Protein AF-A0A7X7U157-F1 (afdb_monomer)

Nearest PDB structures (foldseek):
  7quz-assembly2_DDD  TM=4.200E-01  e=1.427E-06  Paenibacillus illinoisensis
  4uid-assembly1_A  TM=3.363E-01  e=7.188E-06  Geobacillus stearothermophilus
  4uic-assembly1_A  TM=3.319E-01  e=1.327E-05  Geobacillus stearothermophilus
  4uj6-assembly1_A  TM=3.059E-01  e=5.057E-05  Geobacillus stearothermophilus
  2vra-assembly3_C  TM=3.302E-01  e=3.762E-04  Drosophila melanogaster

Structure (mmCIF, N/CA/C/O backbone):
data_AF-A0A7X7U157-F1
#
_entry.id   AF-A0A7X7U157-F1
#
loop_
_atom_site.group_PDB
_atom_site.id
_atom_site.type_symbol
_atom_site.label_atom_id
_atom_site.label_alt_id
_atom_site.label_comp_id
_atom_site.label_asym_id
_atom_site.label_entity_id
_atom_site.label_seq_id
_atom_site.pdbx_PDB_ins_code
_atom_site.Cartn_x
_atom_site.Cartn_y
_atom_site.Cartn_z
_atom_site.occupancy
_atom_site.B_iso_or_equiv
_atom_site.auth_seq_id
_atom_site.auth_comp_id
_atom_site.auth_asym_id
_atom_site.auth_atom_id
_atom_site.pdbx_PDB_model_num
ATOM 1 N N . GLY A 1 1 ? -42.142 3.756 10.451 1.00 27.81 1 GLY A N 1
ATOM 2 C CA . GLY A 1 1 ? -42.423 2.624 9.556 1.00 27.81 1 GLY A CA 1
ATOM 3 C C . GLY A 1 1 ? -41.172 2.434 8.755 1.00 27.81 1 GLY A C 1
ATOM 4 O O . GLY A 1 1 ? -40.875 3.331 7.986 1.00 27.81 1 GLY A O 1
ATOM 5 N N . ASP A 1 2 ? -40.427 1.383 9.088 1.00 32.12 2 ASP A N 1
ATOM 6 C CA . ASP A 1 2 ? -39.191 0.871 8.484 1.00 32.12 2 ASP A CA 1
ATOM 7 C C . ASP A 1 2 ? -38.390 1.871 7.648 1.00 32.12 2 ASP A C 1
ATOM 9 O O . ASP A 1 2 ? -38.589 2.011 6.441 1.00 32.12 2 ASP A O 1
ATOM 13 N N . HIS A 1 3 ? -37.484 2.575 8.329 1.00 34.38 3 HIS A N 1
ATOM 14 C CA . HIS A 1 3 ? -36.557 3.483 7.677 1.00 34.38 3 HIS A CA 1
ATOM 15 C C . HIS A 1 3 ? -35.353 2.709 7.122 1.00 34.38 3 HIS A C 1
ATOM 17 O O . HIS A 1 3 ? -34.844 1.810 7.794 1.00 34.38 3 HIS A O 1
ATOM 23 N N . PRO A 1 4 ? -34.926 3.036 5.897 1.00 36.53 4 PRO A N 1
ATOM 24 C CA . PRO A 1 4 ? -33.756 2.451 5.266 1.00 36.53 4 PRO A CA 1
ATOM 25 C C . PRO A 1 4 ? -32.453 2.853 5.953 1.00 36.53 4 PRO A C 1
ATOM 27 O O . PRO A 1 4 ? -32.278 4.023 6.288 1.00 36.53 4 PRO A O 1
ATOM 30 N N . VAL A 1 5 ? -31.511 1.916 6.066 1.00 35.53 5 VAL A N 1
ATOM 31 C CA . VAL A 1 5 ? -30.104 2.268 6.298 1.00 35.53 5 VAL A CA 1
ATOM 32 C C . VAL A 1 5 ? -29.498 2.684 4.960 1.00 35.53 5 VAL A C 1
ATOM 34 O O . VAL A 1 5 ? -29.675 1.992 3.955 1.00 35.53 5 VAL A O 1
ATOM 37 N N . GLY A 1 6 ? -28.837 3.841 4.938 1.00 38.59 6 GLY A N 1
ATOM 38 C CA . GLY A 1 6 ? -28.143 4.336 3.755 1.00 38.59 6 GLY A CA 1
ATOM 39 C C . GLY A 1 6 ? -26.957 3.435 3.386 1.00 38.59 6 GLY A C 1
ATOM 40 O O . GLY A 1 6 ? -26.149 3.121 4.253 1.00 38.59 6 GLY A O 1
ATOM 41 N N . LEU A 1 7 ? -26.818 3.027 2.124 1.00 45.47 7 LEU A N 1
ATOM 42 C CA . LEU A 1 7 ? -25.580 2.444 1.606 1.00 45.47 7 LEU A CA 1
ATOM 43 C C . LEU A 1 7 ? -24.612 3.576 1.217 1.00 45.47 7 LEU A C 1
ATOM 45 O O . LEU A 1 7 ? -25.053 4.549 0.591 1.00 45.47 7 LEU A O 1
ATOM 49 N N . PRO A 1 8 ? -23.311 3.457 1.539 1.00 46.06 8 PRO A N 1
ATOM 50 C CA . PRO A 1 8 ? -22.293 4.363 1.016 1.00 46.06 8 PRO A CA 1
ATOM 51 C C . PRO A 1 8 ? -22.275 4.319 -0.514 1.00 46.06 8 PRO A C 1
ATOM 53 O O . PRO A 1 8 ? -22.382 3.241 -1.107 1.00 46.06 8 PRO A O 1
ATOM 56 N N . LEU A 1 9 ? -22.108 5.478 -1.151 1.00 49.69 9 LEU A N 1
ATOM 57 C CA . LEU A 1 9 ? -21.855 5.578 -2.588 1.00 49.69 9 LEU A CA 1
ATOM 58 C C . LEU A 1 9 ? -20.398 5.962 -2.804 1.00 49.69 9 LEU A C 1
ATOM 60 O O . LEU A 1 9 ? -19.907 6.924 -2.221 1.00 49.69 9 LEU A O 1
ATOM 64 N N . TRP A 1 10 ? -19.732 5.249 -3.697 1.00 49.19 10 TRP A N 1
ATOM 65 C CA . TRP A 1 10 ? -18.372 5.579 -4.097 1.00 49.19 10 TRP A CA 1
ATOM 66 C C . TRP A 1 10 ? -18.371 6.647 -5.189 1.00 49.19 10 TRP A C 1
ATOM 68 O O . TRP A 1 10 ? -18.892 6.420 -6.285 1.00 49.19 10 TRP A O 1
ATOM 78 N N . ILE A 1 11 ? -17.774 7.801 -4.889 1.00 50.53 11 ILE A N 1
ATOM 79 C CA . ILE A 1 11 ? -17.604 8.920 -5.823 1.00 50.53 11 ILE A CA 1
ATOM 80 C C . ILE A 1 11 ? -16.120 9.272 -5.869 1.00 50.53 11 ILE A C 1
ATOM 82 O O . ILE A 1 11 ? -15.532 9.600 -4.844 1.00 50.53 11 ILE A O 1
ATOM 86 N N . ASP A 1 12 ? -15.516 9.195 -7.058 1.00 49.62 12 ASP A N 1
ATOM 87 C CA . ASP A 1 12 ? -14.137 9.628 -7.320 1.00 49.62 12 ASP A CA 1
ATOM 88 C C . ASP A 1 12 ? -13.108 9.108 -6.292 1.00 49.62 12 ASP A C 1
ATOM 90 O O . ASP A 1 12 ? -12.232 9.843 -5.836 1.00 49.62 12 ASP A O 1
ATOM 94 N N . HIS A 1 13 ? -13.209 7.810 -5.973 1.00 48.69 13 HIS A N 1
ATOM 95 C CA . HIS A 1 13 ? -12.338 7.066 -5.046 1.00 48.69 13 HIS A CA 1
ATOM 96 C C . HIS A 1 13 ? -12.510 7.401 -3.559 1.00 48.69 13 HIS A C 1
ATOM 98 O O . HIS A 1 13 ? -11.649 7.075 -2.751 1.00 48.69 13 HIS A O 1
ATOM 104 N N . VAL A 1 14 ? -13.626 8.027 -3.187 1.00 48.03 14 VAL A N 1
ATOM 105 C CA . VAL A 1 14 ? -14.000 8.270 -1.792 1.00 48.03 14 VAL A CA 1
ATOM 106 C C . VAL A 1 14 ? -15.360 7.634 -1.523 1.00 48.03 14 VAL A C 1
ATOM 108 O O . VAL A 1 14 ? -16.304 7.800 -2.304 1.00 48.03 14 VAL A O 1
ATOM 111 N N . ALA A 1 15 ? -15.474 6.913 -0.408 1.00 47.12 15 ALA A N 1
ATOM 112 C CA . ALA A 1 15 ? -16.766 6.509 0.123 1.00 47.12 15 ALA A CA 1
ATOM 113 C C . ALA A 1 15 ? -17.492 7.755 0.648 1.00 47.12 15 ALA A C 1
ATOM 115 O O . ALA A 1 15 ? -17.025 8.429 1.565 1.00 47.12 15 ALA A O 1
ATOM 116 N N . VAL A 1 16 ? -18.629 8.090 0.043 1.00 49.31 16 VAL A N 1
ATOM 117 C CA . VAL A 1 16 ? -19.499 9.166 0.516 1.00 49.31 16 VAL A CA 1
ATOM 118 C C . VAL A 1 16 ? -20.645 8.533 1.291 1.00 49.31 16 VAL A C 1
ATOM 120 O O . VAL A 1 16 ? -21.435 7.763 0.733 1.00 49.31 16 VAL A O 1
ATOM 123 N N . ASP A 1 17 ? -20.733 8.866 2.577 1.00 43.53 17 ASP A N 1
ATOM 124 C CA . ASP A 1 17 ? -21.829 8.439 3.442 1.00 43.53 17 ASP A CA 1
ATOM 125 C C . ASP A 1 17 ? -23.178 8.929 2.898 1.00 43.53 17 ASP A C 1
ATOM 127 O O . ASP A 1 17 ? -23.360 10.115 2.609 1.00 43.53 17 ASP A O 1
ATOM 131 N N . GLY A 1 18 ? -24.146 8.013 2.793 1.00 47.25 18 GLY A N 1
ATOM 132 C CA . GLY A 1 18 ? -25.564 8.370 2.751 1.00 47.25 18 GLY A CA 1
ATOM 133 C C . GLY A 1 18 ? -26.336 8.563 1.430 1.00 47.25 18 GLY A C 1
ATOM 134 O O . GLY A 1 18 ? -27.463 9.038 1.555 1.00 47.25 18 GLY A O 1
ATOM 135 N N . PRO A 1 19 ? -25.916 8.209 0.194 1.00 42.41 19 PRO A N 1
ATOM 136 C CA . PRO A 1 19 ? -26.790 8.528 -0.949 1.00 42.41 19 PRO A CA 1
ATOM 137 C C . PRO A 1 19 ? -27.897 7.520 -1.255 1.00 42.41 19 PRO A C 1
ATOM 139 O O . PRO A 1 19 ? -28.740 7.832 -2.085 1.00 42.41 19 PRO A O 1
ATOM 142 N N . ILE A 1 20 ? -27.900 6.311 -0.677 1.00 43.53 20 ILE A N 1
ATOM 143 C CA . ILE A 1 20 ? -28.756 5.213 -1.164 1.00 43.53 20 ILE A CA 1
ATOM 144 C C . ILE A 1 20 ? -29.580 4.598 -0.050 1.00 43.53 20 ILE A C 1
ATOM 146 O O . ILE A 1 20 ? -29.070 3.865 0.781 1.00 43.53 20 ILE A O 1
ATOM 150 N N . ALA A 1 21 ? -30.883 4.826 -0.079 1.00 40.16 21 ALA A N 1
ATOM 151 C CA . ALA A 1 21 ? -31.788 4.401 0.973 1.00 40.16 21 ALA A CA 1
ATOM 152 C C . ALA A 1 21 ? -32.709 3.260 0.491 1.00 40.16 21 ALA A C 1
ATOM 154 O O . ALA A 1 21 ? -33.488 3.457 -0.442 1.00 40.16 21 ALA A O 1
ATOM 155 N N . GLY A 1 22 ? -32.681 2.085 1.141 1.00 32.94 22 GLY A N 1
ATOM 156 C CA . GLY A 1 22 ? -33.730 1.073 0.966 1.00 32.94 22 GLY A CA 1
ATOM 157 C C . GLY A 1 22 ? -33.903 0.050 2.103 1.00 32.94 22 GLY A C 1
ATOM 158 O O . GLY A 1 22 ? -32.999 -0.723 2.369 1.00 32.94 22 GLY A O 1
ATOM 159 N N . GLY A 1 23 ? -35.099 0.020 2.714 1.00 34.44 23 GLY A N 1
ATOM 160 C CA . GLY A 1 23 ? -35.599 -1.057 3.580 1.00 34.44 23 GLY A CA 1
ATOM 161 C C . GLY A 1 23 ? -34.851 -1.360 4.890 1.00 34.44 23 GLY A C 1
ATOM 162 O O . GLY A 1 23 ? -33.741 -0.926 5.156 1.00 34.44 23 GLY A O 1
ATOM 163 N N . CYS A 1 24 ? -35.498 -2.168 5.730 1.00 32.94 24 CYS A N 1
ATOM 164 C CA . CYS A 1 24 ? -35.009 -2.674 7.021 1.00 32.94 24 CYS A CA 1
ATOM 165 C C . CYS A 1 24 ? -34.139 -3.950 6.904 1.00 32.94 24 CYS A C 1
ATOM 167 O O . CYS A 1 24 ? -33.877 -4.635 7.895 1.00 32.94 24 CYS A O 1
ATOM 169 N N . ARG A 1 25 ? -33.704 -4.273 5.682 1.00 38.16 25 ARG A N 1
ATOM 170 C CA . ARG A 1 25 ? -32.697 -5.275 5.312 1.00 38.16 25 ARG A CA 1
ATOM 171 C C . ARG A 1 25 ? -31.778 -4.614 4.290 1.00 38.16 25 ARG A C 1
ATOM 173 O O . ARG A 1 25 ? -32.247 -3.748 3.557 1.00 38.16 25 ARG A O 1
ATOM 180 N N . PHE A 1 26 ? -30.519 -5.044 4.218 1.00 43.81 26 PHE A N 1
ATOM 181 C CA . PHE A 1 26 ? -29.668 -4.761 3.060 1.00 43.81 26 PHE A CA 1
ATOM 182 C C . PHE A 1 26 ? -30.488 -4.959 1.778 1.00 43.81 26 PHE A C 1
ATOM 184 O O . PHE A 1 26 ? -31.135 -6.002 1.687 1.00 43.81 26 PHE A O 1
ATOM 191 N N . LEU A 1 27 ? -30.530 -3.944 0.897 1.00 47.56 27 LEU A N 1
ATOM 192 C CA . LEU A 1 27 ? -31.453 -3.807 -0.245 1.00 47.56 27 LEU A CA 1
ATOM 193 C C . LEU A 1 27 ? -32.022 -5.156 -0.720 1.00 47.56 27 LEU A C 1
ATOM 195 O O . LEU A 1 27 ? -31.409 -5.841 -1.533 1.00 47.56 27 LEU A O 1
ATOM 199 N N . ASP A 1 28 ? -33.208 -5.521 -0.222 1.00 48.47 28 ASP A N 1
ATOM 200 C CA . ASP A 1 28 ? -33.975 -6.676 -0.694 1.00 48.47 28 ASP A CA 1
ATOM 201 C C . ASP A 1 28 ? -35.240 -6.156 -1.396 1.00 48.47 28 ASP A C 1
ATOM 203 O O . ASP A 1 28 ? -36.290 -5.954 -0.769 1.00 48.47 28 ASP A O 1
ATOM 207 N N . PRO A 1 29 ? -35.180 -5.933 -2.723 1.00 49.19 29 PRO A N 1
ATOM 208 C CA . PRO A 1 29 ? -36.298 -5.402 -3.492 1.00 49.19 29 PRO A CA 1
ATOM 209 C C . PRO A 1 29 ? -37.523 -6.324 -3.498 1.00 49.19 29 PRO A C 1
ATOM 211 O O . PRO A 1 29 ? -38.589 -5.920 -3.981 1.00 49.19 29 PRO A O 1
ATOM 214 N N . GLN A 1 30 ? -37.402 -7.574 -3.034 1.00 47.78 30 GLN A N 1
ATOM 215 C CA . GLN A 1 30 ? -38.527 -8.502 -2.956 1.00 47.78 30 GLN A CA 1
ATOM 216 C C . GLN A 1 30 ? -39.421 -8.213 -1.750 1.00 47.78 30 GLN A C 1
ATOM 218 O O . GLN A 1 30 ? -40.637 -8.376 -1.858 1.00 47.78 30 GLN A O 1
ATOM 223 N N . THR A 1 31 ? -38.847 -7.747 -0.638 1.00 51.66 31 THR A N 1
ATOM 224 C CA . THR A 1 31 ? -39.575 -7.497 0.617 1.00 51.66 31 THR A CA 1
ATOM 225 C C . THR A 1 31 ? -39.925 -6.026 0.849 1.00 51.66 31 THR A C 1
ATOM 227 O O . THR A 1 31 ? -40.772 -5.727 1.691 1.00 51.66 31 THR A O 1
ATOM 230 N N . MET A 1 32 ? -39.350 -5.102 0.075 1.00 50.84 32 MET A N 1
ATOM 231 C CA . MET A 1 32 ? -39.612 -3.666 0.200 1.00 50.84 32 MET A CA 1
ATOM 232 C C . MET A 1 32 ? -40.922 -3.219 -0.475 1.00 50.84 32 MET A C 1
ATOM 234 O O . MET A 1 32 ? -41.206 -3.557 -1.629 1.00 50.84 32 MET A O 1
ATOM 238 N N . ALA A 1 33 ? -41.705 -2.401 0.242 1.00 48.84 33 ALA A N 1
ATOM 239 C CA . ALA A 1 33 ? -42.940 -1.796 -0.268 1.00 48.84 33 ALA A CA 1
ATOM 240 C C . ALA A 1 33 ? -42.680 -0.648 -1.265 1.00 48.84 33 ALA A C 1
ATOM 242 O O . ALA A 1 33 ? -43.429 -0.495 -2.230 1.00 48.84 33 ALA A O 1
ATOM 243 N N . ASP A 1 34 ? -41.613 0.131 -1.053 1.00 42.34 34 ASP A N 1
ATOM 244 C CA . ASP A 1 34 ? -41.094 1.116 -2.007 1.00 42.34 34 ASP A CA 1
ATOM 245 C C . ASP A 1 34 ? -39.786 0.587 -2.594 1.00 42.34 34 ASP A C 1
ATOM 247 O O . ASP A 1 34 ? -38.860 0.297 -1.849 1.00 42.34 34 ASP A O 1
ATOM 251 N N . LYS A 1 35 ? -39.724 0.434 -3.918 1.00 51.91 35 LYS A N 1
ATOM 252 C CA . LYS A 1 35 ? -38.564 -0.119 -4.642 1.00 51.91 35 LYS A CA 1
ATOM 253 C C . LYS A 1 35 ? -37.756 0.958 -5.367 1.00 51.91 35 LYS A C 1
ATOM 255 O O . LYS A 1 35 ? -36.931 0.637 -6.217 1.00 51.91 35 LYS A O 1
ATOM 260 N N . ARG A 1 36 ? -38.061 2.233 -5.118 1.00 44.62 36 ARG A N 1
ATOM 261 C CA . ARG A 1 36 ? -37.383 3.362 -5.754 1.00 44.62 36 ARG A CA 1
ATOM 262 C C . ARG A 1 36 ? -36.068 3.647 -5.046 1.00 44.62 36 ARG A C 1
ATOM 264 O O . ARG A 1 36 ? -36.001 3.650 -3.823 1.00 44.62 36 ARG A O 1
ATOM 271 N N . LEU A 1 37 ? -35.061 3.935 -5.854 1.00 47.03 37 LEU A N 1
ATOM 272 C CA . LEU A 1 37 ? -33.725 4.315 -5.441 1.00 47.03 37 LEU A CA 1
ATOM 273 C C . LEU A 1 37 ? -33.545 5.804 -5.726 1.00 47.03 37 LEU A C 1
ATOM 275 O O . LEU A 1 37 ? -33.737 6.239 -6.861 1.00 47.03 37 LEU A O 1
ATOM 279 N N . TRP A 1 38 ? -33.248 6.579 -4.690 1.00 45.06 38 TRP A N 1
ATOM 280 C CA . TRP A 1 38 ? -33.040 8.024 -4.780 1.00 45.06 38 TRP A CA 1
ATOM 281 C C . TRP A 1 38 ? -31.541 8.285 -4.722 1.00 45.06 38 TRP A C 1
ATOM 283 O O . TRP A 1 38 ? -30.893 7.719 -3.854 1.00 45.06 38 TRP A O 1
ATOM 293 N N . ILE A 1 39 ? -30.996 9.076 -5.650 1.00 48.12 39 ILE A N 1
ATOM 294 C CA . ILE A 1 39 ? -29.559 9.370 -5.724 1.00 48.12 39 ILE A CA 1
ATOM 295 C C . ILE A 1 39 ? -29.380 10.869 -5.988 1.00 48.12 39 ILE A C 1
ATOM 297 O O . ILE A 1 39 ? -29.701 11.334 -7.080 1.00 48.12 39 ILE A O 1
ATOM 301 N N . GLY A 1 40 ? -28.861 11.596 -4.992 1.00 43.84 40 GLY A N 1
ATOM 302 C CA . GLY A 1 40 ? -28.455 13.006 -5.088 1.00 43.84 40 GLY A CA 1
ATOM 303 C C . GLY A 1 40 ? -29.562 14.026 -5.413 1.00 43.84 40 GLY A C 1
ATOM 304 O O . GLY A 1 40 ? -30.703 13.683 -5.724 1.00 43.84 40 GLY A O 1
ATOM 305 N N . ASP A 1 41 ? -29.203 15.313 -5.350 1.00 40.03 41 ASP A N 1
ATOM 306 C CA . ASP A 1 41 ? -29.986 16.420 -5.914 1.00 40.03 41 ASP A CA 1
ATOM 307 C C . ASP A 1 41 ? -29.160 17.238 -6.929 1.00 40.03 41 ASP A C 1
ATOM 309 O O . ASP A 1 41 ? -27.951 17.037 -7.089 1.00 40.03 41 ASP A O 1
ATOM 313 N N . ALA A 1 42 ? -29.809 18.179 -7.625 1.00 35.25 42 ALA A N 1
ATOM 314 C CA . ALA A 1 42 ? -29.207 18.981 -8.695 1.00 35.25 42 ALA A CA 1
ATOM 315 C C . ALA A 1 42 ? -28.045 19.907 -8.260 1.00 35.25 42 ALA A C 1
ATOM 317 O O . ALA A 1 42 ? -27.379 20.483 -9.120 1.00 35.25 42 ALA A O 1
ATOM 318 N N . SER A 1 43 ? -27.796 20.080 -6.958 1.00 38.78 43 SER A N 1
ATOM 319 C CA . SER A 1 43 ? -26.694 20.884 -6.409 1.00 38.78 43 SER A CA 1
ATOM 320 C C . SER A 1 43 ? -25.395 20.095 -6.213 1.00 38.78 43 SER A C 1
ATOM 322 O O . SER A 1 43 ? -24.333 20.698 -6.064 1.00 38.78 43 SER A O 1
ATOM 324 N N . SER A 1 44 ? -25.461 18.761 -6.279 1.00 41.91 44 SER A N 1
ATOM 325 C CA . SER A 1 44 ? -24.341 17.855 -5.990 1.00 41.91 44 SER A CA 1
ATOM 326 C C . SER A 1 44 ? -23.206 17.866 -7.022 1.00 41.91 44 SER A C 1
ATOM 328 O O . SER A 1 44 ? -22.146 17.314 -6.747 1.00 41.91 44 SER A O 1
ATOM 330 N N . GLN A 1 45 ? -23.415 18.454 -8.209 1.00 37.03 45 GLN A N 1
ATOM 331 C CA . GLN A 1 45 ? -22.525 18.313 -9.379 1.00 37.03 45 GLN A CA 1
ATOM 332 C C . GLN A 1 45 ? -22.161 16.851 -9.717 1.00 37.03 45 GLN A C 1
ATOM 334 O O . GLN A 1 45 ? -21.198 16.601 -10.439 1.00 37.03 45 GLN A O 1
ATOM 339 N N . ALA A 1 46 ? -22.919 15.877 -9.208 1.00 36.81 46 ALA A N 1
ATOM 340 C CA . ALA A 1 46 ? -22.653 14.472 -9.437 1.00 36.81 46 ALA A CA 1
ATOM 341 C C . ALA A 1 46 ? -23.261 14.052 -10.782 1.00 36.81 46 ALA A C 1
ATOM 343 O O . ALA A 1 46 ? -24.468 13.842 -10.891 1.00 36.81 46 ALA A O 1
ATOM 344 N N . ASP A 1 47 ? -22.421 13.913 -11.807 1.00 40.19 47 ASP A N 1
ATOM 345 C CA . ASP A 1 47 ? -22.796 13.211 -13.037 1.00 40.19 47 ASP A CA 1
ATOM 346 C C . ASP A 1 47 ? -22.929 11.709 -12.721 1.00 40.19 47 ASP A C 1
ATOM 348 O O . ASP A 1 47 ? -21.938 10.992 -12.580 1.00 40.19 47 ASP A O 1
ATOM 352 N N . LEU A 1 48 ? -24.156 11.219 -12.551 1.00 43.97 48 LEU A N 1
ATOM 353 C CA . LEU A 1 48 ? -24.457 9.821 -12.227 1.00 43.97 48 LEU A CA 1
ATOM 354 C C . LEU A 1 48 ? -25.197 9.169 -13.392 1.00 43.97 48 LEU A C 1
ATOM 356 O O . LEU A 1 48 ? -26.368 9.459 -13.620 1.00 43.97 48 LEU A O 1
ATOM 360 N N . ASP A 1 49 ? -24.524 8.263 -14.098 1.00 38.41 49 ASP A N 1
ATOM 361 C CA . ASP A 1 49 ? -25.086 7.624 -15.294 1.00 38.41 49 ASP A CA 1
ATOM 362 C C . ASP A 1 49 ? -25.418 6.130 -15.100 1.00 38.41 49 ASP A C 1
ATOM 364 O O . ASP A 1 49 ? -26.408 5.653 -15.650 1.00 38.41 49 ASP A O 1
ATOM 368 N N . GLU A 1 50 ? -24.637 5.374 -14.314 1.00 40.66 50 GLU A N 1
ATOM 369 C CA . GLU A 1 50 ? -24.924 3.965 -13.995 1.00 40.66 50 GLU A CA 1
ATOM 370 C C . GLU A 1 50 ? -24.625 3.660 -12.523 1.00 40.66 50 GLU A C 1
ATOM 372 O O . GLU A 1 50 ? -23.563 4.004 -11.998 1.00 40.66 50 GLU A O 1
ATOM 377 N N . LEU A 1 51 ? -25.582 2.994 -11.876 1.00 49.47 51 LEU A N 1
ATOM 378 C CA . LEU A 1 51 ? -25.494 2.527 -10.503 1.00 49.47 51 LEU A CA 1
ATOM 379 C C . LEU A 1 51 ? -25.603 1.001 -10.480 1.00 49.47 51 LEU A C 1
ATOM 381 O O . LEU A 1 51 ? -26.650 0.449 -10.824 1.00 49.47 51 LEU A O 1
ATOM 385 N N . ILE A 1 52 ? -24.539 0.319 -10.065 1.00 47.53 52 ILE A N 1
ATOM 386 C CA . ILE A 1 52 ? -24.526 -1.144 -9.998 1.00 47.53 52 ILE A CA 1
ATOM 387 C C . ILE A 1 52 ? -24.833 -1.574 -8.567 1.00 47.53 52 ILE A C 1
ATOM 389 O O . ILE A 1 52 ? -24.024 -1.350 -7.674 1.00 47.53 52 ILE A O 1
ATOM 393 N N . CYS A 1 53 ? -25.990 -2.206 -8.360 1.00 49.12 53 CYS A N 1
ATOM 394 C CA . CYS A 1 53 ? -26.366 -2.838 -7.094 1.00 49.12 53 CYS A CA 1
ATOM 395 C C . CYS A 1 53 ? -26.198 -4.358 -7.214 1.00 49.12 53 CYS A C 1
ATOM 397 O O . CYS A 1 53 ? -26.813 -4.971 -8.090 1.00 49.12 53 CYS A O 1
ATOM 399 N N . ARG A 1 54 ? -25.381 -4.971 -6.350 1.00 46.53 54 ARG A N 1
ATOM 400 C CA . ARG A 1 54 ? -25.213 -6.435 -6.307 1.00 46.53 54 ARG A CA 1
ATOM 401 C C . ARG A 1 54 ? -26.225 -7.064 -5.343 1.00 46.53 54 ARG A C 1
ATOM 403 O O . ARG A 1 54 ? -26.464 -6.533 -4.264 1.00 46.53 54 ARG A O 1
ATOM 410 N N . ASP A 1 55 ? -26.805 -8.196 -5.738 1.00 39.66 55 ASP A N 1
ATOM 411 C CA . ASP A 1 55 ? -27.809 -8.946 -4.969 1.00 39.66 55 ASP A CA 1
ATOM 412 C C . ASP A 1 55 ? -27.209 -10.054 -4.082 1.00 39.66 55 ASP A C 1
ATOM 414 O O . ASP A 1 55 ? -27.920 -10.618 -3.251 1.00 39.66 55 ASP A O 1
ATOM 418 N N . ARG A 1 56 ? -25.905 -10.351 -4.215 1.00 40.53 56 ARG A N 1
ATOM 419 C CA . ARG A 1 56 ? -25.156 -11.259 -3.329 1.00 40.53 56 ARG A CA 1
ATOM 420 C C . ARG A 1 56 ? -23.756 -10.733 -2.997 1.00 40.53 56 ARG A C 1
ATOM 422 O O . ARG A 1 56 ? -23.063 -10.200 -3.863 1.00 40.53 56 ARG A O 1
ATOM 429 N N . LEU A 1 57 ? -23.339 -10.947 -1.749 1.00 45.75 57 LEU A N 1
ATOM 430 C CA . LEU A 1 57 ? -22.071 -10.487 -1.160 1.00 45.75 57 LEU A CA 1
ATOM 431 C C . LEU A 1 57 ? -20.929 -11.526 -1.266 1.00 45.75 57 LEU A C 1
ATOM 433 O O . LEU A 1 57 ? -19.829 -11.288 -0.798 1.00 45.75 57 LEU A O 1
ATOM 437 N N . ASP A 1 58 ? -21.165 -12.681 -1.890 1.00 42.31 58 ASP A N 1
ATOM 438 C CA . ASP A 1 58 ? -20.220 -13.809 -1.989 1.00 42.31 58 ASP A CA 1
ATOM 439 C C . ASP A 1 58 ? -19.618 -13.983 -3.399 1.00 42.31 58 ASP A C 1
ATOM 441 O O . ASP A 1 58 ? -19.041 -15.025 -3.719 1.00 42.31 58 ASP A O 1
ATOM 445 N N . ALA A 1 59 ? -19.786 -12.988 -4.276 1.00 36.53 59 ALA A N 1
ATOM 446 C CA . ALA A 1 59 ? -19.480 -13.106 -5.704 1.00 36.53 59 ALA A CA 1
ATOM 447 C C . ALA A 1 59 ? -17.991 -13.376 -6.020 1.00 36.53 59 ALA A C 1
ATOM 449 O O . ALA A 1 59 ? -17.681 -13.796 -7.134 1.00 36.53 59 ALA A O 1
ATOM 450 N N . GLU A 1 60 ? -17.083 -13.174 -5.059 1.00 44.22 60 GLU A N 1
ATOM 451 C CA . GLU A 1 60 ? -15.624 -13.251 -5.243 1.00 44.22 60 GLU A CA 1
ATOM 452 C C . GLU A 1 60 ? -14.927 -14.217 -4.253 1.00 44.22 60 GLU A C 1
ATOM 454 O O . GLU A 1 60 ? -13.717 -14.154 -4.041 1.00 44.22 60 GLU A O 1
ATOM 459 N N . GLY A 1 61 ? -15.667 -15.172 -3.671 1.00 44.28 61 GLY A N 1
ATOM 460 C CA . GLY A 1 61 ? -15.114 -16.174 -2.745 1.00 44.28 61 GLY A CA 1
ATOM 461 C C . GLY A 1 61 ? -14.776 -15.621 -1.350 1.00 44.28 61 GLY A C 1
ATOM 462 O O . GLY A 1 61 ? -15.143 -14.505 -1.009 1.00 44.28 61 GLY A O 1
ATOM 463 N N . GLY A 1 62 ? -14.082 -16.412 -0.519 1.00 35.53 62 GLY A N 1
ATOM 464 C CA . GLY A 1 62 ? -13.867 -16.119 0.915 1.00 35.53 62 GLY A CA 1
ATOM 465 C C . GLY A 1 62 ? -12.878 -14.994 1.258 1.00 35.53 62 GLY A C 1
ATOM 466 O O . GLY A 1 62 ? -12.557 -14.821 2.428 1.00 35.53 62 GLY A O 1
ATOM 467 N N . TRP A 1 63 ? -12.375 -14.268 0.256 1.00 40.00 63 TRP A N 1
ATOM 468 C CA . TRP A 1 63 ? -11.398 -13.178 0.409 1.00 40.00 63 TRP A CA 1
ATOM 469 C C . TRP A 1 63 ? -11.775 -11.925 -0.401 1.00 40.00 63 TRP A C 1
ATOM 471 O O . TRP A 1 63 ? -10.968 -11.006 -0.512 1.00 40.00 63 TRP A O 1
ATOM 481 N N . GLY A 1 64 ? -12.956 -11.916 -1.028 1.00 40.06 64 GLY A N 1
ATOM 482 C CA . GLY A 1 64 ? -13.407 -10.829 -1.894 1.00 40.06 64 GLY A CA 1
ATOM 483 C C . GLY A 1 64 ? -13.939 -9.636 -1.103 1.00 40.06 64 GLY A C 1
ATOM 484 O O . GLY A 1 64 ? -14.702 -9.806 -0.153 1.00 40.06 64 GLY A O 1
ATOM 485 N N . LEU A 1 65 ? -13.548 -8.435 -1.526 1.00 43.53 65 LEU A N 1
ATOM 486 C CA . LEU A 1 65 ? -14.010 -7.156 -0.991 1.00 43.53 65 LEU A CA 1
ATOM 487 C C . LEU A 1 65 ? -15.290 -6.734 -1.694 1.00 43.53 65 LEU A C 1
ATOM 489 O O . LEU A 1 65 ? -15.339 -6.724 -2.922 1.00 43.53 65 LEU A O 1
ATOM 493 N N . VAL A 1 66 ? -16.323 -6.346 -0.949 1.00 47.62 66 VAL A N 1
ATOM 494 C CA . VAL A 1 66 ? -17.610 -6.005 -1.561 1.00 47.62 66 VAL A CA 1
ATOM 495 C C . VAL A 1 66 ? -17.952 -4.552 -1.293 1.00 47.62 66 VAL A C 1
ATOM 497 O O . VAL A 1 66 ? -18.126 -4.168 -0.150 1.00 47.62 66 VAL A O 1
ATOM 500 N N . ALA A 1 67 ? -18.120 -3.746 -2.343 1.00 44.59 67 ALA A N 1
ATOM 501 C CA . ALA A 1 67 ? -18.963 -2.559 -2.270 1.00 44.59 67 ALA A CA 1
ATOM 502 C C . ALA A 1 67 ? -20.344 -2.910 -2.825 1.00 44.59 67 ALA A C 1
ATOM 504 O O . ALA A 1 67 ? -20.475 -3.515 -3.890 1.00 44.59 67 ALA A O 1
ATOM 505 N N . THR A 1 68 ? -21.394 -2.521 -2.104 1.00 44.44 68 THR A N 1
ATOM 506 C CA . THR A 1 68 ? -22.776 -2.791 -2.534 1.00 44.44 68 THR A CA 1
ATOM 507 C C . THR A 1 68 ? -23.169 -1.947 -3.738 1.00 44.44 68 THR A C 1
ATOM 509 O O . THR A 1 68 ? -24.017 -2.365 -4.530 1.00 44.44 68 THR A O 1
ATOM 512 N N . VAL A 1 69 ? -22.561 -0.759 -3.860 1.00 46.47 69 VAL A N 1
ATOM 513 C CA . VAL A 1 69 ? -22.870 0.207 -4.903 1.00 46.47 69 VAL A CA 1
ATOM 514 C C . VAL A 1 69 ? -21.638 0.995 -5.344 1.00 46.47 69 VAL A C 1
ATOM 516 O O . VAL A 1 69 ? -20.940 1.570 -4.513 1.00 46.47 69 VAL A O 1
ATOM 519 N N . TYR A 1 70 ? -21.395 1.062 -6.654 1.00 50.53 70 TYR A N 1
ATOM 520 C CA . TYR A 1 70 ? -20.323 1.868 -7.245 1.00 50.53 70 TYR A CA 1
ATOM 521 C C . TYR A 1 70 ? -20.750 2.503 -8.577 1.00 50.53 70 TYR A C 1
ATOM 523 O O . TYR A 1 70 ? -21.664 2.015 -9.251 1.00 50.53 70 TYR A O 1
ATOM 531 N N . ARG A 1 71 ? -20.069 3.596 -8.947 1.00 51.16 71 ARG A N 1
ATOM 532 C CA . ARG A 1 71 ? -20.173 4.253 -10.258 1.00 51.16 71 ARG A CA 1
ATOM 533 C C . ARG A 1 71 ? -19.280 3.519 -11.265 1.00 51.16 71 ARG A C 1
ATOM 535 O O . ARG A 1 71 ? -18.065 3.482 -11.079 1.00 51.16 71 ARG A O 1
ATOM 542 N N . ASP A 1 72 ? -19.849 2.970 -12.342 1.00 53.09 72 ASP A N 1
ATOM 543 C CA . ASP A 1 72 ? -19.055 2.386 -13.439 1.00 53.09 72 ASP A CA 1
ATOM 544 C C . ASP A 1 72 ? -18.496 3.494 -14.341 1.00 53.09 72 ASP A C 1
ATOM 546 O O . ASP A 1 72 ? -19.057 3.888 -15.366 1.00 53.09 72 ASP A O 1
ATOM 550 N N . PHE A 1 73 ? -17.363 4.027 -13.904 1.00 51.62 73 PHE A N 1
ATOM 551 C CA . PHE A 1 73 ? -16.678 5.141 -14.530 1.00 51.62 73 PHE A CA 1
ATOM 552 C C . PHE A 1 73 ? -16.282 4.858 -15.991 1.00 51.62 73 PHE A C 1
ATOM 554 O O . PHE A 1 73 ? -16.453 5.717 -16.856 1.00 51.62 73 PHE A O 1
ATOM 561 N N . PHE A 1 74 ? -15.862 3.634 -16.324 1.00 57.53 74 PHE A N 1
ATOM 562 C CA . PHE A 1 74 ? -15.489 3.288 -17.696 1.00 57.53 74 PHE A CA 1
ATOM 563 C C . PHE A 1 74 ? -16.674 3.116 -18.620 1.00 57.53 74 PHE A C 1
ATOM 565 O O . PHE A 1 74 ? -16.471 3.175 -19.830 1.00 57.53 74 PHE A O 1
ATOM 572 N N . ARG A 1 75 ? -17.888 2.902 -18.102 1.00 55.72 75 ARG A N 1
ATOM 573 C CA . ARG A 1 75 ? -19.095 2.789 -18.922 1.00 55.72 75 ARG A CA 1
ATOM 574 C C . ARG A 1 75 ? -19.758 4.111 -19.258 1.00 55.72 75 ARG A C 1
ATOM 576 O O . ARG A 1 75 ? -20.571 4.159 -20.189 1.00 55.72 75 ARG A O 1
ATOM 583 N N . THR A 1 76 ? -19.398 5.201 -18.603 1.00 53.84 76 THR A N 1
ATOM 584 C CA . THR A 1 76 ? -20.144 6.447 -18.815 1.00 53.84 76 THR A CA 1
ATOM 585 C C . THR A 1 76 ? -19.275 7.693 -18.853 1.00 53.84 76 THR A C 1
ATOM 587 O O . THR A 1 76 ? -19.741 8.711 -19.356 1.00 53.84 76 THR A O 1
ATOM 590 N N . ALA A 1 77 ? -17.998 7.614 -18.452 1.00 67.50 77 ALA A N 1
ATOM 591 C CA . ALA A 1 77 ? -17.095 8.752 -18.545 1.00 67.50 77 ALA A CA 1
ATOM 592 C C . ALA A 1 77 ? -17.070 9.321 -19.979 1.00 67.50 77 ALA A C 1
ATOM 594 O O . ALA A 1 77 ? -17.003 8.547 -20.950 1.00 67.50 77 ALA A O 1
ATOM 595 N N . PRO A 1 78 ? -17.118 10.661 -20.123 1.00 74.94 78 PRO A N 1
ATOM 596 C CA . PRO A 1 78 ? -17.192 11.348 -21.408 1.00 74.94 78 PRO A CA 1
ATOM 597 C C . PRO A 1 78 ? -15.818 11.367 -22.090 1.00 74.94 78 PRO A C 1
ATOM 599 O O . PRO A 1 78 ? -15.222 12.419 -22.315 1.00 74.94 78 PRO A O 1
ATOM 602 N N . TYR A 1 79 ? -15.288 10.182 -22.387 1.00 85.12 79 TYR A N 1
ATOM 603 C CA . TYR A 1 79 ? -14.008 10.029 -23.056 1.00 85.12 79 TYR A CA 1
ATOM 604 C C . TYR A 1 79 ? -14.053 10.619 -24.454 1.00 85.12 79 TYR A C 1
ATOM 606 O O . TYR A 1 79 ? -14.943 10.304 -25.248 1.00 85.12 79 TYR A O 1
ATOM 614 N N . ASP A 1 80 ? -13.054 11.435 -24.767 1.00 91.38 80 ASP A N 1
ATOM 615 C CA . ASP A 1 80 ? -12.933 12.101 -26.062 1.00 91.38 80 ASP A CA 1
ATOM 616 C C . ASP A 1 80 ? -11.797 11.533 -26.934 1.00 91.38 80 ASP A C 1
ATOM 618 O O . ASP A 1 80 ? -11.741 11.831 -28.127 1.00 91.38 80 ASP A O 1
ATOM 622 N N . ALA A 1 81 ? -10.919 10.694 -26.367 1.00 95.38 81 ALA A N 1
ATOM 623 C CA . ALA A 1 81 ? -9.872 9.975 -27.092 1.00 95.38 81 ALA A CA 1
ATOM 624 C C . ALA A 1 81 ? -9.357 8.755 -26.308 1.00 95.38 81 ALA A C 1
ATOM 626 O O . ALA A 1 81 ? -9.511 8.680 -25.088 1.00 95.38 81 ALA A O 1
ATOM 627 N N . ILE A 1 82 ? -8.669 7.843 -27.002 1.00 96.88 82 ILE A N 1
ATOM 628 C CA . ILE A 1 82 ? -7.872 6.762 -26.399 1.00 96.88 82 ILE A CA 1
ATOM 629 C C . ILE A 1 82 ? -6.445 6.746 -26.963 1.00 96.88 82 ILE A C 1
ATOM 631 O O . ILE A 1 82 ? -6.190 7.297 -28.035 1.00 96.88 82 ILE A O 1
ATOM 635 N N . ARG A 1 83 ? -5.513 6.106 -26.251 1.00 97.69 83 ARG A N 1
ATOM 636 C CA . ARG A 1 83 ? -4.178 5.742 -26.748 1.00 97.69 83 ARG A CA 1
ATOM 637 C C . ARG A 1 83 ? -3.730 4.407 -26.163 1.00 97.69 83 ARG A C 1
ATOM 639 O O . ARG A 1 83 ? -4.061 4.098 -25.022 1.00 97.69 83 ARG A O 1
ATOM 646 N N . ILE A 1 84 ? -2.966 3.642 -26.936 1.00 97.94 84 ILE A N 1
ATOM 647 C CA . ILE A 1 84 ? -2.321 2.420 -26.447 1.00 97.94 84 ILE A CA 1
ATOM 648 C C . ILE A 1 84 ? -1.156 2.811 -25.533 1.00 97.94 84 ILE A C 1
ATOM 650 O O . ILE A 1 84 ? -0.381 3.714 -25.858 1.00 97.94 84 ILE A O 1
ATOM 654 N N . ASP A 1 85 ? -1.052 2.129 -24.400 1.00 95.44 85 ASP A N 1
ATOM 655 C CA . ASP A 1 85 ? -0.041 2.347 -23.374 1.00 95.44 85 ASP A CA 1
ATOM 656 C C . ASP A 1 85 ? 0.968 1.183 -23.364 1.00 95.44 85 ASP A C 1
ATOM 658 O O . ASP A 1 85 ? 0.603 0.077 -22.959 1.00 95.44 85 ASP A O 1
ATOM 662 N N . PRO A 1 86 ? 2.222 1.385 -23.810 1.00 94.69 86 PRO A N 1
ATOM 663 C CA . PRO A 1 86 ? 3.262 0.357 -23.734 1.00 94.69 86 PRO A CA 1
ATOM 664 C C . PRO A 1 86 ? 3.800 0.153 -22.308 1.00 94.69 86 PRO A C 1
ATOM 666 O O . PRO A 1 86 ? 4.548 -0.789 -22.072 1.00 94.69 86 PRO A O 1
ATOM 669 N N . ALA A 1 87 ? 3.430 1.019 -21.359 1.00 91.62 87 ALA A N 1
ATOM 670 C CA . ALA A 1 87 ? 3.841 0.974 -19.962 1.00 91.62 87 ALA A CA 1
ATOM 671 C C . ALA A 1 87 ? 2.605 0.944 -19.038 1.00 91.62 87 ALA A C 1
ATOM 673 O O . ALA A 1 87 ? 2.450 1.821 -18.182 1.00 91.62 87 ALA A O 1
ATOM 674 N N . PRO A 1 88 ? 1.720 -0.066 -19.175 1.00 86.19 88 PRO A N 1
ATOM 675 C CA . PRO A 1 88 ? 0.384 -0.045 -18.572 1.00 86.19 88 PRO A CA 1
ATOM 676 C C . PRO A 1 88 ? 0.378 -0.006 -17.041 1.00 86.19 88 PRO A C 1
ATOM 678 O O . PRO A 1 88 ? -0.585 0.439 -16.428 1.00 86.19 88 PRO A O 1
ATOM 681 N N . GLN A 1 89 ? 1.477 -0.434 -16.421 1.00 83.19 89 GLN A N 1
ATOM 682 C CA . GLN A 1 89 ? 1.677 -0.400 -14.974 1.00 83.19 89 GLN A CA 1
ATOM 683 C C . GLN A 1 89 ? 2.289 0.915 -14.468 1.00 83.19 89 GLN A C 1
ATOM 685 O O . GLN A 1 89 ? 2.604 1.046 -13.286 1.00 83.19 89 GLN A O 1
ATOM 690 N N . ARG A 1 90 ? 2.457 1.908 -15.356 1.00 86.31 90 ARG A N 1
ATOM 691 C CA . ARG A 1 90 ? 2.990 3.255 -15.072 1.00 86.31 90 ARG A CA 1
ATOM 692 C C . ARG A 1 90 ? 4.405 3.256 -14.496 1.00 86.31 90 ARG A C 1
ATOM 694 O O . ARG A 1 90 ? 4.822 4.190 -13.814 1.00 86.31 90 ARG A O 1
ATOM 701 N N . ILE A 1 91 ? 5.141 2.211 -14.829 1.00 90.00 91 ILE A N 1
ATOM 702 C CA . ILE A 1 91 ? 6.556 1.994 -14.553 1.00 90.00 91 ILE A CA 1
ATOM 703 C C . ILE A 1 91 ? 7.276 1.803 -15.896 1.00 90.00 91 ILE A C 1
ATOM 705 O O . ILE A 1 91 ? 6.604 1.522 -16.892 1.00 90.00 91 ILE A O 1
ATOM 709 N N . PRO A 1 92 ? 8.609 1.958 -15.967 1.00 91.19 92 PRO A N 1
ATOM 710 C CA . PRO A 1 92 ? 9.355 1.681 -17.190 1.00 91.19 92 PRO A CA 1
ATOM 711 C C . PRO A 1 92 ? 9.007 0.297 -17.749 1.00 91.19 92 PRO A C 1
ATOM 713 O O . PRO A 1 92 ? 8.995 -0.685 -17.020 1.00 91.19 92 PRO A O 1
ATOM 716 N N . SER A 1 93 ? 8.697 0.226 -19.036 1.00 94.44 93 SER A N 1
ATOM 717 C CA . SER A 1 93 ? 8.508 -1.011 -19.792 1.00 94.44 93 SER A CA 1
ATOM 718 C C . SER A 1 93 ? 9.009 -0.739 -21.201 1.00 94.44 93 SER A C 1
ATOM 720 O O . SER A 1 93 ? 8.894 0.391 -21.684 1.00 94.44 93 SER A O 1
ATOM 722 N N . ASP A 1 94 ? 9.631 -1.730 -21.845 1.00 96.12 94 ASP A N 1
ATOM 723 C CA . ASP A 1 94 ? 10.223 -1.523 -23.173 1.00 96.12 94 ASP A CA 1
ATOM 724 C C . ASP A 1 94 ? 9.109 -1.065 -24.157 1.00 96.12 94 ASP A C 1
ATOM 726 O O . ASP A 1 94 ? 7.923 -1.330 -23.971 1.00 96.12 94 ASP A O 1
ATOM 730 N N . SER A 1 95 ? 9.426 -0.328 -25.204 1.00 95.81 95 SER A N 1
ATOM 731 C CA . SER A 1 95 ? 8.406 0.035 -26.206 1.00 95.81 95 SER A CA 1
ATOM 732 C C . SER A 1 95 ? 8.186 -1.090 -27.228 1.00 95.81 95 SER A C 1
ATOM 734 O O . SER A 1 95 ? 7.167 -1.159 -27.916 1.00 95.81 95 SER A O 1
ATOM 736 N N . ARG A 1 96 ? 9.150 -2.005 -27.311 1.00 97.38 96 ARG A N 1
ATOM 737 C CA . ARG A 1 96 ? 9.258 -3.080 -28.288 1.00 97.38 96 ARG A CA 1
ATOM 738 C C . ARG A 1 96 ? 8.768 -4.397 -27.690 1.00 97.38 96 ARG A C 1
ATOM 740 O O . ARG A 1 96 ? 8.547 -4.532 -26.479 1.00 97.38 96 ARG A O 1
ATOM 747 N N . VAL A 1 97 ? 8.633 -5.388 -28.566 1.00 97.88 97 VAL A N 1
ATOM 748 C CA . VAL A 1 97 ? 8.378 -6.788 -28.206 1.00 97.88 97 VAL A CA 1
ATOM 749 C C . VAL A 1 97 ? 9.492 -7.660 -28.769 1.00 97.88 97 VAL A C 1
ATOM 751 O O . VAL A 1 97 ? 9.946 -7.461 -29.891 1.00 97.88 97 VAL A O 1
ATOM 754 N N . VAL A 1 98 ? 9.928 -8.662 -28.014 1.00 98.00 98 VAL A N 1
ATOM 755 C CA . VAL A 1 98 ? 10.943 -9.606 -28.488 1.00 98.00 98 VAL A CA 1
ATOM 756 C C . VAL A 1 98 ? 10.275 -10.781 -29.206 1.00 98.00 98 VAL A C 1
ATOM 758 O O . VAL A 1 98 ? 9.290 -11.346 -28.730 1.00 98.00 98 VAL A O 1
ATOM 761 N N . ALA A 1 99 ? 10.804 -11.175 -30.366 1.00 98.12 99 ALA A N 1
ATOM 762 C CA . ALA A 1 99 ? 10.306 -12.327 -31.113 1.00 98.12 99 ALA A CA 1
ATOM 763 C C . ALA A 1 99 ? 10.361 -13.611 -30.264 1.00 98.12 99 ALA A C 1
ATOM 765 O O . ALA A 1 99 ? 11.403 -13.969 -29.720 1.00 98.12 99 ALA A O 1
ATOM 766 N N . GLY A 1 100 ? 9.236 -14.321 -30.182 1.00 97.44 100 GLY A N 1
ATOM 767 C CA . GLY A 1 100 ? 9.055 -15.510 -29.349 1.00 97.44 100 GLY A CA 1
ATOM 768 C C . GLY A 1 100 ? 8.491 -15.231 -27.953 1.00 97.44 100 GLY A C 1
ATOM 769 O O . GLY A 1 100 ? 8.130 -16.187 -27.270 1.00 97.44 100 GLY A O 1
ATOM 770 N N . PHE A 1 101 ? 8.363 -13.963 -27.553 1.00 97.38 101 PHE A N 1
ATOM 771 C CA . PHE A 1 101 ? 7.938 -13.557 -26.214 1.00 97.38 101 PHE A CA 1
ATOM 772 C C . PHE A 1 101 ? 6.653 -12.733 -26.227 1.00 97.38 101 PHE A C 1
ATOM 774 O O . PHE A 1 101 ? 6.211 -12.233 -27.265 1.00 97.38 101 PHE A O 1
ATOM 781 N N . GLU A 1 102 ? 6.054 -12.614 -25.046 1.00 95.88 102 GLU A N 1
ATOM 782 C CA . GLU A 1 102 ? 4.842 -11.842 -24.804 1.00 95.88 102 GLU A CA 1
ATOM 783 C C . GLU A 1 102 ? 5.130 -10.573 -24.011 1.00 95.88 102 GLU A C 1
ATOM 785 O O . GLU A 1 102 ? 6.107 -10.491 -23.268 1.00 95.88 102 GLU A O 1
ATOM 790 N N . LYS A 1 103 ? 4.237 -9.596 -24.143 1.00 95.06 103 LYS A N 1
ATOM 791 C CA . LYS A 1 103 ? 4.277 -8.333 -23.423 1.00 95.06 103 LYS A CA 1
ATOM 792 C C . LYS A 1 103 ? 2.882 -7.766 -23.226 1.00 95.06 103 LYS A C 1
ATOM 794 O O . LYS A 1 103 ? 2.022 -7.934 -24.084 1.00 95.06 103 LYS A O 1
ATOM 799 N N . GLN A 1 104 ? 2.666 -7.062 -22.125 1.00 93.00 104 GLN A N 1
ATOM 800 C CA . GLN A 1 104 ? 1.403 -6.380 -21.862 1.00 93.00 104 GLN A CA 1
ATOM 801 C C . GLN A 1 104 ? 1.389 -4.971 -22.441 1.00 93.00 104 GLN A C 1
ATOM 803 O O . GLN A 1 104 ? 2.302 -4.186 -22.202 1.00 93.00 104 GLN A O 1
ATOM 808 N N . PHE A 1 105 ? 0.315 -4.656 -23.158 1.00 95.94 105 PHE A N 1
ATOM 809 C CA . PHE A 1 105 ? -0.048 -3.311 -23.573 1.00 95.94 105 PHE A CA 1
ATOM 810 C C . PHE A 1 105 ? -1.399 -2.965 -22.957 1.00 95.94 105 PHE A C 1
ATOM 812 O O . PHE A 1 105 ? -2.325 -3.775 -22.957 1.00 95.94 105 PHE A O 1
ATOM 819 N N . GLY A 1 106 ? -1.509 -1.752 -22.433 1.00 93.69 106 GLY A N 1
ATOM 820 C CA . GLY A 1 106 ? -2.750 -1.222 -21.887 1.00 93.69 106 GLY A CA 1
ATOM 821 C C . GLY A 1 106 ? -3.386 -0.186 -22.789 1.00 93.69 106 GLY A C 1
ATOM 822 O O . GLY A 1 106 ? -2.946 0.077 -23.912 1.00 93.69 106 GLY A O 1
ATOM 823 N N . VAL A 1 107 ? -4.422 0.449 -22.259 1.00 94.12 107 VAL A N 1
ATOM 824 C CA . VAL A 1 107 ? -5.066 1.602 -22.882 1.00 94.12 107 VAL A CA 1
ATOM 825 C C . VAL A 1 107 ? -5.191 2.709 -21.848 1.00 94.12 107 VAL A C 1
ATOM 827 O O . VAL A 1 107 ? -5.484 2.472 -20.676 1.00 94.12 107 VAL A O 1
ATOM 830 N N . GLN A 1 108 ? -4.984 3.937 -22.305 1.00 92.94 108 GLN A N 1
ATOM 831 C CA . GLN A 1 108 ? -5.361 5.144 -21.588 1.00 92.94 108 GLN A CA 1
ATOM 832 C C . GLN A 1 108 ? -6.490 5.839 -22.339 1.00 92.94 108 GLN A C 1
ATOM 834 O O . GLN A 1 108 ? -6.503 5.859 -23.574 1.00 92.94 108 GLN A O 1
ATOM 839 N N . ALA A 1 109 ? -7.409 6.451 -21.603 1.00 90.62 109 ALA A N 1
ATOM 840 C CA . ALA A 1 109 ? -8.465 7.282 -22.159 1.00 90.62 109 ALA A CA 1
ATOM 841 C C . ALA A 1 109 ? -8.281 8.734 -21.721 1.00 90.62 109 ALA A C 1
ATOM 843 O O . ALA A 1 109 ? -7.689 9.011 -20.677 1.00 90.62 109 ALA A O 1
ATOM 844 N N . ARG A 1 110 ? -8.741 9.670 -22.553 1.00 91.50 110 ARG A N 1
ATOM 845 C CA . ARG A 1 110 ? -8.674 11.099 -22.264 1.00 91.50 110 ARG A CA 1
ATOM 846 C C . ARG A 1 110 ? -10.038 11.625 -21.861 1.00 91.50 110 ARG A C 1
ATOM 848 O O . ARG A 1 110 ? -11.007 11.450 -22.598 1.00 91.50 110 ARG A O 1
ATOM 855 N N . ARG A 1 111 ? -10.070 12.314 -20.727 1.00 83.00 111 ARG A N 1
ATOM 856 C CA . ARG A 1 111 ? -11.230 13.033 -20.207 1.00 83.00 111 ARG A CA 1
ATOM 857 C C . ARG A 1 111 ? -10.781 14.418 -19.776 1.00 83.00 111 ARG A C 1
ATOM 859 O O . ARG A 1 111 ? -9.788 14.549 -19.064 1.00 83.00 111 ARG A O 1
ATOM 866 N N . GLU A 1 112 ? -11.472 15.452 -20.249 1.00 84.75 112 GLU A N 1
ATOM 867 C CA . GLU A 1 112 ? -11.188 16.851 -19.880 1.00 84.75 112 GLU A CA 1
ATOM 868 C C . GLU A 1 112 ? -9.705 17.236 -20.067 1.00 84.75 112 GLU A C 1
ATOM 870 O O . GLU A 1 112 ? -9.094 17.949 -19.272 1.00 84.75 112 GLU A O 1
ATOM 875 N N . GLY A 1 113 ? -9.085 16.714 -21.131 1.00 86.69 113 GLY A N 1
ATOM 876 C CA . GLY A 1 113 ? -7.676 16.954 -21.445 1.00 86.69 113 GLY A CA 1
ATOM 877 C C . GLY A 1 113 ? -6.659 16.141 -20.629 1.00 86.69 113 GLY A C 1
ATOM 878 O O . GLY A 1 113 ? -5.464 16.253 -20.904 1.00 86.69 113 GLY A O 1
ATOM 879 N N . ARG A 1 114 ? -7.086 15.299 -19.680 1.00 84.06 114 ARG A N 1
ATOM 880 C CA . ARG A 1 114 ? -6.214 14.427 -18.873 1.00 84.06 114 ARG A CA 1
ATOM 881 C C . ARG A 1 114 ? -6.273 12.985 -19.359 1.00 84.06 114 ARG A C 1
ATOM 883 O O . ARG A 1 114 ? -7.352 12.476 -19.634 1.00 84.06 114 ARG A O 1
ATOM 890 N N . TRP A 1 115 ? -5.110 12.348 -19.468 1.00 88.69 115 TRP A N 1
ATOM 891 C CA . TRP A 1 115 ? -4.993 10.924 -19.779 1.00 88.69 115 TRP A CA 1
ATOM 892 C C . TRP A 1 115 ? -4.985 10.110 -18.492 1.00 88.69 115 TRP A C 1
ATOM 894 O O . TRP A 1 115 ? -4.192 10.400 -17.597 1.00 88.69 115 TRP A O 1
ATOM 904 N N . GLU A 1 116 ? -5.816 9.079 -18.430 1.00 83.31 116 GLU A N 1
ATOM 905 C CA . GLU A 1 116 ? -5.902 8.156 -17.300 1.00 83.31 116 GLU A CA 1
ATOM 906 C C . GLU A 1 116 ? -5.847 6.700 -17.792 1.00 83.31 116 GLU A C 1
ATOM 908 O O . GLU A 1 116 ? -6.358 6.404 -18.879 1.00 83.31 116 GLU A O 1
ATOM 913 N N . PRO A 1 117 ? -5.178 5.796 -17.054 1.00 85.50 117 PRO A N 1
ATOM 914 C CA . PRO A 1 117 ? -5.165 4.372 -17.377 1.00 85.50 117 PRO A CA 1
ATOM 915 C C . PRO A 1 117 ? -6.569 3.789 -17.234 1.00 85.50 117 PRO A C 1
ATOM 917 O O . PRO A 1 117 ? -7.264 4.069 -16.261 1.00 85.50 117 PRO A O 1
ATOM 920 N N . ILE A 1 118 ? -6.970 2.965 -18.202 1.00 83.00 118 ILE A N 1
ATOM 921 C CA . ILE A 1 118 ? -8.257 2.255 -18.171 1.00 83.00 118 ILE A CA 1
ATOM 922 C C . ILE A 1 118 ? -8.092 0.729 -18.121 1.00 83.00 118 ILE A C 1
ATOM 924 O O . ILE A 1 118 ? -9.072 -0.005 -18.170 1.00 83.00 118 ILE A O 1
ATOM 928 N N . THR A 1 119 ? -6.852 0.247 -18.037 1.00 84.94 119 THR A N 1
ATOM 929 C CA . THR A 1 119 ? -6.485 -1.171 -17.933 1.00 84.94 119 THR A CA 1
ATOM 930 C C . THR A 1 119 ? -5.531 -1.371 -16.762 1.00 84.94 119 THR A C 1
ATOM 932 O O . THR A 1 119 ? -4.575 -0.603 -16.648 1.00 84.94 119 THR A O 1
ATOM 935 N N . ASP A 1 120 ? -5.734 -2.420 -15.966 1.00 78.94 120 ASP A N 1
ATOM 936 C CA . ASP A 1 120 ? -4.839 -2.808 -14.863 1.00 78.94 120 ASP A CA 1
ATOM 937 C C . ASP A 1 120 ? -4.302 -4.237 -15.060 1.00 78.94 120 ASP A C 1
ATOM 939 O O . ASP A 1 120 ? -4.951 -5.075 -15.684 1.00 78.94 120 ASP A O 1
ATOM 943 N N . PHE A 1 121 ? -3.104 -4.527 -14.564 1.00 82.44 121 PHE A N 1
ATOM 944 C CA . PHE A 1 121 ? -2.447 -5.834 -14.692 1.00 82.44 121 PHE A CA 1
ATOM 945 C C . PHE A 1 121 ? -1.845 -6.317 -13.368 1.00 82.44 121 PHE A C 1
ATOM 947 O O . PHE A 1 121 ? -0.911 -7.120 -13.372 1.00 82.44 121 PHE A O 1
ATOM 954 N N . ALA A 1 122 ? -2.271 -5.752 -12.241 1.00 78.75 122 ALA A N 1
ATOM 955 C CA . ALA A 1 122 ? -1.825 -6.198 -10.932 1.00 78.75 122 ALA A CA 1
ATOM 956 C C . ALA A 1 122 ? -2.649 -7.407 -10.439 1.00 78.75 122 ALA A C 1
ATOM 958 O O . ALA A 1 122 ? -3.754 -7.675 -10.917 1.00 78.75 122 ALA A O 1
ATOM 959 N N . VAL A 1 123 ? -2.054 -8.212 -9.556 1.00 78.56 123 VAL A N 1
ATOM 960 C CA . VAL A 1 123 ? -2.594 -9.507 -9.098 1.00 78.56 123 VAL A CA 1
ATOM 961 C C . VAL A 1 123 ? -2.555 -9.635 -7.575 1.00 78.56 123 VAL A C 1
ATOM 963 O O . VAL A 1 123 ? -1.844 -8.889 -6.903 1.00 78.56 123 VAL A O 1
ATOM 966 N N . ARG A 1 124 ? -3.266 -10.652 -7.057 1.00 72.88 124 ARG A N 1
ATOM 967 C CA . ARG A 1 124 ? -3.439 -10.983 -5.626 1.00 72.88 124 ARG A CA 1
ATOM 968 C C . ARG A 1 124 ? -4.203 -9.908 -4.834 1.00 72.88 124 ARG A C 1
ATOM 970 O O . ARG A 1 124 ? -4.516 -8.843 -5.347 1.00 72.88 124 ARG A O 1
ATOM 977 N N . TYR A 1 125 ? -4.631 -10.263 -3.621 1.00 60.16 125 TYR A N 1
ATOM 978 C CA . TYR A 1 125 ? -5.473 -9.444 -2.730 1.00 60.16 125 TYR A CA 1
ATOM 979 C C . TYR A 1 125 ? -6.771 -8.878 -3.315 1.00 60.16 125 TYR A C 1
ATOM 981 O O . TYR A 1 125 ? -7.239 -7.838 -2.864 1.00 60.16 125 TYR A O 1
ATOM 989 N N . GLY A 1 126 ? -7.388 -9.580 -4.275 1.00 51.16 126 GLY A N 1
ATOM 990 C CA . GLY A 1 126 ? -8.716 -9.199 -4.764 1.00 51.16 126 GLY A CA 1
ATOM 991 C C . GLY A 1 126 ? -8.768 -7.729 -5.181 1.00 51.16 126 GLY A C 1
ATOM 992 O O . GLY A 1 126 ? -9.715 -7.024 -4.841 1.00 51.16 126 GLY A O 1
ATOM 993 N N . GLN A 1 127 ? -7.712 -7.250 -5.856 1.00 52.75 127 GLN A N 1
ATOM 994 C CA . GLN A 1 127 ? -7.782 -5.990 -6.586 1.00 52.75 127 GLN A CA 1
ATOM 995 C C . GLN A 1 127 ? -9.024 -6.040 -7.437 1.00 52.75 127 GLN A C 1
ATOM 997 O O . GLN A 1 127 ? -9.239 -7.058 -8.088 1.00 52.75 127 GLN A O 1
ATOM 1002 N N . TRP A 1 128 ? -9.852 -5.003 -7.350 1.00 49.50 128 TRP A N 1
ATOM 1003 C CA . TRP A 1 128 ? -11.168 -4.936 -7.960 1.00 49.50 128 TRP A CA 1
ATOM 1004 C C . TRP A 1 128 ? -11.098 -5.208 -9.472 1.00 49.50 128 TRP A C 1
ATOM 1006 O O . TRP A 1 128 ? -11.214 -4.297 -10.289 1.00 49.50 128 TRP A O 1
ATOM 1016 N N . GLY A 1 129 ? -11.005 -6.474 -9.878 1.00 42.06 129 GLY A N 1
ATOM 1017 C CA . GLY A 1 129 ? -11.682 -6.951 -11.064 1.00 42.06 129 GLY A CA 1
ATOM 1018 C C . GLY A 1 129 ? -13.144 -6.682 -10.741 1.00 42.06 129 GLY A C 1
ATOM 1019 O O . GLY A 1 129 ? -13.732 -7.383 -9.935 1.00 42.06 129 GLY A O 1
ATOM 1020 N N . TYR A 1 130 ? -13.746 -5.576 -11.171 1.00 46.78 130 TYR A N 1
ATOM 1021 C CA . TYR A 1 130 ? -13.799 -5.124 -12.554 1.00 46.78 130 TYR A CA 1
ATOM 1022 C C . TYR A 1 130 ? -13.754 -3.583 -12.709 1.00 46.78 130 TYR A C 1
ATOM 1024 O O . TYR A 1 130 ? -14.627 -3.004 -13.354 1.00 46.78 130 TYR A O 1
ATOM 1032 N N . PHE A 1 131 ? -12.733 -2.905 -12.170 1.00 58.62 131 PHE A N 1
ATOM 1033 C CA . PHE A 1 131 ? -12.258 -1.611 -12.690 1.00 58.62 131 PHE A CA 1
ATOM 1034 C C . PHE A 1 131 ? -11.204 -1.882 -13.763 1.00 58.62 131 PHE A C 1
ATOM 1036 O O . PHE A 1 131 ? -10.009 -1.663 -13.595 1.00 58.62 131 PHE A O 1
ATOM 1043 N N . ASP A 1 132 ? -11.652 -2.420 -14.886 1.00 73.31 132 ASP A N 1
ATOM 1044 C CA . ASP A 1 132 ? -10.754 -2.789 -15.960 1.00 73.31 132 ASP A CA 1
ATOM 1045 C C . ASP A 1 132 ? -11.517 -2.820 -17.275 1.00 73.31 132 ASP A C 1
ATOM 1047 O O . ASP A 1 132 ? -12.443 -3.610 -17.462 1.00 73.31 132 ASP A O 1
ATOM 1051 N N . ALA A 1 133 ? -11.145 -1.938 -18.198 1.00 79.38 133 ALA A N 1
ATOM 1052 C CA . ALA A 1 133 ? -11.828 -1.807 -19.469 1.00 79.38 133 ALA A CA 1
ATOM 1053 C C . ALA A 1 133 ? -11.495 -2.937 -20.455 1.00 79.38 133 ALA A C 1
ATOM 1055 O O . ALA A 1 133 ? -12.102 -2.958 -21.526 1.00 79.38 133 ALA A O 1
ATOM 1056 N N . LYS A 1 134 ? -10.587 -3.880 -20.130 1.00 85.31 134 LYS A N 1
ATOM 1057 C CA . LYS A 1 134 ? -10.204 -4.996 -21.023 1.00 85.31 134 LYS A CA 1
ATOM 1058 C C . LYS A 1 134 ? -11.406 -5.707 -21.668 1.00 85.31 134 LYS A C 1
ATOM 1060 O O . LYS A 1 134 ? -11.399 -5.810 -22.893 1.00 85.31 134 LYS A O 1
ATOM 1065 N N . PRO A 1 135 ? -12.493 -6.074 -20.951 1.00 83.62 135 PRO A N 1
ATOM 1066 C CA . PRO A 1 135 ? -13.666 -6.710 -21.568 1.00 83.62 135 PRO A CA 1
ATOM 1067 C C . PRO A 1 135 ? -14.392 -5.857 -22.625 1.00 83.62 135 PRO A C 1
ATOM 1069 O O . PRO A 1 135 ? -15.188 -6.381 -23.403 1.00 83.62 135 PRO A O 1
ATOM 1072 N N . PHE A 1 136 ? -14.152 -4.545 -22.647 1.00 84.31 136 PHE A N 1
ATOM 1073 C CA . PHE A 1 136 ? -14.765 -3.583 -23.566 1.00 84.31 136 PHE A CA 1
ATOM 1074 C C . PHE A 1 136 ? -13.803 -3.085 -24.652 1.00 84.31 136 PHE A C 1
ATOM 1076 O O . PHE A 1 136 ? -14.213 -2.290 -25.504 1.00 84.31 136 PHE A O 1
ATOM 1083 N N . ILE A 1 137 ? -12.539 -3.511 -24.624 1.00 91.56 137 ILE A N 1
ATOM 1084 C CA . ILE A 1 137 ? -11.530 -3.123 -25.605 1.00 91.56 137 ILE A CA 1
ATOM 1085 C C . ILE A 1 137 ? -11.436 -4.214 -26.670 1.00 91.56 137 ILE A C 1
ATOM 1087 O O . ILE A 1 137 ? -11.193 -5.380 -26.380 1.00 91.56 137 ILE A O 1
ATOM 1091 N N . ALA A 1 138 ? -11.592 -3.827 -27.934 1.00 97.06 138 ALA A N 1
ATOM 1092 C CA . ALA A 1 138 ? -11.336 -4.719 -29.056 1.00 97.06 138 ALA A CA 1
ATOM 1093 C C . ALA A 1 138 ? -9.920 -4.495 -29.594 1.00 97.06 138 ALA A C 1
ATOM 1095 O O . ALA A 1 138 ? -9.599 -3.401 -30.070 1.00 97.06 138 ALA A O 1
ATOM 1096 N N . TRP A 1 139 ? -9.103 -5.546 -29.559 1.00 98.44 139 TRP A N 1
ATOM 1097 C CA . TRP A 1 139 ? -7.724 -5.539 -30.039 1.00 98.44 139 TRP A CA 1
ATOM 1098 C C . TRP A 1 139 ? -7.581 -6.180 -31.421 1.00 98.44 139 TRP A C 1
ATOM 1100 O O . TRP A 1 139 ? -8.323 -7.090 -31.791 1.00 98.44 139 TRP A O 1
ATOM 1110 N N . SER A 1 140 ? -6.611 -5.712 -32.207 1.00 98.25 140 SER A N 1
ATOM 1111 C CA . SER A 1 140 ? -6.191 -6.376 -33.446 1.00 98.25 140 SER A CA 1
ATOM 1112 C C . SER A 1 140 ? -4.754 -6.017 -33.831 1.00 98.25 140 SER A C 1
ATOM 1114 O O . SER A 1 140 ? -4.204 -5.022 -33.365 1.00 98.25 140 SER A O 1
ATOM 1116 N N . SER A 1 141 ? -4.149 -6.837 -34.691 1.00 98.44 141 SER A N 1
ATOM 1117 C CA . SER A 1 141 ? -2.842 -6.585 -35.305 1.00 98.44 141 SER A CA 1
ATOM 1118 C C . SER A 1 141 ? -3.003 -6.471 -36.817 1.00 98.44 141 SER A C 1
ATOM 1120 O O . SER A 1 141 ? -3.742 -7.245 -37.428 1.00 98.44 141 SER A O 1
ATOM 1122 N N . SER A 1 142 ? -2.302 -5.514 -37.420 1.00 98.50 142 SER A N 1
ATOM 1123 C CA . SER A 1 142 ? -2.252 -5.334 -38.878 1.00 98.50 142 SER A CA 1
ATOM 1124 C C . SER A 1 142 ? -1.496 -6.454 -39.607 1.00 98.50 142 SER A C 1
ATOM 1126 O O . SER A 1 142 ? -1.779 -6.708 -40.776 1.00 98.50 142 SER A O 1
ATOM 1128 N N . ASP A 1 143 ? -0.571 -7.150 -38.931 1.00 98.50 143 ASP A N 1
ATOM 1129 C CA . ASP A 1 143 ? 0.156 -8.304 -39.472 1.00 98.50 143 ASP A CA 1
ATOM 1130 C C . ASP A 1 143 ? 0.413 -9.351 -38.375 1.00 98.50 143 ASP A C 1
ATOM 1132 O O . ASP A 1 143 ? 1.414 -9.317 -37.653 1.00 98.50 143 ASP A O 1
ATOM 1136 N N . ALA A 1 144 ? -0.481 -10.341 -38.296 1.00 98.12 144 ALA A N 1
ATOM 1137 C CA . ALA A 1 144 ? -0.377 -11.469 -37.368 1.00 98.12 144 ALA A CA 1
ATOM 1138 C C . ALA A 1 144 ? 0.864 -12.354 -37.597 1.00 98.12 144 ALA A C 1
ATOM 1140 O O . ALA A 1 144 ? 1.215 -13.156 -36.734 1.00 98.12 144 ALA A O 1
ATOM 1141 N N . SER A 1 145 ? 1.542 -12.230 -38.745 1.00 98.25 145 SER A N 1
ATOM 1142 C CA . SER A 1 145 ? 2.809 -12.921 -38.988 1.00 98.25 145 SER A CA 1
ATOM 1143 C C . SER A 1 145 ? 4.005 -12.220 -38.337 1.00 98.25 145 SER A C 1
ATOM 1145 O O . SER A 1 145 ? 5.067 -12.833 -38.253 1.00 98.25 145 SER A O 1
ATOM 1147 N N . ILE A 1 146 ? 3.851 -10.963 -37.902 1.00 98.69 146 ILE A N 1
ATOM 1148 C CA . ILE A 1 146 ? 4.846 -10.176 -37.156 1.00 98.69 146 ILE A CA 1
ATOM 1149 C C . ILE A 1 146 ? 4.544 -10.224 -35.660 1.00 98.69 146 ILE A C 1
ATOM 1151 O O . ILE A 1 146 ? 5.423 -10.591 -34.881 1.00 98.69 146 ILE A O 1
ATOM 1155 N N . ALA A 1 147 ? 3.308 -9.913 -35.265 1.00 98.69 147 ALA A N 1
ATOM 1156 C CA . ALA A 1 147 ? 2.855 -9.998 -33.881 1.00 98.69 147 ALA A CA 1
ATOM 1157 C C . ALA A 1 147 ? 1.347 -10.252 -33.791 1.00 98.69 147 ALA A C 1
ATOM 1159 O O . ALA A 1 147 ? 0.573 -9.754 -34.610 1.00 98.69 147 ALA A O 1
ATOM 1160 N N . THR A 1 148 ? 0.922 -10.977 -32.762 1.00 98.62 148 THR A N 1
ATOM 1161 C CA . THR A 1 148 ? -0.495 -11.163 -32.408 1.00 98.62 148 THR A CA 1
ATOM 1162 C C . THR A 1 148 ? -0.819 -10.422 -31.116 1.00 98.62 148 THR A C 1
ATOM 1164 O O . THR A 1 148 ? 0.080 -10.175 -30.321 1.00 98.62 148 THR A O 1
ATOM 1167 N N . VAL A 1 149 ? -2.089 -10.096 -30.883 1.00 98.38 149 VAL A N 1
ATOM 1168 C CA . VAL A 1 149 ? -2.577 -9.487 -29.636 1.00 98.38 149 VAL A CA 1
ATOM 1169 C C . VAL A 1 149 ? -3.851 -10.209 -29.197 1.00 98.38 149 VAL A C 1
ATOM 1171 O O . VAL A 1 149 ? -4.678 -10.526 -30.055 1.00 98.38 149 VAL A O 1
ATOM 1174 N N . ASP A 1 150 ? -3.971 -10.526 -27.908 1.00 97.25 150 ASP A N 1
ATOM 1175 C CA . ASP A 1 150 ? -5.165 -11.163 -27.332 1.00 97.25 150 ASP A CA 1
ATOM 1176 C C . ASP A 1 150 ? -6.207 -10.136 -26.846 1.00 97.25 150 ASP A C 1
ATOM 1178 O O . ASP A 1 150 ? -6.011 -8.921 -26.942 1.00 97.25 150 ASP A O 1
ATOM 1182 N N . GLU A 1 151 ? -7.336 -10.615 -26.321 1.00 94.06 151 GLU A N 1
ATOM 1183 C CA . GLU A 1 151 ? -8.410 -9.772 -25.782 1.00 94.06 151 GLU A CA 1
ATOM 1184 C C . GLU A 1 151 ? -7.990 -8.905 -24.583 1.00 94.06 151 GLU A C 1
ATOM 1186 O O . GLU A 1 151 ? -8.640 -7.905 -24.290 1.00 94.06 151 GLU A O 1
ATOM 1191 N N . ASN A 1 152 ? -6.887 -9.246 -23.918 1.00 91.31 152 ASN A N 1
ATOM 1192 C CA . ASN A 1 152 ? -6.380 -8.556 -22.740 1.00 91.31 152 ASN A CA 1
ATOM 1193 C C . ASN A 1 152 ? -5.261 -7.555 -23.061 1.00 91.31 152 ASN A C 1
ATOM 1195 O O . ASN A 1 152 ? -4.684 -6.976 -22.141 1.00 91.31 152 ASN A O 1
ATOM 1199 N N . GLY A 1 153 ? -4.933 -7.351 -24.341 1.00 94.25 153 GLY A N 1
ATOM 1200 C CA . GLY A 1 153 ? -3.816 -6.498 -24.754 1.00 94.25 153 GLY A CA 1
ATOM 1201 C C . GLY A 1 153 ? -2.444 -7.157 -24.580 1.00 94.25 153 GLY A C 1
ATOM 1202 O O . GLY A 1 153 ? -1.417 -6.477 -24.589 1.00 94.25 153 GLY A O 1
ATOM 1203 N N . ARG A 1 154 ? -2.380 -8.484 -24.432 1.00 95.62 154 ARG A N 1
ATOM 1204 C CA . ARG A 1 154 ? -1.122 -9.238 -24.405 1.00 95.62 154 ARG A CA 1
ATOM 1205 C C . ARG A 1 154 ? -0.641 -9.459 -25.834 1.00 95.62 154 ARG A C 1
ATOM 1207 O O . ARG A 1 154 ? -1.232 -10.207 -26.612 1.00 95.62 154 ARG A O 1
ATOM 1214 N N . VAL A 1 155 ? 0.444 -8.784 -26.186 1.00 97.75 155 VAL A N 1
ATOM 1215 C CA . VAL A 1 155 ? 1.076 -8.843 -27.502 1.00 97.75 155 VAL A CA 1
ATOM 1216 C C . VAL A 1 155 ? 2.151 -9.922 -27.507 1.00 97.75 155 VAL A C 1
ATOM 1218 O O . VAL A 1 155 ? 3.037 -9.915 -26.659 1.00 97.75 155 VAL A O 1
ATOM 1221 N N . LYS A 1 156 ? 2.119 -10.818 -28.493 1.00 98.12 156 LYS A N 1
ATOM 1222 C CA . LYS A 1 156 ? 3.143 -11.841 -28.728 1.00 98.12 156 LYS A CA 1
ATOM 1223 C C . LYS A 1 156 ? 3.930 -11.531 -29.994 1.00 98.12 156 LYS A C 1
ATOM 1225 O O . LYS A 1 156 ? 3.355 -11.479 -31.082 1.00 98.12 156 LYS A O 1
ATOM 1230 N N . GLY A 1 157 ? 5.246 -11.386 -29.868 1.00 98.25 157 GLY A N 1
ATOM 1231 C CA . GLY A 1 157 ? 6.148 -11.227 -31.006 1.00 98.25 157 GLY A CA 1
ATOM 1232 C C . GLY A 1 157 ? 6.322 -12.552 -31.740 1.00 98.25 157 GLY A C 1
ATOM 1233 O O . GLY A 1 157 ? 6.720 -13.548 -31.141 1.00 98.25 157 GLY A O 1
ATOM 1234 N N . VAL A 1 158 ? 6.049 -12.584 -33.042 1.00 98.50 158 VAL A N 1
ATOM 1235 C CA . VAL A 1 158 ? 6.195 -13.788 -33.878 1.00 98.50 158 VAL A CA 1
ATOM 1236 C C . VAL A 1 158 ? 7.539 -13.782 -34.598 1.00 98.50 158 VAL A C 1
ATOM 1238 O O . VAL A 1 158 ? 8.275 -14.766 -34.534 1.00 98.50 158 VAL A O 1
ATOM 1241 N N . LYS A 1 159 ? 7.884 -12.678 -35.267 1.00 97.88 159 LYS A N 1
ATOM 1242 C CA . LYS A 1 159 ? 9.160 -12.523 -35.982 1.00 97.88 159 LYS A CA 1
ATOM 1243 C C . LYS A 1 159 ? 9.599 -11.056 -35.999 1.00 97.88 159 LYS A C 1
ATOM 1245 O O . LYS A 1 159 ? 8.728 -10.186 -35.967 1.00 97.88 159 LYS A O 1
ATOM 1250 N N . PRO A 1 160 ? 10.908 -10.769 -36.117 1.00 98.38 160 PRO A N 1
ATOM 1251 C CA . PRO A 1 160 ? 11.380 -9.396 -36.211 1.00 98.38 160 PRO A CA 1
ATOM 1252 C C . PRO A 1 160 ? 10.753 -8.624 -37.378 1.00 98.38 160 PRO A C 1
ATOM 1254 O O . PRO A 1 160 ? 10.601 -9.159 -38.481 1.00 98.38 160 PRO A O 1
ATOM 1257 N N . GLY A 1 161 ? 10.414 -7.360 -37.138 1.00 98.38 161 GLY A N 1
ATOM 1258 C CA . GLY A 1 161 ? 9.808 -6.463 -38.120 1.00 98.38 161 GLY A CA 1
ATOM 1259 C C . GLY A 1 161 ? 8.861 -5.451 -37.477 1.00 98.38 161 GLY A C 1
ATOM 1260 O O . GLY A 1 161 ? 8.877 -5.264 -36.265 1.00 98.38 161 GLY A O 1
ATOM 1261 N N . LYS A 1 162 ? 8.056 -4.767 -38.294 1.00 98.62 162 LYS A N 1
ATOM 1262 C CA . LYS A 1 162 ? 7.148 -3.707 -37.835 1.00 98.62 162 LYS A CA 1
ATOM 1263 C C . LYS A 1 162 ? 5.710 -4.018 -38.223 1.00 98.62 162 LYS A C 1
ATOM 1265 O O . LYS A 1 162 ? 5.465 -4.455 -39.346 1.00 98.62 162 LYS A O 1
ATOM 1270 N N . CYS A 1 163 ? 4.781 -3.769 -37.311 1.00 98.56 163 CYS A N 1
ATOM 1271 C CA . CYS A 1 163 ? 3.344 -3.830 -37.558 1.00 98.56 163 CYS A CA 1
ATOM 1272 C C . CYS A 1 163 ? 2.617 -2.824 -36.658 1.00 98.56 163 CYS A C 1
ATOM 1274 O O . CYS A 1 163 ? 3.164 -2.332 -35.678 1.00 98.56 163 CYS A O 1
ATOM 1276 N N . GLU A 1 164 ? 1.367 -2.526 -36.968 1.00 98.50 164 GLU A N 1
ATOM 1277 C CA . GLU A 1 164 ? 0.479 -1.759 -36.094 1.00 98.50 164 GLU A CA 1
ATOM 1278 C C . GLU A 1 164 ? -0.346 -2.685 -35.195 1.00 98.50 164 GLU A C 1
ATOM 1280 O O . GLU A 1 164 ? -0.939 -3.653 -35.685 1.00 98.50 164 GLU A O 1
ATOM 1285 N N . VAL A 1 165 ? -0.403 -2.352 -33.904 1.00 98.56 165 VAL A N 1
ATOM 1286 C CA . VAL A 1 165 ? -1.386 -2.871 -32.942 1.00 98.56 165 VAL A CA 1
ATOM 1287 C C . VAL A 1 165 ? -2.497 -1.839 -32.797 1.00 98.56 165 VAL A C 1
ATOM 1289 O O . VAL A 1 165 ? -2.229 -0.641 -32.729 1.00 98.56 165 VAL A O 1
ATOM 1292 N N . LEU A 1 166 ? -3.742 -2.298 -32.759 1.00 98.44 166 LEU A N 1
ATOM 1293 C CA . LEU A 1 166 ? -4.930 -1.459 -32.760 1.00 98.44 166 LEU A CA 1
ATOM 1294 C C . LEU A 1 166 ? -5.839 -1.792 -31.580 1.00 98.44 166 LEU A C 1
ATOM 1296 O O . LEU A 1 166 ? -6.175 -2.959 -31.388 1.00 98.44 166 LEU A O 1
ATOM 1300 N N . ALA A 1 167 ? -6.283 -0.762 -30.864 1.00 98.38 167 ALA A N 1
ATOM 1301 C CA . ALA A 1 167 ? -7.276 -0.846 -29.799 1.00 98.38 167 ALA A CA 1
ATOM 1302 C C . ALA A 1 167 ? -8.505 -0.006 -30.162 1.00 98.38 167 ALA A C 1
ATOM 1304 O O . ALA A 1 167 ? -8.375 1.130 -30.625 1.00 98.38 167 ALA A O 1
ATOM 1305 N N . ARG A 1 168 ? -9.702 -0.547 -29.922 1.00 97.50 168 ARG A N 1
ATOM 1306 C CA . ARG A 1 168 ? -10.973 0.178 -30.034 1.00 97.50 168 ARG A CA 1
ATOM 1307 C C . ARG A 1 168 ? -11.728 0.128 -28.724 1.00 97.50 168 ARG A C 1
ATOM 1309 O O . ARG A 1 168 ? -11.935 -0.949 -28.174 1.00 97.50 168 ARG A O 1
ATOM 1316 N N . PHE A 1 169 ? -12.195 1.283 -28.280 1.00 91.88 169 PHE A N 1
ATOM 1317 C CA . PHE A 1 169 ? -12.979 1.427 -27.063 1.00 91.88 169 PHE A CA 1
ATOM 1318 C C . PHE A 1 169 ? -13.954 2.588 -27.253 1.00 91.88 169 PHE A C 1
ATOM 1320 O O . PHE A 1 169 ? -13.548 3.701 -27.577 1.00 91.88 169 PHE A O 1
ATOM 1327 N N . ARG A 1 170 ? -15.255 2.323 -27.088 1.00 85.00 170 ARG A N 1
ATOM 1328 C CA . ARG A 1 170 ? -16.322 3.348 -27.116 1.00 85.00 170 ARG A CA 1
ATOM 1329 C C . ARG A 1 170 ? -16.379 4.224 -28.367 1.00 85.00 170 ARG A C 1
ATOM 1331 O O . ARG A 1 170 ? -16.612 5.424 -28.289 1.00 85.00 170 ARG A O 1
ATOM 1338 N N . GLY A 1 171 ? -16.170 3.624 -29.534 1.00 88.12 171 GLY A N 1
ATOM 1339 C CA . GLY A 1 171 ? -16.170 4.363 -30.800 1.00 88.12 171 GLY A CA 1
ATOM 1340 C C . GLY A 1 171 ? -14.894 5.170 -31.054 1.00 88.12 171 GLY A C 1
ATOM 1341 O O . GLY A 1 171 ? -14.764 5.745 -32.131 1.00 88.12 171 GLY A O 1
ATOM 1342 N N . HIS A 1 172 ? -13.940 5.156 -30.119 1.00 94.75 172 HIS A N 1
ATOM 1343 C CA . HIS A 1 172 ? -12.588 5.659 -30.324 1.00 94.75 172 HIS A CA 1
ATOM 1344 C C . HIS A 1 172 ? -11.651 4.531 -30.747 1.00 94.75 172 HIS A C 1
ATOM 1346 O O . HIS A 1 172 ? -11.858 3.360 -30.412 1.00 94.75 172 HIS A O 1
ATOM 1352 N N . GLU A 1 173 ? -10.604 4.899 -31.474 1.00 97.56 173 GLU A N 1
ATOM 1353 C CA . GLU A 1 173 ? -9.599 3.989 -32.010 1.00 97.56 173 GLU A CA 1
ATOM 1354 C C . GLU A 1 173 ? -8.199 4.565 -31.761 1.00 97.56 173 GLU A C 1
ATOM 1356 O O . GLU A 1 173 ? -7.990 5.772 -31.889 1.00 97.56 173 GLU A O 1
ATOM 1361 N N . ALA A 1 174 ? -7.245 3.705 -31.403 1.00 98.25 174 ALA A N 1
ATOM 1362 C CA . ALA A 1 174 ? -5.835 4.055 -31.282 1.00 98.25 174 ALA A CA 1
ATOM 1363 C C . ALA A 1 174 ? -4.939 2.987 -31.903 1.00 98.25 174 ALA A C 1
ATOM 1365 O O . ALA A 1 174 ? -5.123 1.792 -31.677 1.00 98.25 174 ALA A O 1
ATOM 1366 N N . THR A 1 175 ? -3.924 3.446 -32.629 1.00 98.19 175 THR A N 1
ATOM 1367 C CA . THR A 1 175 ? -2.873 2.626 -33.235 1.00 98.19 175 THR A CA 1
ATOM 1368 C C . THR A 1 175 ? -1.550 2.810 -32.497 1.00 98.19 175 THR A C 1
ATOM 1370 O O . THR A 1 175 ? -1.199 3.926 -32.109 1.00 98.19 175 THR A O 1
ATOM 1373 N N . TYR A 1 176 ? -0.772 1.738 -32.389 1.00 98.50 176 TYR A N 1
ATOM 1374 C CA . TYR A 1 176 ? 0.603 1.748 -31.906 1.00 98.50 176 TYR A CA 1
ATOM 1375 C C . TYR A 1 176 ? 1.522 1.117 -32.950 1.00 98.50 176 TYR A C 1
ATOM 1377 O O . TYR A 1 176 ? 1.299 -0.023 -33.359 1.00 98.50 176 TYR A O 1
ATOM 1385 N N . SER A 1 177 ? 2.553 1.851 -33.376 1.00 98.25 177 SER A N 1
ATOM 1386 C CA . SER A 1 177 ? 3.577 1.337 -34.291 1.00 98.25 177 SER A CA 1
ATOM 1387 C C . SER A 1 177 ? 4.535 0.431 -33.520 1.00 98.25 177 SER A C 1
ATOM 1389 O O . SER A 1 177 ? 5.510 0.908 -32.942 1.00 98.25 177 SER A O 1
ATOM 1391 N N . LEU A 1 178 ? 4.261 -0.871 -33.529 1.00 98.56 178 LEU A N 1
ATOM 1392 C CA . LEU A 1 178 ? 5.050 -1.878 -32.837 1.00 98.56 178 LEU A CA 1
ATOM 1393 C C . LEU A 1 178 ? 6.285 -2.277 -33.651 1.00 98.56 178 LEU A C 1
ATOM 1395 O O . LEU A 1 178 ? 6.199 -2.603 -34.838 1.00 98.56 178 LEU A O 1
ATOM 1399 N N . GLU A 1 179 ? 7.423 -2.339 -32.968 1.00 98.38 179 GLU A N 1
ATOM 1400 C CA . GLU A 1 179 ? 8.630 -3.003 -33.444 1.00 98.38 179 GLU A CA 1
ATOM 1401 C C . GLU A 1 179 ? 8.841 -4.320 -32.693 1.00 98.38 179 GLU A C 1
ATOM 1403 O O . GLU A 1 179 ? 8.849 -4.364 -31.461 1.00 98.38 179 GLU A O 1
ATOM 1408 N N . VAL A 1 180 ? 9.014 -5.398 -33.458 1.00 98.62 180 VAL A N 1
ATOM 1409 C CA . VAL A 1 180 ? 9.425 -6.704 -32.952 1.00 98.62 180 VAL A CA 1
ATOM 1410 C C . VAL A 1 180 ? 10.915 -6.883 -33.220 1.00 98.62 180 VAL A C 1
ATOM 1412 O O . VAL A 1 180 ? 11.355 -6.794 -34.370 1.00 98.62 180 VAL A O 1
ATOM 1415 N N . VAL A 1 181 ? 11.692 -7.163 -32.175 1.00 97.69 181 VAL A N 1
ATOM 1416 C CA . VAL A 1 181 ? 13.153 -7.321 -32.244 1.00 97.69 181 VAL A CA 1
ATOM 1417 C C . VAL A 1 181 ? 13.595 -8.781 -32.114 1.00 97.69 181 VAL A C 1
ATOM 1419 O O . VAL A 1 181 ? 12.828 -9.651 -31.702 1.00 97.69 181 VAL A O 1
ATOM 1422 N N . SER A 1 182 ? 14.844 -9.068 -32.497 1.00 96.75 182 SER A N 1
ATOM 1423 C CA . SER A 1 182 ? 15.459 -10.388 -32.290 1.00 96.75 182 SER A CA 1
ATOM 1424 C C . SER A 1 182 ? 15.671 -10.681 -30.803 1.00 96.75 182 SER A C 1
ATOM 1426 O O . SER A 1 182 ? 16.008 -9.778 -30.045 1.00 96.75 182 SER A O 1
ATOM 1428 N N . ALA A 1 183 ? 15.530 -11.951 -30.416 1.00 95.50 183 ALA A N 1
ATOM 1429 C CA . ALA A 1 183 ? 15.802 -12.432 -29.062 1.00 95.50 183 ALA A CA 1
ATOM 1430 C C . ALA A 1 183 ? 17.287 -12.688 -28.768 1.00 95.50 183 ALA A C 1
ATOM 1432 O O . ALA A 1 183 ? 17.663 -12.819 -27.609 1.00 95.50 183 ALA A O 1
ATOM 1433 N N . ASP A 1 184 ? 18.121 -12.827 -29.800 1.00 94.88 184 ASP A N 1
ATOM 1434 C CA . ASP A 1 184 ? 19.539 -13.179 -29.655 1.00 94.88 184 ASP A CA 1
ATOM 1435 C C . ASP A 1 184 ? 20.387 -11.930 -29.378 1.00 94.88 184 ASP A C 1
ATOM 1437 O O . ASP A 1 184 ? 21.117 -11.451 -30.245 1.00 94.88 184 ASP A O 1
ATOM 1441 N N . LYS A 1 185 ? 20.190 -11.347 -28.192 1.00 96.25 185 LYS A N 1
ATOM 1442 C CA . LYS A 1 185 ? 20.802 -10.090 -27.747 1.00 96.25 185 LYS A CA 1
ATOM 1443 C C . LYS A 1 185 ? 21.244 -10.176 -26.281 1.00 96.25 185 LYS A C 1
ATOM 1445 O O . LYS A 1 185 ? 20.660 -10.966 -25.532 1.00 96.25 185 LYS A O 1
ATOM 1450 N N . PRO A 1 186 ? 22.275 -9.420 -25.863 1.00 97.19 186 PRO A N 1
ATOM 1451 C CA . PRO A 1 186 ? 22.546 -9.206 -24.446 1.00 97.19 186 PRO A CA 1
ATOM 1452 C C . PRO A 1 186 ? 21.451 -8.334 -23.813 1.00 97.19 186 PRO A C 1
ATOM 1454 O O . PRO A 1 186 ? 20.658 -7.721 -24.521 1.00 97.19 186 PRO A O 1
ATOM 1457 N N . ASP A 1 187 ? 21.410 -8.287 -22.487 1.00 96.81 187 ASP A N 1
ATOM 1458 C CA . ASP A 1 187 ? 20.509 -7.431 -21.700 1.00 96.81 187 ASP A CA 1
ATOM 1459 C C . ASP A 1 187 ? 21.341 -6.784 -20.592 1.00 96.81 187 ASP A C 1
ATOM 1461 O O . ASP A 1 187 ? 21.607 -7.437 -19.580 1.00 96.81 187 ASP A O 1
ATOM 1465 N N . PHE A 1 188 ? 21.870 -5.583 -20.826 1.00 97.38 188 PHE A N 1
ATOM 1466 C CA . PHE A 1 188 ? 22.738 -4.882 -19.890 1.00 97.38 188 PHE A CA 1
ATOM 1467 C C . PHE A 1 188 ? 21.897 -4.286 -18.761 1.00 97.38 188 PHE A C 1
ATOM 1469 O O . PHE A 1 188 ? 21.490 -3.136 -18.775 1.00 97.38 188 PHE A O 1
ATOM 1476 N N . ASP A 1 189 ? 21.657 -5.091 -17.739 1.00 96.50 189 ASP A N 1
ATOM 1477 C CA . ASP A 1 189 ? 20.672 -4.784 -16.712 1.00 96.50 189 ASP A CA 1
ATOM 1478 C C . ASP A 1 189 ? 21.251 -3.978 -15.542 1.00 96.50 189 ASP A C 1
ATOM 1480 O O . ASP A 1 189 ? 22.336 -4.278 -15.024 1.00 96.50 189 ASP A O 1
ATOM 1484 N N . LEU A 1 190 ? 20.484 -2.993 -15.065 1.00 96.94 190 LEU A N 1
ATOM 1485 C CA . LEU A 1 190 ? 20.758 -2.240 -13.844 1.00 96.94 190 LEU A CA 1
ATOM 1486 C C . LEU A 1 190 ? 20.036 -2.887 -12.656 1.00 96.94 190 LEU A C 1
ATOM 1488 O O . LEU A 1 190 ? 18.860 -2.634 -12.388 1.00 96.94 190 LEU A O 1
ATOM 1492 N N . ILE A 1 191 ? 20.800 -3.627 -11.850 1.00 96.44 191 ILE A N 1
ATOM 1493 C CA . ILE A 1 191 ? 20.280 -4.415 -10.725 1.00 96.44 191 ILE A CA 1
ATOM 1494 C C . ILE A 1 191 ? 19.907 -3.533 -9.528 1.00 96.44 191 ILE A C 1
ATOM 1496 O O . ILE A 1 191 ? 18.799 -3.629 -9.007 1.00 96.44 191 ILE A O 1
ATOM 1500 N N . CYS A 1 192 ? 20.830 -2.699 -9.034 1.00 95.56 192 CYS A N 1
ATOM 1501 C CA . CYS A 1 192 ? 20.556 -1.734 -7.961 1.00 95.56 192 CYS A CA 1
ATOM 1502 C C . CYS A 1 192 ? 21.667 -0.676 -7.821 1.00 95.56 192 CYS A C 1
ATOM 1504 O O . CYS A 1 192 ? 22.765 -0.814 -8.373 1.00 95.56 192 CYS A O 1
ATOM 1506 N N . VAL A 1 193 ? 21.384 0.386 -7.055 1.00 96.50 193 VAL A N 1
ATOM 1507 C CA . VAL A 1 193 ? 22.311 1.496 -6.775 1.00 96.50 193 VAL A CA 1
ATOM 1508 C C . VAL A 1 193 ? 22.555 1.582 -5.269 1.00 96.50 193 VAL A C 1
ATOM 1510 O O . VAL A 1 193 ? 21.712 2.068 -4.520 1.00 96.50 193 VAL A O 1
ATOM 1513 N N . GLU A 1 194 ? 23.725 1.134 -4.820 1.00 96.69 194 GLU A N 1
ATOM 1514 C CA . GLU A 1 194 ? 24.086 1.114 -3.400 1.00 96.69 194 GLU A CA 1
ATOM 1515 C C . GLU A 1 194 ? 24.884 2.359 -3.004 1.00 96.69 194 GLU A C 1
ATOM 1517 O O . GLU A 1 194 ? 25.820 2.748 -3.712 1.00 96.69 194 GLU A O 1
ATOM 1522 N N . LEU A 1 195 ? 24.593 2.942 -1.837 1.00 96.31 195 LEU A N 1
ATOM 1523 C CA . LEU A 1 195 ? 25.359 4.065 -1.300 1.00 96.31 195 LEU A CA 1
ATOM 1524 C C . LEU A 1 195 ? 26.171 3.649 -0.064 1.00 96.31 195 LEU A C 1
ATOM 1526 O O . LEU A 1 195 ? 25.632 3.152 0.923 1.00 96.31 195 LEU A O 1
ATOM 1530 N N . HIS A 1 196 ? 27.484 3.888 -0.105 1.00 96.69 196 HIS A N 1
ATOM 1531 C CA . HIS A 1 196 ? 28.430 3.477 0.941 1.00 96.69 196 HIS A CA 1
ATOM 1532 C C . HIS A 1 196 ? 29.262 4.647 1.495 1.00 96.69 196 HIS A C 1
ATOM 1534 O O . HIS A 1 196 ? 29.647 5.519 0.710 1.00 96.69 196 HIS A O 1
ATOM 1540 N N . PRO A 1 197 ? 29.636 4.638 2.795 1.00 95.69 197 PRO A N 1
ATOM 1541 C CA . PRO A 1 197 ? 29.283 3.627 3.800 1.00 95.69 197 PRO A CA 1
ATOM 1542 C C . PRO A 1 197 ? 27.803 3.694 4.208 1.00 95.69 197 PRO A C 1
ATOM 1544 O O . PRO A 1 197 ? 27.167 4.738 4.087 1.00 95.69 197 PRO A O 1
ATOM 1547 N N . ARG A 1 198 ? 27.266 2.574 4.704 1.00 93.75 198 ARG A N 1
ATOM 1548 C CA . ARG A 1 198 ? 25.918 2.513 5.289 1.00 93.75 198 ARG A CA 1
ATOM 1549 C C . ARG A 1 198 ? 25.957 2.868 6.774 1.00 93.75 198 ARG A C 1
ATOM 1551 O O . ARG A 1 198 ? 26.957 2.626 7.452 1.00 93.75 198 ARG A O 1
ATOM 1558 N N . TYR A 1 199 ? 24.848 3.389 7.289 1.00 93.12 199 TYR A N 1
ATOM 1559 C CA . TYR A 1 199 ? 24.720 3.819 8.682 1.00 93.12 199 TYR A CA 1
ATOM 1560 C C . TYR A 1 199 ? 23.625 3.024 9.379 1.00 93.12 199 TYR A C 1
ATOM 1562 O O . TYR A 1 199 ? 22.534 2.834 8.840 1.00 93.12 199 TYR A O 1
ATOM 1570 N N . ARG A 1 200 ? 23.919 2.573 10.597 1.00 92.19 200 ARG A N 1
ATOM 1571 C CA . ARG A 1 200 ? 22.971 1.807 11.407 1.00 92.19 200 ARG A CA 1
ATOM 1572 C C . ARG A 1 200 ? 21.825 2.697 11.897 1.00 92.19 200 ARG A C 1
ATOM 1574 O O . ARG A 1 200 ? 22.070 3.854 12.234 1.00 92.19 200 ARG A O 1
ATOM 1581 N N . ASN A 1 201 ? 20.610 2.158 11.968 1.00 87.44 201 ASN A N 1
ATOM 1582 C CA . ASN A 1 201 ? 19.422 2.851 12.495 1.00 87.44 201 ASN A CA 1
ATOM 1583 C C . ASN A 1 201 ? 19.494 3.125 14.007 1.00 87.44 201 ASN A C 1
ATOM 1585 O O . ASN A 1 201 ? 18.903 4.087 14.498 1.00 87.44 201 ASN A O 1
ATOM 1589 N N . ASP A 1 202 ? 20.289 2.340 14.730 1.00 87.19 202 ASP A N 1
ATOM 1590 C CA . ASP A 1 202 ? 20.526 2.480 16.166 1.00 87.19 202 ASP A CA 1
ATOM 1591 C C . ASP A 1 202 ? 21.743 3.358 16.520 1.00 87.19 202 ASP A C 1
ATOM 1593 O O . ASP A 1 202 ? 22.021 3.596 17.698 1.00 87.19 202 ASP A O 1
ATOM 1597 N N . ALA A 1 203 ? 22.473 3.866 15.522 1.00 90.12 203 ALA A N 1
ATOM 1598 C CA . ALA A 1 203 ? 23.633 4.721 15.743 1.00 90.12 203 ALA A CA 1
ATOM 1599 C C . ALA A 1 203 ? 23.242 6.196 15.916 1.00 90.12 203 ALA A C 1
ATOM 1601 O O . ALA A 1 203 ? 22.296 6.694 15.317 1.00 90.12 203 ALA A O 1
ATOM 1602 N N . VAL A 1 204 ? 24.051 6.939 16.681 1.00 88.94 204 VAL A N 1
ATOM 1603 C CA . VAL A 1 204 ? 23.904 8.403 16.824 1.00 88.94 204 VAL A CA 1
ATOM 1604 C C . VAL A 1 204 ? 24.113 9.123 15.486 1.00 88.94 204 VAL A C 1
ATOM 1606 O O . VAL A 1 204 ? 23.447 10.115 15.203 1.00 88.94 204 VAL A O 1
ATOM 1609 N N . LYS A 1 205 ? 25.047 8.628 14.663 1.00 91.62 205 LYS A N 1
ATOM 1610 C CA . LYS A 1 205 ? 25.228 9.058 13.274 1.00 91.62 205 LYS A CA 1
ATOM 1611 C C . LYS A 1 205 ? 24.559 8.029 12.369 1.00 91.62 205 LYS A C 1
ATOM 1613 O O . LYS A 1 205 ? 25.148 6.990 12.077 1.00 91.62 205 LYS A O 1
ATOM 1618 N N . ASP A 1 206 ? 23.350 8.347 11.935 1.00 89.44 206 ASP A N 1
ATOM 1619 C CA . ASP A 1 206 ? 22.468 7.464 11.170 1.00 89.44 206 ASP A CA 1
ATOM 1620 C C . ASP A 1 206 ? 22.401 7.811 9.670 1.00 89.44 206 ASP A C 1
ATOM 1622 O O . ASP A 1 206 ? 21.673 7.150 8.933 1.00 89.44 206 ASP A O 1
ATOM 1626 N N . ARG A 1 207 ? 23.146 8.835 9.220 1.00 91.12 207 ARG A N 1
ATOM 1627 C CA . ARG A 1 207 ? 23.157 9.338 7.836 1.00 91.12 207 ARG A CA 1
ATOM 1628 C C . ARG A 1 207 ? 24.493 10.001 7.443 1.00 91.12 207 ARG A C 1
ATOM 1630 O O . ARG A 1 207 ? 25.257 10.402 8.334 1.00 91.12 207 ARG A O 1
ATOM 1637 N N . PRO A 1 208 ? 24.776 10.162 6.135 1.00 94.75 208 PRO A N 1
ATOM 1638 C CA . PRO A 1 208 ? 25.963 10.873 5.660 1.00 94.75 208 PRO A CA 1
ATOM 1639 C C . PRO A 1 208 ? 25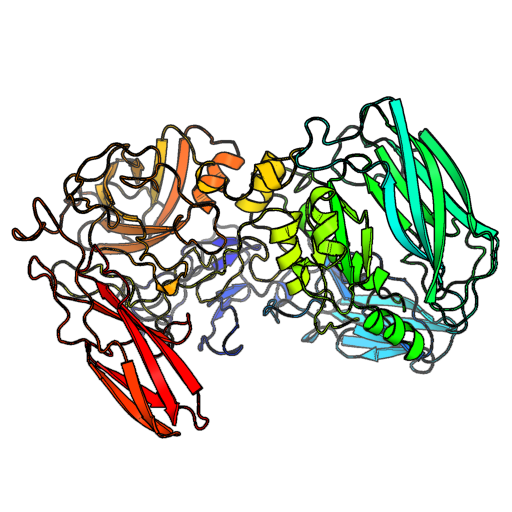.949 12.364 6.027 1.00 94.75 208 PRO A C 1
ATOM 1641 O O . PRO A 1 208 ? 24.896 13.003 6.053 1.00 94.75 208 PRO A O 1
ATOM 1644 N N . ALA A 1 209 ? 27.131 12.940 6.254 1.00 95.00 209 ALA A N 1
ATOM 1645 C CA . ALA A 1 209 ? 27.311 14.382 6.424 1.00 95.00 209 ALA A CA 1
ATOM 1646 C C . ALA A 1 209 ? 27.788 15.049 5.124 1.00 95.00 209 ALA A C 1
ATOM 1648 O O . ALA A 1 209 ? 28.510 14.449 4.331 1.00 95.00 209 ALA A O 1
ATOM 1649 N N . ALA A 1 210 ? 27.439 16.322 4.917 1.00 96.75 210 ALA A N 1
ATOM 1650 C CA . ALA A 1 210 ? 27.928 17.090 3.772 1.00 96.75 210 ALA A CA 1
ATOM 1651 C C . ALA A 1 210 ? 29.469 17.075 3.699 1.00 96.75 210 ALA A C 1
ATOM 1653 O O . ALA A 1 210 ? 30.153 17.314 4.696 1.00 96.75 210 ALA A O 1
ATOM 1654 N N . GLY A 1 211 ? 30.015 16.805 2.513 1.00 96.88 211 GLY A N 1
ATOM 1655 C CA . GLY A 1 211 ? 31.453 16.679 2.269 1.00 96.88 211 GLY A CA 1
ATOM 1656 C C . GLY A 1 211 ? 32.046 15.299 2.575 1.00 96.88 211 GLY A C 1
ATOM 1657 O O . GLY A 1 211 ? 33.196 15.050 2.215 1.00 96.88 211 GLY A O 1
ATOM 1658 N N . GLU A 1 212 ? 31.291 14.389 3.195 1.00 97.50 212 GLU A N 1
ATOM 1659 C CA . GLU A 1 212 ? 31.742 13.020 3.455 1.00 97.50 212 GLU A CA 1
ATOM 1660 C C . GLU A 1 212 ? 31.986 12.260 2.148 1.00 97.50 212 GLU A C 1
ATOM 1662 O O . GLU A 1 212 ? 31.229 12.390 1.190 1.00 97.50 212 GLU A O 1
ATOM 1667 N N . SER A 1 213 ? 33.065 11.478 2.083 1.00 97.31 213 SER A N 1
ATOM 1668 C CA . SER A 1 213 ? 33.385 10.701 0.886 1.00 97.31 213 SER A CA 1
ATOM 1669 C C . SER A 1 213 ? 32.468 9.486 0.790 1.00 97.31 213 SER A C 1
ATOM 1671 O O . SER A 1 213 ? 32.661 8.510 1.513 1.00 97.31 213 SER A O 1
ATOM 1673 N N . MET A 1 214 ? 31.541 9.521 -0.159 1.00 97.38 214 MET A N 1
ATOM 1674 C CA . MET A 1 214 ? 30.609 8.440 -0.450 1.00 97.38 214 MET A CA 1
ATOM 1675 C C . MET A 1 214 ? 31.019 7.682 -1.711 1.00 97.38 214 MET A C 1
ATOM 1677 O O . MET A 1 214 ? 31.654 8.234 -2.615 1.00 97.38 214 MET A O 1
ATOM 1681 N N . THR A 1 215 ? 30.634 6.411 -1.777 1.00 98.12 215 THR A N 1
ATOM 1682 C CA . THR A 1 215 ? 30.774 5.559 -2.960 1.00 98.12 215 THR A CA 1
ATOM 1683 C C . THR A 1 215 ? 29.392 5.118 -3.419 1.00 98.12 215 THR A C 1
ATOM 1685 O O . THR A 1 215 ? 28.672 4.481 -2.655 1.00 98.12 215 THR A O 1
ATOM 1688 N N . VAL A 1 216 ? 29.030 5.451 -4.658 1.00 98.06 216 VAL A N 1
ATOM 1689 C CA . VAL A 1 216 ? 27.914 4.816 -5.362 1.00 98.06 216 VAL A CA 1
ATOM 1690 C C . VAL A 1 216 ? 28.450 3.543 -5.996 1.00 98.06 216 VAL A C 1
ATOM 1692 O O . VAL A 1 216 ? 29.320 3.623 -6.863 1.00 98.06 216 VAL A O 1
ATOM 1695 N N . ARG A 1 217 ? 27.955 2.384 -5.571 1.00 98.19 217 ARG A N 1
ATOM 1696 C CA . ARG A 1 217 ? 28.220 1.100 -6.221 1.00 98.19 217 ARG A CA 1
ATOM 1697 C C . ARG A 1 217 ? 27.005 0.736 -7.063 1.00 98.19 217 ARG A C 1
ATOM 1699 O O . ARG A 1 217 ? 25.933 0.488 -6.526 1.00 98.19 217 ARG A O 1
ATOM 1706 N N . VAL A 1 218 ? 27.179 0.714 -8.376 1.00 98.19 218 VAL A N 1
ATOM 1707 C CA . VAL A 1 218 ? 26.155 0.276 -9.325 1.00 98.19 218 VAL A CA 1
ATOM 1708 C C . VAL A 1 218 ? 26.370 -1.210 -9.583 1.00 98.19 218 VAL A C 1
ATOM 1710 O O . VAL A 1 218 ? 27.423 -1.592 -10.101 1.00 98.19 218 VAL A O 1
ATOM 1713 N N . ARG A 1 219 ? 25.402 -2.045 -9.197 1.00 97.88 219 ARG A N 1
ATOM 1714 C CA . ARG A 1 219 ? 25.369 -3.463 -9.575 1.00 97.88 219 ARG A CA 1
ATOM 1715 C C . ARG A 1 219 ? 24.711 -3.582 -10.942 1.00 97.88 219 ARG A C 1
ATOM 1717 O O . ARG A 1 219 ? 23.627 -3.041 -11.144 1.00 97.88 219 ARG A O 1
ATOM 1724 N N . VAL A 1 220 ? 25.377 -4.279 -11.853 1.00 98.12 220 VAL A N 1
ATOM 1725 C CA . VAL A 1 220 ? 24.910 -4.506 -13.224 1.00 98.12 220 VAL A CA 1
ATOM 1726 C C . VAL A 1 220 ? 25.080 -5.973 -13.599 1.00 98.12 220 VAL A C 1
ATOM 1728 O O . VAL A 1 220 ? 25.894 -6.673 -12.990 1.00 98.12 220 VAL A O 1
ATOM 1731 N N . GLY A 1 221 ? 24.350 -6.443 -14.601 1.00 97.38 221 GLY A N 1
ATOM 1732 C CA . GLY A 1 221 ? 24.464 -7.819 -15.076 1.00 97.38 221 GLY A CA 1
ATOM 1733 C C . GLY A 1 221 ? 24.109 -7.981 -16.543 1.00 97.38 221 GLY A C 1
ATOM 1734 O O . GLY A 1 221 ? 23.794 -7.012 -17.226 1.00 97.38 221 GLY A O 1
ATOM 1735 N N . ASN A 1 222 ? 24.193 -9.220 -17.021 1.00 97.56 222 ASN A N 1
ATOM 1736 C CA . ASN A 1 222 ? 23.641 -9.610 -18.310 1.00 97.56 222 ASN A CA 1
ATOM 1737 C C . ASN A 1 222 ? 22.568 -10.681 -18.118 1.00 97.56 222 ASN A C 1
ATOM 1739 O O . ASN A 1 222 ? 22.902 -11.778 -17.682 1.00 97.56 222 ASN A O 1
ATOM 1743 N N . PHE A 1 223 ? 21.316 -10.416 -18.486 1.00 96.69 223 PHE A N 1
ATOM 1744 C CA . PHE A 1 223 ? 20.229 -11.413 -18.408 1.00 96.69 223 PHE A CA 1
ATOM 1745 C C . PHE A 1 223 ? 19.675 -11.816 -19.779 1.00 96.69 223 PHE A C 1
ATOM 1747 O O . PHE A 1 223 ? 18.762 -12.636 -19.872 1.00 96.69 223 PHE A O 1
ATOM 1754 N N . GLY A 1 224 ? 20.287 -11.315 -20.852 1.00 95.81 224 GLY A N 1
ATOM 1755 C CA . GLY A 1 224 ? 19.912 -11.605 -22.225 1.00 95.81 224 GLY A CA 1
ATOM 1756 C C . GLY A 1 224 ? 20.486 -12.942 -22.692 1.00 95.81 224 GLY A C 1
ATOM 1757 O O . GLY A 1 224 ? 21.450 -13.449 -22.109 1.00 95.81 224 GLY A O 1
ATOM 1758 N N . PRO A 1 225 ? 19.925 -13.550 -23.752 1.00 94.62 225 PRO A N 1
ATOM 1759 C CA . PRO A 1 225 ? 20.431 -14.816 -24.279 1.00 94.62 225 PRO A CA 1
ATOM 1760 C C . PRO A 1 225 ? 21.860 -14.760 -24.840 1.00 94.62 225 PRO A C 1
ATOM 1762 O O . PRO A 1 225 ? 22.532 -15.794 -24.846 1.00 94.62 225 PRO A O 1
ATOM 1765 N N . ALA A 1 226 ? 22.323 -13.597 -25.311 1.00 96.12 226 ALA A N 1
ATOM 1766 C CA . ALA A 1 226 ? 23.676 -13.426 -25.841 1.00 96.12 226 ALA A CA 1
ATOM 1767 C C . ALA A 1 226 ? 24.632 -12.822 -24.800 1.00 96.12 226 ALA A C 1
ATOM 1769 O O . ALA A 1 226 ? 24.213 -12.158 -23.855 1.00 96.12 226 ALA A O 1
ATOM 1770 N N . SER A 1 227 ? 25.938 -13.044 -24.967 1.00 96.81 227 SER A N 1
ATOM 1771 C CA . SER A 1 227 ? 26.962 -12.455 -24.097 1.00 96.81 227 SER A CA 1
ATOM 1772 C C . SER A 1 227 ? 27.036 -10.937 -24.260 1.00 96.81 227 SER A C 1
ATOM 1774 O O . SER A 1 227 ? 27.089 -10.430 -25.381 1.00 96.81 227 SER A O 1
ATOM 1776 N N . LEU A 1 228 ? 27.112 -10.225 -23.137 1.00 97.38 228 LEU A N 1
ATOM 1777 C CA . LEU A 1 228 ? 27.405 -8.798 -23.102 1.00 97.38 228 LEU A CA 1
ATOM 1778 C C . LEU A 1 228 ? 28.927 -8.613 -23.208 1.00 97.38 228 LEU A C 1
ATOM 1780 O O . LEU A 1 228 ? 29.647 -9.152 -22.363 1.00 97.38 228 LEU A O 1
ATOM 1784 N N . PRO A 1 229 ? 29.441 -7.883 -24.210 1.00 95.50 229 PRO A N 1
ATOM 1785 C CA . PRO A 1 229 ? 30.871 -7.626 -24.319 1.00 95.50 229 PRO A CA 1
ATOM 1786 C C . PRO A 1 229 ? 31.358 -6.634 -23.252 1.00 95.50 229 PRO A C 1
ATOM 1788 O O . PRO A 1 229 ? 30.617 -5.757 -22.801 1.00 95.50 229 PRO A O 1
ATOM 1791 N N . ALA A 1 230 ? 32.641 -6.720 -22.903 1.00 96.12 230 ALA A N 1
ATOM 1792 C CA . ALA A 1 230 ? 33.320 -5.698 -22.114 1.00 96.12 230 ALA A CA 1
ATOM 1793 C C . ALA A 1 230 ? 33.192 -4.307 -22.767 1.00 96.12 230 ALA A C 1
ATOM 1795 O O . ALA A 1 230 ? 33.099 -4.167 -23.989 1.00 96.12 230 ALA A O 1
ATOM 1796 N N . GLY A 1 231 ? 33.263 -3.255 -21.954 1.00 95.69 231 GLY A N 1
ATOM 1797 C CA . GLY A 1 231 ? 33.200 -1.870 -22.421 1.00 95.69 231 GLY A CA 1
ATOM 1798 C C . GLY A 1 231 ? 31.815 -1.223 -22.349 1.00 95.69 231 GLY A C 1
ATOM 1799 O O . GLY A 1 231 ? 31.721 -0.031 -22.645 1.00 95.69 231 GLY A O 1
ATOM 1800 N N . GLY A 1 232 ? 30.774 -1.952 -21.922 1.00 96.44 232 GLY A N 1
ATOM 1801 C CA . GLY A 1 232 ? 29.450 -1.384 -21.645 1.00 96.44 232 GLY A CA 1
ATOM 1802 C C . GLY A 1 232 ? 29.548 -0.207 -20.675 1.00 96.44 232 GLY A C 1
ATOM 1803 O O . GLY A 1 232 ? 30.114 -0.337 -19.586 1.00 96.44 232 GLY A O 1
ATOM 1804 N N . GLU A 1 233 ? 29.077 0.967 -21.097 1.00 98.00 233 GLU A N 1
ATOM 1805 C CA . GLU A 1 233 ? 29.247 2.216 -20.350 1.00 98.00 233 GLU A CA 1
ATOM 1806 C C . GLU A 1 233 ? 28.216 2.337 -19.229 1.00 98.00 233 GLU A C 1
ATOM 1808 O O . GLU A 1 233 ? 27.022 2.197 -19.456 1.00 98.00 233 GLU A O 1
ATOM 1813 N N . VAL A 1 234 ? 28.684 2.684 -18.032 1.00 98.56 234 VAL A N 1
ATOM 1814 C CA . VAL A 1 234 ? 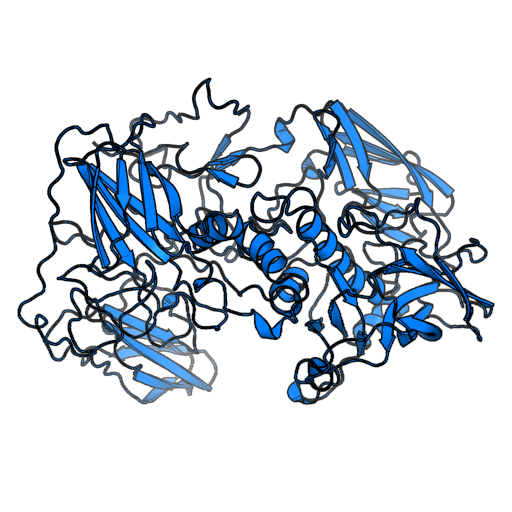27.859 3.074 -16.889 1.00 98.56 234 VAL A CA 1
ATOM 1815 C C . VAL A 1 234 ? 28.127 4.544 -16.603 1.00 98.56 234 VAL A C 1
ATOM 1817 O O . VAL A 1 234 ? 29.268 4.940 -16.342 1.00 98.56 234 VAL A O 1
ATOM 1820 N N . ARG A 1 235 ? 27.080 5.367 -16.631 1.00 98.50 235 ARG A N 1
ATOM 1821 C CA . ARG A 1 235 ? 27.151 6.801 -16.340 1.00 98.50 235 ARG A CA 1
ATOM 1822 C C . ARG A 1 235 ? 26.363 7.132 -15.083 1.00 98.50 235 ARG A C 1
ATOM 1824 O O . ARG A 1 235 ? 25.194 6.785 -14.990 1.00 98.50 235 ARG A O 1
ATOM 1831 N N . LEU A 1 236 ? 26.984 7.860 -14.159 1.00 98.56 236 LEU A N 1
ATOM 1832 C CA . LEU A 1 236 ? 26.335 8.472 -13.003 1.00 98.56 236 LEU A CA 1
ATOM 1833 C C . LEU A 1 236 ? 26.298 9.990 -13.177 1.00 98.56 236 LEU A C 1
ATOM 1835 O O . LEU A 1 236 ? 27.342 10.644 -13.214 1.00 98.56 236 LEU A O 1
ATOM 1839 N N . ASP A 1 237 ? 25.095 10.544 -13.191 1.00 98.44 237 ASP A N 1
ATOM 1840 C CA . ASP A 1 237 ? 24.831 11.974 -13.163 1.00 98.44 237 ASP A CA 1
ATOM 1841 C C . ASP A 1 237 ? 24.298 12.381 -11.781 1.00 98.44 237 ASP A C 1
ATOM 1843 O O . ASP A 1 237 ? 23.306 11.835 -11.298 1.00 98.44 237 ASP A O 1
ATOM 1847 N N . LEU A 1 238 ? 24.948 13.359 -11.149 1.00 98.06 238 LEU A N 1
ATOM 1848 C CA . LEU A 1 238 ? 24.447 14.040 -9.956 1.00 98.06 238 LEU A CA 1
ATOM 1849 C C . LEU A 1 238 ? 23.707 15.303 -10.391 1.00 98.06 238 LEU A C 1
ATOM 1851 O O . LEU A 1 238 ? 24.326 16.309 -10.751 1.00 98.06 238 LEU A O 1
ATOM 1855 N N . VAL A 1 239 ? 22.382 15.239 -10.384 1.00 98.38 239 VAL A N 1
ATOM 1856 C CA . VAL A 1 239 ? 21.479 16.292 -10.857 1.00 98.38 239 VAL A CA 1
ATOM 1857 C C . VAL A 1 239 ? 20.878 17.011 -9.645 1.00 98.38 239 VAL A C 1
ATOM 1859 O O . VAL A 1 239 ? 20.485 16.353 -8.682 1.00 98.38 239 VAL A O 1
ATOM 1862 N N . PRO A 1 240 ? 20.811 18.352 -9.626 1.00 97.38 240 PRO A N 1
ATOM 1863 C CA . PRO A 1 240 ? 20.171 19.064 -8.525 1.00 97.38 240 PRO A CA 1
ATOM 1864 C C . PRO A 1 240 ? 18.677 18.723 -8.442 1.00 97.38 240 PRO A C 1
ATOM 1866 O O . PRO A 1 240 ? 18.039 18.420 -9.449 1.00 97.38 240 PRO A O 1
ATOM 1869 N N . VAL A 1 241 ? 18.104 18.801 -7.240 1.00 96.19 241 VAL A N 1
ATOM 1870 C CA . VAL A 1 241 ? 16.642 18.834 -7.092 1.00 96.19 241 VAL A CA 1
ATOM 1871 C C . VAL A 1 241 ? 16.097 20.165 -7.622 1.00 96.19 241 VAL A C 1
ATOM 1873 O O . VAL A 1 241 ? 16.776 21.193 -7.539 1.00 96.19 241 VAL A O 1
ATOM 1876 N N . ALA A 1 242 ? 14.882 20.149 -8.174 1.00 94.12 242 ALA A N 1
ATOM 1877 C CA . ALA A 1 242 ? 14.191 21.367 -8.592 1.00 94.12 242 ALA A CA 1
ATOM 1878 C C . ALA A 1 242 ? 13.944 22.303 -7.395 1.00 94.12 242 ALA A C 1
ATOM 1880 O O . ALA A 1 242 ? 13.905 21.854 -6.250 1.00 94.12 242 ALA A O 1
ATOM 1881 N N . GLU A 1 243 ? 13.724 23.596 -7.649 1.00 92.06 243 GLU A N 1
ATOM 1882 C CA . GLU A 1 243 ? 13.486 24.583 -6.580 1.00 92.06 243 GLU A CA 1
ATOM 1883 C C . GLU A 1 243 ? 12.272 24.244 -5.706 1.00 92.06 243 GLU A C 1
ATOM 1885 O O . GLU A 1 243 ? 12.285 24.507 -4.506 1.00 92.06 243 GLU A O 1
ATOM 1890 N N . THR A 1 244 ? 11.243 23.629 -6.295 1.00 90.19 244 THR A N 1
ATOM 1891 C CA . THR A 1 244 ? 10.042 23.182 -5.579 1.00 90.19 244 THR A CA 1
ATOM 1892 C C . THR A 1 244 ? 10.264 21.914 -4.758 1.00 90.19 244 THR A C 1
ATOM 1894 O O . THR A 1 244 ? 9.404 21.576 -3.957 1.00 90.19 244 THR A O 1
ATOM 1897 N N . ASP A 1 245 ? 11.367 21.195 -4.997 1.00 90.75 245 ASP A N 1
ATOM 1898 C CA . ASP A 1 245 ? 11.673 19.867 -4.460 1.00 90.75 245 ASP A CA 1
ATOM 1899 C C . ASP A 1 245 ? 10.443 18.946 -4.370 1.00 90.75 245 ASP A C 1
ATOM 1901 O O . ASP A 1 245 ? 10.093 18.429 -3.314 1.00 90.75 245 ASP A O 1
ATOM 1905 N N . SER A 1 246 ? 9.765 18.746 -5.503 1.00 89.75 246 SER A N 1
ATOM 1906 C CA . SER A 1 246 ? 8.510 17.985 -5.588 1.00 89.75 246 SER A CA 1
ATOM 1907 C C . SER A 1 246 ? 8.696 16.465 -5.515 1.00 89.75 246 SER A C 1
ATOM 1909 O O . SER A 1 246 ? 7.770 15.721 -5.833 1.00 89.75 246 SER A O 1
ATOM 1911 N N . TYR A 1 247 ? 9.904 15.986 -5.186 1.00 92.31 247 TYR A N 1
ATOM 1912 C CA . TYR A 1 247 ? 10.269 14.561 -5.209 1.00 92.31 247 TYR A CA 1
ATOM 1913 C C . TYR A 1 247 ? 10.030 13.891 -6.578 1.00 92.31 247 TYR A C 1
ATOM 1915 O O . TYR A 1 247 ? 9.934 12.669 -6.702 1.00 92.31 247 TYR A O 1
ATOM 1923 N N . ARG A 1 248 ? 10.000 14.704 -7.640 1.00 91.88 248 ARG A N 1
ATOM 1924 C CA . ARG A 1 248 ? 9.944 14.273 -9.035 1.00 91.88 248 ARG A CA 1
ATOM 1925 C C . ARG A 1 248 ? 11.229 14.683 -9.731 1.00 91.88 248 ARG A C 1
ATOM 1927 O O . ARG A 1 248 ? 11.709 15.805 -9.568 1.00 91.88 248 ARG A O 1
ATOM 1934 N N . PHE A 1 249 ? 11.792 13.750 -10.484 1.00 94.31 249 PHE A N 1
ATOM 1935 C CA . PHE A 1 249 ? 12.973 14.023 -11.280 1.00 94.31 249 PHE A CA 1
ATOM 1936 C C . PHE A 1 249 ? 12.614 14.937 -12.450 1.00 94.31 249 PHE A C 1
ATOM 1938 O O . PHE A 1 249 ? 11.674 14.657 -13.193 1.00 94.31 249 PHE A O 1
ATOM 1945 N N . ASP A 1 250 ? 13.376 16.014 -12.614 1.00 94.94 250 ASP A N 1
ATOM 1946 C CA . ASP A 1 250 ? 13.262 16.917 -13.751 1.00 94.94 250 ASP A CA 1
ATOM 1947 C C . ASP A 1 250 ? 14.439 16.674 -14.697 1.00 94.94 250 ASP A C 1
ATOM 1949 O O . ASP A 1 250 ? 15.577 17.069 -14.433 1.00 94.94 250 ASP A O 1
ATOM 1953 N N . SER A 1 251 ? 14.158 16.010 -15.818 1.00 93.75 251 SER A N 1
ATOM 1954 C CA . SER A 1 251 ? 15.165 15.674 -16.824 1.00 93.75 251 SER A CA 1
ATOM 1955 C C . SER A 1 251 ? 15.703 16.885 -17.590 1.00 93.75 251 SER A C 1
ATOM 1957 O O . SER A 1 251 ? 16.649 16.725 -18.359 1.00 93.75 251 SER A O 1
ATOM 1959 N N . THR A 1 252 ? 15.107 18.071 -17.430 1.00 95.75 252 THR A N 1
ATOM 1960 C CA . THR A 1 252 ? 15.576 19.309 -18.071 1.00 95.75 252 THR A CA 1
ATOM 1961 C C . THR A 1 252 ? 16.727 19.967 -17.309 1.00 95.75 252 THR A C 1
ATOM 1963 O O . THR A 1 252 ? 17.439 20.800 -17.874 1.00 95.75 252 THR A O 1
ATOM 1966 N N . LEU A 1 253 ? 16.953 19.577 -16.049 1.00 97.06 253 LEU A N 1
ATOM 1967 C CA . LEU A 1 253 ? 18.040 20.097 -15.228 1.00 97.06 253 LEU A CA 1
ATOM 1968 C C . LEU A 1 253 ? 19.383 19.469 -15.615 1.00 97.06 253 LEU A C 1
ATOM 1970 O O . LEU A 1 253 ? 19.528 18.250 -15.720 1.00 97.06 253 LEU A O 1
ATOM 1974 N N . SER A 1 254 ? 20.399 20.316 -15.772 1.00 97.31 254 SER A N 1
ATOM 1975 C CA . SER A 1 254 ? 21.759 19.869 -16.077 1.00 97.31 254 SER A CA 1
ATOM 1976 C C . SER A 1 254 ? 22.431 19.216 -14.862 1.00 97.31 254 SER A C 1
ATOM 1978 O O . SER A 1 254 ? 22.325 19.743 -13.747 1.00 97.31 254 SER A O 1
ATOM 1980 N N . PRO A 1 255 ? 23.192 18.122 -15.054 1.00 97.56 255 PRO A N 1
ATOM 1981 C CA . PRO A 1 255 ? 23.972 17.523 -13.981 1.00 97.56 255 PRO A CA 1
ATOM 1982 C C . PRO A 1 255 ? 25.054 18.485 -13.481 1.00 97.56 255 PRO A C 1
ATOM 1984 O O . PRO A 1 255 ? 25.724 19.167 -14.255 1.00 97.56 255 PRO A O 1
ATOM 1987 N N . GLN A 1 256 ? 25.254 18.511 -12.165 1.00 96.44 256 GLN A N 1
ATOM 1988 C CA . GLN A 1 256 ? 26.362 19.218 -11.518 1.00 96.44 256 GLN A CA 1
ATOM 1989 C C . GLN A 1 256 ? 27.659 18.408 -11.559 1.00 96.44 256 GLN A C 1
ATOM 1991 O O . GLN A 1 256 ? 28.749 18.977 -11.493 1.00 96.44 256 GLN A O 1
ATOM 1996 N N . LYS A 1 257 ? 27.553 17.081 -11.661 1.00 96.38 257 LYS A N 1
ATOM 1997 C CA . LYS A 1 257 ? 28.688 16.179 -11.850 1.00 96.38 257 LYS A CA 1
ATOM 1998 C C . LYS A 1 257 ? 28.259 14.996 -12.704 1.00 96.38 257 LYS A C 1
ATOM 2000 O O . LYS A 1 257 ? 27.206 14.422 -12.452 1.00 96.38 257 LYS A O 1
ATOM 2005 N N . THR A 1 258 ? 29.118 14.607 -13.635 1.00 97.88 258 THR A N 1
ATOM 2006 C CA . THR A 1 258 ? 28.971 13.386 -14.428 1.00 97.88 258 THR A CA 1
ATOM 2007 C C . THR A 1 258 ? 30.213 12.530 -14.235 1.00 97.88 258 THR A C 1
ATOM 2009 O O . THR A 1 258 ? 31.340 13.024 -14.321 1.00 97.88 258 THR A O 1
ATOM 2012 N N . CYS A 1 259 ? 30.004 11.252 -13.954 1.00 97.62 259 CYS A N 1
ATOM 2013 C CA . CYS A 1 259 ? 31.036 10.232 -13.870 1.00 97.62 259 CYS A CA 1
ATOM 2014 C C . CYS A 1 259 ? 30.705 9.116 -14.861 1.00 97.62 259 CYS A C 1
ATOM 2016 O O . CYS A 1 259 ? 29.545 8.737 -14.990 1.00 97.62 259 CYS A O 1
ATOM 2018 N N . THR A 1 260 ? 31.727 8.554 -15.497 1.00 97.94 260 THR A N 1
ATOM 2019 C CA . THR A 1 260 ? 31.576 7.428 -16.418 1.00 97.94 260 THR A CA 1
ATOM 2020 C C . THR A 1 260 ? 32.607 6.360 -16.093 1.00 97.94 260 THR A C 1
ATOM 2022 O O . THR A 1 260 ? 33.748 6.677 -15.753 1.00 97.94 260 THR A O 1
ATOM 2025 N N . ALA A 1 261 ? 32.203 5.103 -16.201 1.00 97.94 261 ALA A N 1
ATOM 2026 C CA . ALA A 1 261 ? 33.075 3.942 -16.169 1.00 97.94 261 ALA A CA 1
ATOM 2027 C C . ALA A 1 261 ? 32.508 2.860 -17.097 1.00 97.94 261 ALA A C 1
ATOM 2029 O O . ALA A 1 261 ? 31.448 3.040 -17.693 1.00 97.94 261 ALA A O 1
ATOM 2030 N N . THR A 1 262 ? 33.239 1.767 -17.270 1.00 97.50 262 THR A N 1
ATOM 2031 C CA . THR A 1 262 ? 32.861 0.683 -18.179 1.00 97.50 262 THR A CA 1
ATOM 2032 C C . THR A 1 262 ? 32.946 -0.653 -17.470 1.00 97.50 262 THR A C 1
ATOM 2034 O O . THR A 1 262 ? 33.815 -0.838 -16.617 1.00 97.50 262 THR A O 1
ATOM 2037 N N . VAL A 1 263 ? 32.097 -1.596 -17.868 1.00 97.06 263 VAL A N 1
ATOM 2038 C CA . VAL A 1 263 ? 32.260 -3.007 -17.511 1.00 97.06 263 VAL A CA 1
ATOM 2039 C C . VAL A 1 263 ? 33.602 -3.507 -18.060 1.00 97.06 263 VAL A C 1
ATOM 2041 O O . VAL A 1 263 ? 33.951 -3.240 -19.209 1.00 97.06 263 VAL A O 1
ATOM 2044 N N . ASP A 1 264 ? 34.383 -4.190 -17.230 1.00 95.94 264 ASP A N 1
ATOM 2045 C CA . ASP A 1 264 ? 35.786 -4.534 -17.489 1.00 95.94 264 ASP A CA 1
ATOM 2046 C C . ASP A 1 264 ? 35.991 -5.896 -18.170 1.00 95.94 264 ASP A C 1
ATOM 2048 O O . ASP A 1 264 ? 37.096 -6.198 -18.626 1.00 95.94 264 ASP A O 1
ATOM 2052 N N . ARG A 1 265 ? 34.935 -6.708 -18.260 1.00 97.19 265 ARG A N 1
ATOM 2053 C CA . ARG A 1 265 ? 34.953 -8.066 -18.815 1.00 97.19 265 ARG A CA 1
ATOM 2054 C C . ARG A 1 265 ? 33.647 -8.406 -19.525 1.00 97.19 265 ARG A C 1
ATOM 2056 O O . ARG A 1 265 ? 32.620 -7.795 -19.259 1.00 97.19 265 ARG A O 1
ATOM 2063 N N . ASP A 1 266 ? 33.678 -9.432 -20.362 1.00 97.94 266 ASP A N 1
ATOM 2064 C CA . ASP A 1 266 ? 32.451 -9.995 -20.920 1.00 97.94 266 ASP A CA 1
ATOM 2065 C C . ASP A 1 266 ? 31.602 -10.623 -19.798 1.00 97.94 266 ASP A C 1
ATOM 2067 O O . ASP A 1 266 ? 32.147 -11.202 -18.847 1.00 97.94 266 ASP A O 1
ATOM 2071 N N . LEU A 1 267 ? 30.276 -10.518 -19.919 1.00 98.06 267 LEU A N 1
ATOM 2072 C CA . LEU A 1 267 ? 29.310 -11.139 -19.012 1.00 98.06 267 LEU A CA 1
ATOM 2073 C C . LEU A 1 267 ? 28.460 -12.158 -19.775 1.00 98.06 267 LEU A C 1
ATOM 2075 O O . LEU A 1 267 ? 27.769 -11.828 -20.747 1.00 98.06 267 LEU A O 1
ATOM 2079 N N . ALA A 1 268 ? 28.481 -13.410 -19.324 1.00 96.50 268 ALA A N 1
ATOM 2080 C CA . ALA A 1 268 ? 27.516 -14.407 -19.781 1.00 96.50 268 ALA A CA 1
ATOM 2081 C C . ALA A 1 268 ? 26.118 -14.140 -19.189 1.00 96.50 268 ALA A C 1
ATOM 2083 O O . ALA A 1 268 ? 25.971 -13.373 -18.240 1.00 96.50 268 ALA A O 1
ATOM 2084 N N . CYS A 1 269 ? 25.090 -14.785 -19.746 1.00 95.00 269 CYS A N 1
ATOM 2085 C CA . CYS A 1 269 ? 23.731 -14.719 -19.205 1.00 95.00 269 CYS A CA 1
ATOM 2086 C C . CYS A 1 269 ? 23.707 -15.174 -17.730 1.00 95.00 269 CYS A C 1
ATOM 2088 O O . CYS A 1 269 ? 24.200 -16.256 -17.399 1.00 95.00 269 CYS A O 1
ATOM 2090 N N . GLY A 1 270 ? 23.131 -14.350 -16.858 1.00 93.69 270 GLY A N 1
ATOM 2091 C CA . GLY A 1 270 ? 23.074 -14.518 -15.409 1.00 93.69 270 GLY A CA 1
ATOM 2092 C C . GLY A 1 270 ? 24.314 -14.037 -14.647 1.00 93.69 270 GLY A C 1
ATOM 2093 O O . GLY A 1 270 ? 24.335 -14.161 -13.425 1.00 93.69 270 GLY A O 1
ATOM 2094 N N . GLU A 1 271 ? 25.352 -13.523 -15.316 1.00 96.25 271 GLU A N 1
ATOM 2095 C CA . GLU A 1 271 ? 26.528 -12.982 -14.628 1.00 96.25 271 GLU A CA 1
ATOM 2096 C C . GLU A 1 271 ? 26.357 -11.513 -14.242 1.00 96.25 271 GLU A C 1
ATOM 2098 O O . GLU A 1 271 ? 25.819 -10.700 -14.993 1.00 96.25 271 GLU A O 1
ATOM 2103 N N . GLU A 1 272 ? 26.905 -11.170 -13.078 1.00 96.75 272 GLU A N 1
ATOM 2104 C CA . GLU A 1 272 ? 26.852 -9.833 -12.492 1.00 96.75 272 GLU A CA 1
ATOM 2105 C C . GLU A 1 272 ? 28.263 -9.243 -12.327 1.00 96.75 272 GLU A C 1
ATOM 2107 O O . GLU A 1 272 ? 29.274 -9.955 -12.244 1.00 96.75 272 GLU A O 1
ATOM 2112 N N . THR A 1 273 ? 28.343 -7.918 -12.245 1.00 97.81 273 THR A N 1
ATOM 2113 C CA . THR A 1 273 ? 29.541 -7.169 -11.853 1.00 97.81 273 THR A CA 1
ATOM 2114 C C . THR A 1 273 ? 29.149 -5.834 -11.210 1.00 97.81 273 THR A C 1
ATOM 2116 O O . THR A 1 273 ? 27.969 -5.513 -11.056 1.00 97.81 273 THR A O 1
ATOM 2119 N N . THR A 1 274 ? 30.138 -5.044 -10.800 1.00 97.94 274 THR A N 1
ATOM 2120 C CA . THR A 1 274 ? 29.911 -3.745 -10.162 1.00 97.94 274 THR A CA 1
ATOM 2121 C C . THR A 1 274 ? 30.820 -2.667 -10.706 1.00 97.94 274 THR A C 1
ATOM 2123 O O . THR A 1 274 ? 32.006 -2.901 -10.926 1.00 97.94 274 THR A O 1
ATOM 2126 N N . VAL A 1 275 ? 30.284 -1.455 -10.800 1.00 98.06 275 VAL A N 1
ATOM 2127 C CA . VAL A 1 275 ? 31.040 -0.241 -11.099 1.00 98.06 275 VAL A CA 1
ATOM 2128 C C . VAL A 1 275 ? 30.883 0.739 -9.940 1.00 98.06 275 VAL A C 1
ATOM 2130 O O . VAL A 1 275 ? 29.783 0.934 -9.428 1.00 98.06 275 VAL A O 1
ATOM 2133 N N . GLU A 1 276 ? 31.980 1.360 -9.505 1.00 98.19 276 GLU A N 1
ATOM 2134 C CA . GLU A 1 276 ? 31.982 2.260 -8.348 1.00 98.19 276 GLU A CA 1
ATOM 2135 C C . GLU A 1 276 ? 32.356 3.698 -8.720 1.00 98.19 276 GLU A C 1
ATOM 2137 O O . GLU A 1 276 ? 33.332 3.954 -9.427 1.00 98.19 276 GLU A O 1
ATOM 2142 N N . PHE A 1 277 ? 31.623 4.657 -8.156 1.00 98.31 277 PHE A N 1
ATOM 2143 C CA . PHE A 1 277 ? 31.875 6.086 -8.306 1.00 98.31 277 PHE A CA 1
ATOM 2144 C C . PHE A 1 277 ? 32.017 6.753 -6.946 1.00 98.31 277 PHE A C 1
ATOM 2146 O O . PHE A 1 277 ? 31.142 6.639 -6.092 1.00 98.31 277 PHE A O 1
ATOM 2153 N N . LYS A 1 278 ? 33.092 7.522 -6.758 1.00 97.44 278 LYS A N 1
ATOM 2154 C CA . LYS A 1 278 ? 33.310 8.291 -5.528 1.00 97.44 278 LYS A CA 1
ATOM 2155 C C . LYS A 1 278 ? 32.896 9.748 -5.690 1.00 97.44 278 LYS A C 1
ATOM 2157 O O . LYS A 1 278 ? 33.201 10.409 -6.692 1.00 97.44 278 LYS A O 1
ATOM 2162 N N . PHE A 1 279 ? 32.227 10.281 -4.677 1.00 96.38 279 PHE A N 1
ATOM 2163 C CA . PHE A 1 279 ? 31.833 11.683 -4.620 1.00 96.38 279 PHE A CA 1
ATOM 2164 C C . PHE A 1 279 ? 31.784 12.183 -3.177 1.00 96.38 279 PHE A C 1
ATOM 2166 O O . PHE A 1 279 ? 31.652 11.403 -2.241 1.00 96.38 279 PHE A O 1
ATOM 2173 N N . ALA A 1 280 ? 31.921 13.494 -3.000 1.00 96.75 280 ALA A N 1
ATOM 2174 C CA . ALA A 1 280 ? 31.652 14.125 -1.717 1.00 96.75 280 ALA A CA 1
ATOM 2175 C C . ALA A 1 280 ? 30.135 14.303 -1.575 1.00 96.75 280 ALA A C 1
ATOM 2177 O O . ALA A 1 280 ? 29.506 14.833 -2.494 1.00 96.75 280 ALA A O 1
ATOM 2178 N N . TYR A 1 281 ? 29.558 13.870 -0.454 1.00 97.25 281 TYR A N 1
ATOM 2179 C CA . TYR A 1 281 ? 28.122 13.950 -0.214 1.00 97.25 281 TYR A CA 1
ATOM 2180 C C . TYR A 1 281 ? 27.653 15.410 -0.280 1.00 97.25 281 TYR A C 1
ATOM 2182 O O . TYR A 1 281 ? 28.278 16.281 0.343 1.00 97.25 281 TYR A O 1
ATOM 2190 N N . PRO A 1 282 ? 26.599 15.721 -1.048 1.00 95.25 282 PRO A N 1
ATOM 2191 C CA . PRO A 1 282 ? 26.212 17.097 -1.295 1.00 95.25 282 PRO A CA 1
ATOM 2192 C C . PRO A 1 282 ? 25.576 17.728 -0.051 1.00 95.25 282 PRO A C 1
ATOM 2194 O O . PRO A 1 282 ? 24.961 17.063 0.778 1.00 95.25 282 PRO A O 1
ATOM 2197 N N . ALA A 1 283 ? 25.714 19.050 0.077 1.00 93.75 283 ALA A N 1
ATOM 2198 C CA . ALA A 1 283 ? 25.103 19.805 1.175 1.00 93.75 283 ALA A CA 1
ATOM 2199 C C . ALA A 1 283 ? 23.576 19.944 1.042 1.00 93.75 283 ALA A C 1
ATOM 2201 O O . ALA A 1 283 ? 22.895 20.235 2.021 1.00 93.75 283 ALA A O 1
ATOM 2202 N N . LYS A 1 284 ? 23.050 19.764 -0.173 1.00 93.94 284 LYS A N 1
ATOM 2203 C CA . LYS A 1 284 ? 21.620 19.686 -0.478 1.00 93.94 284 LYS A CA 1
ATOM 2204 C C . LYS A 1 284 ? 21.343 18.363 -1.191 1.00 93.94 284 LYS A C 1
ATOM 2206 O O . LYS A 1 284 ? 22.234 17.902 -1.904 1.00 93.94 284 LYS A O 1
ATOM 2211 N N . PRO A 1 285 ? 20.140 17.788 -1.055 1.00 94.94 285 PRO A N 1
ATOM 2212 C CA . PRO A 1 285 ? 19.754 16.610 -1.816 1.00 94.94 285 PRO A CA 1
ATOM 2213 C C . PRO A 1 285 ? 19.984 16.773 -3.322 1.00 94.94 285 PRO A C 1
ATOM 2215 O O . PRO A 1 285 ? 19.803 17.857 -3.885 1.00 94.94 285 PRO A O 1
ATOM 2218 N N . GLN A 1 286 ? 20.388 15.684 -3.966 1.00 97.00 286 GLN A N 1
ATOM 2219 C CA . GLN A 1 286 ? 20.542 15.567 -5.412 1.00 97.00 286 GLN A CA 1
ATOM 2220 C C . GLN A 1 286 ? 19.899 14.263 -5.887 1.00 97.00 286 GLN A C 1
ATOM 2222 O O . GLN A 1 286 ? 19.735 13.314 -5.119 1.00 97.00 286 GLN A O 1
ATOM 2227 N N . TRP A 1 287 ? 19.578 14.205 -7.171 1.00 98.00 287 TRP A N 1
ATOM 2228 C CA . TRP A 1 287 ? 19.246 12.975 -7.869 1.00 98.00 287 TRP A CA 1
ATOM 2229 C C . TRP A 1 287 ? 20.521 12.321 -8.400 1.00 98.00 287 TRP A C 1
ATOM 2231 O O . TRP A 1 287 ? 21.318 12.953 -9.089 1.00 98.00 287 TRP A O 1
ATOM 2241 N N . MET A 1 288 ? 20.695 11.044 -8.094 1.00 97.94 288 MET A N 1
ATOM 2242 C CA . MET A 1 288 ? 21.630 10.128 -8.727 1.00 97.94 288 MET A CA 1
ATOM 2243 C C . MET A 1 288 ? 20.900 9.463 -9.892 1.00 97.94 288 MET A C 1
ATOM 2245 O O . MET A 1 288 ? 20.087 8.561 -9.691 1.00 97.94 288 MET A O 1
ATOM 2249 N N . ARG A 1 289 ? 21.173 9.925 -11.111 1.00 98.12 289 ARG A N 1
ATOM 2250 C CA . ARG A 1 289 ? 20.683 9.296 -12.337 1.00 98.12 289 ARG A CA 1
ATOM 2251 C C . ARG A 1 289 ? 21.778 8.394 -12.883 1.00 98.12 289 ARG A C 1
ATOM 2253 O O . ARG A 1 289 ? 22.804 8.882 -13.355 1.00 98.12 289 ARG A O 1
ATOM 2260 N N . VAL A 1 290 ? 21.565 7.090 -12.797 1.00 98.38 290 VAL A N 1
ATOM 2261 C CA . VAL A 1 290 ? 22.442 6.084 -13.392 1.00 98.38 290 VAL A CA 1
ATOM 2262 C C . VAL A 1 290 ? 21.855 5.664 -14.728 1.00 98.38 290 VAL A C 1
ATOM 2264 O O . VAL A 1 290 ? 20.672 5.344 -14.794 1.00 98.38 290 VAL A O 1
ATOM 2267 N N . ARG A 1 291 ? 22.680 5.678 -15.775 1.00 98.00 291 ARG A N 1
ATOM 2268 C CA . ARG A 1 291 ? 22.331 5.195 -17.112 1.00 98.00 291 ARG A CA 1
ATOM 2269 C C . ARG A 1 291 ? 23.343 4.171 -17.594 1.00 98.00 291 ARG A C 1
ATOM 2271 O O . ARG A 1 291 ? 24.550 4.419 -17.508 1.00 98.00 291 ARG A O 1
ATOM 2278 N N . LEU A 1 292 ? 22.837 3.064 -18.107 1.00 98.19 292 LEU A N 1
ATOM 2279 C CA . LEU A 1 292 ? 23.589 2.059 -18.837 1.00 98.19 292 LEU A CA 1
ATOM 2280 C C . LEU A 1 292 ? 23.522 2.386 -20.326 1.00 98.19 292 LEU A C 1
ATOM 2282 O O . LEU A 1 292 ? 22.542 2.958 -20.796 1.00 98.19 292 LEU A O 1
ATOM 2286 N N . ASP A 1 293 ? 24.648 2.170 -20.997 1.00 96.69 293 ASP A N 1
ATOM 2287 C CA . ASP A 1 293 ? 24.890 2.473 -22.405 1.00 96.69 293 ASP A CA 1
ATOM 2288 C C . ASP A 1 293 ? 24.157 3.717 -22.956 1.00 96.69 293 ASP A C 1
ATOM 2290 O O . ASP A 1 293 ? 23.436 3.661 -23.949 1.00 96.69 293 ASP A O 1
ATOM 2294 N N . PRO A 1 294 ? 24.385 4.911 -22.378 1.00 95.38 294 PRO A N 1
ATOM 2295 C CA . PRO A 1 294 ? 23.674 6.136 -22.763 1.00 95.38 294 PRO A CA 1
ATOM 2296 C C . PRO A 1 294 ? 23.941 6.607 -24.207 1.00 95.38 294 PRO A C 1
ATOM 2298 O O . PRO A 1 294 ? 23.470 7.677 -24.593 1.00 95.38 294 PRO A O 1
ATOM 2301 N N . GLY A 1 295 ? 24.782 5.891 -24.956 1.00 93.44 295 GLY A N 1
ATOM 2302 C CA . GLY A 1 295 ? 25.058 6.120 -26.369 1.00 93.44 295 GLY A CA 1
ATOM 2303 C C . GLY A 1 295 ? 24.388 5.116 -27.310 1.00 93.44 295 GLY A C 1
ATOM 2304 O O . GLY A 1 295 ? 24.666 5.216 -28.502 1.00 93.44 295 GLY A O 1
ATOM 2305 N N . GLU A 1 296 ? 23.579 4.178 -26.798 1.00 93.19 296 GLU A N 1
ATOM 2306 C CA . GLU A 1 296 ? 22.835 3.166 -27.573 1.00 93.19 296 GLU A CA 1
ATOM 2307 C C . GLU A 1 296 ? 23.742 2.400 -28.563 1.00 93.19 296 GLU A C 1
ATOM 2309 O O . GLU A 1 296 ? 23.467 2.271 -29.757 1.00 93.19 296 GLU A O 1
ATOM 2314 N N . ARG A 1 297 ? 24.913 1.966 -28.084 1.00 94.25 297 ARG A N 1
ATOM 2315 C CA . ARG A 1 297 ? 25.920 1.206 -28.845 1.00 94.25 297 ARG A CA 1
ATOM 2316 C C . ARG A 1 297 ? 25.721 -0.302 -28.750 1.00 94.25 297 ARG A C 1
ATOM 2318 O O . ARG A 1 297 ? 26.241 -1.024 -29.602 1.00 94.25 297 ARG A O 1
ATOM 2325 N N . ILE A 1 298 ? 25.058 -0.771 -27.704 1.00 95.56 298 ILE A N 1
ATOM 2326 C CA . ILE A 1 298 ? 24.700 -2.160 -27.470 1.00 95.56 298 ILE A CA 1
ATOM 2327 C C . ILE A 1 298 ? 23.249 -2.304 -27.926 1.00 95.56 298 ILE A C 1
ATOM 2329 O O . ILE A 1 298 ? 22.391 -1.515 -27.560 1.00 95.56 298 ILE A O 1
ATOM 2333 N N . ASP A 1 299 ? 22.991 -3.283 -28.789 1.00 95.31 299 ASP A N 1
ATOM 2334 C CA . ASP A 1 299 ? 21.627 -3.614 -29.197 1.00 95.31 299 ASP A CA 1
ATOM 2335 C C . ASP A 1 299 ? 21.057 -4.627 -28.203 1.00 95.31 299 ASP A C 1
ATOM 2337 O O . ASP A 1 299 ? 21.471 -5.791 -28.203 1.00 95.31 299 ASP A O 1
ATOM 2341 N N . GLU A 1 300 ? 20.142 -4.183 -27.344 1.00 96.31 300 GLU A N 1
ATOM 2342 C CA . GLU A 1 300 ? 19.742 -4.931 -26.154 1.00 96.31 300 GLU A CA 1
ATOM 2343 C C . GLU A 1 300 ? 18.403 -5.653 -26.304 1.00 96.31 300 GLU A C 1
ATOM 2345 O O . GLU A 1 300 ? 17.527 -5.295 -27.108 1.00 96.31 300 GLU A O 1
ATOM 2350 N N . PHE A 1 301 ? 18.249 -6.706 -25.502 1.00 97.00 301 PHE A N 1
ATOM 2351 C CA . PHE A 1 301 ? 17.005 -7.445 -25.334 1.00 97.00 301 PHE A CA 1
ATOM 2352 C C . PHE A 1 301 ? 15.907 -6.546 -24.748 1.00 97.00 301 PHE A C 1
ATOM 2354 O O . PHE A 1 301 ? 14.789 -6.549 -25.265 1.00 97.00 301 PHE A O 1
ATOM 2361 N N . CYS A 1 302 ? 16.237 -5.756 -23.722 1.00 96.44 302 CYS A N 1
ATOM 2362 C CA . CYS A 1 302 ? 15.356 -4.803 -23.060 1.00 96.44 302 CYS A CA 1
ATOM 2363 C C . CYS A 1 302 ? 16.093 -3.464 -22.888 1.00 96.44 302 CYS A C 1
ATOM 2365 O O . CYS A 1 302 ? 17.232 -3.452 -22.460 1.00 96.44 302 CYS A O 1
ATOM 2367 N N . GLU A 1 303 ? 15.453 -2.341 -23.224 1.00 95.19 303 GLU A N 1
ATOM 2368 C CA . GLU A 1 303 ? 16.020 -0.989 -23.014 1.00 95.19 303 GLU A CA 1
ATOM 2369 C C . GLU A 1 303 ? 15.458 -0.306 -21.758 1.00 95.19 303 GLU A C 1
ATOM 2371 O O . GLU A 1 303 ? 15.956 0.721 -21.300 1.00 95.19 303 GLU A O 1
ATOM 2376 N N . ALA A 1 304 ? 14.353 -0.820 -21.210 1.00 94.19 304 ALA A N 1
ATOM 2377 C CA . ALA A 1 304 ? 13.633 -0.159 -20.118 1.00 94.19 304 ALA A CA 1
ATOM 2378 C C . ALA A 1 304 ? 14.322 -0.278 -18.750 1.00 94.19 304 ALA A C 1
ATOM 2380 O O . ALA A 1 304 ? 13.944 0.427 -17.812 1.00 94.19 304 ALA A O 1
ATOM 2381 N N . ASN A 1 305 ? 15.324 -1.145 -18.639 1.00 93.38 305 ASN A N 1
ATOM 2382 C CA . ASN A 1 305 ? 16.115 -1.411 -17.440 1.00 93.38 305 ASN A CA 1
ATOM 2383 C C . ASN A 1 305 ? 17.447 -0.640 -17.403 1.00 93.38 305 ASN A C 1
ATOM 2385 O O . ASN A 1 305 ? 18.135 -0.655 -16.384 1.00 93.38 305 ASN A O 1
ATOM 2389 N N . ASN A 1 306 ? 17.750 0.150 -18.438 1.00 95.19 306 ASN A N 1
ATOM 2390 C CA . ASN A 1 306 ? 18.987 0.924 -18.553 1.00 95.19 306 ASN A CA 1
ATOM 2391 C C . ASN A 1 306 ? 19.072 2.159 -17.646 1.00 95.19 306 ASN A C 1
ATOM 2393 O O . ASN A 1 306 ? 20.079 2.867 -17.662 1.00 95.19 306 ASN A O 1
ATOM 2397 N N . GLU A 1 307 ? 18.049 2.461 -16.842 1.00 95.75 307 GLU A N 1
ATOM 2398 C CA . GLU A 1 307 ? 18.034 3.662 -16.009 1.00 95.75 307 GLU A CA 1
ATOM 2399 C C . GLU A 1 307 ? 17.553 3.415 -14.572 1.00 95.75 307 GLU A C 1
ATOM 2401 O O . GLU A 1 307 ? 16.604 2.680 -14.286 1.00 95.75 307 GLU A O 1
ATOM 2406 N N . SER A 1 308 ? 18.211 4.096 -13.634 1.00 95.44 308 SER A N 1
ATOM 2407 C CA . SER A 1 308 ? 17.732 4.255 -12.263 1.00 95.44 308 SER A CA 1
ATOM 2408 C C . SER A 1 308 ? 17.901 5.700 -11.832 1.00 95.44 308 SER A C 1
ATOM 2410 O O . SER A 1 308 ? 18.955 6.304 -12.035 1.00 95.44 308 SER A O 1
ATOM 2412 N N . ILE A 1 309 ? 16.863 6.256 -11.214 1.00 96.00 309 ILE A N 1
ATOM 2413 C CA . ILE A 1 309 ? 16.859 7.624 -10.703 1.00 96.00 309 ILE A CA 1
ATOM 2414 C C . ILE A 1 309 ? 16.525 7.569 -9.220 1.00 96.00 309 ILE A C 1
ATOM 2416 O O . ILE A 1 309 ? 15.403 7.254 -8.839 1.00 96.00 309 ILE A O 1
ATOM 2420 N N . GLU A 1 310 ? 17.506 7.895 -8.389 1.00 96.00 310 GLU A N 1
ATOM 2421 C CA . GLU A 1 310 ? 17.412 7.751 -6.938 1.00 96.00 310 GLU A CA 1
ATOM 2422 C C . GLU A 1 310 ? 17.876 9.030 -6.250 1.00 96.00 310 GLU A C 1
ATOM 2424 O O . GLU A 1 310 ? 18.796 9.687 -6.730 1.00 96.00 310 GLU A O 1
ATOM 2429 N N . ARG A 1 311 ? 17.294 9.413 -5.111 1.00 94.94 311 ARG A N 1
ATOM 2430 C CA . ARG A 1 311 ? 17.816 10.572 -4.368 1.00 94.94 311 ARG A CA 1
ATOM 2431 C C . ARG A 1 311 ? 19.009 10.183 -3.505 1.00 94.94 311 ARG A C 1
ATOM 2433 O O . ARG A 1 311 ? 19.094 9.062 -3.001 1.00 94.94 311 ARG A O 1
ATOM 2440 N N . THR A 1 312 ? 19.916 11.127 -3.272 1.00 95.44 312 THR A N 1
ATOM 2441 C CA . THR A 1 312 ? 21.020 10.949 -2.317 1.00 95.44 312 THR A CA 1
ATOM 2442 C C . THR A 1 312 ? 20.514 10.766 -0.886 1.00 95.44 312 THR A C 1
ATOM 2444 O O . THR A 1 312 ? 21.080 9.967 -0.148 1.00 95.44 312 THR A O 1
ATOM 2447 N N . ASP A 1 313 ? 19.434 11.464 -0.525 1.00 93.00 313 ASP A N 1
ATOM 2448 C CA . ASP A 1 313 ? 18.776 11.448 0.788 1.00 93.00 313 ASP A CA 1
ATOM 2449 C C . ASP A 1 313 ? 17.588 10.473 0.874 1.00 93.00 313 ASP A C 1
ATOM 2451 O O . ASP A 1 313 ? 16.892 10.470 1.886 1.00 93.00 313 ASP A O 1
ATOM 2455 N N . ALA A 1 314 ? 17.354 9.654 -0.159 1.00 93.06 314 ALA A N 1
ATOM 2456 C CA . ALA A 1 314 ? 16.346 8.600 -0.107 1.00 93.06 314 ALA A CA 1
ATOM 2457 C C . ALA A 1 314 ? 16.673 7.586 0.998 1.00 93.06 314 ALA A C 1
ATOM 2459 O O . ALA A 1 314 ? 17.843 7.263 1.241 1.00 93.06 314 ALA A O 1
ATOM 2460 N N . ARG A 1 315 ? 15.626 7.044 1.622 1.00 90.94 315 ARG A N 1
ATOM 2461 C CA . ARG A 1 315 ? 15.739 5.993 2.633 1.00 90.94 315 ARG A CA 1
ATOM 2462 C C . ARG A 1 315 ? 16.294 4.714 1.999 1.00 90.94 315 ARG A C 1
ATOM 2464 O O . ARG A 1 315 ? 15.729 4.252 1.003 1.00 90.94 315 ARG A O 1
ATOM 2471 N N . PRO A 1 316 ? 17.386 4.141 2.530 1.00 93.12 316 PRO A N 1
ATOM 2472 C CA . PRO A 1 316 ? 17.959 2.925 1.976 1.00 93.12 316 PRO A CA 1
ATOM 2473 C C . PRO A 1 316 ? 17.089 1.730 2.369 1.00 93.12 316 PRO A C 1
ATOM 2475 O O . PRO A 1 316 ? 16.907 1.475 3.553 1.00 93.12 316 PRO A O 1
ATOM 2478 N N . VAL A 1 317 ? 16.592 0.969 1.402 1.00 93.88 317 VAL A N 1
ATOM 2479 C CA . VAL A 1 317 ? 15.852 -0.282 1.635 1.00 93.88 317 VAL A CA 1
ATOM 2480 C C . VAL A 1 317 ? 16.621 -1.465 1.064 1.00 93.88 317 VAL A C 1
ATOM 2482 O O . VAL A 1 317 ? 17.446 -1.304 0.159 1.00 93.88 317 VAL A O 1
ATOM 2485 N N . GLN A 1 318 ? 16.340 -2.661 1.571 1.00 94.38 318 GLN A N 1
ATOM 2486 C CA . GLN A 1 318 ? 16.855 -3.901 0.998 1.00 94.38 318 GLN A CA 1
ATOM 2487 C C . GLN A 1 318 ? 15.725 -4.812 0.530 1.00 94.38 318 GLN A C 1
ATOM 2489 O O . GLN A 1 318 ? 14.691 -4.926 1.174 1.00 94.38 318 GLN A O 1
ATOM 2494 N N . LEU A 1 319 ? 15.934 -5.504 -0.578 1.00 95.00 319 LEU A N 1
ATOM 2495 C CA . LEU A 1 319 ? 15.082 -6.605 -1.012 1.00 95.00 319 LEU A CA 1
ATOM 2496 C C . LEU A 1 319 ? 15.857 -7.912 -0.865 1.00 95.00 319 LEU A C 1
ATOM 2498 O O . LEU A 1 319 ? 17.090 -7.904 -0.804 1.00 95.00 319 LEU A O 1
ATOM 2502 N N . ALA A 1 320 ? 15.160 -9.042 -0.839 1.00 94.38 320 ALA A N 1
ATOM 2503 C CA . ALA A 1 320 ? 15.809 -10.338 -0.988 1.00 94.38 320 ALA A CA 1
ATOM 2504 C C . ALA A 1 320 ? 15.051 -11.260 -1.937 1.00 94.38 320 ALA A C 1
ATOM 2506 O O . ALA A 1 320 ? 13.874 -11.042 -2.222 1.00 94.38 320 ALA A O 1
ATOM 2507 N N . TYR A 1 321 ? 15.760 -12.262 -2.451 1.00 94.12 321 TYR A N 1
ATOM 2508 C CA . TYR A 1 321 ? 15.247 -13.190 -3.451 1.00 94.12 321 TYR A CA 1
ATOM 2509 C C . TYR A 1 321 ? 15.830 -14.593 -3.295 1.00 94.12 321 TYR A C 1
ATOM 2511 O O . TYR A 1 321 ? 16.929 -14.773 -2.766 1.00 94.12 321 TYR A O 1
ATOM 2519 N N . ARG A 1 322 ? 15.133 -15.593 -3.842 1.00 92.50 322 ARG A N 1
ATOM 2520 C CA . ARG A 1 322 ? 15.656 -16.958 -3.991 1.00 92.50 322 ARG A CA 1
ATOM 2521 C C . ARG A 1 322 ? 16.532 -17.088 -5.246 1.00 92.50 322 ARG A C 1
ATOM 2523 O O . ARG A 1 322 ? 16.009 -16.939 -6.355 1.00 92.50 322 ARG A O 1
ATOM 2530 N N . PRO A 1 323 ? 17.815 -17.490 -5.132 1.00 93.12 323 PRO A N 1
ATOM 2531 C CA . PRO A 1 323 ? 18.698 -17.688 -6.290 1.00 93.12 323 PRO A CA 1
ATOM 2532 C C . PRO A 1 323 ? 18.159 -18.657 -7.350 1.00 93.12 323 PRO A C 1
ATOM 2534 O O . PRO A 1 323 ? 18.396 -18.480 -8.545 1.00 93.12 323 PRO A O 1
ATOM 2537 N N . ALA A 1 324 ? 17.396 -19.669 -6.927 1.00 91.25 324 ALA A N 1
ATOM 2538 C CA . ALA A 1 324 ? 16.764 -20.622 -7.835 1.00 91.25 324 ALA A CA 1
ATOM 2539 C C . ALA A 1 324 ? 15.753 -19.957 -8.789 1.00 91.25 324 ALA A C 1
ATOM 2541 O O . ALA A 1 324 ? 15.684 -20.344 -9.956 1.00 91.25 324 ALA A O 1
ATOM 2542 N N . VAL A 1 325 ? 15.015 -18.941 -8.323 1.00 90.88 325 VAL A N 1
ATOM 2543 C CA . VAL A 1 325 ? 14.033 -18.209 -9.139 1.00 90.88 325 VAL A CA 1
ATOM 2544 C C . VAL A 1 325 ? 14.752 -17.422 -10.229 1.00 90.88 325 VAL A C 1
ATOM 2546 O O . VAL A 1 325 ? 14.468 -17.648 -11.406 1.00 90.88 325 VAL A O 1
ATOM 2549 N N . LEU A 1 326 ? 15.756 -16.614 -9.859 1.00 91.50 326 LEU A N 1
ATOM 2550 C CA . LEU A 1 326 ? 16.598 -15.864 -10.803 1.00 91.50 326 LEU A CA 1
ATOM 2551 C C . LEU A 1 326 ? 17.196 -16.784 -11.877 1.00 91.50 326 LEU A C 1
ATOM 2553 O O . LEU A 1 326 ? 17.070 -16.524 -13.074 1.00 91.50 326 LEU A O 1
ATOM 2557 N N . LYS A 1 327 ? 17.791 -17.907 -11.454 1.00 90.81 327 LYS A N 1
ATOM 2558 C CA . LYS A 1 327 ? 18.375 -18.893 -12.370 1.00 90.81 327 LYS A CA 1
ATOM 2559 C C . LYS A 1 327 ? 17.337 -19.474 -13.333 1.00 90.81 327 LYS A C 1
ATOM 2561 O O . LYS A 1 327 ? 17.648 -19.676 -14.507 1.00 90.81 327 LYS A O 1
ATOM 2566 N N . SER A 1 328 ? 16.120 -19.744 -12.854 1.00 91.06 328 SER A N 1
ATOM 2567 C CA . SER A 1 328 ? 15.038 -20.269 -13.692 1.00 91.06 328 SER A CA 1
ATOM 2568 C C . SER A 1 328 ? 14.578 -19.259 -14.746 1.00 91.06 328 SER A C 1
ATOM 2570 O O . SER A 1 328 ? 14.309 -19.664 -15.873 1.00 91.06 328 SER A O 1
ATOM 2572 N N . CYS A 1 329 ? 14.549 -17.958 -14.430 1.00 91.12 329 CYS A N 1
ATOM 2573 C CA . CYS A 1 329 ? 14.144 -16.924 -15.384 1.00 91.12 329 CYS A CA 1
ATOM 2574 C C . CYS A 1 329 ? 15.060 -16.902 -16.613 1.00 91.12 329 CYS A C 1
ATOM 2576 O O . CYS A 1 329 ? 14.569 -16.937 -17.740 1.00 91.12 329 CYS A O 1
ATOM 2578 N N . CYS A 1 330 ? 16.378 -16.967 -16.404 1.00 86.56 330 CYS A N 1
ATOM 2579 C CA . CYS A 1 330 ? 17.355 -17.052 -17.492 1.00 86.56 330 CYS A CA 1
ATOM 2580 C C . CYS A 1 330 ? 17.286 -18.394 -18.236 1.00 86.56 330 CYS A C 1
ATOM 2582 O O . CYS A 1 330 ? 17.204 -18.432 -19.463 1.00 86.56 330 CYS A O 1
ATOM 2584 N N . ALA A 1 331 ? 17.302 -19.512 -17.499 1.00 89.88 331 ALA A N 1
ATOM 2585 C CA . ALA A 1 331 ? 17.387 -20.848 -18.091 1.00 89.88 331 ALA A CA 1
ATOM 2586 C C . ALA A 1 331 ? 16.145 -21.217 -18.917 1.00 89.88 331 ALA A C 1
ATOM 2588 O O . ALA A 1 331 ? 16.260 -21.845 -19.970 1.00 89.88 331 ALA A O 1
ATOM 2589 N N . GLU A 1 332 ? 14.963 -20.820 -18.447 1.00 93.50 332 GLU A N 1
ATOM 2590 C CA . GLU A 1 332 ? 13.677 -21.106 -19.088 1.00 93.50 332 GLU A CA 1
ATOM 2591 C C . GLU A 1 332 ? 13.180 -19.939 -19.952 1.00 93.50 332 GLU A C 1
ATOM 2593 O O . GLU A 1 332 ? 12.131 -20.059 -20.580 1.00 93.50 332 GLU A O 1
ATOM 2598 N N . LYS A 1 333 ? 13.936 -18.832 -20.018 1.00 93.25 333 LYS A N 1
ATOM 2599 C CA . LYS A 1 333 ? 13.596 -17.610 -20.762 1.00 93.25 333 LYS A CA 1
ATOM 2600 C C . LYS A 1 333 ? 12.215 -17.070 -20.366 1.00 93.25 333 LYS A C 1
ATOM 2602 O O . LYS A 1 333 ? 11.336 -16.881 -21.204 1.00 93.25 333 LYS A O 1
ATOM 2607 N N . LYS A 1 334 ? 12.002 -16.847 -19.069 1.00 93.88 334 LYS A N 1
ATOM 2608 C CA . LYS A 1 334 ? 10.753 -16.273 -18.550 1.00 93.88 334 LYS A CA 1
ATOM 2609 C C . LYS A 1 334 ? 10.827 -14.753 -18.607 1.00 93.88 334 LYS A C 1
ATOM 2611 O O . LYS A 1 334 ? 11.562 -14.149 -17.833 1.00 93.88 334 LYS A O 1
ATOM 2616 N N . ILE A 1 335 ? 10.065 -14.159 -19.521 1.00 95.31 335 ILE A N 1
ATOM 2617 C CA . ILE A 1 335 ? 9.941 -12.704 -19.629 1.00 95.31 335 ILE A CA 1
ATOM 2618 C C . ILE A 1 335 ? 8.995 -12.161 -18.558 1.00 95.31 335 ILE A C 1
ATOM 2620 O O . ILE A 1 335 ? 8.023 -12.819 -18.183 1.00 95.31 335 ILE A O 1
ATOM 2624 N N . ASN A 1 336 ? 9.295 -10.965 -18.066 1.00 95.38 336 ASN A N 1
ATOM 2625 C CA . ASN A 1 336 ? 8.455 -10.219 -17.141 1.00 95.38 336 ASN A CA 1
ATOM 2626 C C . ASN A 1 336 ? 7.698 -9.079 -17.860 1.00 95.38 336 ASN A C 1
ATOM 2628 O O . ASN A 1 336 ? 7.927 -8.787 -19.034 1.00 95.38 336 ASN A O 1
ATOM 2632 N N . HIS A 1 337 ? 6.803 -8.393 -17.149 1.00 92.94 337 HIS A N 1
ATOM 2633 C CA . HIS A 1 337 ? 5.983 -7.297 -17.690 1.00 92.94 337 HIS A CA 1
ATOM 2634 C C . HIS A 1 337 ? 6.763 -6.036 -18.130 1.00 92.94 337 HIS A C 1
ATOM 2636 O O . HIS A 1 337 ? 6.216 -5.192 -18.844 1.00 92.94 337 HIS A O 1
ATOM 2642 N N . ILE A 1 338 ? 8.043 -5.907 -17.766 1.00 95.12 338 ILE A N 1
ATOM 2643 C CA . ILE A 1 338 ? 8.952 -4.863 -18.277 1.00 95.12 338 ILE A CA 1
ATOM 2644 C C . ILE A 1 338 ? 9.400 -5.200 -19.711 1.00 95.12 338 ILE A C 1
ATOM 2646 O O . ILE A 1 338 ? 9.677 -4.314 -20.522 1.00 95.12 338 ILE A O 1
ATOM 2650 N N . GLY A 1 339 ? 9.392 -6.488 -20.063 1.00 95.25 339 GLY A N 1
ATOM 2651 C CA . GLY A 1 339 ? 9.999 -7.023 -21.279 1.00 95.25 339 GLY A CA 1
ATOM 2652 C C . GLY A 1 339 ? 11.409 -7.577 -21.055 1.00 95.25 339 GLY A C 1
ATOM 2653 O O . GLY A 1 339 ? 12.130 -7.762 -22.027 1.00 95.25 339 GLY A O 1
ATOM 2654 N N . SER A 1 340 ? 11.791 -7.843 -19.803 1.00 95.19 340 SER A N 1
ATOM 2655 C CA . SER A 1 340 ? 13.124 -8.303 -19.397 1.00 95.19 340 SER A CA 1
ATOM 2656 C C . SER A 1 340 ? 13.100 -9.762 -18.915 1.00 95.19 340 SER A C 1
ATOM 2658 O O . SER A 1 340 ? 12.058 -10.267 -18.486 1.00 95.19 340 SER A O 1
ATOM 2660 N N . LEU A 1 341 ? 14.242 -10.454 -18.997 1.00 95.62 341 LEU A N 1
ATOM 2661 C CA . LEU A 1 341 ? 14.449 -11.781 -18.390 1.00 95.62 341 LEU A CA 1
ATOM 2662 C C . LEU A 1 341 ? 15.036 -11.692 -16.968 1.00 95.62 341 LEU A C 1
ATOM 2664 O O . LEU A 1 341 ? 15.149 -12.710 -16.277 1.00 95.62 341 LEU A O 1
ATOM 2668 N N . SER A 1 342 ? 15.412 -10.492 -16.522 1.00 95.44 342 SER A N 1
ATOM 2669 C CA . SER A 1 342 ? 15.954 -10.243 -15.192 1.00 95.44 342 SER A CA 1
ATOM 2670 C C . SER A 1 342 ? 14.861 -10.334 -14.130 1.00 95.44 342 SER A C 1
ATOM 2672 O O . SER A 1 342 ? 13.835 -9.648 -14.175 1.00 95.44 342 SER A O 1
ATOM 2674 N N . TYR A 1 343 ? 15.084 -11.173 -13.115 1.00 95.31 343 TYR A N 1
ATOM 2675 C CA . TYR A 1 343 ? 14.221 -11.174 -11.931 1.00 95.31 343 TYR A CA 1
ATOM 2676 C C . TYR A 1 343 ? 14.395 -9.888 -11.108 1.00 95.31 343 TYR A C 1
ATOM 2678 O O . TYR A 1 343 ? 13.46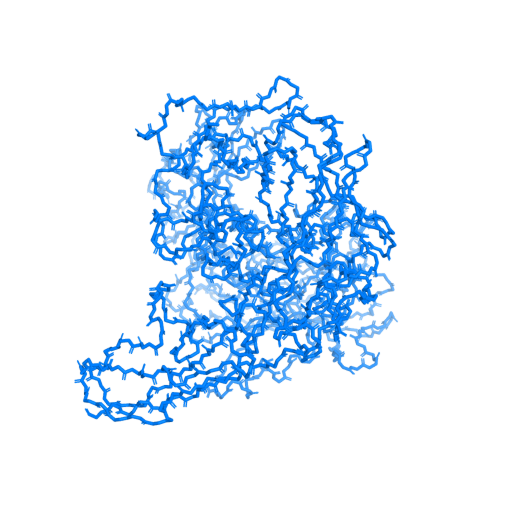8 -9.465 -10.418 1.00 95.31 343 TYR A O 1
ATOM 2686 N N . TYR A 1 344 ? 15.555 -9.232 -11.211 1.00 95.88 344 TYR A N 1
ATOM 2687 C CA . TYR A 1 344 ? 15.812 -7.967 -10.530 1.00 95.88 344 TYR A CA 1
ATOM 2688 C C . TYR A 1 344 ? 14.940 -6.841 -11.072 1.00 95.88 344 TYR A C 1
ATOM 2690 O O . TYR A 1 344 ? 14.388 -6.081 -10.279 1.00 95.88 344 TYR A O 1
ATOM 2698 N N . ASP A 1 345 ? 14.724 -6.791 -12.387 1.00 95.38 345 ASP A N 1
ATOM 2699 C CA . ASP A 1 345 ? 13.791 -5.842 -12.996 1.00 95.38 345 ASP A CA 1
ATOM 2700 C C . ASP A 1 345 ? 12.366 -6.034 -12.493 1.00 95.38 345 ASP A C 1
ATOM 2702 O O . ASP A 1 345 ? 11.692 -5.066 -12.140 1.00 95.38 345 ASP A O 1
ATOM 2706 N N . TRP A 1 346 ? 11.921 -7.287 -12.380 1.00 94.75 346 TRP A N 1
ATOM 2707 C CA . TRP A 1 346 ? 10.604 -7.585 -11.825 1.00 94.75 346 TRP A CA 1
ATOM 2708 C C . TRP A 1 346 ? 10.487 -7.179 -10.344 1.00 94.75 346 TRP A C 1
ATOM 2710 O O . TRP A 1 346 ? 9.456 -6.647 -9.936 1.00 94.75 346 TRP A O 1
ATOM 2720 N N . LEU A 1 347 ? 11.535 -7.365 -9.534 1.00 94.19 347 LEU A N 1
ATOM 2721 C CA . LEU A 1 347 ? 11.557 -6.900 -8.140 1.00 94.19 347 LEU A CA 1
ATOM 2722 C C . LEU A 1 347 ? 11.544 -5.367 -8.047 1.00 94.19 347 LEU A C 1
ATOM 2724 O O . LEU A 1 347 ? 10.781 -4.792 -7.268 1.00 94.19 347 LEU A O 1
ATOM 2728 N N . ARG A 1 348 ? 12.364 -4.687 -8.858 1.00 93.00 348 ARG A N 1
ATOM 2729 C CA . ARG A 1 348 ? 12.412 -3.218 -8.924 1.00 93.00 348 ARG A CA 1
ATOM 2730 C C . ARG A 1 348 ? 11.082 -2.634 -9.382 1.00 93.00 348 ARG A C 1
ATOM 2732 O O . ARG A 1 348 ? 10.677 -1.597 -8.860 1.00 93.00 348 ARG A O 1
ATOM 2739 N N . ALA A 1 349 ? 10.384 -3.302 -10.296 1.00 92.56 349 ALA A N 1
ATOM 2740 C CA . ALA A 1 349 ? 9.059 -2.910 -10.756 1.00 92.56 349 ALA A CA 1
ATOM 2741 C C . ALA A 1 349 ? 8.055 -2.756 -9.603 1.00 92.56 349 ALA A C 1
ATOM 2743 O O . ALA A 1 349 ? 7.312 -1.773 -9.578 1.00 92.56 349 ALA A O 1
ATOM 2744 N N . GLN A 1 350 ? 8.097 -3.647 -8.602 1.00 89.75 350 GLN A N 1
ATOM 2745 C CA . GLN A 1 350 ? 7.240 -3.550 -7.411 1.00 89.75 350 GLN A CA 1
ATOM 2746 C C . GLN A 1 350 ? 7.504 -2.247 -6.641 1.00 89.75 350 GLN A C 1
ATOM 2748 O O . GLN A 1 350 ? 6.578 -1.510 -6.297 1.00 89.75 350 GLN A O 1
ATOM 2753 N N . LYS A 1 351 ? 8.784 -1.898 -6.442 1.00 90.19 351 LYS A N 1
ATOM 2754 C CA . LYS A 1 351 ? 9.182 -0.638 -5.792 1.00 90.19 351 LYS A CA 1
ATOM 2755 C C . LYS A 1 351 ? 8.763 0.573 -6.618 1.00 90.19 351 LYS A C 1
ATOM 2757 O O . LYS A 1 351 ? 8.231 1.536 -6.074 1.00 90.19 351 LYS A O 1
ATOM 2762 N N . LEU A 1 352 ? 8.999 0.552 -7.929 1.00 90.50 352 LEU A N 1
ATOM 2763 C CA . LEU A 1 352 ? 8.643 1.666 -8.813 1.00 90.50 352 LEU A CA 1
ATOM 2764 C C . LEU A 1 352 ? 7.133 1.895 -8.843 1.00 90.50 352 LEU A C 1
ATOM 2766 O O . LEU A 1 352 ? 6.682 3.037 -8.915 1.00 90.50 352 LEU A O 1
ATOM 2770 N N . ARG A 1 353 ? 6.340 0.831 -8.720 1.00 87.75 353 ARG A N 1
ATOM 2771 C CA . ARG A 1 353 ? 4.893 0.957 -8.591 1.00 87.75 353 ARG A CA 1
ATOM 2772 C C . ARG A 1 353 ? 4.487 1.606 -7.266 1.00 87.75 353 ARG A C 1
ATOM 2774 O O . ARG A 1 353 ? 3.575 2.433 -7.270 1.00 87.75 353 ARG A O 1
ATOM 2781 N N . MET A 1 354 ? 5.184 1.311 -6.169 1.00 85.75 354 MET A N 1
ATOM 2782 C CA . MET A 1 354 ? 5.001 2.030 -4.903 1.00 85.75 354 MET A CA 1
ATOM 2783 C C . MET A 1 354 ? 5.331 3.527 -5.052 1.00 85.75 354 MET A C 1
ATOM 2785 O O . MET A 1 354 ? 4.567 4.364 -4.579 1.00 85.75 354 MET A O 1
ATOM 2789 N N . ASP A 1 355 ? 6.390 3.896 -5.785 1.00 87.50 355 ASP A N 1
ATOM 2790 C CA . ASP A 1 355 ? 6.695 5.311 -6.068 1.00 87.50 355 ASP A CA 1
ATOM 2791 C C . ASP A 1 355 ? 5.552 6.012 -6.829 1.00 87.50 355 ASP A C 1
ATOM 2793 O O . ASP A 1 355 ? 5.283 7.192 -6.593 1.00 87.50 355 ASP A O 1
ATOM 2797 N N . VAL A 1 356 ? 4.873 5.308 -7.746 1.00 86.19 356 VAL A N 1
ATOM 2798 C CA . VAL A 1 356 ? 3.676 5.827 -8.434 1.00 86.19 356 VAL A CA 1
ATOM 2799 C C . VAL A 1 356 ? 2.559 6.102 -7.428 1.00 86.19 356 VAL A C 1
ATOM 2801 O O . VAL A 1 356 ? 2.017 7.205 -7.425 1.00 86.19 356 VAL A O 1
ATOM 2804 N N . MET A 1 357 ? 2.263 5.141 -6.548 1.00 84.56 357 MET A N 1
ATOM 2805 C CA . MET A 1 357 ? 1.235 5.281 -5.509 1.00 84.56 357 MET A CA 1
ATOM 2806 C C . MET A 1 357 ? 1.498 6.495 -4.606 1.00 84.56 357 MET A C 1
ATOM 2808 O O . MET A 1 357 ? 0.609 7.316 -4.391 1.00 84.56 357 MET A O 1
ATOM 2812 N N . LEU A 1 358 ? 2.734 6.661 -4.128 1.00 87.19 358 LEU A N 1
ATOM 2813 C CA . LEU A 1 358 ? 3.122 7.783 -3.265 1.00 87.19 358 LEU A CA 1
ATOM 2814 C C . LEU A 1 358 ? 2.913 9.142 -3.944 1.00 87.19 358 LEU A C 1
ATOM 2816 O O . LEU A 1 358 ? 2.414 10.087 -3.333 1.00 87.19 358 LEU A O 1
ATOM 2820 N N . ARG A 1 359 ? 3.274 9.238 -5.224 1.00 87.62 359 ARG A N 1
ATOM 2821 C CA . ARG A 1 359 ? 3.168 10.461 -6.032 1.00 87.62 359 ARG A CA 1
ATOM 2822 C C . ARG A 1 359 ? 1.731 10.838 -6.381 1.00 87.62 359 ARG A C 1
ATOM 2824 O O . ARG A 1 359 ? 1.473 12.018 -6.625 1.00 87.62 359 ARG A O 1
ATOM 2831 N N . ASP A 1 360 ? 0.841 9.858 -6.443 1.00 84.12 360 ASP A N 1
ATOM 2832 C CA . ASP A 1 360 ? -0.570 10.051 -6.773 1.00 84.12 360 ASP A CA 1
ATOM 2833 C C . ASP A 1 360 ? -1.453 10.295 -5.552 1.00 84.12 360 ASP A C 1
ATOM 2835 O O . ASP A 1 360 ? -2.565 10.791 -5.709 1.00 84.12 360 ASP A O 1
ATOM 2839 N N . ALA A 1 361 ? -0.952 10.012 -4.345 1.00 84.88 361 ALA A N 1
ATOM 2840 C CA . ALA A 1 361 ? -1.625 10.274 -3.076 1.00 84.88 361 ALA A CA 1
ATOM 2841 C C . ALA A 1 361 ? -1.672 11.784 -2.749 1.00 84.88 361 ALA A C 1
ATOM 2843 O O . ALA A 1 361 ? -1.088 12.260 -1.769 1.00 84.88 361 ALA A O 1
ATOM 2844 N N . VAL A 1 362 ? -2.330 12.551 -3.622 1.00 87.62 362 VAL A N 1
ATOM 2845 C CA . VAL A 1 362 ? -2.534 14.000 -3.557 1.00 87.62 362 VAL A CA 1
ATOM 2846 C C . VAL A 1 362 ? -3.784 14.280 -2.734 1.00 87.62 362 VAL A C 1
ATOM 2848 O O . VAL A 1 362 ? -4.910 14.205 -3.219 1.00 87.62 362 VAL A O 1
ATOM 2851 N N . TRP A 1 363 ? -3.561 14.649 -1.479 1.00 88.31 363 TRP A N 1
ATOM 2852 C CA . TRP A 1 363 ? -4.595 14.847 -0.471 1.00 88.31 363 TRP A CA 1
ATOM 2853 C C . TRP A 1 363 ? -4.397 16.184 0.244 1.00 88.31 363 TRP A C 1
ATOM 2855 O O . TRP A 1 363 ? -3.295 16.737 0.218 1.00 88.31 363 TRP A O 1
ATOM 2865 N N . PRO A 1 364 ? -5.400 16.701 0.973 1.00 90.31 364 PRO A N 1
ATOM 2866 C CA . PRO A 1 364 ? -5.193 17.821 1.893 1.00 90.31 364 PRO A CA 1
ATOM 2867 C C . PRO A 1 364 ? -4.093 17.569 2.943 1.00 90.31 364 PRO A C 1
ATOM 2869 O O . PRO A 1 364 ? -3.464 18.516 3.407 1.00 90.31 364 PRO A O 1
ATOM 2872 N N . THR A 1 365 ? -3.840 16.305 3.299 1.00 91.75 365 THR A N 1
ATOM 2873 C CA . THR A 1 365 ? -2.803 15.879 4.253 1.00 91.75 365 THR A CA 1
ATOM 2874 C C . THR A 1 365 ? -1.394 15.815 3.650 1.00 91.75 365 THR A C 1
ATOM 2876 O O . THR A 1 365 ? -0.408 15.823 4.387 1.00 91.75 365 THR A O 1
ATOM 2879 N N . THR A 1 366 ? -1.271 15.767 2.318 1.00 91.25 366 THR A N 1
ATOM 2880 C CA . THR A 1 366 ? 0.017 15.683 1.615 1.00 91.25 366 THR A CA 1
ATOM 2881 C C . THR A 1 366 ? 0.329 16.926 0.789 1.00 91.25 366 THR A C 1
ATOM 2883 O O . THR A 1 366 ? 1.449 17.413 0.828 1.00 91.25 366 THR A O 1
ATOM 2886 N N . GLY A 1 367 ? -0.625 17.507 0.072 1.00 89.50 367 GLY A N 1
ATOM 2887 C CA . GLY A 1 367 ? -0.418 18.644 -0.826 1.00 89.50 367 GLY A CA 1
ATOM 2888 C C . GLY A 1 367 ? -0.233 18.242 -2.299 1.00 89.50 367 GLY A C 1
ATOM 2889 O O . GLY A 1 367 ? -0.403 17.081 -2.664 1.00 89.50 367 GLY A O 1
ATOM 2890 N N . PRO A 1 368 ? 0.112 19.198 -3.181 1.00 91.06 368 PRO A N 1
ATOM 2891 C CA . PRO A 1 368 ? -0.071 19.072 -4.635 1.00 91.06 368 PRO A CA 1
ATOM 2892 C C . PRO A 1 368 ? 0.889 18.099 -5.337 1.00 91.06 368 PRO A C 1
ATOM 2894 O O . PRO A 1 368 ? 0.753 17.861 -6.536 1.00 91.06 368 PRO A O 1
ATOM 2897 N N . HIS A 1 369 ? 1.887 17.575 -4.628 1.00 90.75 369 HIS A N 1
ATOM 2898 C CA . HIS A 1 369 ? 2.901 16.673 -5.180 1.00 90.75 369 HIS A CA 1
ATOM 2899 C C . HIS A 1 369 ? 2.759 15.226 -4.694 1.00 90.75 369 HIS A C 1
ATOM 2901 O O . HIS A 1 369 ? 3.542 14.378 -5.122 1.00 90.75 369 HIS A O 1
ATOM 2907 N N . GLY A 1 370 ? 1.758 14.948 -3.855 1.00 91.31 370 GLY A N 1
ATOM 2908 C CA . GLY A 1 370 ? 1.597 13.666 -3.181 1.00 91.31 370 GLY A CA 1
ATOM 2909 C C . GLY A 1 370 ? 2.535 13.538 -1.981 1.00 91.31 370 GLY A C 1
ATOM 2910 O O . GLY A 1 370 ? 2.910 14.535 -1.354 1.00 91.31 370 GLY A O 1
ATOM 2911 N N . VAL A 1 371 ? 2.920 12.308 -1.650 1.00 91.31 371 VAL A N 1
ATOM 2912 C CA . VAL A 1 371 ? 3.885 12.021 -0.585 1.00 91.31 371 VAL A CA 1
ATOM 2913 C C . VAL A 1 371 ? 5.296 12.385 -1.052 1.00 91.31 371 VAL A C 1
ATOM 2915 O O . VAL A 1 371 ? 5.860 11.774 -1.955 1.00 91.31 371 VAL A O 1
ATOM 2918 N N . GLU A 1 372 ? 5.884 13.390 -0.407 1.00 91.69 372 GLU A N 1
ATOM 2919 C CA . GLU A 1 372 ? 7.237 13.882 -0.689 1.00 91.69 372 GLU A CA 1
ATOM 2920 C C . GLU A 1 372 ? 8.290 13.092 0.103 1.00 91.69 372 GLU A C 1
ATOM 2922 O O . GLU A 1 372 ? 8.965 13.640 0.976 1.00 91.69 372 GLU A O 1
ATOM 2927 N N . GLU A 1 373 ? 8.401 11.797 -0.182 1.00 90.12 373 GLU A N 1
ATOM 2928 C CA . GLU A 1 373 ? 9.403 10.888 0.386 1.00 90.12 373 GLU A CA 1
ATOM 2929 C C . GLU A 1 373 ? 9.986 9.996 -0.723 1.00 90.12 373 GLU A C 1
ATOM 2931 O O . GLU A 1 373 ? 9.363 9.808 -1.770 1.00 90.12 373 GLU A O 1
ATOM 2936 N N . ALA A 1 374 ? 11.208 9.491 -0.540 1.00 91.31 374 ALA A N 1
ATOM 2937 C CA . ALA A 1 374 ? 11.864 8.622 -1.512 1.00 91.31 374 ALA A CA 1
ATOM 2938 C C . ALA A 1 374 ? 12.574 7.442 -0.850 1.00 91.31 374 ALA A C 1
ATOM 2940 O O . ALA A 1 374 ? 13.178 7.564 0.215 1.00 91.31 374 ALA A O 1
ATOM 2941 N N . TYR A 1 375 ? 12.579 6.322 -1.564 1.00 91.00 375 TYR A N 1
ATOM 2942 C CA . TYR A 1 375 ? 13.204 5.071 -1.152 1.00 91.00 375 TYR A CA 1
ATOM 2943 C C . TYR A 1 375 ? 14.175 4.630 -2.234 1.00 91.00 375 TYR A C 1
ATOM 2945 O O . TYR A 1 375 ? 13.865 4.765 -3.418 1.00 91.00 375 TYR A O 1
ATOM 2953 N N . ARG A 1 376 ? 15.327 4.097 -1.836 1.00 93.31 376 ARG A N 1
ATOM 2954 C CA . ARG A 1 376 ? 16.363 3.601 -2.744 1.00 93.31 376 ARG A CA 1
ATOM 2955 C C . ARG A 1 376 ? 16.658 2.147 -2.423 1.00 93.31 376 ARG A C 1
ATOM 2957 O O . ARG A 1 376 ? 16.905 1.811 -1.268 1.00 93.31 376 ARG A O 1
ATOM 2964 N N . VAL A 1 377 ? 16.632 1.288 -3.438 1.00 93.88 377 VAL A N 1
ATOM 2965 C CA . VAL A 1 377 ? 17.023 -0.118 -3.281 1.00 93.88 377 VAL A CA 1
ATOM 2966 C C . VAL A 1 377 ? 18.547 -0.177 -3.177 1.00 93.88 377 VAL A C 1
ATOM 2968 O O . VAL A 1 377 ? 19.251 -0.197 -4.185 1.00 93.88 377 VAL A O 1
ATOM 2971 N N . ASP A 1 378 ? 19.057 -0.176 -1.947 1.00 95.12 378 ASP A N 1
ATOM 2972 C CA . ASP A 1 378 ? 20.493 -0.186 -1.646 1.00 95.12 378 ASP A CA 1
ATOM 2973 C C . ASP A 1 378 ? 21.078 -1.598 -1.617 1.00 95.12 378 ASP A C 1
ATOM 2975 O O . ASP A 1 378 ? 22.301 -1.742 -1.577 1.00 95.12 378 ASP A O 1
ATOM 2979 N N . ALA A 1 379 ? 20.236 -2.632 -1.592 1.00 95.00 379 ALA A N 1
ATOM 2980 C CA . ALA A 1 379 ? 20.658 -4.020 -1.700 1.00 95.00 379 ALA A CA 1
ATOM 2981 C C . ALA A 1 379 ? 19.538 -4.916 -2.232 1.00 95.00 379 ALA A C 1
ATOM 2983 O O . ALA A 1 379 ? 18.371 -4.753 -1.879 1.00 95.00 379 ALA A O 1
ATOM 2984 N N . ILE A 1 380 ? 19.929 -5.909 -3.030 1.00 95.44 380 ILE A N 1
ATOM 2985 C CA . ILE A 1 380 ? 19.106 -7.075 -3.348 1.00 95.44 380 ILE A CA 1
ATOM 2986 C C . ILE A 1 380 ? 19.907 -8.315 -2.944 1.00 95.44 380 ILE A C 1
ATOM 2988 O O . ILE A 1 380 ? 20.905 -8.660 -3.587 1.00 95.44 380 ILE A O 1
ATOM 2992 N N . THR A 1 381 ? 19.513 -8.919 -1.827 1.00 94.38 381 THR A N 1
ATOM 2993 C CA . THR A 1 381 ? 20.263 -9.950 -1.104 1.00 94.38 381 THR A CA 1
ATOM 2994 C C . THR A 1 381 ? 19.772 -11.344 -1.492 1.00 94.38 381 THR A C 1
ATOM 2996 O O . THR A 1 381 ? 18.575 -11.616 -1.484 1.00 94.38 381 THR A O 1
ATOM 2999 N N . ALA A 1 382 ? 20.689 -12.249 -1.825 1.00 95.19 382 ALA A N 1
ATOM 3000 C CA . ALA A 1 382 ? 20.347 -13.652 -2.030 1.00 95.19 382 ALA A CA 1
ATOM 3001 C C . ALA A 1 382 ? 19.970 -14.307 -0.691 1.00 95.19 382 ALA A C 1
ATOM 3003 O O . ALA A 1 382 ? 20.712 -14.188 0.284 1.00 95.19 382 ALA A O 1
ATOM 3004 N N . LEU A 1 383 ? 18.830 -14.995 -0.652 1.00 95.31 383 LEU A N 1
ATOM 3005 C CA . LEU A 1 383 ? 18.443 -15.848 0.470 1.00 95.31 383 LEU A CA 1
ATOM 3006 C C . LEU A 1 383 ? 19.227 -17.162 0.434 1.00 95.31 383 LEU A C 1
ATOM 3008 O O . LEU A 1 383 ? 19.491 -17.712 -0.640 1.00 95.31 383 LEU A O 1
ATOM 3012 N N . GLU A 1 384 ? 19.550 -17.678 1.616 1.00 95.12 384 GLU A N 1
ATOM 3013 C CA . GLU A 1 384 ? 20.324 -18.906 1.794 1.00 95.12 384 GLU A CA 1
ATOM 3014 C C . GLU A 1 384 ? 19.458 -20.046 2.350 1.00 95.12 384 GLU A C 1
ATOM 3016 O O . GLU A 1 384 ? 18.377 -19.834 2.909 1.00 95.12 384 GLU A O 1
ATOM 3021 N N . ASP A 1 385 ? 19.948 -21.278 2.214 1.00 92.25 385 ASP A N 1
ATOM 3022 C CA . ASP A 1 385 ? 19.341 -22.468 2.818 1.00 92.25 385 ASP A CA 1
ATOM 3023 C C . ASP A 1 385 ? 19.729 -22.563 4.309 1.00 92.25 385 ASP A C 1
ATOM 3025 O O . ASP A 1 385 ? 20.419 -23.486 4.745 1.00 92.25 385 ASP A O 1
ATOM 3029 N N . CYS A 1 386 ? 19.315 -21.565 5.092 1.00 92.81 386 CYS A N 1
ATOM 3030 C CA . CYS A 1 386 ? 19.555 -21.451 6.531 1.00 92.81 386 CYS A CA 1
ATOM 3031 C C . CYS A 1 386 ? 18.274 -21.069 7.298 1.00 92.81 386 CYS A C 1
ATOM 3033 O O . CYS A 1 386 ? 17.221 -20.810 6.705 1.00 92.81 386 CYS A O 1
ATOM 3035 N N . GLY A 1 387 ? 18.350 -21.073 8.634 1.00 92.00 387 GLY A N 1
ATOM 3036 C CA . GLY A 1 387 ? 17.256 -20.609 9.491 1.00 92.00 387 GLY A CA 1
ATOM 3037 C C . GLY A 1 387 ? 16.938 -19.132 9.250 1.00 92.00 387 GLY A C 1
ATOM 3038 O O . GLY A 1 387 ? 17.811 -18.371 8.843 1.00 92.00 387 GLY A O 1
ATOM 3039 N N . TRP A 1 388 ? 15.689 -18.720 9.495 1.00 90.50 388 TRP A N 1
ATOM 3040 C CA . TRP A 1 388 ? 15.241 -17.347 9.230 1.00 90.50 388 TRP A CA 1
ATOM 3041 C C . TRP A 1 388 ? 16.126 -16.301 9.912 1.00 90.50 388 TRP A C 1
ATOM 3043 O O . TRP A 1 388 ? 16.635 -15.406 9.247 1.00 90.50 388 TRP A O 1
ATOM 3053 N N . ASP A 1 389 ? 16.382 -16.445 11.210 1.00 92.19 389 ASP A N 1
ATOM 3054 C CA . ASP A 1 389 ? 17.178 -15.475 11.972 1.00 92.19 389 ASP A CA 1
ATOM 3055 C C . ASP A 1 389 ? 18.632 -15.368 11.480 1.00 92.19 389 ASP A C 1
ATOM 3057 O O . ASP A 1 389 ? 19.246 -14.312 11.618 1.00 92.19 389 ASP A O 1
ATOM 3061 N N . ASP A 1 390 ? 19.147 -16.421 10.838 1.00 93.69 390 ASP A N 1
ATOM 3062 C CA . ASP A 1 390 ? 20.508 -16.489 10.297 1.00 93.69 390 ASP A CA 1
ATOM 3063 C C . ASP A 1 390 ? 20.618 -15.954 8.857 1.00 93.69 390 ASP A C 1
ATOM 3065 O O . ASP A 1 390 ? 21.715 -15.913 8.289 1.00 93.69 390 ASP A O 1
ATOM 3069 N N . GLN A 1 391 ? 19.503 -15.551 8.235 1.00 94.62 391 GLN A N 1
ATOM 3070 C CA . GLN A 1 391 ? 19.507 -15.032 6.868 1.00 94.62 391 GLN A CA 1
ATOM 3071 C C . GLN A 1 391 ? 20.388 -13.774 6.774 1.00 94.62 391 GLN A C 1
ATOM 3073 O O . GLN A 1 391 ? 20.233 -12.849 7.583 1.00 94.62 391 GLN A O 1
ATOM 3078 N N . PRO A 1 392 ? 21.242 -13.643 5.737 1.00 94.19 392 PRO A N 1
ATOM 3079 C CA . PRO A 1 392 ? 22.017 -12.421 5.505 1.00 94.19 392 PRO A CA 1
ATOM 3080 C C . PRO A 1 392 ? 21.143 -11.161 5.451 1.00 94.19 392 PRO A C 1
ATOM 3082 O O . PRO A 1 392 ? 21.559 -10.086 5.882 1.00 94.19 392 PRO A O 1
ATOM 3085 N N . TYR A 1 393 ? 19.913 -11.299 4.955 1.00 94.88 393 TYR A N 1
ATOM 3086 C CA . TYR A 1 393 ? 18.901 -10.247 4.959 1.00 94.88 393 TYR A CA 1
ATOM 3087 C C . TYR A 1 393 ? 18.610 -9.713 6.376 1.00 94.88 393 TYR A C 1
ATOM 3089 O O . TYR A 1 393 ? 18.663 -8.501 6.603 1.00 94.88 393 TYR A O 1
ATOM 3097 N N . ASN A 1 394 ? 18.388 -10.604 7.347 1.00 93.50 394 ASN A N 1
ATOM 3098 C CA . ASN A 1 394 ? 18.064 -10.238 8.728 1.00 93.50 394 ASN A CA 1
ATOM 3099 C C . ASN A 1 394 ? 19.272 -9.647 9.463 1.00 93.50 394 ASN A C 1
ATOM 3101 O O . ASN A 1 394 ? 19.147 -8.611 10.117 1.00 93.50 394 ASN A O 1
ATOM 3105 N N . HIS A 1 395 ? 20.467 -10.213 9.275 1.00 92.12 395 HIS A N 1
ATOM 3106 C CA . HIS A 1 395 ? 21.702 -9.660 9.846 1.00 92.12 395 HIS A CA 1
ATOM 3107 C C . HIS A 1 395 ? 21.984 -8.219 9.397 1.00 92.12 395 HIS A C 1
ATOM 3109 O O . HIS A 1 395 ? 22.529 -7.418 10.161 1.00 92.12 395 HIS A O 1
ATOM 3115 N N . ASN A 1 396 ? 21.605 -7.874 8.164 1.00 92.88 396 ASN A N 1
ATOM 3116 C CA . ASN A 1 396 ? 21.859 -6.553 7.604 1.00 92.88 396 ASN A CA 1
ATOM 3117 C C . ASN A 1 396 ? 20.727 -5.541 7.846 1.00 92.88 396 ASN A C 1
ATOM 3119 O O . ASN A 1 396 ? 20.933 -4.359 7.567 1.00 92.88 396 ASN A O 1
ATOM 3123 N N . ALA A 1 397 ? 19.577 -5.950 8.399 1.00 91.19 397 ALA A N 1
ATOM 3124 C CA . ALA A 1 397 ? 18.386 -5.103 8.551 1.00 91.19 397 ALA A CA 1
ATOM 3125 C C . ALA A 1 397 ? 18.653 -3.776 9.277 1.00 91.19 397 ALA A C 1
ATOM 3127 O O . ALA A 1 397 ? 18.088 -2.747 8.924 1.00 91.19 397 ALA A O 1
ATOM 3128 N N . VAL A 1 398 ? 19.595 -3.764 10.221 1.00 91.81 398 VAL A N 1
ATOM 3129 C CA . VAL A 1 398 ? 20.003 -2.569 10.976 1.00 91.81 398 VAL A CA 1
ATOM 3130 C C . VAL A 1 398 ? 20.550 -1.425 10.100 1.00 91.81 398 VAL A C 1
ATOM 3132 O O . VAL A 1 398 ? 20.587 -0.278 10.537 1.00 91.81 398 VAL A O 1
ATOM 3135 N N . TYR A 1 399 ? 20.996 -1.702 8.871 1.00 93.25 399 TYR A N 1
ATOM 3136 C CA . TYR A 1 399 ? 21.546 -0.702 7.945 1.00 93.25 399 TYR A CA 1
ATOM 3137 C C . TYR A 1 399 ? 20.510 -0.099 6.992 1.00 93.25 399 TYR A C 1
ATOM 3139 O O . TYR A 1 399 ? 20.852 0.821 6.247 1.00 93.25 399 TYR A O 1
ATOM 3147 N N . TYR A 1 400 ? 19.271 -0.586 7.024 1.00 92.88 400 TYR A N 1
ATOM 3148 C CA . TYR A 1 400 ? 18.207 -0.195 6.107 1.00 92.88 400 TYR A CA 1
ATOM 3149 C C . TYR A 1 400 ? 16.986 0.322 6.871 1.00 92.88 400 TYR A C 1
ATOM 3151 O O . TYR A 1 400 ? 16.783 0.021 8.046 1.00 92.88 400 TYR A O 1
ATOM 3159 N N . ASP A 1 401 ? 16.182 1.121 6.185 1.00 89.81 401 ASP A N 1
ATOM 3160 C CA . ASP A 1 401 ? 14.898 1.664 6.626 1.00 89.81 401 ASP A CA 1
ATOM 3161 C C . ASP A 1 401 ? 13.763 0.848 6.015 1.00 89.81 401 ASP A C 1
ATOM 3163 O O . ASP A 1 401 ? 12.867 1.390 5.365 1.00 89.81 401 ASP A O 1
ATOM 3167 N N . GLY A 1 402 ? 13.882 -0.471 6.161 1.00 89.19 402 GLY A N 1
ATOM 3168 C CA . GLY A 1 402 ? 12.899 -1.414 5.669 1.00 89.19 402 GLY A CA 1
ATOM 3169 C C . GLY A 1 402 ? 13.375 -2.339 4.565 1.00 89.19 402 GLY A C 1
ATOM 3170 O O . GLY A 1 402 ? 14.552 -2.378 4.183 1.00 89.19 402 GLY A O 1
ATOM 3171 N N . GLY A 1 403 ? 12.417 -3.101 4.053 1.00 89.94 403 GLY A N 1
ATOM 3172 C CA . GLY A 1 403 ? 12.650 -4.099 3.027 1.00 89.94 403 GLY A CA 1
ATOM 3173 C C . GLY A 1 403 ? 11.681 -5.264 3.094 1.00 89.94 403 GLY A C 1
ATOM 3174 O O . GLY A 1 403 ? 11.020 -5.472 4.110 1.00 89.94 403 GLY A O 1
ATOM 3175 N N . PHE A 1 404 ? 11.652 -6.081 2.046 1.00 91.25 404 PHE A N 1
ATOM 3176 C CA . PHE A 1 404 ? 10.912 -7.337 2.087 1.00 91.25 404 PHE A CA 1
ATOM 3177 C C . PHE A 1 404 ? 11.667 -8.459 1.356 1.00 91.25 404 PHE A C 1
ATOM 3179 O O . PHE A 1 404 ? 12.179 -8.240 0.248 1.00 91.25 404 PHE A O 1
ATOM 3186 N N . PRO A 1 405 ? 11.770 -9.656 1.956 1.00 92.06 405 PRO A N 1
ATOM 3187 C CA . PRO A 1 405 ? 12.337 -10.826 1.307 1.00 92.06 405 PRO A CA 1
ATOM 3188 C C . PRO A 1 405 ? 11.260 -11.541 0.486 1.00 92.06 405 PRO A C 1
ATOM 3190 O O . PRO A 1 405 ? 10.420 -12.254 1.026 1.00 92.06 405 PRO A O 1
ATOM 3193 N N . VAL A 1 406 ? 11.295 -11.368 -0.836 1.00 89.62 406 VAL A N 1
ATOM 3194 C CA . VAL A 1 406 ? 10.320 -11.991 -1.736 1.00 89.62 406 VAL A CA 1
ATOM 3195 C C . VAL A 1 406 ? 10.665 -13.473 -1.910 1.00 89.62 406 VAL A C 1
ATOM 3197 O O . VAL A 1 406 ? 11.549 -13.837 -2.693 1.00 89.62 406 VAL A O 1
ATOM 3200 N N . ASP A 1 407 ? 9.961 -14.319 -1.158 1.00 86.88 407 ASP A N 1
ATOM 3201 C CA . ASP A 1 407 ? 10.113 -15.779 -1.125 1.00 86.88 407 ASP A CA 1
ATOM 3202 C C . ASP A 1 407 ? 8.764 -16.497 -1.271 1.00 86.88 407 ASP A C 1
ATOM 3204 O O . ASP A 1 407 ? 8.325 -17.274 -0.425 1.00 86.88 407 ASP A O 1
ATOM 3208 N N . GLU A 1 408 ? 8.066 -16.192 -2.355 1.00 82.62 408 GLU A N 1
ATOM 3209 C CA . GLU A 1 408 ? 6.727 -16.703 -2.622 1.00 82.62 408 GLU A CA 1
ATOM 3210 C C . GLU A 1 408 ? 6.511 -16.917 -4.128 1.00 82.62 408 GLU A C 1
ATOM 3212 O O . GLU A 1 408 ? 7.322 -16.458 -4.938 1.00 82.62 408 GLU A O 1
ATOM 3217 N N . PRO A 1 409 ? 5.468 -17.660 -4.545 1.00 82.88 409 PRO A N 1
ATOM 3218 C CA . PRO A 1 409 ? 5.109 -17.777 -5.954 1.00 82.88 409 PRO A CA 1
ATOM 3219 C C . PRO A 1 409 ? 4.702 -16.421 -6.537 1.00 82.88 409 PRO A C 1
ATOM 3221 O O . PRO A 1 409 ? 3.892 -15.711 -5.949 1.00 82.88 409 PRO A O 1
ATOM 3224 N N . VAL A 1 410 ? 5.220 -16.098 -7.723 1.00 87.00 410 VAL A N 1
ATOM 3225 C CA . VAL A 1 410 ? 5.020 -14.794 -8.373 1.00 87.00 410 VAL A CA 1
ATOM 3226 C C . VAL A 1 410 ? 4.526 -14.949 -9.807 1.00 87.00 410 VAL A C 1
ATOM 3228 O O . VAL A 1 410 ? 4.902 -15.895 -10.505 1.00 87.00 410 VAL A O 1
ATOM 3231 N N . ASP A 1 411 ? 3.726 -13.986 -10.267 1.00 90.50 411 ASP A N 1
ATOM 3232 C CA . ASP A 1 411 ? 3.433 -13.796 -11.688 1.00 90.50 411 ASP A CA 1
ATOM 3233 C C . ASP A 1 411 ? 4.385 -12.739 -12.265 1.00 90.50 411 ASP A C 1
ATOM 3235 O O . ASP A 1 411 ? 4.258 -11.541 -12.010 1.00 90.50 411 ASP A O 1
ATOM 3239 N N . LEU A 1 412 ? 5.353 -13.185 -13.071 1.00 92.44 412 LEU A N 1
ATOM 3240 C CA . LEU A 1 412 ? 6.340 -12.301 -13.701 1.00 92.44 412 LEU A CA 1
ATOM 3241 C C . LEU A 1 412 ? 5.694 -11.290 -14.657 1.00 92.44 412 LEU A C 1
ATOM 3243 O O . LEU A 1 412 ? 6.244 -10.211 -14.903 1.00 92.44 412 LEU A O 1
ATOM 3247 N N . MET A 1 413 ? 4.509 -11.605 -15.171 1.00 91.44 413 MET A N 1
ATOM 3248 C CA . MET A 1 413 ? 3.747 -10.726 -16.041 1.00 91.44 413 MET A CA 1
ATOM 3249 C C . MET A 1 413 ? 2.861 -9.760 -15.255 1.00 91.44 413 MET A C 1
ATOM 3251 O O . MET A 1 413 ? 2.074 -9.068 -15.874 1.00 91.44 413 MET A O 1
ATOM 3255 N N . ALA A 1 414 ? 2.970 -9.657 -13.935 1.00 88.25 414 ALA A N 1
ATOM 3256 C CA . ALA A 1 414 ? 2.151 -8.738 -13.159 1.00 88.25 414 ALA A CA 1
ATOM 3257 C C . ALA A 1 414 ? 2.966 -7.946 -12.136 1.00 88.25 414 ALA A C 1
ATOM 3259 O O . ALA A 1 414 ? 4.081 -8.311 -11.749 1.00 88.25 414 ALA A O 1
ATOM 3260 N N . VAL A 1 415 ? 2.360 -6.851 -11.687 1.00 86.56 415 VAL A N 1
ATOM 3261 C CA . VAL A 1 415 ? 2.702 -6.215 -10.418 1.00 86.56 415 VAL A CA 1
ATOM 3262 C C . VAL A 1 415 ? 1.967 -6.964 -9.318 1.00 86.56 415 VAL A C 1
ATOM 3264 O O . VAL A 1 415 ? 0.790 -7.295 -9.456 1.00 86.56 415 VAL A O 1
ATOM 3267 N N . ASP A 1 416 ? 2.653 -7.209 -8.217 1.00 85.19 416 ASP A N 1
ATOM 3268 C CA . ASP A 1 416 ? 2.122 -7.996 -7.131 1.00 85.19 416 ASP A CA 1
ATOM 3269 C C . ASP A 1 416 ? 1.657 -7.117 -5.971 1.00 85.19 416 ASP A C 1
ATOM 3271 O O . ASP A 1 416 ? 2.456 -6.522 -5.241 1.00 85.19 416 ASP A O 1
ATOM 3275 N N . ALA A 1 417 ? 0.339 -7.049 -5.797 1.00 79.44 417 ALA A N 1
ATOM 3276 C CA . ALA A 1 417 ? -0.282 -6.254 -4.752 1.00 79.44 417 ALA A CA 1
ATOM 3277 C C . ALA A 1 417 ? 0.136 -6.704 -3.352 1.00 79.44 417 ALA A C 1
ATOM 3279 O O . ALA A 1 417 ? 0.210 -5.874 -2.447 1.00 79.44 417 ALA A O 1
ATOM 3280 N N . ALA A 1 418 ? 0.419 -7.998 -3.172 1.00 78.62 418 ALA A N 1
ATOM 3281 C CA . ALA A 1 418 ? 0.785 -8.513 -1.867 1.00 78.62 418 ALA A CA 1
ATOM 3282 C C . ALA A 1 418 ? 2.173 -8.057 -1.442 1.00 78.62 418 ALA A C 1
ATOM 3284 O O . ALA A 1 418 ? 2.356 -7.611 -0.316 1.00 78.62 418 ALA A O 1
ATOM 3285 N N . ILE A 1 419 ? 3.119 -8.032 -2.375 1.00 83.38 419 ILE A N 1
ATOM 3286 C CA . ILE A 1 419 ? 4.462 -7.513 -2.107 1.00 83.38 419 ILE A CA 1
ATOM 3287 C C . ILE A 1 419 ? 4.420 -6.010 -1.819 1.00 83.38 419 ILE A C 1
ATOM 3289 O O . ILE A 1 419 ? 5.127 -5.532 -0.935 1.00 83.38 419 ILE A O 1
ATOM 3293 N N . ILE A 1 420 ? 3.592 -5.247 -2.539 1.00 81.88 420 ILE A N 1
ATOM 3294 C CA . ILE A 1 420 ? 3.476 -3.801 -2.296 1.00 81.88 420 ILE A CA 1
ATOM 3295 C C . ILE A 1 420 ? 2.803 -3.511 -0.949 1.00 81.88 420 ILE A C 1
ATOM 3297 O O . ILE A 1 420 ? 3.217 -2.585 -0.252 1.00 81.88 420 ILE A O 1
ATOM 3301 N N . HIS A 1 421 ? 1.819 -4.317 -0.551 1.00 79.94 421 HIS A N 1
ATOM 3302 C CA . HIS A 1 421 ? 1.267 -4.287 0.801 1.00 79.94 421 HIS A CA 1
ATOM 3303 C C . HIS A 1 421 ? 2.372 -4.514 1.848 1.00 79.94 421 HIS A C 1
ATOM 3305 O O . HIS A 1 421 ? 2.561 -3.697 2.746 1.00 79.94 421 HIS A O 1
ATOM 3311 N N . GLU A 1 422 ? 3.208 -5.532 1.672 1.00 81.50 422 GLU A N 1
ATOM 3312 C CA . GLU A 1 422 ? 4.313 -5.782 2.599 1.00 81.50 422 GLU A CA 1
ATOM 3313 C C . GLU A 1 422 ? 5.321 -4.626 2.630 1.00 81.50 422 GLU A C 1
ATOM 3315 O O . GLU A 1 422 ? 5.748 -4.204 3.704 1.00 81.50 422 GLU A O 1
ATOM 3320 N N . PHE A 1 423 ? 5.643 -4.020 1.481 1.00 83.94 423 PHE A N 1
ATOM 3321 C CA . PHE A 1 423 ? 6.441 -2.789 1.434 1.00 83.94 423 PHE A CA 1
ATOM 3322 C C . PHE A 1 423 ? 5.793 -1.643 2.213 1.00 83.94 423 PHE A C 1
ATOM 3324 O O . PHE A 1 423 ? 6.478 -0.847 2.854 1.00 83.94 423 PHE A O 1
ATOM 3331 N N . GLY A 1 424 ? 4.474 -1.544 2.204 1.00 81.69 424 GLY A N 1
ATOM 3332 C CA . GLY A 1 424 ? 3.764 -0.573 3.011 1.00 81.69 424 GLY A CA 1
ATOM 3333 C C . GLY A 1 424 ? 4.046 -0.704 4.512 1.00 81.69 424 GLY A C 1
ATOM 3334 O O . GLY A 1 424 ? 4.325 0.291 5.189 1.00 81.69 424 GLY A O 1
ATOM 3335 N N . HIS A 1 425 ? 4.072 -1.927 5.035 1.00 79.81 425 HIS A N 1
ATOM 3336 C CA . HIS A 1 425 ? 4.449 -2.174 6.428 1.00 79.81 425 HIS A CA 1
ATOM 3337 C C . HIS A 1 425 ? 5.936 -1.960 6.645 1.00 79.81 425 HIS A C 1
ATOM 3339 O O . HIS A 1 425 ? 6.363 -1.168 7.492 1.00 79.81 425 HIS A O 1
ATOM 3345 N N . THR A 1 426 ? 6.742 -2.645 5.846 1.00 84.31 426 THR A N 1
ATOM 3346 C CA . THR A 1 426 ? 8.163 -2.778 6.112 1.00 84.31 426 THR A CA 1
ATOM 3347 C C . THR A 1 426 ? 8.977 -1.590 5.653 1.00 84.31 426 THR A C 1
ATOM 3349 O O . THR A 1 426 ? 10.058 -1.439 6.187 1.00 84.31 426 THR A O 1
ATOM 3352 N N . ILE A 1 427 ? 8.499 -0.739 4.741 1.00 84.69 427 ILE A N 1
ATOM 3353 C CA . ILE A 1 427 ? 9.219 0.436 4.215 1.00 84.69 427 ILE A CA 1
ATOM 3354 C C . ILE A 1 427 ? 8.502 1.740 4.595 1.00 84.69 427 ILE A C 1
ATOM 3356 O O . ILE A 1 427 ? 9.131 2.710 5.031 1.00 84.69 427 ILE A O 1
ATOM 3360 N N . LEU A 1 428 ? 7.174 1.785 4.454 1.00 82.69 428 LEU A N 1
ATOM 3361 C CA . LEU A 1 428 ? 6.390 2.995 4.73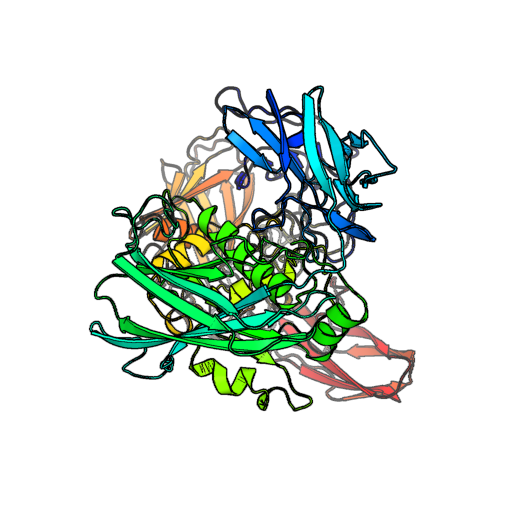3 1.00 82.69 428 LEU A CA 1
ATOM 3362 C C . LEU A 1 428 ? 5.986 3.122 6.210 1.00 82.69 428 LEU A C 1
ATOM 3364 O O . LEU A 1 428 ? 5.495 4.173 6.614 1.00 82.69 428 LEU A O 1
ATOM 3368 N N . SER A 1 429 ? 6.254 2.103 7.036 1.00 79.44 429 SER A N 1
ATOM 3369 C CA . SER A 1 429 ? 5.914 2.072 8.471 1.00 79.44 429 SER A CA 1
ATOM 3370 C C . SER A 1 429 ? 4.413 2.189 8.754 1.00 79.44 429 SER A C 1
ATOM 3372 O O . SER A 1 429 ? 4.007 2.759 9.772 1.00 79.44 429 SER A O 1
ATOM 3374 N N . GLN A 1 430 ? 3.591 1.693 7.830 1.00 76.88 430 GLN A N 1
ATOM 3375 C CA . GLN A 1 430 ? 2.142 1.712 7.978 1.00 76.88 430 GLN A CA 1
ATOM 3376 C C . GLN A 1 430 ? 1.682 0.509 8.801 1.00 76.88 430 GLN A C 1
ATOM 3378 O O . GLN A 1 430 ? 2.270 -0.560 8.672 1.00 76.88 430 GLN A O 1
ATOM 3383 N N . PRO A 1 431 ? 0.650 0.646 9.641 1.00 67.38 431 PRO A N 1
ATOM 3384 C CA . PRO A 1 431 ? 0.139 -0.453 10.437 1.00 67.38 431 PRO A CA 1
ATOM 3385 C C . PRO A 1 431 ? -0.573 -1.462 9.537 1.00 67.38 431 PRO A C 1
ATOM 3387 O O . PRO A 1 431 ? -1.234 -1.086 8.563 1.00 67.38 431 PRO A O 1
ATOM 3390 N N . ASP A 1 432 ? -0.453 -2.735 9.898 1.00 63.50 432 ASP A N 1
ATOM 3391 C CA . ASP A 1 432 ? -1.138 -3.856 9.250 1.00 63.50 432 ASP A CA 1
ATOM 3392 C C . ASP A 1 432 ? -2.591 -3.918 9.695 1.00 63.50 432 ASP A C 1
ATOM 3394 O O . ASP A 1 432 ? -3.047 -4.716 10.505 1.00 63.50 432 ASP A O 1
ATOM 3398 N N . LEU A 1 433 ? -3.342 -2.933 9.215 1.00 55.28 433 LEU A N 1
ATOM 3399 C CA . LEU A 1 433 ? -4.770 -2.860 9.433 1.00 55.28 433 LEU A CA 1
ATOM 3400 C C . LEU A 1 433 ? -5.436 -3.807 8.443 1.00 55.28 433 LEU A C 1
ATOM 3402 O O . LEU A 1 433 ? -6.060 -3.368 7.477 1.00 55.28 433 LEU A O 1
ATOM 3406 N N . TYR A 1 434 ? -5.310 -5.110 8.697 1.00 51.75 434 TYR A N 1
ATOM 3407 C CA . TYR A 1 434 ? -6.266 -6.077 8.185 1.00 51.75 434 TYR A CA 1
ATOM 3408 C C . TYR A 1 434 ? -7.645 -5.556 8.578 1.00 51.75 434 TYR A C 1
ATOM 3410 O O . TYR A 1 434 ? -7.950 -5.374 9.762 1.00 51.75 434 TYR A O 1
ATOM 3418 N N . GLY A 1 435 ? -8.455 -5.243 7.580 1.00 49.12 435 GLY A N 1
ATOM 3419 C CA . GLY A 1 435 ? -9.803 -4.713 7.698 1.00 49.12 435 GLY A CA 1
ATOM 3420 C C . GLY A 1 435 ? -10.735 -5.797 8.191 1.00 49.12 435 GLY A C 1
ATOM 3421 O O . GLY A 1 435 ? -11.633 -6.269 7.491 1.00 49.12 435 GLY A O 1
ATOM 3422 N N . TYR A 1 436 ? -10.485 -6.236 9.413 1.00 53.47 436 TYR A N 1
ATOM 3423 C CA . TYR A 1 436 ? -11.291 -7.206 10.092 1.00 53.47 436 TYR A CA 1
ATOM 3424 C C . TYR A 1 436 ? -12.639 -6.570 10.383 1.00 53.47 436 TYR A C 1
ATOM 3426 O O . TYR A 1 436 ? -12.761 -5.654 11.201 1.00 53.47 436 TYR A O 1
ATOM 3434 N N . GLY A 1 437 ? -13.660 -7.053 9.684 1.00 59.06 437 GLY A N 1
ATOM 3435 C CA . GLY A 1 437 ? -15.012 -6.592 9.924 1.00 59.06 437 GLY A CA 1
ATOM 3436 C C . GLY A 1 437 ? -15.419 -6.889 11.364 1.00 59.06 437 GLY A C 1
ATOM 3437 O O . GLY A 1 437 ? -15.138 -7.956 11.915 1.00 59.06 437 GLY A O 1
ATOM 3438 N N . VAL A 1 438 ? -16.097 -5.928 11.986 1.00 69.88 438 VAL A N 1
ATOM 3439 C CA . VAL A 1 438 ? -16.745 -6.160 13.276 1.00 69.88 438 VAL A CA 1
ATOM 3440 C C . VAL A 1 438 ? -17.806 -7.237 13.062 1.00 69.88 438 VAL A C 1
ATOM 3442 O O . VAL A 1 438 ? -18.606 -7.132 12.136 1.00 69.88 438 VAL A O 1
ATOM 3445 N N . LYS A 1 439 ? -17.816 -8.279 13.894 1.00 74.06 439 LYS A N 1
ATOM 3446 C CA . LYS A 1 439 ? -18.886 -9.283 13.894 1.00 74.06 439 LYS A CA 1
ATOM 3447 C C . LYS A 1 439 ? -20.037 -8.830 14.784 1.00 74.06 439 LYS A C 1
ATOM 3449 O O . LYS A 1 439 ? -19.816 -8.226 15.832 1.00 74.06 439 LYS A O 1
ATOM 3454 N N . ALA A 1 440 ? -21.265 -9.185 14.432 1.00 76.88 440 ALA A N 1
ATOM 3455 C CA . ALA A 1 440 ? -22.445 -8.888 15.240 1.00 76.88 440 ALA A CA 1
ATOM 3456 C C . ALA A 1 440 ? -22.371 -9.461 16.653 1.00 76.88 440 ALA A C 1
ATOM 3458 O O . ALA A 1 440 ? -22.819 -8.817 17.599 1.00 76.88 440 ALA A O 1
ATOM 3459 N N . CYS A 1 441 ? -21.771 -10.644 16.813 1.00 77.62 441 CYS A N 1
ATOM 3460 C CA . CYS A 1 441 ? -21.572 -11.255 18.122 1.00 77.62 441 CYS A CA 1
ATOM 3461 C C . CYS A 1 441 ? -20.727 -10.380 19.065 1.00 77.62 441 CYS A C 1
ATOM 3463 O O . CYS A 1 441 ? -20.825 -10.546 20.279 1.00 77.62 441 CYS A O 1
ATOM 3465 N N . ASN A 1 442 ? -19.952 -9.435 18.527 1.00 80.44 442 ASN A N 1
ATOM 3466 C CA . ASN A 1 442 ? -19.076 -8.522 19.250 1.00 80.44 442 ASN A CA 1
ATOM 3467 C C . ASN A 1 442 ? -19.715 -7.153 19.541 1.00 80.44 442 ASN A C 1
ATOM 3469 O O . ASN A 1 442 ? -19.039 -6.247 20.015 1.00 80.44 442 ASN A O 1
ATOM 3473 N N . ILE A 1 443 ? -21.011 -6.972 19.293 1.00 83.94 443 ILE A N 1
ATOM 3474 C CA . ILE A 1 443 ? -21.734 -5.746 19.647 1.00 83.94 443 ILE A CA 1
ATOM 3475 C C . ILE A 1 443 ? -22.782 -6.100 20.698 1.00 83.94 443 ILE A C 1
ATOM 3477 O O . ILE A 1 443 ? -23.800 -6.716 20.389 1.00 83.94 443 ILE A O 1
ATOM 3481 N N . PHE A 1 444 ? -22.544 -5.701 21.948 1.00 89.12 444 PHE A N 1
ATOM 3482 C CA . PHE A 1 444 ? -23.438 -6.013 23.070 1.00 89.12 444 PHE A CA 1
ATOM 3483 C C . PHE A 1 444 ? -24.541 -4.973 23.287 1.00 89.12 444 PHE A C 1
ATOM 3485 O O . PHE A 1 444 ? -25.372 -5.141 24.179 1.00 89.12 444 PHE A O 1
ATOM 3492 N N . LEU A 1 445 ? -24.569 -3.914 22.474 1.00 90.75 445 LEU A N 1
ATOM 3493 C CA . LEU A 1 445 ? -25.553 -2.845 22.590 1.00 90.75 445 LEU A CA 1
ATOM 3494 C C . LEU A 1 445 ? -26.979 -3.376 22.412 1.00 90.75 445 LEU A C 1
ATOM 3496 O O . LEU A 1 445 ? -27.275 -4.152 21.494 1.00 90.75 445 LEU A O 1
ATOM 3500 N N . SER A 1 446 ? -27.878 -2.880 23.259 1.00 90.31 446 SER A N 1
ATOM 3501 C CA . SER A 1 446 ? -29.291 -3.255 23.267 1.00 90.31 446 SER A CA 1
ATOM 3502 C C . SER A 1 446 ? -30.215 -2.041 23.331 1.00 90.31 446 SER A C 1
ATOM 3504 O O . SER A 1 446 ? -29.847 -0.984 23.847 1.00 90.31 446 SER A O 1
ATOM 3506 N N . ASP A 1 447 ? -31.424 -2.183 22.793 1.00 87.69 447 ASP A N 1
ATOM 3507 C CA . ASP A 1 447 ? -32.473 -1.175 22.920 1.00 87.69 447 ASP A CA 1
ATOM 3508 C C . ASP A 1 447 ? -33.027 -1.099 24.357 1.00 87.69 447 ASP A C 1
ATOM 3510 O O . ASP A 1 447 ? -32.635 -1.844 25.260 1.00 87.69 447 ASP A O 1
ATOM 3514 N N . GLN A 1 448 ? -33.972 -0.184 24.592 1.00 82.62 448 GLN A N 1
ATOM 3515 C CA . GLN A 1 448 ? -34.582 0.001 25.916 1.00 82.62 448 GLN A CA 1
ATOM 3516 C C . GLN A 1 448 ? -35.365 -1.227 26.412 1.00 82.62 448 GLN A C 1
ATOM 3518 O O . GLN A 1 448 ? -35.647 -1.328 27.606 1.00 82.62 448 GLN A O 1
ATOM 3523 N N . GLN A 1 449 ? -35.731 -2.153 25.523 1.00 86.12 449 GLN A N 1
ATOM 3524 C CA . GLN A 1 449 ? -36.406 -3.408 25.850 1.00 86.12 449 GLN A CA 1
ATOM 3525 C C . GLN A 1 449 ? -35.414 -4.569 26.039 1.00 86.12 449 GLN A C 1
ATOM 3527 O O . GLN A 1 449 ? -35.836 -5.687 26.337 1.00 86.12 449 GLN A O 1
ATOM 3532 N N . GLY A 1 450 ? -34.108 -4.317 25.901 1.00 85.44 450 GLY A N 1
ATOM 3533 C CA . GLY A 1 450 ? -33.048 -5.315 26.024 1.00 85.44 450 GLY A CA 1
ATOM 3534 C C . GLY A 1 450 ? -32.842 -6.158 24.765 1.00 85.44 450 GLY A C 1
ATOM 3535 O O . GLY A 1 450 ? -32.171 -7.189 24.830 1.00 85.44 450 GLY A O 1
ATOM 3536 N N . LYS A 1 451 ? -33.403 -5.761 23.618 1.00 88.44 451 LYS A N 1
ATOM 3537 C CA . LYS A 1 451 ? -33.185 -6.453 22.345 1.00 88.44 451 LYS A CA 1
ATOM 3538 C C . LYS A 1 451 ? -31.863 -5.983 21.716 1.00 88.44 451 LYS A C 1
ATOM 3540 O O . LYS A 1 451 ? -31.620 -4.779 21.679 1.00 88.44 451 LYS A O 1
ATOM 3545 N N . PRO A 1 452 ? -31.015 -6.885 21.190 1.00 88.25 452 PRO A N 1
ATOM 3546 C CA . PRO A 1 452 ? -29.757 -6.497 20.551 1.00 88.25 452 PRO A CA 1
ATOM 3547 C C . PRO A 1 452 ? -29.959 -5.599 19.324 1.00 88.25 452 PRO A C 1
ATOM 3549 O O . PRO A 1 452 ? -30.847 -5.862 18.506 1.00 88.25 452 PRO A O 1
ATOM 3552 N N . TYR A 1 453 ? -29.093 -4.592 19.152 1.00 86.19 453 TYR A N 1
ATOM 3553 C CA . TYR A 1 453 ? -29.051 -3.812 17.908 1.00 86.19 453 TYR A CA 1
ATOM 3554 C C . TYR A 1 453 ? -28.438 -4.601 16.758 1.00 86.19 453 TYR A C 1
ATOM 3556 O O . TYR A 1 453 ? -28.915 -4.491 15.632 1.00 86.19 453 TYR A O 1
ATOM 3564 N N . ALA A 1 454 ? -27.398 -5.396 17.006 1.00 81.88 454 ALA A N 1
ATOM 3565 C CA . ALA A 1 454 ? -26.754 -6.160 15.947 1.00 81.88 454 ALA A CA 1
ATOM 3566 C C . ALA A 1 454 ? -27.720 -7.198 15.347 1.00 81.88 454 ALA A C 1
ATOM 3568 O O . ALA A 1 454 ? -28.321 -8.007 16.058 1.00 81.88 454 ALA A O 1
ATOM 3569 N N . GLY A 1 455 ? -27.894 -7.156 14.026 1.00 74.19 455 GLY A N 1
ATOM 3570 C CA . GLY A 1 455 ? -28.906 -7.930 13.303 1.00 74.19 455 GLY A CA 1
ATOM 3571 C C . GLY A 1 455 ? -30.315 -7.321 13.333 1.00 74.19 455 GLY A C 1
ATOM 3572 O O . GLY A 1 455 ? -31.254 -7.945 12.837 1.00 74.19 455 GLY A O 1
ATOM 3573 N N . SER A 1 456 ? -30.486 -6.125 13.901 1.00 76.50 456 SER A N 1
ATOM 3574 C CA . SER A 1 456 ? -31.713 -5.332 13.782 1.00 76.50 456 SER A CA 1
ATOM 3575 C C . SER A 1 456 ? -31.720 -4.516 12.480 1.00 76.50 456 SER A C 1
ATOM 3577 O O . SER A 1 456 ? -30.674 -4.358 11.853 1.00 76.50 456 SER A O 1
ATOM 3579 N N . PRO A 1 457 ? -32.865 -3.928 12.088 1.00 71.12 457 PRO A N 1
ATOM 3580 C CA . PRO A 1 457 ? -32.922 -2.989 10.969 1.00 71.12 457 PRO A CA 1
ATOM 3581 C C . PRO A 1 457 ? -31.973 -1.791 11.071 1.00 71.12 457 PRO A C 1
ATOM 3583 O O . PRO A 1 457 ? -31.555 -1.285 10.043 1.00 71.12 457 PRO A O 1
ATOM 3586 N N . LEU A 1 458 ? -31.644 -1.337 12.286 1.00 73.19 458 LEU A N 1
ATOM 3587 C CA . LEU A 1 458 ? -30.758 -0.188 12.512 1.00 73.19 458 LEU A CA 1
ATOM 3588 C C . LEU A 1 458 ? -29.279 -0.538 12.358 1.00 73.19 458 LEU A C 1
ATOM 3590 O O . LEU A 1 458 ? -28.445 0.343 12.184 1.00 73.19 458 LEU A O 1
ATOM 3594 N N . LEU A 1 459 ? -28.951 -1.822 12.489 1.00 76.06 459 LEU A N 1
ATOM 3595 C CA . LEU A 1 459 ? -27.585 -2.314 12.495 1.00 76.06 459 LEU A CA 1
ATOM 3596 C C . LEU A 1 459 ? -27.581 -3.756 11.937 1.00 76.06 459 LEU A C 1
ATOM 3598 O O . LEU A 1 459 ? -27.403 -4.720 12.691 1.00 76.06 459 LEU A O 1
ATOM 3602 N N . PRO A 1 460 ? -27.878 -3.920 10.631 1.00 69.50 460 PRO A N 1
ATOM 3603 C CA . PRO A 1 460 ? -28.067 -5.223 9.997 1.00 69.50 460 PRO A CA 1
ATOM 3604 C C . PRO A 1 460 ? -26.747 -5.991 9.864 1.00 69.50 460 PRO A C 1
ATOM 3606 O O . PRO A 1 460 ? -25.669 -5.427 10.018 1.00 69.50 460 PRO A O 1
ATOM 3609 N N . VAL A 1 461 ? -26.837 -7.286 9.561 1.00 68.31 461 VAL A N 1
ATOM 3610 C CA . VAL A 1 461 ? -25.683 -8.165 9.308 1.00 68.31 461 VAL A CA 1
ATOM 3611 C C . VAL A 1 461 ? -25.693 -8.672 7.877 1.00 68.31 461 VAL A C 1
ATOM 3613 O O . VAL A 1 461 ? -26.761 -8.815 7.279 1.00 68.31 461 VAL A O 1
ATOM 3616 N N . ILE A 1 462 ? -24.511 -8.998 7.366 1.00 58.25 462 ILE A N 1
ATOM 3617 C CA . ILE A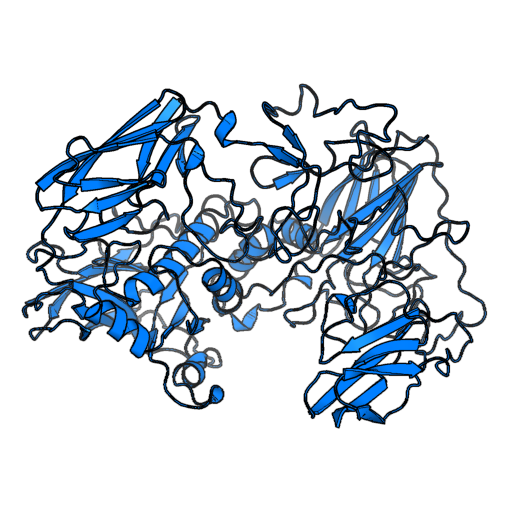 1 462 ? -24.345 -9.742 6.120 1.00 58.25 462 ILE A CA 1
ATOM 3618 C C . ILE A 1 462 ? -24.828 -11.184 6.334 1.00 58.25 462 ILE A C 1
ATOM 3620 O O . ILE A 1 462 ? -24.411 -11.856 7.283 1.00 58.25 462 ILE A O 1
ATOM 3624 N N . GLU A 1 463 ? -25.734 -11.657 5.476 1.00 51.03 463 GLU A N 1
ATOM 3625 C CA . GLU A 1 463 ? -26.228 -13.037 5.513 1.00 51.03 463 GLU A CA 1
ATOM 3626 C C . GLU A 1 463 ? -25.068 -14.019 5.261 1.00 51.03 463 GLU A C 1
ATOM 3628 O O . GLU A 1 463 ? -24.394 -13.926 4.242 1.00 51.03 463 GLU A O 1
ATOM 3633 N N . GLY A 1 464 ? -24.824 -14.945 6.197 1.00 56.75 464 GLY A N 1
ATOM 3634 C CA . GLY A 1 464 ? -23.766 -15.965 6.108 1.00 56.75 464 GLY A CA 1
ATOM 3635 C C . GLY A 1 464 ? -22.635 -15.796 7.127 1.00 56.75 464 GLY A C 1
ATOM 3636 O O . GLY A 1 464 ? -22.351 -16.747 7.852 1.00 56.75 464 GLY A O 1
ATOM 3637 N N . ASP A 1 465 ? -22.076 -14.586 7.251 1.00 58.22 465 ASP A N 1
ATOM 3638 C CA . ASP A 1 465 ? -20.796 -14.371 7.957 1.00 58.22 465 ASP A CA 1
ATOM 3639 C C . ASP A 1 465 ? -20.890 -13.522 9.238 1.00 58.22 465 ASP A C 1
ATOM 3641 O O . ASP A 1 465 ? -19.887 -13.292 9.912 1.00 58.22 465 ASP A O 1
ATOM 3645 N N . GLU A 1 466 ? -22.084 -13.036 9.598 1.00 68.06 466 GLU A N 1
ATOM 3646 C CA . GLU A 1 466 ? -22.324 -12.174 10.777 1.00 68.06 466 GLU A CA 1
ATOM 3647 C C . GLU A 1 466 ? -21.512 -10.870 10.805 1.00 68.06 466 GLU A C 1
ATOM 3649 O O . GLU A 1 466 ? -21.478 -10.170 11.819 1.00 68.06 466 GLU A O 1
ATOM 3654 N N . LEU A 1 467 ? -20.873 -10.522 9.692 1.00 68.69 467 LEU A N 1
ATOM 3655 C CA . LEU A 1 467 ? -20.094 -9.307 9.538 1.00 68.69 467 LEU A CA 1
ATOM 3656 C C . LEU A 1 467 ? -21.011 -8.084 9.460 1.00 68.69 467 LEU A C 1
ATOM 3658 O O . LEU A 1 467 ? -22.076 -8.104 8.833 1.00 68.69 467 LEU A O 1
ATOM 3662 N N . MET A 1 468 ? -20.575 -7.007 10.108 1.00 68.88 468 MET A N 1
ATOM 3663 C CA . MET A 1 468 ? -21.248 -5.717 10.098 1.00 68.88 468 MET A CA 1
ATOM 3664 C C . MET A 1 468 ? -20.927 -4.966 8.795 1.00 68.88 468 MET A C 1
ATOM 3666 O O . MET A 1 468 ? -19.751 -4.744 8.506 1.00 68.88 468 MET A O 1
ATOM 3670 N N . PRO A 1 469 ? -21.938 -4.517 8.029 1.00 53.62 469 PRO A N 1
ATOM 3671 C CA . PRO A 1 469 ? -21.739 -3.890 6.723 1.00 53.62 469 PRO A CA 1
ATOM 3672 C C . PRO A 1 469 ? -21.222 -2.442 6.781 1.00 53.62 469 PRO A C 1
ATOM 3674 O O . PRO A 1 469 ? -20.913 -1.894 5.735 1.00 53.62 469 PRO A O 1
ATOM 3677 N N . PHE A 1 470 ? -21.126 -1.813 7.962 1.00 54.75 470 PHE A N 1
ATOM 3678 C CA . PHE A 1 470 ? -20.818 -0.375 8.113 1.00 54.75 470 PHE A CA 1
ATOM 3679 C C . PHE A 1 470 ? -19.613 -0.074 9.022 1.00 54.75 470 PHE A C 1
ATOM 3681 O O . PHE A 1 470 ? -19.520 1.017 9.576 1.00 54.75 470 PHE A O 1
ATOM 3688 N N . SER A 1 471 ? -18.710 -1.035 9.248 1.00 49.34 471 SER A N 1
ATOM 3689 C CA . SER A 1 471 ? -17.549 -0.802 10.116 1.00 49.34 471 SER A CA 1
ATOM 3690 C C . SER A 1 471 ? -16.411 -0.100 9.346 1.00 49.34 471 SER A C 1
ATOM 3692 O O . SER A 1 471 ? -15.971 -0.681 8.371 1.00 49.34 471 SER A O 1
ATOM 3694 N N . PRO A 1 472 ? -15.845 1.041 9.785 1.00 42.88 472 PRO A N 1
ATOM 3695 C CA . PRO A 1 472 ? -14.838 1.864 9.103 1.00 42.88 472 PRO A CA 1
ATOM 3696 C C . PRO A 1 472 ? -13.405 1.324 9.242 1.00 42.88 472 PRO A C 1
ATOM 3698 O O . PRO A 1 472 ? -12.531 1.688 8.465 1.00 42.88 472 PRO A O 1
ATOM 3701 N N . GLY A 1 473 ? -13.170 0.333 10.123 1.00 41.00 473 GLY A N 1
ATOM 3702 C CA . GLY A 1 473 ? -12.024 -0.579 9.959 1.00 41.00 473 GLY A CA 1
ATOM 3703 C C . GLY A 1 473 ? -12.043 -1.272 8.586 1.00 41.00 473 GLY A C 1
ATOM 3704 O O . GLY A 1 473 ? -11.053 -1.839 8.142 1.00 41.00 473 GLY A O 1
ATOM 3705 N N . VAL A 1 474 ? -13.179 -1.167 7.903 1.00 45.78 474 VAL A N 1
ATOM 3706 C CA . VAL A 1 474 ? -13.427 -1.451 6.510 1.00 45.78 474 VAL A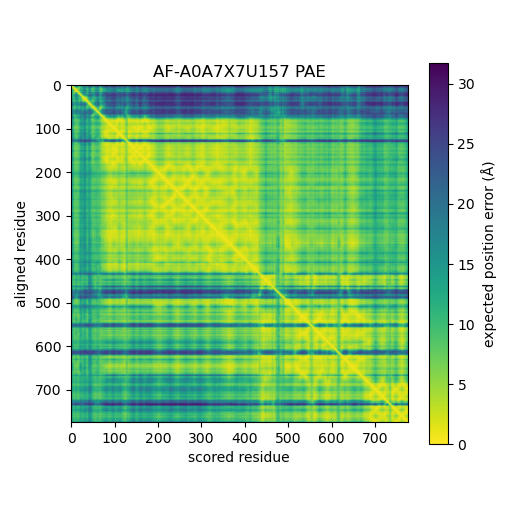 CA 1
ATOM 3707 C C . VAL A 1 474 ? -13.989 -0.156 5.913 1.00 45.78 474 VAL A C 1
ATOM 3709 O O . VAL A 1 474 ? -15.199 0.006 5.850 1.00 45.78 474 VAL A O 1
ATOM 3712 N N . ASN A 1 475 ? -13.176 0.786 5.429 1.00 39.62 475 ASN A N 1
ATOM 3713 C CA . ASN A 1 475 ? -13.691 1.943 4.663 1.00 39.62 475 ASN A CA 1
ATOM 3714 C C . ASN A 1 475 ? -14.353 1.519 3.316 1.00 39.62 475 ASN A C 1
ATOM 3716 O O . ASN A 1 475 ? -14.347 2.248 2.337 1.00 39.62 475 ASN A O 1
ATOM 3720 N N . ILE A 1 476 ? -14.903 0.301 3.265 1.00 40.62 476 ILE A N 1
ATOM 3721 C CA . ILE A 1 476 ? -15.694 -0.369 2.256 1.00 40.62 476 ILE A CA 1
ATOM 3722 C C . ILE A 1 476 ? -16.862 -1.048 2.997 1.00 40.62 476 ILE A C 1
ATOM 3724 O O . ILE A 1 476 ? -16.635 -1.823 3.930 1.00 40.62 476 ILE A O 1
ATOM 3728 N N . PRO A 1 477 ? -18.118 -0.818 2.591 1.00 36.09 477 PRO A N 1
ATOM 3729 C CA . PRO A 1 477 ? -19.246 -1.536 3.151 1.00 36.09 477 PRO A CA 1
ATOM 3730 C C . PRO A 1 477 ? -19.227 -2.993 2.681 1.00 36.09 477 PRO A C 1
ATOM 3732 O O . PRO A 1 477 ? -19.892 -3.276 1.689 1.00 36.09 477 PRO A O 1
ATOM 3735 N N . CYS A 1 478 ? -18.487 -3.859 3.402 1.00 37.38 478 CYS A N 1
ATOM 3736 C CA . CYS A 1 478 ? -18.519 -5.339 3.465 1.00 37.38 478 CYS A CA 1
ATOM 3737 C C . CYS A 1 478 ? -17.132 -6.027 3.289 1.00 37.38 478 CYS A C 1
ATOM 3739 O O . CYS A 1 478 ? -16.755 -6.410 2.185 1.00 37.38 478 CYS A O 1
ATOM 3741 N N . GLY A 1 479 ? -16.447 -6.263 4.426 1.00 35.34 479 GLY A N 1
ATOM 3742 C CA . GLY A 1 479 ? -15.481 -7.355 4.680 1.00 35.34 479 GLY A CA 1
ATOM 3743 C C . GLY A 1 479 ? -14.052 -7.246 4.113 1.00 35.34 479 GLY A C 1
ATOM 3744 O O . GLY A 1 479 ? -13.879 -7.288 2.910 1.00 35.34 479 GLY A O 1
ATOM 3745 N N . GLY A 1 480 ? -13.022 -7.239 4.979 1.00 44.97 480 GLY A N 1
ATOM 3746 C CA . GLY A 1 480 ? -11.662 -7.722 4.654 1.00 44.97 480 GLY A CA 1
ATOM 3747 C C . GLY A 1 480 ? -10.670 -6.749 3.996 1.00 44.97 480 GLY A C 1
ATOM 3748 O O . GLY A 1 480 ? -9.750 -7.211 3.328 1.00 44.97 480 GLY A O 1
ATOM 3749 N N . ALA A 1 481 ? -10.864 -5.430 4.091 1.00 43.97 481 ALA A N 1
ATOM 3750 C CA . ALA A 1 481 ? -10.063 -4.460 3.326 1.00 43.97 481 ALA A CA 1
ATOM 3751 C C . ALA A 1 481 ? -8.636 -4.280 3.863 1.00 43.97 481 ALA A C 1
ATOM 3753 O O . ALA A 1 481 ? -8.366 -4.617 5.002 1.00 43.97 481 ALA A O 1
ATOM 3754 N N . TYR A 1 482 ? -7.740 -3.659 3.093 1.00 54.31 482 TYR A N 1
ATOM 3755 C CA . TYR A 1 482 ? -6.407 -3.233 3.554 1.00 54.31 482 TYR A CA 1
ATOM 3756 C C . TYR A 1 482 ? -6.266 -1.698 3.490 1.00 54.31 482 TYR A C 1
ATOM 3758 O O . TYR A 1 482 ? -5.374 -1.192 2.801 1.00 54.31 482 TYR A O 1
ATOM 3766 N N . PRO A 1 483 ? -7.134 -0.907 4.159 1.00 49.34 483 PRO A N 1
ATOM 3767 C CA . PRO A 1 483 ? -7.296 0.516 3.849 1.00 49.34 483 PRO A CA 1
ATOM 3768 C C . PRO A 1 483 ? -6.041 1.349 4.127 1.00 49.34 483 PRO A C 1
ATOM 3770 O O . PRO A 1 483 ? -5.875 2.419 3.550 1.00 49.34 483 PRO A O 1
ATOM 3773 N N . SER A 1 484 ? -5.133 0.877 4.992 1.00 51.62 484 SER A N 1
ATOM 3774 C CA . SER A 1 484 ? -3.895 1.600 5.292 1.00 51.62 484 SER A CA 1
ATOM 3775 C C . SER A 1 484 ? -2.903 1.638 4.124 1.00 51.62 484 SER A C 1
ATOM 3777 O O . SER A 1 484 ? -2.038 2.509 4.090 1.00 51.62 484 SER A O 1
ATOM 3779 N N . LEU A 1 485 ? -3.004 0.721 3.160 1.00 55.41 485 LEU A N 1
ATOM 3780 C CA . LEU A 1 485 ? -2.001 0.560 2.098 1.00 55.41 485 LEU A CA 1
ATOM 3781 C C . LEU A 1 485 ? -2.569 0.326 0.709 1.00 55.41 485 LEU A C 1
ATOM 3783 O O . LEU A 1 485 ? -1.886 0.571 -0.282 1.00 55.41 485 LEU A O 1
ATOM 3787 N N . MET A 1 486 ? -3.793 -0.174 0.663 1.00 54.34 486 MET A N 1
ATOM 3788 C CA . MET A 1 486 ? -4.502 -0.569 -0.533 1.00 54.34 486 MET A CA 1
ATOM 3789 C C . MET A 1 486 ? -5.945 -0.121 -0.335 1.00 54.34 486 MET A C 1
ATOM 3791 O O . MET A 1 486 ? -6.816 -0.909 0.045 1.00 54.34 486 MET A O 1
ATOM 3795 N N . ASP A 1 487 ? -6.200 1.171 -0.524 1.00 47.97 487 ASP A N 1
ATOM 3796 C CA . ASP A 1 487 ? -7.578 1.642 -0.542 1.00 47.97 487 ASP A CA 1
ATOM 3797 C C . ASP A 1 487 ? -8.295 1.014 -1.745 1.00 47.97 487 ASP A C 1
ATOM 3799 O O . ASP A 1 487 ? -7.838 1.105 -2.888 1.00 47.97 487 ASP A O 1
ATOM 3803 N N . SER A 1 488 ? -9.393 0.305 -1.476 1.00 44.34 488 SER A N 1
ATOM 3804 C CA . SER A 1 488 ? -10.198 -0.362 -2.505 1.00 44.34 488 SER A CA 1
ATOM 3805 C C . SER A 1 488 ? -9.408 -1.350 -3.379 1.00 44.34 488 SER A C 1
ATOM 3807 O O . SER A 1 488 ? -9.719 -1.532 -4.553 1.00 44.34 488 SER A O 1
ATOM 3809 N N . CYS A 1 489 ? -8.341 -1.950 -2.834 1.00 44.25 489 CYS A N 1
ATOM 3810 C CA . CYS A 1 489 ? -7.380 -2.803 -3.546 1.00 44.25 489 CYS A CA 1
ATOM 3811 C C . CYS A 1 489 ? -6.911 -2.271 -4.909 1.00 44.25 489 CYS A C 1
ATOM 3813 O O . CYS A 1 489 ? -6.405 -3.023 -5.739 1.00 44.25 489 CYS A O 1
ATOM 3815 N N . GLN A 1 490 ? -7.001 -0.959 -5.109 1.00 48.62 490 GLN A N 1
ATOM 3816 C CA . GLN A 1 490 ? -6.135 -0.249 -6.019 1.00 48.62 490 GLN A CA 1
ATOM 3817 C C . GLN A 1 490 ? -4.858 0.075 -5.239 1.00 48.62 490 GLN A C 1
ATOM 3819 O O . GLN A 1 490 ? -4.860 0.180 -4.013 1.00 48.62 490 GLN A O 1
ATOM 3824 N N . LEU A 1 491 ? -3.733 0.202 -5.936 1.00 60.59 491 LEU A N 1
ATOM 3825 C CA . LEU A 1 491 ? -2.461 0.624 -5.337 1.00 60.59 491 LEU A CA 1
ATOM 3826 C C . LEU A 1 491 ? -2.518 2.113 -4.967 1.00 60.59 491 LEU A C 1
ATOM 3828 O O . LEU A 1 491 ? -1.970 2.954 -5.684 1.00 60.59 491 LEU A O 1
ATOM 3832 N N . TRP A 1 492 ? -3.299 2.425 -3.932 1.00 69.69 492 TRP A N 1
ATOM 3833 C CA . TRP A 1 492 ? -3.728 3.750 -3.500 1.00 69.69 492 TRP A CA 1
ATOM 3834 C C . TRP A 1 492 ? -3.534 3.875 -1.995 1.00 69.69 492 TRP A C 1
ATOM 3836 O O . TRP A 1 492 ? -3.912 2.992 -1.225 1.00 69.69 492 TRP A O 1
ATOM 3846 N N . LEU A 1 493 ? -2.962 5.003 -1.582 1.00 74.50 493 LEU A N 1
ATOM 3847 C CA . LEU A 1 493 ? -2.637 5.261 -0.189 1.00 74.50 493 LEU A CA 1
ATOM 3848 C C . LEU A 1 493 ? -3.656 6.227 0.421 1.00 74.50 493 LEU A C 1
ATOM 3850 O O . LEU A 1 493 ? -3.721 7.391 0.008 1.00 74.50 493 LEU A O 1
ATOM 3854 N N . HIS A 1 494 ? -4.410 5.748 1.416 1.00 76.06 494 HIS A N 1
ATOM 3855 C CA . HIS A 1 494 ? -5.405 6.533 2.152 1.00 76.06 494 HIS A CA 1
ATOM 3856 C C . HIS A 1 494 ? -4.809 7.844 2.691 1.00 76.06 494 HIS A C 1
ATOM 3858 O O . HIS A 1 494 ? -3.642 7.888 3.100 1.00 76.06 494 HIS A O 1
ATOM 3864 N N . SER A 1 495 ? -5.599 8.921 2.724 1.00 80.88 495 SER A N 1
ATOM 3865 C CA . SER A 1 495 ? -5.118 10.273 3.050 1.00 80.88 495 SER A CA 1
ATOM 3866 C C . SER A 1 495 ? -4.420 10.365 4.405 1.00 80.88 495 SER A C 1
ATOM 3868 O O . SER A 1 495 ? -3.386 11.032 4.513 1.00 80.88 495 SER A O 1
ATOM 3870 N N . SER A 1 496 ? -4.916 9.652 5.415 1.00 81.44 496 SER A N 1
ATOM 3871 C CA . SER A 1 496 ? -4.322 9.652 6.754 1.00 81.44 496 SER A CA 1
ATOM 3872 C C . SER A 1 496 ? -2.939 8.994 6.762 1.00 81.44 496 SER A C 1
ATOM 3874 O O . SER A 1 496 ? -2.010 9.512 7.379 1.00 81.44 496 SER A O 1
ATOM 3876 N N . GLN A 1 497 ? -2.766 7.904 6.011 1.00 81.69 497 GLN A N 1
ATOM 3877 C CA . GLN A 1 497 ? -1.506 7.167 5.900 1.00 81.69 497 GLN A CA 1
ATOM 3878 C C . GLN A 1 497 ? -0.497 7.922 5.025 1.00 81.69 497 GLN A C 1
ATOM 3880 O O . GLN A 1 497 ? 0.664 8.100 5.394 1.00 81.69 497 GLN A O 1
ATOM 3885 N N . ALA A 1 498 ? -0.951 8.488 3.907 1.00 86.50 498 ALA A N 1
ATOM 3886 C CA . ALA A 1 498 ? -0.139 9.358 3.061 1.00 86.50 498 ALA A CA 1
ATOM 3887 C C . ALA A 1 498 ? 0.361 10.592 3.833 1.00 86.50 498 ALA A C 1
ATOM 3889 O O . ALA A 1 498 ? 1.547 10.937 3.793 1.00 86.50 498 ALA A O 1
ATOM 3890 N N . GLY A 1 499 ? -0.534 11.225 4.594 1.00 89.50 499 GLY A N 1
ATOM 3891 C CA . GLY A 1 499 ? -0.207 12.327 5.490 1.00 89.50 499 GLY A CA 1
ATOM 3892 C C . GLY A 1 499 ? 0.768 11.919 6.591 1.00 89.50 499 GLY A C 1
ATOM 3893 O O . GLY A 1 499 ? 1.670 12.687 6.914 1.00 89.50 499 GLY A O 1
ATOM 3894 N N . HIS A 1 500 ? 0.631 10.708 7.137 1.00 88.19 500 HIS A N 1
ATOM 3895 C CA . HIS A 1 500 ? 1.512 10.170 8.173 1.00 88.19 500 HIS A CA 1
ATOM 3896 C C . HIS A 1 500 ? 2.952 10.034 7.680 1.00 88.19 500 HIS A C 1
ATOM 3898 O O . HIS A 1 500 ? 3.865 10.562 8.319 1.00 88.19 500 HIS A O 1
ATOM 3904 N N . ILE A 1 501 ? 3.156 9.436 6.501 1.00 88.88 501 ILE A N 1
ATOM 3905 C CA . ILE A 1 501 ? 4.485 9.348 5.874 1.00 88.88 501 ILE A CA 1
ATOM 3906 C C . ILE A 1 501 ? 5.054 10.750 5.655 1.00 88.88 501 ILE A C 1
ATOM 3908 O O . ILE A 1 501 ? 6.200 11.018 6.023 1.00 88.88 501 ILE A O 1
ATOM 3912 N N . LYS A 1 502 ? 4.247 11.673 5.106 1.00 90.81 502 LYS A N 1
ATOM 3913 C CA . LYS A 1 502 ? 4.686 13.053 4.871 1.00 90.81 502 LYS A CA 1
ATOM 3914 C C . LYS A 1 502 ? 5.058 13.772 6.172 1.00 90.81 502 LYS A C 1
ATOM 3916 O O . LYS A 1 502 ? 6.042 14.511 6.198 1.00 90.81 502 LYS A O 1
ATOM 3921 N N . HIS A 1 503 ? 4.303 13.564 7.247 1.00 91.56 503 HIS A N 1
ATOM 3922 C CA . HIS A 1 503 ? 4.553 14.180 8.550 1.00 91.56 503 HIS A CA 1
ATOM 3923 C C . HIS A 1 503 ? 5.915 13.774 9.127 1.00 91.56 503 HIS A C 1
ATOM 3925 O O . HIS A 1 503 ? 6.601 14.602 9.725 1.00 91.56 503 HIS A O 1
ATOM 3931 N N . TYR A 1 504 ? 6.334 12.530 8.885 1.00 89.50 504 TYR A N 1
ATOM 3932 C CA . TYR A 1 504 ? 7.620 11.977 9.315 1.00 89.50 504 TYR A CA 1
ATOM 3933 C C . TYR A 1 504 ? 8.693 11.970 8.218 1.00 89.50 504 TYR A C 1
ATOM 3935 O O . TYR A 1 504 ? 9.687 11.246 8.318 1.00 89.50 504 TYR A O 1
ATOM 3943 N N . LYS A 1 505 ? 8.539 12.797 7.180 1.00 88.25 505 LYS A N 1
ATOM 3944 C CA . LYS A 1 505 ? 9.551 12.994 6.136 1.00 88.25 505 LYS A CA 1
ATOM 3945 C C . LYS A 1 505 ? 10.935 13.255 6.748 1.00 88.25 505 LYS A C 1
ATOM 3947 O O . LYS A 1 505 ? 11.102 14.144 7.583 1.00 88.25 505 LYS A O 1
ATOM 3952 N N . GLY A 1 506 ? 11.936 12.481 6.322 1.00 82.62 506 GLY A N 1
ATOM 3953 C CA . GLY A 1 506 ? 13.326 12.592 6.797 1.00 82.62 506 GLY A CA 1
ATOM 3954 C C . GLY A 1 506 ? 13.649 11.906 8.138 1.00 82.62 506 GLY A C 1
ATOM 3955 O O . GLY A 1 506 ? 14.815 11.928 8.564 1.00 82.62 506 GLY A O 1
ATOM 3956 N N . TYR A 1 507 ? 12.663 11.283 8.792 1.00 85.25 507 TYR A N 1
ATOM 3957 C CA . TYR A 1 507 ? 12.874 10.369 9.918 1.00 85.25 507 TYR A CA 1
ATOM 3958 C C . TYR A 1 507 ? 13.100 8.935 9.425 1.00 85.25 507 TYR A C 1
ATOM 3960 O O . TYR A 1 507 ? 12.529 8.517 8.422 1.00 85.25 507 TYR A O 1
ATOM 3968 N N . ARG A 1 508 ? 13.906 8.161 10.161 1.00 83.56 508 ARG A N 1
ATOM 3969 C CA . ARG A 1 508 ? 14.032 6.712 9.943 1.00 83.56 508 ARG A CA 1
ATOM 3970 C C . ARG A 1 508 ? 12.779 5.990 10.458 1.00 83.56 508 ARG A C 1
ATOM 3972 O O . ARG A 1 508 ? 12.125 6.475 11.383 1.00 83.56 508 ARG A O 1
ATOM 3979 N N . GLN A 1 509 ? 12.427 4.866 9.835 1.00 72.31 509 GLN A N 1
ATOM 3980 C CA . GLN A 1 509 ? 11.161 4.140 10.048 1.00 72.31 509 GLN A CA 1
ATOM 3981 C C . GLN A 1 509 ? 10.891 3.756 11.510 1.00 72.31 509 GLN A C 1
ATOM 3983 O O . GLN A 1 509 ? 9.779 3.933 12.010 1.00 72.31 509 GLN A O 1
ATOM 3988 N N . ASP A 1 510 ? 11.913 3.267 12.216 1.00 71.56 510 ASP A N 1
ATOM 3989 C CA . ASP A 1 510 ? 11.834 2.803 13.608 1.00 71.56 510 ASP A CA 1
ATOM 3990 C C . ASP A 1 510 ? 11.333 3.888 14.576 1.00 71.56 510 ASP A C 1
ATOM 3992 O O . ASP A 1 510 ? 10.921 3.598 15.698 1.00 71.56 510 ASP A O 1
ATOM 3996 N N . ARG A 1 511 ? 11.348 5.155 14.145 1.00 72.75 511 ARG A N 1
ATOM 3997 C CA . ARG A 1 511 ? 10.999 6.315 14.965 1.00 72.75 511 ARG A CA 1
ATOM 3998 C C . ARG A 1 511 ? 9.521 6.670 14.971 1.00 72.75 511 ARG A C 1
ATOM 4000 O O . ARG A 1 511 ? 9.132 7.477 15.814 1.00 72.75 511 ARG A O 1
ATOM 4007 N N . PHE A 1 512 ? 8.714 6.130 14.058 1.00 78.81 512 PHE A N 1
ATOM 4008 C CA . PHE A 1 512 ? 7.322 6.569 13.927 1.00 78.81 512 PHE A CA 1
ATOM 4009 C C . PHE A 1 512 ? 6.293 5.461 13.679 1.00 78.81 512 PHE A C 1
ATOM 4011 O O . PHE A 1 512 ? 5.100 5.756 13.558 1.00 78.81 512 PHE A O 1
ATOM 4018 N N . TRP A 1 513 ? 6.711 4.197 13.699 1.00 75.81 513 TRP A N 1
ATOM 4019 C CA . TRP A 1 513 ? 5.789 3.067 13.787 1.00 75.81 513 TRP A CA 1
ATOM 4020 C C . TRP A 1 513 ? 4.853 3.191 15.008 1.00 75.81 513 TRP A C 1
ATOM 4022 O O . TRP A 1 513 ? 5.306 3.492 16.114 1.00 75.81 513 TRP A O 1
ATOM 4032 N N . GLY A 1 514 ? 3.546 2.975 14.817 1.00 72.38 514 GLY A N 1
ATOM 4033 C CA . GLY A 1 514 ? 2.541 2.999 15.892 1.00 72.38 514 GLY A CA 1
ATOM 4034 C C . GLY A 1 514 ? 2.223 4.385 16.476 1.00 72.38 514 GLY A C 1
ATOM 4035 O O . GLY A 1 514 ? 1.667 4.484 17.567 1.00 72.38 514 GLY A O 1
ATOM 4036 N N . THR A 1 515 ? 2.589 5.476 15.799 1.00 80.38 515 THR A N 1
ATOM 4037 C CA . THR A 1 515 ? 2.335 6.851 16.281 1.00 80.38 515 THR A CA 1
ATOM 4038 C C . THR A 1 515 ? 0.955 7.401 15.919 1.00 80.38 515 THR A C 1
ATOM 4040 O O . THR A 1 515 ? 0.574 8.459 16.422 1.00 80.38 515 THR A O 1
ATOM 4043 N N . GLN A 1 516 ? 0.187 6.693 15.090 1.00 78.00 516 GLN A N 1
ATOM 4044 C CA . GLN A 1 516 ? -1.080 7.146 14.510 1.00 78.00 516 GLN A CA 1
ATOM 4045 C C . GLN A 1 516 ? -2.081 7.596 15.578 1.00 78.00 516 GLN A C 1
ATOM 4047 O O . GLN A 1 516 ? -2.662 8.673 15.465 1.00 78.00 516 GLN A O 1
ATOM 4052 N N . GLY A 1 517 ? -2.219 6.862 16.683 1.00 76.19 517 GLY A N 1
ATOM 4053 C CA . GLY A 1 517 ? -3.156 7.237 17.745 1.00 76.19 517 GLY A CA 1
ATOM 4054 C C . GLY A 1 517 ? -2.745 8.426 18.612 1.00 76.19 517 GLY A C 1
ATOM 4055 O O . GLY A 1 517 ? -3.449 8.770 19.559 1.00 76.19 517 GLY A O 1
ATOM 4056 N N . ARG A 1 518 ? -1.627 9.086 18.287 1.00 80.12 518 ARG A N 1
ATOM 4057 C CA . ARG A 1 518 ? -1.216 10.372 18.872 1.00 80.12 518 ARG A CA 1
ATOM 4058 C C . ARG A 1 518 ? -1.486 11.558 17.950 1.00 80.12 518 ARG A C 1
ATOM 4060 O O . ARG A 1 518 ? -1.428 12.698 18.404 1.00 80.12 518 ARG A O 1
ATOM 4067 N N . LEU A 1 519 ? -1.763 11.317 16.670 1.00 86.81 519 LEU A N 1
ATOM 4068 C CA . LEU A 1 519 ? -1.963 12.359 15.663 1.00 86.81 519 LEU A CA 1
ATOM 4069 C C . LEU A 1 519 ? -3.434 12.768 15.621 1.00 86.81 519 LEU A C 1
ATOM 4071 O O . LEU A 1 519 ? -4.131 12.565 14.634 1.00 86.81 519 LEU A O 1
ATOM 4075 N N . ILE A 1 520 ? -3.916 13.301 16.740 1.00 88.31 520 ILE A N 1
ATOM 4076 C CA . ILE A 1 520 ? -5.313 13.683 16.955 1.00 88.31 520 ILE A CA 1
ATOM 4077 C C . ILE A 1 520 ? -5.349 15.162 17.361 1.00 88.31 520 ILE A C 1
ATOM 4079 O O . ILE A 1 520 ? -4.463 15.611 18.097 1.00 88.31 520 ILE A O 1
ATOM 4083 N N . PRO A 1 521 ? -6.350 15.951 16.925 1.00 93.00 521 PRO A N 1
ATOM 4084 C CA . PRO A 1 521 ? -6.502 17.326 17.381 1.00 93.00 521 PRO A CA 1
ATOM 4085 C C . PRO A 1 521 ? -6.585 17.425 18.910 1.00 93.00 521 PRO A C 1
ATOM 4087 O O . PRO A 1 521 ? -7.388 16.754 19.558 1.00 93.00 521 PRO A O 1
ATOM 4090 N N . THR A 1 522 ? -5.736 18.275 19.485 1.00 89.12 522 THR A N 1
ATOM 4091 C CA . THR A 1 522 ? -5.327 18.171 20.899 1.00 89.12 522 THR A CA 1
ATOM 4092 C C . THR A 1 522 ? -6.246 18.852 21.909 1.00 89.12 522 THR A C 1
ATOM 4094 O O . THR A 1 522 ? -6.131 18.578 23.101 1.00 89.12 522 THR A O 1
ATOM 4097 N N . ARG A 1 523 ? -7.116 19.779 21.482 1.00 87.38 523 ARG A N 1
ATOM 4098 C CA . ARG A 1 523 ? -7.899 20.615 22.410 1.00 87.38 523 ARG A CA 1
ATOM 4099 C C . ARG A 1 523 ? -9.398 20.391 22.330 1.00 87.38 523 ARG A C 1
ATOM 4101 O O . ARG A 1 523 ? -10.073 20.503 23.348 1.00 87.38 523 ARG A O 1
ATOM 4108 N N . ALA A 1 524 ? -9.930 20.160 21.138 1.00 91.38 524 ALA A N 1
ATOM 4109 C CA . ALA A 1 524 ? -11.350 19.915 20.955 1.00 91.38 524 ALA A CA 1
ATOM 4110 C C . ALA A 1 524 ? -11.597 19.070 19.708 1.00 91.38 524 ALA A C 1
ATOM 4112 O O . ALA A 1 524 ? -10.920 19.218 18.693 1.00 91.38 524 ALA A O 1
ATOM 4113 N N . ASN A 1 525 ? -12.608 18.215 19.785 1.00 94.44 525 ASN A N 1
ATOM 4114 C CA . ASN A 1 525 ? -13.046 17.357 18.696 1.00 94.44 525 ASN A CA 1
ATOM 4115 C C . ASN A 1 525 ? -14.569 17.459 18.620 1.00 94.44 525 ASN A C 1
ATOM 4117 O O . ASN A 1 525 ? -15.246 17.299 19.637 1.00 94.44 525 ASN A O 1
ATOM 4121 N N . TRP A 1 526 ? -15.102 17.817 17.454 1.00 96.00 526 TRP A N 1
ATOM 4122 C CA . TRP A 1 526 ? -16.521 18.114 17.258 1.00 96.00 526 TRP A CA 1
ATOM 4123 C C . TRP A 1 526 ? -17.122 17.160 16.237 1.00 96.00 526 TRP A C 1
ATOM 4125 O O . TRP A 1 526 ? -16.698 17.173 15.084 1.00 96.00 526 TRP A O 1
ATOM 4135 N N . LEU A 1 527 ? -18.143 16.403 16.627 1.00 96.50 527 LEU A N 1
ATOM 4136 C CA . LEU A 1 527 ? -19.060 15.810 15.658 1.00 96.50 527 LEU A CA 1
ATOM 4137 C C . LEU A 1 527 ? -20.035 16.904 15.220 1.00 96.50 527 LEU A C 1
ATOM 4139 O O . LEU A 1 527 ? -20.640 17.561 16.069 1.00 96.50 527 LEU A O 1
ATOM 4143 N N . LEU A 1 528 ? -20.157 17.130 13.916 1.00 95.31 528 LEU A N 1
ATOM 4144 C CA . LEU A 1 528 ? -21.140 18.038 13.328 1.00 95.31 528 LEU A CA 1
ATOM 4145 C C . LEU A 1 528 ? -22.239 17.176 12.717 1.00 95.31 528 LEU A C 1
ATOM 4147 O O . LEU A 1 528 ? -22.037 16.610 11.648 1.00 95.31 528 LEU A O 1
ATOM 4151 N N . ILE A 1 529 ? -23.349 17.015 13.431 1.00 92.12 529 ILE A N 1
ATOM 4152 C CA . ILE A 1 529 ? -24.396 16.059 13.076 1.00 92.12 529 ILE A CA 1
ATOM 4153 C C . ILE A 1 529 ? -25.489 16.771 12.281 1.00 92.12 529 ILE A C 1
ATOM 4155 O O . ILE A 1 529 ? -26.047 17.772 12.738 1.00 92.12 529 ILE A O 1
ATOM 4159 N N . TYR A 1 530 ? -25.798 16.228 11.108 1.00 85.56 530 TYR A N 1
ATOM 4160 C CA . TYR A 1 530 ? -26.795 16.749 10.180 1.00 85.56 530 TYR A CA 1
ATOM 4161 C C . TYR A 1 530 ? -27.963 15.775 10.030 1.00 85.56 530 TYR A C 1
ATOM 4163 O O . TYR A 1 530 ? -27.782 14.555 10.081 1.00 85.56 530 TYR A O 1
ATOM 4171 N N . ASP A 1 531 ? -29.161 16.325 9.867 1.00 81.19 531 ASP A N 1
ATOM 4172 C CA . ASP A 1 531 ? -30.361 15.569 9.525 1.00 81.19 531 ASP A CA 1
ATOM 4173 C C . ASP A 1 531 ? -30.389 15.206 8.031 1.00 81.19 531 ASP A C 1
ATOM 4175 O O . ASP A 1 531 ? -29.507 15.583 7.255 1.00 81.19 531 ASP A O 1
ATOM 4179 N N . ARG A 1 532 ? -31.423 14.466 7.623 1.00 75.50 532 ARG A N 1
ATOM 4180 C CA . ARG A 1 532 ? -31.609 14.009 6.236 1.00 75.50 532 ARG A CA 1
ATOM 4181 C C . ARG A 1 532 ? -31.761 15.133 5.201 1.00 75.50 532 ARG A C 1
ATOM 4183 O O . ARG A 1 532 ? -31.750 14.849 4.009 1.00 75.50 532 ARG A O 1
ATOM 4190 N N . ASP A 1 533 ? -31.995 16.365 5.652 1.00 76.25 533 ASP A N 1
ATOM 4191 C CA . ASP A 1 533 ? -32.179 17.556 4.823 1.00 76.25 533 ASP A CA 1
ATOM 4192 C C . ASP A 1 533 ? -30.904 18.446 4.856 1.00 76.25 533 ASP A C 1
ATOM 4194 O O . ASP A 1 533 ? -30.949 19.641 4.536 1.00 76.25 533 ASP A O 1
ATOM 4198 N N . ASP A 1 534 ? -29.765 17.867 5.276 1.00 78.50 534 ASP A N 1
ATOM 4199 C CA . ASP A 1 534 ? -28.453 18.507 5.463 1.00 78.50 534 ASP A CA 1
ATOM 4200 C C . ASP A 1 534 ? -28.490 19.731 6.408 1.00 78.50 534 ASP A C 1
ATOM 4202 O O . ASP A 1 534 ? -27.620 20.609 6.363 1.00 78.50 534 ASP A O 1
ATOM 4206 N N . GLN A 1 535 ? -29.487 19.814 7.297 1.00 87.38 535 GLN A N 1
ATOM 4207 C CA . GLN A 1 535 ? -29.558 20.854 8.324 1.00 87.38 535 GLN A CA 1
ATOM 4208 C C . GLN A 1 535 ? -28.933 20.370 9.637 1.00 87.38 535 GLN A C 1
ATOM 4210 O O . GLN A 1 535 ? -28.948 19.174 9.928 1.00 87.38 535 GLN A O 1
ATOM 4215 N N . PRO A 1 536 ? -28.375 21.270 10.470 1.00 94.88 536 PRO A N 1
ATOM 4216 C CA . PRO A 1 536 ? -27.839 20.871 11.764 1.00 94.88 536 PRO A CA 1
ATOM 4217 C C . PRO A 1 536 ? -28.897 20.202 12.650 1.00 94.88 536 PRO A C 1
ATOM 4219 O O . PRO A 1 536 ? -29.924 20.804 12.981 1.00 94.88 536 PRO A O 1
ATOM 4222 N N . LEU A 1 537 ? -28.630 18.969 13.082 1.00 93.25 537 LEU A N 1
ATOM 4223 C CA . LEU A 1 537 ? -29.554 18.188 13.896 1.00 93.25 537 LEU A CA 1
ATOM 4224 C C . LEU A 1 537 ? -29.454 18.621 15.363 1.00 93.25 537 LEU A C 1
ATOM 4226 O O . LEU A 1 537 ? -28.618 18.131 16.125 1.00 93.25 537 LEU A O 1
ATOM 4230 N N . LYS A 1 538 ? -30.305 19.568 15.758 1.00 95.38 538 LYS A N 1
ATOM 4231 C CA . LYS A 1 538 ? -30.300 20.193 17.087 1.00 95.38 538 LYS A CA 1
ATOM 4232 C C . LYS A 1 538 ? -30.896 19.298 18.177 1.00 95.38 538 LYS A C 1
ATOM 4234 O O . LYS A 1 538 ? -31.974 18.734 18.020 1.00 95.38 538 LYS A O 1
ATOM 4239 N N . GLY A 1 539 ? -30.252 19.268 19.344 1.00 95.75 539 GLY A N 1
ATOM 4240 C CA . GLY A 1 539 ? -30.770 18.605 20.541 1.00 95.75 539 GLY A CA 1
ATOM 4241 C C . GLY A 1 539 ? -30.875 17.081 20.434 1.00 95.75 539 GLY A C 1
ATOM 4242 O O . GLY A 1 539 ? -31.589 16.479 21.236 1.00 95.75 539 GLY A O 1
ATOM 4243 N N . ALA A 1 540 ? -30.205 16.444 19.473 1.00 96.69 540 ALA A N 1
ATOM 4244 C CA . ALA A 1 540 ? -30.112 14.990 19.409 1.00 96.69 540 ALA A CA 1
ATOM 4245 C C . ALA A 1 540 ? -29.246 14.466 20.557 1.00 96.69 540 ALA A C 1
ATOM 4247 O O . ALA A 1 540 ? -28.225 15.070 20.885 1.00 96.69 540 ALA A O 1
ATOM 4248 N N . ALA A 1 541 ? -29.638 13.344 21.160 1.00 97.44 541 ALA A N 1
ATOM 4249 C CA . ALA A 1 541 ? -28.806 12.645 22.131 1.00 97.44 541 ALA A CA 1
ATOM 4250 C C . ALA A 1 541 ? -27.757 11.808 21.391 1.00 97.44 541 ALA A C 1
ATOM 4252 O O . ALA A 1 541 ? -28.093 11.060 20.473 1.00 97.44 541 ALA A O 1
ATOM 4253 N N . VAL A 1 542 ? -26.499 11.928 21.800 1.00 97.50 542 VAL A N 1
ATOM 4254 C CA . VAL A 1 542 ? -25.356 11.247 21.185 1.00 97.50 542 VAL A CA 1
ATOM 4255 C C . VAL A 1 542 ? -24.694 10.365 22.228 1.00 97.50 542 VAL A C 1
ATOM 4257 O O . VAL A 1 542 ? -24.374 10.830 23.324 1.00 97.50 542 VAL A O 1
ATOM 4260 N N . TYR A 1 543 ? -24.480 9.104 21.868 1.00 97.12 543 TYR A N 1
ATOM 4261 C CA . TYR A 1 543 ? -23.793 8.102 22.671 1.00 97.12 543 TYR A CA 1
ATOM 4262 C C . TYR A 1 543 ? -22.607 7.582 21.865 1.00 97.12 543 TYR A C 1
ATOM 4264 O O . TYR A 1 543 ? -22.776 7.114 20.738 1.00 97.12 543 TYR A O 1
ATOM 4272 N N . VAL A 1 544 ? -21.412 7.669 22.438 1.00 95.94 544 VAL A N 1
ATOM 4273 C CA . VAL A 1 544 ? -20.176 7.193 21.818 1.00 95.94 544 VAL A CA 1
ATOM 4274 C C . VAL A 1 544 ? -19.680 5.988 22.593 1.00 95.94 544 VAL A C 1
ATOM 4276 O O . VAL A 1 544 ? -19.379 6.094 23.781 1.00 95.94 544 VAL A O 1
ATOM 4279 N N . TYR A 1 545 ? -19.546 4.862 21.911 1.00 92.31 545 TYR A N 1
ATOM 4280 C CA . TYR A 1 545 ? -19.002 3.626 22.449 1.00 92.31 545 TYR A CA 1
ATOM 4281 C C . TYR A 1 545 ? -17.608 3.417 21.873 1.00 92.31 545 TYR A C 1
ATOM 4283 O O . TYR A 1 545 ? -17.411 3.478 20.659 1.00 92.31 545 TYR A O 1
ATOM 4291 N N . HIS A 1 546 ? -16.638 3.186 22.749 1.00 86.81 546 HIS A N 1
ATOM 4292 C CA . HIS A 1 546 ? -15.272 2.860 22.360 1.00 86.81 546 HIS A CA 1
ATOM 4293 C C . HIS A 1 546 ? -15.111 1.341 22.369 1.00 86.81 546 HIS A C 1
ATOM 4295 O O . HIS A 1 546 ? -15.642 0.661 23.246 1.00 86.81 546 HIS A O 1
ATOM 4301 N N . VAL A 1 547 ? -14.439 0.810 21.354 1.00 81.31 547 VAL A N 1
ATOM 4302 C CA . VAL A 1 547 ? -14.175 -0.623 21.241 1.00 81.31 547 VAL A CA 1
ATOM 4303 C C . VAL A 1 547 ? -13.273 -1.119 22.376 1.00 81.31 547 VAL A C 1
ATOM 4305 O O . VAL A 1 547 ? -12.214 -0.559 22.648 1.00 81.31 547 VAL A O 1
ATOM 4308 N N . ALA A 1 548 ? -13.693 -2.206 23.009 1.00 78.56 548 ALA A N 1
ATOM 4309 C CA . ALA A 1 548 ? -12.945 -2.953 24.007 1.00 78.56 548 ALA A CA 1
ATOM 4310 C C . ALA A 1 548 ? -12.133 -4.078 23.357 1.00 78.56 548 ALA A C 1
ATOM 4312 O O . ALA A 1 548 ? -12.494 -4.580 22.288 1.00 78.56 548 ALA A O 1
ATOM 4313 N N . GLN A 1 549 ? -11.079 -4.538 24.033 1.00 71.50 549 GLN A N 1
ATOM 4314 C CA . GLN A 1 549 ? -10.264 -5.665 23.588 1.00 71.50 549 GLN A CA 1
ATOM 4315 C C . GLN A 1 549 ? -10.081 -6.709 24.705 1.00 71.50 549 GLN A C 1
ATOM 4317 O O . GLN A 1 549 ? -9.786 -6.386 25.851 1.00 71.50 549 GLN A O 1
ATOM 4322 N N . VAL A 1 550 ? -10.254 -7.989 24.362 1.00 62.94 550 VAL A N 1
ATOM 4323 C CA . VAL A 1 550 ? -9.796 -9.138 25.168 1.00 62.94 550 VAL A CA 1
ATOM 4324 C C . VAL A 1 550 ? -8.265 -9.268 25.028 1.00 62.94 550 VAL A C 1
ATOM 4326 O O . VAL A 1 550 ? -7.760 -8.934 23.961 1.00 62.94 550 VAL A O 1
ATOM 4329 N N . PRO A 1 551 ? -7.505 -9.810 26.006 1.00 53.28 551 PRO A N 1
ATOM 4330 C CA . PRO A 1 551 ? -6.050 -10.077 25.923 1.00 53.28 551 PRO A CA 1
ATOM 4331 C C . PRO A 1 551 ? -5.546 -10.978 24.764 1.00 53.28 551 PRO A C 1
ATOM 4333 O O . PRO A 1 551 ? -4.433 -11.500 24.812 1.00 53.28 551 PRO A O 1
ATOM 4336 N N . VAL A 1 552 ? -6.321 -11.164 23.697 1.00 51.53 552 VAL A N 1
ATOM 4337 C CA . VAL A 1 552 ? -5.894 -11.767 22.435 1.00 51.53 552 VAL A CA 1
ATOM 4338 C C . VAL A 1 552 ? -5.584 -10.647 21.438 1.00 51.53 552 VAL A C 1
ATOM 4340 O O . VAL A 1 552 ? -6.371 -9.721 21.250 1.00 51.53 552 VAL A O 1
ATOM 4343 N N . GLN A 1 553 ? -4.426 -10.731 20.785 1.00 51.62 553 GLN A N 1
ATOM 4344 C CA . GLN A 1 553 ? -4.055 -9.860 19.667 1.00 51.62 553 GLN A CA 1
ATOM 4345 C C . GLN A 1 553 ? -4.753 -10.334 18.386 1.00 51.62 553 GLN A C 1
ATOM 4347 O O . GLN A 1 553 ? -4.114 -10.862 17.487 1.00 51.62 553 GLN A O 1
ATOM 4352 N N . ASP A 1 554 ? -6.079 -10.215 18.348 1.00 52.94 554 ASP A N 1
ATOM 4353 C CA . ASP A 1 554 ? -6.885 -10.498 17.161 1.00 52.94 554 ASP A CA 1
ATOM 4354 C C . ASP A 1 554 ? -8.170 -9.655 17.181 1.00 52.94 554 ASP A C 1
ATOM 4356 O O . ASP A 1 554 ? -8.746 -9.350 18.227 1.00 52.94 554 ASP A O 1
ATOM 4360 N N . SER A 1 555 ? -8.633 -9.279 16.002 1.00 46.72 555 SER A N 1
ATOM 4361 C CA . SER A 1 555 ? -9.847 -8.511 15.749 1.00 46.72 555 SER A CA 1
ATOM 4362 C C . SER A 1 555 ? -11.141 -9.165 16.232 1.00 46.72 555 SER A C 1
ATOM 4364 O O . SER A 1 555 ? -12.023 -8.469 16.737 1.00 46.72 555 SER A O 1
ATOM 4366 N N . GLY A 1 556 ? -11.253 -10.497 16.150 1.00 54.62 556 GLY A N 1
ATOM 4367 C CA . GLY A 1 556 ? -12.411 -11.241 16.653 1.00 54.62 556 GLY A CA 1
ATOM 4368 C C . GLY A 1 556 ? -12.537 -11.183 18.180 1.00 54.62 556 GLY A C 1
ATOM 4369 O O . GLY A 1 556 ? -13.603 -11.472 18.720 1.00 54.62 556 GLY A O 1
ATOM 4370 N N . ALA A 1 557 ? -11.480 -10.731 18.863 1.00 61.44 557 ALA A N 1
ATOM 4371 C CA . ALA A 1 557 ? -11.411 -10.531 20.306 1.00 61.44 557 ALA A CA 1
ATOM 4372 C C . ALA A 1 557 ? -11.892 -9.141 20.764 1.00 61.44 557 ALA A C 1
ATOM 4374 O O . ALA A 1 557 ? -11.811 -8.821 21.951 1.00 61.44 557 ALA A O 1
ATOM 4375 N N . LYS A 1 558 ? -12.341 -8.284 19.843 1.00 74.19 558 LYS A N 1
ATOM 4376 C CA . LYS A 1 558 ? -12.767 -6.912 20.138 1.00 74.19 558 LYS A CA 1
ATOM 4377 C C . LYS A 1 558 ? -14.275 -6.807 20.175 1.00 74.19 558 LYS A C 1
ATOM 4379 O O . LYS A 1 558 ? -14.935 -7.435 19.356 1.00 74.19 558 LYS A O 1
ATOM 4384 N N . TYR A 1 559 ? -14.817 -6.008 21.086 1.00 79.62 559 TYR A N 1
ATOM 4385 C CA . TYR A 1 559 ? -16.261 -5.887 21.273 1.00 79.62 559 TYR A CA 1
ATOM 4386 C C . TYR A 1 559 ? -16.680 -4.495 21.737 1.00 79.62 559 TYR A C 1
ATOM 4388 O O . TYR A 1 559 ? -15.898 -3.756 22.320 1.00 79.62 559 TYR A O 1
ATOM 4396 N N . PHE A 1 560 ? -17.933 -4.134 21.482 1.00 86.69 560 PHE A N 1
ATOM 4397 C CA . PHE A 1 560 ? -18.552 -2.923 22.005 1.00 86.69 560 PHE A CA 1
ATOM 4398 C C . PHE A 1 560 ? -19.424 -3.288 23.195 1.00 86.69 560 PHE A C 1
ATOM 4400 O O . PHE A 1 560 ? -20.416 -4.009 23.054 1.00 86.69 560 PHE A O 1
ATOM 4407 N N . THR A 1 561 ? -19.040 -2.784 24.361 1.00 89.69 561 THR A N 1
ATOM 4408 C CA . THR A 1 561 ? -19.835 -2.890 25.582 1.00 89.69 561 THR A CA 1
ATOM 4409 C C . THR A 1 561 ? -21.072 -2.008 25.457 1.00 89.69 561 THR A C 1
ATOM 4411 O O . THR A 1 561 ? -21.049 -0.968 24.801 1.00 89.69 561 THR A O 1
ATOM 4414 N N . ASP A 1 562 ? -22.172 -2.378 26.111 1.00 91.31 562 ASP A N 1
ATOM 4415 C CA . ASP A 1 562 ? -23.369 -1.525 26.188 1.00 91.31 562 ASP A CA 1
ATOM 4416 C C . ASP A 1 562 ? -23.204 -0.432 27.263 1.00 91.31 562 ASP A C 1
ATOM 4418 O O . ASP A 1 562 ? -24.049 -0.246 28.143 1.00 91.31 562 ASP A O 1
ATOM 4422 N N . ARG A 1 563 ? -22.044 0.237 27.233 1.00 90.88 563 ARG A N 1
ATOM 4423 C CA . ARG A 1 563 ? -21.595 1.273 28.166 1.00 90.88 563 ARG A CA 1
ATOM 4424 C C . ARG A 1 563 ? -20.954 2.407 27.364 1.00 90.88 563 ARG A C 1
ATOM 4426 O O . ARG A 1 563 ? -19.788 2.306 26.983 1.00 90.88 563 ARG A O 1
ATOM 4433 N N . PRO A 1 564 ? -21.706 3.473 27.041 1.00 94.19 564 PRO A N 1
ATOM 4434 C CA . PRO A 1 564 ? -21.153 4.567 26.263 1.00 94.19 564 PRO A CA 1
ATOM 4435 C C . PRO A 1 564 ? -20.087 5.297 27.080 1.00 94.19 564 PRO A C 1
ATOM 4437 O O . PRO A 1 564 ? -20.293 5.636 28.242 1.00 94.19 564 PRO A O 1
ATOM 4440 N N . LYS A 1 565 ? -18.954 5.560 26.441 1.00 93.94 565 LYS A N 1
ATOM 4441 C CA . LYS A 1 565 ? -17.833 6.308 27.005 1.00 93.94 565 LYS A CA 1
ATOM 4442 C C . LYS A 1 565 ? -18.116 7.792 27.096 1.00 93.94 565 LYS A C 1
ATOM 4444 O O . LYS A 1 565 ? -17.731 8.432 28.067 1.00 93.94 565 LYS A O 1
ATOM 4449 N N . PHE A 1 566 ? -18.810 8.333 26.099 1.00 96.19 566 PHE A N 1
ATOM 4450 C CA . PHE A 1 566 ? -19.260 9.718 26.110 1.00 96.19 566 PHE A CA 1
ATOM 4451 C C . PHE A 1 566 ? -20.740 9.787 25.795 1.00 96.19 566 PHE A C 1
ATOM 4453 O O . PHE A 1 566 ? -21.233 9.090 24.905 1.00 96.19 566 PHE A O 1
ATOM 4460 N N . VAL A 1 567 ? -21.437 10.667 26.507 1.00 96.25 567 VAL A N 1
ATOM 4461 C CA . VAL A 1 567 ? -22.861 10.906 26.312 1.00 96.25 567 VAL A CA 1
ATOM 4462 C C . VAL A 1 567 ? -23.142 12.399 26.392 1.00 96.25 567 VAL A C 1
ATOM 4464 O O . VAL A 1 567 ? -22.607 13.100 27.249 1.00 96.25 567 VAL A O 1
ATOM 4467 N N . GLY A 1 568 ? -24.003 12.905 25.515 1.00 95.56 568 GLY A N 1
ATOM 4468 C CA . GLY A 1 568 ? -24.399 14.309 25.536 1.00 95.56 568 GLY A CA 1
ATOM 4469 C C . GLY A 1 568 ? -25.479 14.628 24.519 1.00 95.56 568 GLY A C 1
ATOM 4470 O O . GLY A 1 568 ? -26.131 13.731 23.989 1.00 95.56 568 GLY A O 1
ATOM 4471 N N . GLN A 1 569 ? -25.679 15.919 24.267 1.00 96.50 569 GLN A N 1
ATOM 4472 C CA . GLN A 1 569 ? -26.627 16.408 23.274 1.00 96.50 569 GLN A CA 1
ATOM 4473 C C . GLN A 1 569 ? -25.939 17.354 22.300 1.00 96.50 569 GLN A C 1
ATOM 4475 O O . GLN A 1 569 ? -25.010 18.069 22.683 1.00 96.50 569 GLN A O 1
ATOM 4480 N N . THR A 1 570 ? -26.416 17.385 21.061 1.00 97.31 570 THR A N 1
ATOM 4481 C CA . THR A 1 570 ? -26.000 18.402 20.097 1.00 97.31 570 THR A CA 1
ATOM 4482 C C . THR A 1 570 ? -26.566 19.779 20.455 1.00 97.31 570 THR A C 1
ATOM 4484 O O . THR A 1 570 ? -27.685 19.909 20.964 1.00 97.31 570 THR A O 1
ATOM 4487 N N . ASP A 1 571 ? -25.791 20.828 20.178 1.00 96.12 571 ASP A N 1
ATOM 4488 C CA . ASP A 1 571 ? -26.216 22.221 20.339 1.00 96.12 571 ASP A CA 1
ATOM 4489 C C . ASP A 1 571 ? -27.076 22.722 19.157 1.00 96.12 571 ASP A C 1
ATOM 4491 O O . ASP A 1 571 ? -27.586 21.943 18.349 1.00 96.12 571 ASP A O 1
ATOM 4495 N N . ALA A 1 572 ? -27.302 24.039 19.082 1.00 94.62 572 ALA A N 1
ATOM 4496 C CA . ALA A 1 572 ? -28.110 24.658 18.031 1.00 94.62 572 ALA A CA 1
ATOM 4497 C C . ALA A 1 572 ? -27.493 24.532 16.629 1.00 94.62 572 ALA A C 1
ATOM 4499 O O . ALA A 1 572 ? -28.220 24.622 15.642 1.00 94.62 572 ALA A O 1
ATOM 4500 N N . GLU A 1 573 ? -26.186 24.299 16.551 1.00 95.38 573 GLU A N 1
ATOM 4501 C CA . GLU A 1 573 ? -25.429 24.092 15.323 1.00 95.38 573 GLU A CA 1
ATOM 4502 C C . GLU A 1 573 ? -25.192 22.598 15.044 1.00 95.38 573 GLU A C 1
ATOM 4504 O O . GLU A 1 573 ? -24.331 22.256 14.233 1.00 95.38 573 GLU A O 1
ATOM 4509 N N . GLY A 1 574 ? -25.939 21.699 15.700 1.00 95.56 574 GLY A N 1
ATOM 4510 C CA . GLY A 1 574 ? -25.809 20.251 15.510 1.00 95.56 574 GLY A CA 1
ATOM 4511 C C . GLY A 1 574 ? -24.486 19.693 16.039 1.00 95.56 574 GLY A C 1
ATOM 4512 O O . GLY A 1 574 ? -24.112 18.565 15.722 1.00 95.56 574 GLY A O 1
ATOM 4513 N N . ARG A 1 575 ? -23.745 20.464 16.842 1.00 97.31 575 ARG A N 1
ATOM 4514 C CA . ARG A 1 575 ? -22.411 20.083 17.299 1.00 97.31 575 ARG A CA 1
ATOM 4515 C C . ARG A 1 575 ? -22.480 19.295 18.600 1.00 97.31 575 ARG A C 1
ATOM 4517 O O . ARG A 1 575 ? -23.010 19.777 19.599 1.00 97.31 575 ARG A O 1
ATOM 4524 N N . PHE A 1 576 ? -21.834 18.134 18.609 1.00 97.62 576 PHE A N 1
ATOM 4525 C CA . PHE A 1 576 ? -21.455 17.397 19.811 1.00 97.62 576 PHE A CA 1
ATOM 4526 C C . PHE A 1 576 ? -19.947 17.547 20.039 1.00 97.62 576 PHE A C 1
ATOM 4528 O O . PHE A 1 576 ? -19.134 17.197 19.183 1.00 97.62 576 PHE A O 1
ATOM 4535 N N . VAL A 1 577 ? -19.563 18.102 21.187 1.00 96.00 577 VAL A N 1
ATOM 4536 C CA . VAL A 1 577 ? -18.156 18.259 21.577 1.00 96.00 577 VAL A CA 1
ATOM 4537 C C . VAL A 1 577 ? -17.760 17.049 22.405 1.00 96.00 577 VAL A C 1
ATOM 4539 O O . VAL A 1 577 ? -18.362 16.827 23.453 1.00 96.00 577 VAL A O 1
ATOM 4542 N N . PHE A 1 578 ? -16.746 16.300 21.964 1.00 94.94 578 PHE A N 1
ATOM 4543 C CA . PHE A 1 578 ? -16.187 15.215 22.769 1.00 94.94 578 PHE A CA 1
ATOM 4544 C C . PHE A 1 578 ? -15.765 15.758 24.144 1.00 94.94 578 PHE A C 1
ATOM 4546 O O . PHE A 1 578 ? -14.949 16.687 24.196 1.00 94.94 578 PHE A O 1
ATOM 4553 N N . PRO A 1 579 ? -16.317 15.218 25.244 1.00 93.50 579 PRO A N 1
ATOM 4554 C CA . PRO A 1 579 ? -15.892 15.577 26.589 1.00 93.50 579 PRO A CA 1
ATOM 4555 C C . PRO A 1 579 ? -14.418 15.226 26.838 1.00 93.50 579 PRO A C 1
ATOM 4557 O O . PRO A 1 579 ? -13.879 14.303 26.231 1.00 93.50 579 PRO A O 1
ATOM 4560 N N . SER A 1 580 ? -13.773 15.944 27.760 1.00 89.94 580 SER A N 1
ATOM 4561 C CA . SER A 1 580 ? -12.424 15.616 28.256 1.00 89.94 580 SER A CA 1
ATOM 4562 C C . SER A 1 580 ? -12.431 14.614 29.415 1.00 89.94 580 SER A C 1
ATOM 4564 O O . SER A 1 580 ? -11.381 14.305 29.968 1.00 89.94 580 SER A O 1
ATOM 4566 N N . GLU A 1 581 ? -13.615 14.160 29.817 1.00 93.69 581 GLU A N 1
ATOM 4567 C CA . GLU A 1 581 ? -13.829 13.158 30.856 1.00 93.69 581 GLU A CA 1
ATOM 4568 C C . GLU A 1 581 ? -14.866 12.149 30.359 1.00 93.69 581 GLU A C 1
ATOM 4570 O O . GLU A 1 581 ? -15.776 12.505 29.607 1.00 93.69 581 GLU A O 1
ATOM 4575 N N . THR A 1 582 ? -14.732 10.892 30.756 1.00 94.62 582 THR A N 1
ATOM 4576 C CA . THR A 1 582 ? -15.699 9.838 30.431 1.00 94.62 582 THR A CA 1
ATOM 4577 C C . THR A 1 582 ? -17.025 10.031 31.176 1.00 94.62 582 THR A C 1
ATOM 4579 O O . THR A 1 582 ? -17.132 10.788 32.148 1.00 94.62 582 THR A O 1
ATOM 4582 N N . ASP A 1 583 ? -18.081 9.372 30.698 1.00 94.38 583 ASP A N 1
ATOM 4583 C CA . ASP A 1 583 ? -19.391 9.405 31.346 1.00 94.38 583 ASP A CA 1
ATOM 4584 C C . ASP A 1 583 ? -19.324 8.810 32.760 1.00 94.38 583 ASP A C 1
ATOM 4586 O O . ASP A 1 583 ? -18.584 7.866 33.017 1.00 94.38 583 ASP A O 1
ATOM 4590 N N . GLY A 1 584 ? -20.120 9.346 33.687 1.00 92.06 584 GLY A N 1
ATOM 4591 C CA . GLY A 1 584 ? -20.116 8.896 35.083 1.00 92.06 584 GLY A CA 1
ATOM 4592 C C . GLY A 1 584 ? -20.554 7.443 35.285 1.00 92.06 584 GLY A C 1
ATOM 4593 O O . GLY A 1 584 ? -20.312 6.893 36.354 1.00 92.06 584 GLY A O 1
ATOM 4594 N N . GLU A 1 585 ? -21.189 6.828 34.282 1.00 90.06 585 GLU A N 1
ATOM 4595 C CA . GLU A 1 585 ? -21.543 5.404 34.272 1.00 90.06 585 GLU A CA 1
ATOM 4596 C C . GLU A 1 585 ? -20.678 4.568 33.308 1.00 90.06 585 GLU A C 1
ATOM 4598 O O . GLU A 1 585 ? -21.037 3.430 32.983 1.00 90.06 585 GLU A O 1
ATOM 4603 N N . TRP A 1 586 ? -19.571 5.133 32.816 1.00 92.06 586 TRP A N 1
ATOM 4604 C CA . TRP A 1 586 ? -18.594 4.402 32.018 1.00 92.06 586 TRP A CA 1
ATOM 4605 C C . TRP A 1 586 ? -17.729 3.488 32.893 1.00 92.06 586 TRP A C 1
ATOM 4607 O O . TRP A 1 586 ? -17.569 3.706 34.091 1.00 92.06 586 TRP A O 1
ATOM 4617 N N . ASP A 1 587 ? -17.196 2.441 32.279 1.00 89.75 587 ASP A N 1
ATOM 4618 C CA . ASP A 1 587 ? -16.422 1.396 32.937 1.00 89.75 587 ASP A CA 1
ATOM 4619 C C . ASP A 1 587 ? -15.392 0.866 31.935 1.00 89.75 587 ASP A C 1
ATOM 4621 O O . ASP A 1 587 ? -15.772 0.518 30.807 1.00 89.75 587 ASP A O 1
ATOM 4625 N N . ASP A 1 588 ? -14.110 0.853 32.308 1.00 87.56 588 ASP A N 1
ATOM 4626 C CA . ASP A 1 588 ? -13.042 0.359 31.447 1.00 87.56 588 ASP A CA 1
ATOM 4627 C C . ASP A 1 588 ? -12.921 -1.178 31.570 1.00 87.56 588 ASP A C 1
ATOM 4629 O O . ASP A 1 588 ? -12.649 -1.715 32.646 1.00 87.56 588 ASP A O 1
ATOM 4633 N N . PRO A 1 589 ? -13.054 -1.932 30.466 1.00 83.56 589 PRO A N 1
ATOM 4634 C CA . PRO A 1 589 ? -12.829 -3.383 30.423 1.00 83.56 589 PRO A CA 1
ATOM 4635 C C . PRO A 1 589 ? -11.465 -3.866 30.958 1.00 83.56 589 PRO A C 1
ATOM 4637 O O . PRO A 1 589 ? -11.272 -5.061 31.236 1.00 83.56 589 PRO A O 1
ATOM 4640 N N . GLU A 1 590 ? -10.470 -2.982 31.040 1.00 79.38 590 GLU A N 1
ATOM 4641 C CA . GLU A 1 590 ? -9.116 -3.308 31.479 1.00 79.38 590 GLU A CA 1
ATOM 4642 C C . GLU A 1 590 ? -8.902 -3.205 32.996 1.00 79.38 590 GLU A C 1
ATOM 4644 O O . GLU A 1 590 ? -7.920 -3.761 33.508 1.00 79.38 590 GLU A O 1
ATOM 4649 N N . THR A 1 591 ? -9.778 -2.535 33.738 1.00 83.19 591 THR A N 1
ATOM 4650 C CA . THR A 1 591 ? -9.698 -2.333 35.198 1.00 83.19 591 THR A CA 1
ATOM 4651 C C . THR A 1 591 ? -10.635 -3.304 35.922 1.00 83.19 591 THR A C 1
ATOM 4653 O O . THR A 1 591 ? -11.452 -3.951 35.284 1.00 83.19 591 THR A O 1
ATOM 4656 N N . ASP A 1 592 ? -10.515 -3.462 37.244 1.00 82.88 592 ASP A N 1
ATOM 4657 C CA . ASP A 1 592 ? -11.529 -4.173 38.059 1.00 82.88 592 ASP A CA 1
ATOM 4658 C C . ASP A 1 592 ? -12.469 -3.184 38.787 1.00 82.88 592 ASP A C 1
ATOM 4660 O O . ASP A 1 592 ? -13.531 -3.555 39.287 1.00 82.88 592 ASP A O 1
ATOM 4664 N N . GLU A 1 593 ? -12.053 -1.921 38.888 1.00 85.62 593 GLU A N 1
ATOM 4665 C CA . GLU A 1 593 ? -12.844 -0.833 39.462 1.00 85.62 593 GLU A CA 1
ATOM 4666 C C . GLU A 1 593 ? -13.803 -0.300 38.399 1.00 85.62 593 GLU A C 1
ATOM 4668 O O . GLU A 1 593 ? -13.460 -0.280 37.223 1.00 85.62 593 GLU A O 1
ATOM 4673 N N . VAL A 1 594 ? -14.988 0.155 38.803 1.00 84.81 594 VAL A N 1
ATOM 4674 C CA . VAL A 1 594 ? -15.880 0.876 37.887 1.00 84.81 594 VAL A CA 1
ATOM 4675 C C . VAL A 1 594 ? -15.407 2.326 37.801 1.00 84.81 594 VAL A C 1
ATOM 4677 O O . VAL A 1 594 ? -15.616 3.102 38.735 1.00 84.81 594 VAL A O 1
ATOM 4680 N N . ASP A 1 595 ? -14.748 2.681 36.698 1.00 89.69 595 ASP A N 1
ATOM 4681 C CA . ASP A 1 595 ? -13.990 3.935 36.574 1.00 89.69 595 ASP A CA 1
ATOM 4682 C C . ASP A 1 595 ? -14.856 5.207 36.621 1.00 89.69 595 ASP A C 1
ATOM 4684 O O . ASP A 1 595 ? -14.469 6.215 37.218 1.00 89.69 595 ASP A O 1
ATOM 4688 N N . GLY A 1 596 ? -16.041 5.184 36.006 1.00 90.56 596 GLY A N 1
ATOM 4689 C CA . GLY A 1 596 ? -16.924 6.344 35.914 1.00 90.56 596 GLY A CA 1
ATOM 4690 C C . GLY A 1 596 ? -16.277 7.513 35.165 1.00 90.56 596 GLY A C 1
ATOM 4691 O O . GLY A 1 596 ? -15.707 7.336 34.089 1.00 90.56 596 GLY A O 1
ATOM 4692 N N . SER A 1 597 ? -16.385 8.724 35.724 1.00 93.44 597 SER A N 1
ATOM 4693 C CA . SER A 1 597 ? -15.836 9.947 35.124 1.00 93.44 597 SER A CA 1
ATOM 4694 C C . SER A 1 597 ? -14.350 10.108 35.419 1.00 93.44 597 SER A C 1
ATOM 4696 O O . SER A 1 597 ? -13.967 10.647 36.460 1.00 93.44 597 SER A O 1
ATOM 4698 N N . ILE A 1 598 ? -13.521 9.700 34.463 1.00 92.31 598 ILE A N 1
ATOM 4699 C CA . ILE A 1 598 ? -12.075 9.889 34.493 1.00 92.31 598 ILE A CA 1
ATOM 4700 C C . ILE A 1 598 ? -11.624 10.845 33.383 1.00 92.31 598 ILE A C 1
ATOM 4702 O O . ILE A 1 598 ? -12.224 10.861 32.304 1.00 92.31 598 ILE A O 1
ATOM 4706 N N . PRO A 1 599 ? -10.561 11.638 33.601 1.00 91.38 599 PRO A N 1
ATOM 4707 C CA . PRO A 1 599 ? -9.959 12.439 32.545 1.00 91.38 599 PRO A CA 1
ATOM 4708 C C . PRO A 1 599 ? -9.382 11.562 31.439 1.00 91.38 599 PRO A C 1
ATOM 4710 O O . PRO A 1 599 ? -8.670 10.601 31.712 1.00 91.38 599 PRO A O 1
ATOM 4713 N N . VAL A 1 600 ? -9.628 11.950 30.191 1.00 87.88 600 VAL A N 1
ATOM 4714 C CA . VAL A 1 600 ? -9.054 11.305 29.008 1.00 87.88 600 VAL A CA 1
ATOM 4715 C C . VAL A 1 600 ? -8.502 12.358 28.060 1.00 87.88 600 VAL A C 1
ATOM 4717 O O . VAL A 1 600 ? -9.106 13.408 27.833 1.00 87.88 600 VAL A O 1
ATOM 4720 N N . TRP A 1 601 ? -7.326 12.090 27.495 1.00 79.19 601 TRP A N 1
ATOM 4721 C CA . TRP A 1 601 ? -6.662 13.043 26.606 1.00 79.19 601 TRP A CA 1
ATOM 4722 C C . TRP A 1 601 ? -7.345 13.161 25.234 1.00 79.19 601 TRP A C 1
ATOM 4724 O O . TRP A 1 601 ? -7.408 14.247 24.656 1.00 79.19 601 TRP A O 1
ATOM 4734 N N . ASN A 1 602 ? -7.864 12.051 24.706 1.00 84.62 602 ASN A N 1
ATOM 4735 C CA . ASN A 1 602 ? -8.557 11.993 23.421 1.00 84.62 602 ASN A CA 1
ATOM 4736 C C . ASN A 1 602 ? -9.690 10.944 23.457 1.00 84.62 602 ASN A C 1
ATOM 4738 O O . ASN A 1 602 ? -9.747 10.140 24.392 1.00 84.62 602 ASN A O 1
ATOM 4742 N N . PRO A 1 603 ? -10.575 10.906 22.441 1.00 87.44 603 PRO A N 1
ATOM 4743 C CA . PRO A 1 603 ? -11.731 10.005 22.435 1.00 87.44 603 PRO A CA 1
ATOM 4744 C C . PRO A 1 603 ? -11.417 8.503 22.549 1.00 87.44 603 PRO A C 1
ATOM 4746 O O . PRO A 1 603 ? -12.293 7.725 22.925 1.00 87.44 603 PRO A O 1
ATOM 4749 N N . PHE A 1 604 ? -10.182 8.085 22.281 1.00 84.31 604 PHE A N 1
ATOM 4750 C CA . PHE A 1 604 ? -9.744 6.690 22.272 1.00 84.31 604 PHE A CA 1
ATOM 4751 C C . PHE A 1 604 ? -8.896 6.293 23.493 1.00 84.31 604 PHE A C 1
ATOM 4753 O O . PHE A 1 604 ? -8.565 5.123 23.622 1.00 84.31 604 PHE A O 1
ATOM 4760 N N . GLY A 1 605 ? -8.549 7.215 24.400 1.00 82.06 605 GLY A N 1
ATOM 4761 C CA . GLY A 1 605 ? -7.776 6.880 25.611 1.00 82.06 605 GLY A CA 1
ATOM 4762 C C . GLY A 1 605 ? -8.619 6.154 26.668 1.00 82.06 605 GLY A C 1
ATOM 4763 O O . GLY A 1 605 ? -9.752 6.564 26.904 1.00 82.06 605 GLY A O 1
ATOM 4764 N N . GLY A 1 606 ? -8.109 5.085 27.273 1.00 84.81 606 GLY A N 1
ATOM 4765 C CA . GLY A 1 606 ? -8.746 4.365 28.384 1.00 84.81 606 GLY A CA 1
ATOM 4766 C C . GLY A 1 606 ? -8.229 4.803 29.760 1.00 84.81 606 GLY A C 1
ATOM 4767 O O . GLY A 1 606 ? -7.414 5.714 29.878 1.00 84.81 606 GLY A O 1
ATOM 4768 N N . ALA A 1 607 ? -8.655 4.109 30.813 1.00 84.69 607 ALA A N 1
ATOM 4769 C CA . ALA A 1 607 ? -8.238 4.336 32.197 1.00 84.69 607 ALA A CA 1
ATOM 4770 C C . ALA A 1 607 ? -6.749 4.057 32.441 1.00 84.69 607 ALA A C 1
ATOM 4772 O O . ALA A 1 607 ? -6.133 4.636 33.337 1.00 84.69 607 ALA A O 1
ATOM 4773 N N . LYS A 1 608 ? -6.152 3.171 31.638 1.00 79.31 608 LYS A N 1
ATOM 4774 C CA . LYS A 1 608 ? -4.740 2.772 31.753 1.00 79.31 608 LYS A CA 1
ATOM 4775 C C . LYS A 1 608 ? -3.843 3.322 30.647 1.00 79.31 608 LYS A C 1
ATOM 4777 O O . LYS A 1 608 ? -2.620 3.222 30.767 1.00 79.31 608 LYS A O 1
ATOM 4782 N N . THR A 1 609 ? -4.411 3.869 29.572 1.00 73.75 609 THR A N 1
ATOM 4783 C CA . THR A 1 609 ? -3.659 4.268 28.377 1.00 73.75 609 THR A CA 1
ATOM 4784 C C . THR A 1 609 ? -4.228 5.542 27.756 1.00 73.75 609 THR A C 1
ATOM 4786 O O . THR A 1 609 ? -5.409 5.639 27.453 1.00 73.75 609 THR A O 1
ATOM 4789 N N . ASP A 1 610 ? -3.373 6.531 27.495 1.00 68.06 610 ASP A N 1
ATOM 4790 C CA . ASP A 1 610 ? -3.807 7.790 26.868 1.00 68.06 610 ASP A CA 1
ATOM 4791 C C . ASP A 1 610 ? -3.817 7.734 25.331 1.00 68.06 610 ASP A C 1
ATOM 4793 O O . ASP A 1 610 ? -4.230 8.684 24.666 1.00 68.06 610 ASP A O 1
ATOM 4797 N N . THR A 1 611 ? -3.328 6.653 24.726 1.00 60.53 611 THR A N 1
ATOM 4798 C CA . THR A 1 611 ? -3.146 6.553 23.274 1.00 60.53 611 THR A CA 1
ATOM 4799 C C . THR A 1 611 ? -4.092 5.527 22.681 1.00 60.53 611 THR A C 1
ATOM 4801 O O . THR A 1 611 ? -4.084 4.381 23.121 1.00 60.53 611 THR A O 1
ATOM 4804 N N . ALA A 1 612 ? -4.810 5.901 21.616 1.00 60.12 612 ALA A N 1
ATOM 4805 C CA . ALA A 1 612 ? -5.275 4.893 20.670 1.00 60.12 612 ALA A CA 1
ATOM 4806 C C . ALA A 1 612 ? -4.027 4.165 20.150 1.00 60.12 612 ALA A C 1
ATOM 4808 O O . ALA A 1 612 ? -3.017 4.820 19.892 1.00 60.12 612 ALA A O 1
ATOM 4809 N N . PHE A 1 613 ? -4.085 2.857 19.947 1.00 59.00 613 PHE A N 1
ATOM 4810 C CA . PHE A 1 613 ? -3.038 2.102 19.267 1.00 59.00 613 PHE A CA 1
ATOM 4811 C C . PHE A 1 613 ? -1.787 1.823 20.120 1.00 59.00 613 PHE A C 1
ATOM 4813 O O . PHE A 1 613 ? -0.856 2.625 20.241 1.00 59.00 613 PHE A O 1
ATOM 4820 N N . THR A 1 614 ? -1.724 0.606 20.655 1.00 47.47 614 THR A N 1
ATOM 4821 C CA . THR A 1 614 ? -0.446 -0.049 20.966 1.00 47.47 614 THR A CA 1
ATOM 4822 C C . THR A 1 614 ? 0.291 -0.404 19.658 1.00 47.47 614 THR A C 1
ATOM 4824 O O . THR A 1 614 ? -0.364 -0.684 18.659 1.00 47.47 614 THR A O 1
ATOM 4827 N N . PRO A 1 615 ? 1.640 -0.401 19.607 1.00 44.75 615 PRO A N 1
ATOM 4828 C CA . PRO A 1 615 ? 2.443 -0.552 18.377 1.00 44.75 615 PRO A CA 1
ATOM 4829 C C . PRO A 1 615 ? 2.316 -1.907 17.647 1.00 44.75 615 PRO A C 1
ATOM 4831 O O . PRO A 1 615 ? 3.132 -2.210 16.777 1.00 44.75 615 PRO A O 1
ATOM 4834 N N . ASN A 1 616 ? 1.318 -2.726 17.972 1.00 43.22 616 ASN A N 1
ATOM 4835 C CA . ASN A 1 616 ? 1.126 -4.034 17.372 1.00 43.22 616 ASN A CA 1
ATOM 4836 C C . ASN A 1 616 ? 0.123 -3.989 16.217 1.00 43.22 616 ASN A C 1
ATOM 4838 O O . ASN A 1 616 ? -0.963 -3.425 16.305 1.00 43.22 616 ASN A O 1
ATOM 4842 N N . VAL A 1 617 ? 0.549 -4.662 15.156 1.00 48.00 617 VAL A N 1
ATOM 4843 C CA . VAL A 1 617 ? 0.055 -4.801 13.779 1.00 48.00 617 VAL A CA 1
ATOM 4844 C C . VAL A 1 617 ? -1.401 -5.299 13.631 1.00 48.00 617 VAL A C 1
ATOM 4846 O O . VAL A 1 617 ? -1.752 -5.778 12.576 1.00 48.00 617 VAL A O 1
ATOM 4849 N N . TRP A 1 618 ? -2.260 -5.255 14.658 1.00 48.25 618 TRP A N 1
ATOM 4850 C CA . TRP A 1 618 ? -3.529 -6.015 14.665 1.00 48.25 618 TRP A CA 1
ATOM 4851 C C . TRP A 1 618 ? -4.710 -5.307 15.361 1.00 48.25 618 TRP A C 1
ATOM 4853 O O . TRP A 1 618 ? -5.714 -5.944 15.695 1.00 48.25 618 TRP A O 1
ATOM 4863 N N . THR A 1 619 ? -4.617 -4.005 15.666 1.00 48.16 619 THR A N 1
ATOM 4864 C CA . THR A 1 619 ? -5.538 -3.370 16.625 1.00 48.16 619 THR A CA 1
ATOM 4865 C C . THR A 1 619 ? -6.535 -2.377 16.005 1.00 48.16 619 THR A C 1
ATOM 4867 O O . THR A 1 619 ? -6.238 -1.239 15.676 1.00 48.16 619 THR A O 1
ATOM 4870 N N . VAL A 1 620 ? -7.815 -2.765 16.001 1.00 55.34 620 VAL A N 1
ATOM 4871 C CA . VAL A 1 620 ? -8.989 -1.896 15.757 1.00 55.34 620 VAL A CA 1
ATOM 4872 C C . VAL A 1 620 ? -9.263 -0.914 16.925 1.00 55.34 620 VAL A C 1
ATOM 4874 O O . VAL A 1 620 ? -10.373 -0.438 17.060 1.00 55.34 620 VAL A O 1
ATOM 4877 N N . GLU A 1 621 ? -8.300 -0.623 17.818 1.00 62.34 621 GLU A N 1
ATOM 4878 C CA . GLU A 1 621 ? -8.492 0.257 19.010 1.00 62.34 621 GLU A CA 1
ATOM 4879 C C . GLU A 1 621 ? -8.913 1.693 18.652 1.00 62.34 621 GLU A C 1
ATOM 4881 O O . GLU A 1 621 ? -9.505 2.406 19.463 1.00 62.34 621 GLU A O 1
ATOM 4886 N N . GLY A 1 622 ? -8.626 2.104 17.419 1.00 72.69 622 GLY A N 1
ATOM 4887 C CA . GLY A 1 622 ? -9.057 3.362 16.834 1.00 72.69 622 GLY A CA 1
ATOM 4888 C C . GLY A 1 622 ? -10.479 3.326 16.279 1.00 72.69 622 GLY A C 1
ATOM 4889 O O . GLY A 1 622 ? -10.697 3.916 15.230 1.00 72.69 622 GLY A O 1
ATOM 4890 N N . LEU A 1 623 ? -11.429 2.625 16.909 1.00 79.62 623 LEU A N 1
ATOM 4891 C CA . LEU A 1 623 ? -12.805 2.527 16.416 1.00 79.62 623 LEU A CA 1
ATOM 4892 C C . LEU A 1 623 ? -13.849 2.935 17.460 1.00 79.62 623 LEU A C 1
ATOM 4894 O O . LEU A 1 623 ? -13.831 2.486 18.609 1.00 79.62 623 LEU A O 1
ATOM 4898 N N . LEU A 1 624 ? -14.792 3.762 17.016 1.00 84.06 624 LEU A N 1
ATOM 4899 C CA . LEU A 1 624 ? -15.956 4.221 17.758 1.00 84.06 624 LEU A CA 1
ATOM 4900 C C . LEU A 1 624 ? -17.239 3.732 17.083 1.00 84.06 624 LEU A C 1
ATOM 4902 O O . LEU A 1 624 ? -17.334 3.665 15.857 1.00 84.06 624 LEU A O 1
ATOM 4906 N N . LEU A 1 625 ? -18.245 3.447 17.902 1.00 87.75 625 LEU A N 1
ATOM 4907 C CA . LEU A 1 625 ? -19.624 3.238 17.483 1.00 87.75 625 LEU A CA 1
ATOM 4908 C C . LEU A 1 625 ? -20.460 4.392 18.043 1.00 87.75 625 LEU A C 1
ATOM 4910 O O . LEU A 1 625 ? -20.440 4.671 19.242 1.00 87.75 625 LEU A O 1
ATOM 4914 N N . LEU A 1 626 ? -21.164 5.089 17.167 1.00 91.38 626 LEU A N 1
ATOM 4915 C CA . LEU A 1 626 ? -22.017 6.228 17.463 1.00 91.38 626 LEU A CA 1
ATOM 4916 C C . LEU A 1 626 ? -23.467 5.765 17.430 1.00 91.38 626 LEU A C 1
ATOM 4918 O O . LEU A 1 626 ? -23.910 5.187 16.443 1.00 91.38 626 LEU A O 1
ATOM 4922 N N . ARG A 1 627 ? -24.226 6.063 18.480 1.00 93.44 627 ARG A N 1
ATOM 4923 C CA . ARG A 1 627 ? -25.688 5.978 18.469 1.00 93.44 627 ARG A CA 1
ATOM 4924 C C . ARG A 1 627 ? -26.244 7.386 18.622 1.00 93.44 627 ARG A C 1
ATOM 4926 O O . ARG A 1 627 ? -25.928 8.076 19.591 1.00 93.44 627 ARG A O 1
ATOM 4933 N N . ILE A 1 628 ? -27.060 7.809 17.666 1.00 93.12 628 ILE A N 1
ATOM 4934 C CA . ILE A 1 628 ? -27.605 9.164 17.574 1.00 93.12 628 ILE A CA 1
ATOM 4935 C C . ILE A 1 628 ? -29.125 9.056 17.640 1.00 93.12 628 ILE A C 1
ATOM 4937 O O . ILE A 1 628 ? -29.720 8.306 16.876 1.00 93.12 628 ILE A O 1
ATOM 4941 N N . VAL A 1 629 ? -29.757 9.789 18.557 1.00 94.56 629 VAL A N 1
ATOM 4942 C CA . VAL A 1 629 ? -31.202 9.712 18.817 1.00 94.56 629 VAL A CA 1
ATOM 4943 C C . VAL A 1 629 ? -31.831 11.097 18.687 1.00 94.56 629 VAL A C 1
ATOM 4945 O O . VAL A 1 629 ? -31.428 12.033 19.378 1.00 94.56 629 VAL A O 1
ATOM 4948 N N . ALA A 1 630 ? -32.859 11.217 17.847 1.00 93.31 630 ALA A N 1
ATOM 4949 C CA . ALA A 1 630 ? -33.656 12.425 17.655 1.00 93.31 630 ALA A CA 1
ATOM 4950 C C . ALA A 1 630 ? -35.150 12.109 17.841 1.00 93.31 630 ALA A C 1
ATOM 4952 O O . ALA A 1 630 ? -35.810 11.496 16.992 1.00 93.31 630 ALA A O 1
ATOM 4953 N N . GLY A 1 631 ? -35.695 12.508 18.991 1.00 91.44 631 GLY A N 1
ATOM 4954 C CA . GLY A 1 631 ? -37.064 12.202 19.385 1.00 91.44 631 GLY A CA 1
ATOM 4955 C C . GLY A 1 631 ? -37.277 10.706 19.610 1.00 91.44 631 GLY A C 1
ATOM 4956 O O . GLY A 1 631 ? -36.871 10.169 20.635 1.00 91.44 631 GLY A O 1
ATOM 4957 N N . GLN A 1 632 ? -37.974 10.055 18.677 1.00 88.38 632 GLN A N 1
ATOM 4958 C CA . GLN A 1 632 ? -38.238 8.605 18.684 1.00 88.38 632 GLN A CA 1
ATOM 4959 C C . GLN A 1 632 ? -37.450 7.853 17.601 1.00 88.38 632 GLN A C 1
ATOM 4961 O O . GLN A 1 632 ? -37.618 6.647 17.452 1.00 88.38 632 GLN A O 1
ATOM 4966 N N . ASN A 1 633 ? -36.644 8.568 16.814 1.00 87.44 633 ASN A N 1
ATOM 4967 C CA . ASN A 1 633 ? -35.835 7.992 15.748 1.00 87.44 633 ASN A CA 1
ATOM 4968 C C . ASN A 1 633 ? -34.394 7.882 16.225 1.00 87.44 633 ASN A C 1
ATOM 4970 O O . ASN A 1 633 ? -33.918 8.742 16.969 1.00 87.44 633 ASN A O 1
ATOM 4974 N N . GLU A 1 634 ? -33.697 6.855 15.768 1.00 89.06 634 GLU A N 1
ATOM 4975 C CA . GLU A 1 634 ? -32.289 6.674 16.070 1.00 89.06 634 GLU A CA 1
ATOM 4976 C C . GLU A 1 634 ? -31.546 6.055 14.896 1.00 89.06 634 GLU A C 1
ATOM 4978 O O . GLU A 1 634 ? -32.145 5.421 14.029 1.00 89.06 634 GLU A O 1
ATOM 4983 N N . GLU A 1 635 ? -30.241 6.277 14.882 1.00 85.12 635 GLU A N 1
ATOM 4984 C CA . GLU A 1 635 ? -29.321 5.776 13.877 1.00 85.12 635 GLU A CA 1
ATOM 4985 C C . GLU A 1 635 ? -28.016 5.355 14.548 1.00 85.12 635 GLU A C 1
ATOM 4987 O O . GLU A 1 635 ? -27.608 5.930 15.564 1.00 85.12 635 GLU A O 1
ATOM 4992 N N . ILE A 1 636 ? -27.379 4.329 13.987 1.00 83.69 636 ILE A N 1
ATOM 4993 C CA . ILE A 1 636 ? -26.089 3.831 14.443 1.00 83.69 636 ILE A CA 1
ATOM 4994 C C . ILE A 1 636 ? -25.086 3.977 13.307 1.00 83.69 636 ILE A C 1
ATOM 4996 O O . ILE A 1 636 ? -25.347 3.550 12.186 1.00 83.69 636 ILE A O 1
ATOM 5000 N N . GLN A 1 637 ? -23.931 4.553 13.618 1.00 79.25 637 GLN A N 1
ATOM 5001 C CA . GLN A 1 637 ? -22.825 4.728 12.686 1.00 79.25 637 GLN A CA 1
ATOM 5002 C C . GLN A 1 637 ? -21.519 4.332 13.350 1.00 79.25 637 GLN A C 1
ATOM 5004 O O . GLN A 1 637 ? -21.420 4.306 14.573 1.00 79.25 637 GLN A O 1
ATOM 5009 N N . PHE A 1 638 ? -20.496 4.055 12.559 1.00 78.12 638 PHE A N 1
ATOM 5010 C CA . PHE A 1 638 ? -19.158 3.876 13.087 1.00 78.12 638 PHE A CA 1
ATOM 5011 C C . PHE A 1 638 ? -18.252 5.035 12.669 1.00 78.12 638 PHE A C 1
ATOM 5013 O O . PHE A 1 638 ? -18.496 5.697 11.668 1.00 78.12 638 PHE A O 1
ATOM 5020 N N . MET A 1 639 ? -17.184 5.257 13.430 1.00 79.75 639 MET A N 1
ATOM 5021 C CA . MET A 1 639 ? -16.176 6.272 13.138 1.00 79.75 639 MET A CA 1
ATOM 5022 C C . MET A 1 639 ? -14.797 5.767 13.557 1.00 79.75 639 MET A C 1
ATOM 5024 O O . MET A 1 639 ? -14.650 5.253 14.665 1.00 79.75 639 MET A O 1
ATOM 5028 N N . ASP A 1 640 ? -13.788 5.925 12.706 1.00 77.50 640 ASP A N 1
ATOM 5029 C CA . ASP A 1 640 ? -12.421 5.494 13.003 1.00 77.50 640 ASP A CA 1
ATOM 5030 C C . ASP A 1 640 ? -11.484 6.644 13.417 1.00 77.50 640 ASP A C 1
ATOM 5032 O O . ASP A 1 640 ? -11.804 7.832 13.355 1.00 77.50 640 ASP A O 1
ATOM 5036 N N . LEU A 1 641 ? -10.290 6.258 13.861 1.00 79.62 641 LEU A N 1
ATOM 5037 C CA . LEU A 1 641 ? -9.158 7.119 14.177 1.00 79.62 641 LEU A CA 1
ATOM 5038 C C . LEU A 1 641 ? -8.609 7.851 12.945 1.00 79.62 641 LEU A C 1
ATOM 5040 O O . LEU A 1 641 ? -8.061 8.946 13.091 1.00 79.62 641 LEU A O 1
ATOM 5044 N N . MET A 1 642 ? -8.742 7.281 11.746 1.00 79.31 642 MET A N 1
ATOM 5045 C CA . MET A 1 642 ? -8.193 7.869 10.526 1.00 79.31 642 MET A CA 1
ATOM 5046 C C . MET A 1 642 ? -8.847 9.215 10.223 1.00 79.31 642 MET A C 1
ATOM 5048 O O . MET A 1 642 ? -8.124 10.141 9.871 1.00 79.31 642 MET A O 1
ATOM 5052 N N . ALA A 1 643 ? -10.144 9.383 10.502 1.00 81.06 643 ALA A N 1
ATOM 5053 C CA . ALA A 1 643 ? -10.818 10.682 10.414 1.00 81.06 643 ALA A CA 1
ATOM 5054 C C . ALA A 1 643 ? -10.147 11.764 11.290 1.00 81.06 643 ALA A C 1
ATOM 5056 O O . ALA A 1 643 ? -9.991 12.918 10.878 1.00 81.06 643 ALA A O 1
ATOM 5057 N N . PHE A 1 644 ? -9.699 11.399 12.497 1.00 87.94 644 PHE A N 1
ATOM 5058 C CA . PHE A 1 644 ? -8.970 12.299 13.398 1.00 87.94 644 PHE A CA 1
ATOM 5059 C C . PHE A 1 644 ? -7.550 12.573 12.897 1.00 87.94 644 PHE A C 1
ATOM 5061 O O . PHE A 1 644 ? -7.084 13.715 12.958 1.00 87.94 644 PHE A O 1
ATOM 5068 N N . ASN A 1 645 ? -6.876 11.544 12.375 1.00 86.88 645 ASN A N 1
ATOM 5069 C CA . ASN A 1 645 ? -5.566 11.687 11.749 1.00 86.88 645 ASN A CA 1
ATOM 5070 C C . ASN A 1 645 ? -5.624 12.616 10.541 1.00 86.88 645 ASN A C 1
ATOM 5072 O O . ASN A 1 645 ? -4.784 13.504 10.439 1.00 86.88 645 ASN A O 1
ATOM 5076 N N . ASP A 1 646 ? -6.630 12.482 9.680 1.00 87.25 646 ASP A N 1
ATOM 5077 C CA . ASP A 1 646 ? -6.838 13.364 8.537 1.00 87.25 646 ASP A CA 1
ATOM 5078 C C . ASP A 1 646 ? -7.000 14.812 8.975 1.00 87.25 646 ASP A C 1
ATOM 5080 O O . ASP A 1 646 ? -6.284 15.679 8.478 1.00 87.25 646 ASP A O 1
ATOM 5084 N N . ALA A 1 647 ? -7.857 15.079 9.966 1.00 92.50 647 ALA A N 1
ATOM 5085 C CA . ALA A 1 647 ? -8.014 16.427 10.500 1.00 92.50 647 ALA A CA 1
ATOM 5086 C C . ALA A 1 647 ? -6.683 16.990 11.030 1.00 92.50 647 ALA A C 1
ATOM 5088 O O . ALA A 1 647 ? -6.320 18.126 10.716 1.00 92.50 647 ALA A O 1
ATOM 5089 N N . PHE A 1 648 ? -5.932 16.207 11.810 1.00 94.06 648 PHE A N 1
ATOM 5090 C CA . PHE A 1 648 ? -4.637 16.627 12.347 1.00 94.06 648 PHE A CA 1
ATOM 5091 C C . PHE A 1 648 ? -3.617 16.911 11.234 1.00 94.06 648 PHE A C 1
ATOM 5093 O O . PHE A 1 648 ? -2.982 17.970 11.216 1.00 94.06 648 PHE A O 1
ATOM 5100 N N . LEU A 1 649 ? -3.469 15.971 10.300 1.00 93.69 649 LEU A N 1
ATOM 5101 C CA . LEU A 1 649 ? -2.473 15.987 9.230 1.00 93.69 649 LEU A CA 1
ATOM 5102 C C . LEU A 1 649 ? -2.806 17.013 8.143 1.00 93.69 649 LEU A C 1
ATOM 5104 O O . LEU A 1 649 ? -1.896 17.554 7.523 1.00 93.69 649 LEU A O 1
ATOM 5108 N N . SER A 1 650 ? -4.082 17.366 7.974 1.00 93.94 650 SER A N 1
ATOM 5109 C CA . SER A 1 650 ? -4.525 18.468 7.115 1.00 93.94 650 SER A CA 1
ATOM 5110 C C . SER A 1 650 ? -4.377 19.848 7.780 1.00 93.94 650 SER A C 1
ATOM 5112 O O . SER A 1 650 ? -4.874 20.842 7.253 1.00 93.94 650 SER A O 1
ATOM 5114 N N . GLY A 1 651 ? -3.749 19.927 8.961 1.00 94.19 651 GLY A N 1
ATOM 5115 C CA . GLY A 1 651 ? -3.428 21.175 9.660 1.00 94.19 651 GLY A CA 1
ATOM 5116 C C . GLY A 1 651 ? -4.371 21.563 10.804 1.00 94.19 651 GLY A C 1
ATOM 5117 O O . GLY A 1 651 ? -4.095 22.539 11.504 1.00 94.19 651 GLY A O 1
ATOM 5118 N N . ASN A 1 652 ? -5.440 20.808 11.078 1.00 94.50 652 ASN A N 1
ATOM 5119 C CA . ASN A 1 652 ? -6.386 21.104 12.162 1.00 94.50 652 ASN A CA 1
ATOM 5120 C C . ASN A 1 652 ? -5.936 20.516 13.516 1.00 94.50 652 ASN A C 1
ATOM 5122 O O . ASN A 1 652 ? -6.705 19.880 14.228 1.00 94.50 652 ASN A O 1
ATOM 5126 N N . GLN A 1 653 ? -4.685 20.758 13.914 1.00 94.19 653 GLN A N 1
ATOM 5127 C CA . GLN A 1 653 ? -4.030 20.099 15.062 1.00 94.19 653 GLN A CA 1
ATOM 5128 C C . GLN A 1 653 ? -4.593 20.466 16.450 1.00 94.19 653 GLN A C 1
ATOM 5130 O O . GLN A 1 653 ? -4.274 19.826 17.454 1.00 94.19 653 GLN A O 1
ATOM 5135 N N . VAL A 1 654 ? -5.412 21.516 16.537 1.00 94.25 654 VAL A N 1
ATOM 5136 C CA . VAL A 1 654 ? -6.000 21.997 17.801 1.00 94.25 654 VAL A CA 1
ATOM 5137 C C . VAL A 1 654 ? -7.480 21.634 17.905 1.00 94.25 654 VAL A C 1
ATOM 5139 O O . VAL A 1 654 ? -7.938 21.244 18.977 1.00 94.25 654 VAL A O 1
ATOM 5142 N N . LEU A 1 655 ? -8.222 21.765 16.804 1.00 95.00 655 LEU A N 1
ATOM 5143 C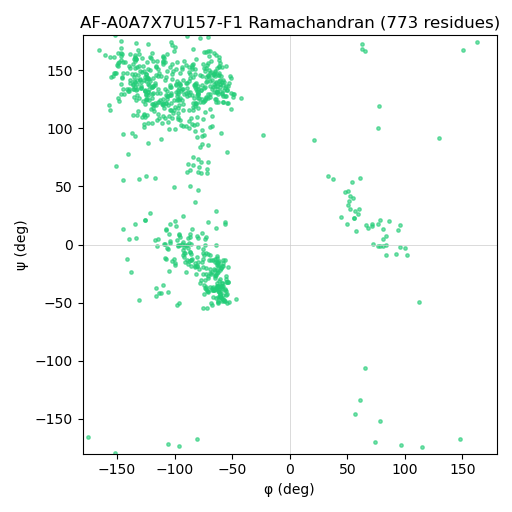 CA . LEU A 1 655 ? -9.664 21.558 16.748 1.00 95.00 655 LEU A CA 1
ATOM 5144 C C . LEU A 1 655 ? -10.024 20.669 15.557 1.00 95.00 655 LEU A C 1
ATOM 5146 O O . LEU A 1 655 ? -9.946 21.125 14.420 1.00 95.00 655 LEU A O 1
ATOM 5150 N N . GLY A 1 656 ? -10.489 19.454 15.827 1.00 94.94 656 GLY A N 1
ATOM 5151 C CA . GLY A 1 656 ? -11.061 18.560 14.825 1.00 94.94 656 GLY A CA 1
ATOM 5152 C C . GLY A 1 656 ? -12.554 18.799 14.635 1.00 94.94 656 GLY A C 1
ATOM 5153 O O . GLY A 1 656 ? -13.276 19.032 15.608 1.00 94.94 656 GLY A O 1
ATOM 5154 N N . LYS A 1 657 ? -13.027 18.735 13.390 1.00 94.81 657 LYS A N 1
ATOM 5155 C CA . LYS A 1 657 ? -14.451 18.803 13.040 1.00 94.81 657 LYS A CA 1
ATOM 5156 C C . LYS A 1 657 ? -14.775 17.657 12.095 1.00 94.81 657 LYS A C 1
ATOM 5158 O O . LYS A 1 657 ? -14.133 17.541 11.057 1.00 94.81 657 LYS A O 1
ATOM 5163 N N . TYR A 1 658 ? -15.779 16.869 12.447 1.00 91.38 658 TYR A N 1
ATOM 5164 C CA . TYR A 1 658 ? -16.118 15.620 11.777 1.00 91.38 658 TYR A CA 1
ATOM 5165 C C . TYR A 1 658 ? -17.599 15.662 11.392 1.00 91.38 658 TYR A C 1
ATOM 5167 O O . TYR A 1 658 ? -18.456 15.535 12.271 1.00 91.38 658 TYR A O 1
ATOM 5175 N N . PRO A 1 659 ? -17.923 15.945 10.120 1.00 88.62 659 PRO A N 1
ATOM 5176 C CA . PRO A 1 659 ? -19.295 15.909 9.632 1.00 88.62 659 PRO A CA 1
ATOM 5177 C C . PRO A 1 659 ? -19.862 14.493 9.725 1.00 88.62 659 PRO A C 1
ATOM 5179 O O . PRO A 1 659 ? -19.229 13.553 9.265 1.00 88.62 659 PRO A O 1
ATOM 5182 N N . ILE A 1 660 ? -21.059 14.369 10.287 1.00 83.50 660 ILE A N 1
ATOM 5183 C CA . ILE A 1 660 ? -21.823 13.129 10.397 1.00 83.50 660 ILE A CA 1
ATOM 5184 C C . ILE A 1 660 ? -23.197 13.394 9.787 1.00 83.50 660 ILE A C 1
ATOM 5186 O O . ILE A 1 660 ? -23.984 14.165 10.339 1.00 83.50 660 ILE A O 1
ATOM 5190 N N . ARG A 1 661 ? -23.484 12.799 8.629 1.00 79.62 661 ARG A N 1
ATOM 5191 C CA . ARG A 1 661 ? -24.801 12.907 7.984 1.00 79.62 661 ARG A CA 1
ATOM 5192 C C . ARG A 1 661 ? -25.664 11.732 8.392 1.00 79.62 661 ARG A C 1
ATOM 5194 O O . ARG A 1 661 ? -25.196 10.600 8.359 1.00 79.62 661 ARG A O 1
ATOM 5201 N N . THR A 1 662 ? -26.906 12.003 8.765 1.00 74.88 662 THR A N 1
ATOM 5202 C CA . THR A 1 662 ? -27.857 10.984 9.219 1.00 74.88 662 THR A CA 1
ATOM 5203 C C . THR A 1 662 ? -29.094 10.973 8.327 1.00 74.88 662 THR A C 1
ATOM 5205 O O . THR A 1 662 ? -29.413 11.958 7.668 1.00 74.88 662 THR A O 1
ATOM 5208 N N . ASN A 1 663 ? -29.840 9.875 8.346 1.00 72.88 663 ASN A N 1
ATOM 5209 C CA . ASN A 1 663 ? -31.182 9.771 7.775 1.00 72.88 663 ASN A CA 1
ATOM 5210 C C . ASN A 1 663 ? -32.278 10.202 8.766 1.00 72.88 663 ASN A C 1
ATOM 5212 O O . ASN A 1 663 ? -33.476 10.047 8.491 1.00 72.88 663 ASN A O 1
ATOM 5216 N N . LEU A 1 664 ? -31.894 10.735 9.929 1.00 77.25 664 LEU A N 1
ATOM 5217 C CA . LEU A 1 664 ? -32.835 11.193 10.940 1.00 77.25 664 LEU A CA 1
ATOM 5218 C C . LEU A 1 664 ? -33.628 12.398 10.413 1.00 77.25 664 LEU A C 1
ATOM 5220 O O . LEU A 1 664 ? -33.067 13.274 9.754 1.00 77.25 664 LEU A O 1
ATOM 5224 N N . PRO A 1 665 ? -34.947 12.464 10.668 1.00 78.88 665 PRO A N 1
ATOM 5225 C CA . PRO A 1 665 ? -35.729 13.635 10.307 1.00 78.88 665 PRO A CA 1
ATOM 5226 C C . PRO A 1 665 ? -35.327 14.843 11.168 1.00 78.88 665 PRO A C 1
ATOM 5228 O O . PRO A 1 665 ? -34.868 14.655 12.301 1.00 78.88 665 PRO A O 1
ATOM 5231 N N . PRO A 1 666 ? -35.597 16.073 10.694 1.00 84.44 666 PRO A N 1
ATOM 5232 C CA . PRO A 1 666 ? -35.435 17.269 11.505 1.00 84.44 666 PRO A CA 1
ATOM 5233 C C . PRO A 1 666 ? -36.187 17.141 12.830 1.00 84.44 666 PRO A C 1
ATOM 5235 O O . PRO A 1 666 ? -37.327 16.660 12.882 1.00 84.44 666 PRO A O 1
ATOM 5238 N N . TRP A 1 667 ? -35.565 17.607 13.907 1.00 88.62 667 TRP A N 1
ATOM 5239 C CA . TRP A 1 667 ? -36.133 17.536 15.246 1.00 88.62 667 TRP A CA 1
ATOM 5240 C C . TRP A 1 667 ? -35.852 18.827 16.016 1.00 88.62 667 TRP A C 1
ATOM 5242 O O . TRP A 1 667 ? -34.749 19.364 15.972 1.00 88.62 667 TRP A O 1
ATOM 5252 N N . SER A 1 668 ? -36.872 19.366 16.688 1.00 74.81 668 SER A N 1
ATOM 5253 C CA . SER A 1 668 ? -36.804 20.699 17.305 1.00 74.81 668 SER A CA 1
ATOM 5254 C C . SER A 1 668 ? -36.648 20.683 18.825 1.00 74.81 668 SER A C 1
ATOM 5256 O O . SER A 1 668 ? -36.182 21.672 19.394 1.00 74.81 668 SER A O 1
ATOM 5258 N N . GLU A 1 669 ? -37.040 19.591 19.483 1.00 89.88 669 GLU A N 1
ATOM 5259 C CA . GLU A 1 669 ? -37.043 19.475 20.944 1.00 89.88 669 GLU A CA 1
ATOM 5260 C C . GLU A 1 669 ? -35.793 18.740 21.451 1.00 89.88 669 GLU A C 1
ATOM 5262 O O . GLU A 1 669 ? -35.385 17.748 20.855 1.00 89.88 669 GLU A O 1
ATOM 5267 N N . PRO A 1 670 ? -35.173 19.138 22.573 1.00 93.75 670 PRO A N 1
ATOM 5268 C CA . PRO A 1 670 ? -34.059 18.376 23.132 1.00 93.75 670 PRO A CA 1
ATOM 5269 C C . PRO A 1 670 ? -34.465 16.928 23.454 1.00 93.75 670 PRO A C 1
ATOM 5271 O O . PRO A 1 670 ? -35.383 16.683 24.236 1.00 93.75 670 PRO A O 1
ATOM 5274 N N . THR A 1 671 ? -33.766 15.960 22.865 1.00 95.88 671 THR A N 1
ATOM 5275 C CA . THR A 1 671 ? -33.980 14.524 23.080 1.00 95.88 671 THR A CA 1
ATOM 5276 C C . THR A 1 671 ? -33.311 14.107 24.385 1.00 95.88 671 THR A C 1
ATOM 5278 O O . THR A 1 671 ? -32.090 14.228 24.478 1.00 95.88 671 THR A O 1
ATOM 5281 N N . PRO A 1 672 ? -34.048 13.627 25.401 1.00 94.50 672 PRO A N 1
ATOM 5282 C CA . PRO A 1 672 ? -33.453 13.286 26.687 1.00 94.50 672 PRO A CA 1
ATOM 5283 C C . PRO A 1 672 ? -32.342 12.242 26.560 1.00 94.50 672 PRO A C 1
ATOM 5285 O O . PRO A 1 672 ? -32.492 11.232 25.871 1.00 94.50 672 PRO A O 1
ATOM 5288 N N . VAL A 1 673 ? -31.245 12.467 27.279 1.00 93.38 673 VAL A N 1
ATOM 5289 C CA . VAL A 1 673 ? -30.199 11.461 27.456 1.00 93.38 673 VAL A CA 1
ATOM 5290 C C . VAL A 1 673 ? -30.696 10.395 28.432 1.00 93.38 673 VAL A C 1
ATOM 5292 O O . VAL A 1 673 ? -31.056 10.709 29.567 1.00 93.38 673 VAL A O 1
ATOM 5295 N N . VAL A 1 674 ? -30.687 9.136 28.001 1.00 90.56 674 VAL A N 1
ATOM 5296 C CA . VAL A 1 674 ? -31.114 7.973 28.783 1.00 90.56 674 VAL A CA 1
ATOM 5297 C C . VAL A 1 674 ? -29.942 7.010 28.906 1.00 90.56 674 VAL A C 1
ATOM 5299 O O . VAL A 1 674 ? -29.480 6.458 27.910 1.00 90.56 674 VAL A O 1
ATOM 5302 N N . ARG A 1 675 ? -29.475 6.797 30.138 1.00 87.62 675 ARG A N 1
ATOM 5303 C CA . ARG A 1 675 ? -28.413 5.835 30.444 1.00 87.62 675 ARG A CA 1
ATOM 5304 C C . ARG A 1 675 ? -29.001 4.502 30.879 1.00 87.62 675 ARG A C 1
ATOM 5306 O O . ARG A 1 675 ? -30.068 4.454 31.494 1.00 87.62 675 ARG A O 1
ATOM 5313 N N . LYS A 1 676 ? -28.297 3.421 30.555 1.00 84.25 676 LYS A N 1
ATOM 5314 C CA . LYS A 1 676 ? -28.628 2.090 31.054 1.00 84.25 676 LYS A CA 1
ATOM 5315 C C . LYS A 1 676 ? -28.044 1.960 32.462 1.00 84.25 676 LYS A C 1
ATOM 5317 O O . LYS A 1 676 ? -26.828 2.059 32.593 1.00 84.25 676 LYS A O 1
ATOM 5322 N N . PRO A 1 677 ? -28.853 1.708 33.503 1.00 83.44 677 PRO A N 1
ATOM 5323 C CA . PRO A 1 677 ? -28.342 1.666 34.867 1.00 83.44 677 PRO A CA 1
ATOM 5324 C C . PRO A 1 677 ? -27.262 0.589 35.028 1.00 83.44 677 PRO A C 1
ATOM 5326 O O . PRO A 1 677 ? -27.312 -0.472 34.392 1.00 83.44 677 PRO A O 1
ATOM 5329 N N . ILE A 1 678 ? -26.266 0.861 35.870 1.00 87.50 678 ILE A N 1
ATOM 5330 C CA . ILE A 1 678 ? -25.298 -0.153 36.301 1.00 87.50 678 ILE A CA 1
ATOM 5331 C C . ILE A 1 678 ? -26.024 -1.127 37.241 1.00 87.50 678 ILE A C 1
ATOM 5333 O O . ILE A 1 678 ? -26.661 -0.663 38.191 1.00 87.50 678 ILE A O 1
ATOM 5337 N N . PRO A 1 679 ? -25.990 -2.451 36.991 1.00 88.00 679 PRO A N 1
ATOM 5338 C CA . PRO A 1 679 ? -26.542 -3.421 37.927 1.00 88.00 679 PRO A CA 1
ATOM 5339 C C . PRO A 1 679 ? -25.913 -3.257 39.311 1.00 88.00 679 PRO A C 1
ATOM 5341 O O . PRO A 1 679 ? -24.696 -3.137 39.424 1.00 88.00 679 PRO A O 1
ATOM 5344 N N . ASP A 1 680 ? -26.727 -3.314 40.367 1.00 88.38 680 ASP A N 1
ATOM 5345 C CA . ASP A 1 680 ? -26.259 -3.088 41.744 1.00 88.38 680 ASP A CA 1
ATOM 5346 C C . ASP A 1 680 ? -25.083 -4.000 42.139 1.00 88.38 680 ASP A C 1
ATOM 5348 O O . ASP A 1 680 ? -24.211 -3.585 42.898 1.00 88.38 680 ASP A O 1
ATOM 5352 N N . ALA A 1 681 ? -25.038 -5.223 41.597 1.00 88.69 681 ALA A N 1
ATOM 5353 C CA . ALA A 1 681 ? -23.988 -6.205 41.868 1.00 88.69 681 ALA A CA 1
ATOM 5354 C C . ALA A 1 681 ? -22.594 -5.788 41.368 1.00 88.69 681 ALA A C 1
ATOM 5356 O O . ALA A 1 681 ? -21.607 -6.228 41.945 1.00 88.69 681 ALA A O 1
ATOM 5357 N N . ILE A 1 682 ? -22.523 -4.940 40.337 1.00 88.94 682 ILE A N 1
ATOM 5358 C CA . ILE A 1 682 ? -21.275 -4.497 39.696 1.00 88.94 682 ILE A CA 1
ATOM 5359 C C . ILE A 1 682 ? -21.116 -2.977 39.748 1.00 88.94 682 ILE A C 1
ATOM 5361 O O . ILE A 1 682 ? -20.528 -2.375 38.861 1.00 88.94 682 ILE A O 1
ATOM 5365 N N . ARG A 1 683 ? -21.712 -2.320 40.748 1.00 87.19 683 ARG A N 1
ATOM 5366 C CA . ARG A 1 683 ? -21.747 -0.852 40.815 1.00 87.19 683 ARG A CA 1
ATOM 5367 C C . ARG A 1 683 ? -20.437 -0.215 41.278 1.00 87.19 683 ARG A C 1
ATOM 5369 O O . ARG A 1 683 ? -20.160 0.917 40.902 1.00 87.19 683 ARG A O 1
ATOM 5376 N N . GLU A 1 684 ? -19.684 -0.908 42.125 1.00 84.62 684 GLU A N 1
ATOM 5377 C CA . GLU A 1 684 ? -18.422 -0.405 42.692 1.00 84.62 684 GLU A CA 1
ATOM 5378 C C . GLU A 1 684 ? -17.213 -1.175 42.158 1.00 84.62 684 GLU A C 1
ATOM 5380 O O . GLU A 1 684 ? -16.176 -0.591 41.855 1.00 84.62 684 GLU A O 1
ATOM 5385 N N . ILE A 1 685 ? -17.350 -2.495 42.049 1.00 89.81 685 ILE A N 1
ATOM 5386 C CA . ILE A 1 685 ? -16.316 -3.409 41.574 1.00 89.81 685 ILE A CA 1
ATOM 5387 C C . ILE A 1 685 ? -16.993 -4.378 40.623 1.00 89.81 685 ILE A C 1
ATOM 5389 O O . ILE A 1 685 ? -18.080 -4.877 40.919 1.00 89.81 685 ILE A O 1
ATOM 5393 N N . ASN A 1 686 ? -16.323 -4.669 39.522 1.00 91.62 686 ASN A N 1
ATOM 5394 C CA . ASN A 1 686 ? -16.714 -5.717 38.607 1.00 91.62 686 ASN A CA 1
ATOM 5395 C C . ASN A 1 686 ? -15.466 -6.545 38.302 1.00 91.62 686 ASN A C 1
ATOM 5397 O O . ASN A 1 686 ? -14.484 -6.028 37.775 1.00 91.62 686 ASN A O 1
ATOM 5401 N N . LYS A 1 687 ? -15.443 -7.814 38.705 1.00 92.06 687 LYS A N 1
ATOM 5402 C CA . LYS A 1 687 ? -14.254 -8.644 38.520 1.00 92.06 687 LYS A CA 1
ATOM 5403 C C . LYS A 1 687 ? -14.324 -9.345 37.184 1.00 92.06 687 LYS A C 1
ATOM 5405 O O . LYS A 1 687 ? -15.383 -9.647 36.657 1.00 92.06 687 LYS A O 1
ATOM 5410 N N . ARG A 1 688 ? -13.154 -9.687 36.651 1.00 91.31 688 ARG A N 1
ATOM 5411 C CA . ARG A 1 688 ? -13.096 -10.550 35.469 1.00 91.31 688 ARG A CA 1
ATOM 5412 C C . ARG A 1 688 ? -13.836 -11.868 35.744 1.00 91.31 688 ARG A C 1
ATOM 5414 O O . ARG A 1 688 ? -13.574 -12.498 36.778 1.00 91.31 688 ARG A O 1
ATOM 5421 N N . PRO A 1 689 ? -14.682 -12.333 34.810 1.00 93.88 689 PRO A N 1
ATOM 5422 C CA . PRO A 1 689 ? -15.300 -13.641 34.930 1.00 93.88 689 PRO A CA 1
ATOM 5423 C C . PRO A 1 689 ? -14.244 -14.753 34.841 1.00 93.88 689 PRO A C 1
ATOM 5425 O O . PRO A 1 689 ? -13.103 -14.541 34.424 1.00 93.88 689 PRO A O 1
ATOM 5428 N N . VAL A 1 690 ? -14.615 -15.969 35.236 1.00 95.25 690 VAL A N 1
ATOM 5429 C CA . VAL A 1 690 ? -13.717 -17.128 35.292 1.00 95.25 690 VAL A CA 1
ATOM 5430 C C . VAL A 1 690 ? -14.157 -18.175 34.274 1.00 95.25 690 VAL A C 1
ATOM 5432 O O . VAL A 1 690 ? -15.200 -18.812 34.439 1.00 95.25 690 VAL A O 1
ATOM 5435 N N . ALA A 1 691 ? -13.337 -18.387 33.240 1.00 93.81 691 ALA A N 1
ATOM 5436 C CA . ALA A 1 691 ? -13.514 -19.478 32.286 1.00 93.81 691 ALA A CA 1
ATOM 5437 C C . ALA A 1 691 ? -13.072 -20.812 32.902 1.00 93.81 691 ALA A C 1
ATOM 5439 O O . ALA A 1 691 ? -11.937 -20.968 33.354 1.00 93.81 691 ALA A O 1
ATOM 5440 N N . VAL A 1 692 ? -13.969 -21.795 32.895 1.00 96.88 692 VAL A N 1
ATOM 5441 C CA . VAL A 1 692 ? -13.727 -23.141 33.422 1.00 96.88 692 VAL A CA 1
ATOM 5442 C C . VAL A 1 692 ? -14.067 -24.162 32.347 1.00 96.88 692 VAL A C 1
ATOM 5444 O O . VAL A 1 692 ? -15.236 -24.366 32.041 1.00 96.88 692 VAL A O 1
ATOM 5447 N N . ALA A 1 693 ? -13.044 -24.837 31.826 1.00 95.12 693 ALA A N 1
ATOM 5448 C CA . ALA A 1 693 ? -13.153 -25.936 30.869 1.00 95.12 693 ALA A CA 1
ATOM 5449 C C . ALA A 1 693 ? -12.147 -27.053 31.229 1.00 95.12 693 ALA A C 1
ATOM 5451 O O . ALA A 1 693 ? -11.230 -26.819 32.025 1.00 95.12 693 ALA A O 1
ATOM 5452 N N . PRO A 1 694 ? -12.294 -28.280 30.692 1.00 96.06 694 PRO A N 1
ATOM 5453 C CA . PRO A 1 694 ? -11.300 -29.337 30.866 1.00 96.06 694 PRO A CA 1
ATOM 5454 C C . PRO A 1 694 ? -9.917 -28.893 30.371 1.00 96.06 694 PRO A C 1
ATOM 5456 O O . PRO A 1 694 ? -9.805 -28.381 29.267 1.00 96.06 694 PRO A O 1
ATOM 5459 N N . ALA A 1 695 ? -8.859 -29.122 31.153 1.00 95.50 695 ALA A N 1
ATOM 5460 C CA . ALA A 1 695 ? -7.495 -28.769 30.735 1.00 95.50 695 ALA A CA 1
ATOM 5461 C C . ALA A 1 695 ? -6.940 -29.717 29.654 1.00 95.50 695 ALA A C 1
ATOM 5463 O O . ALA A 1 695 ? -6.130 -29.320 28.817 1.00 95.50 695 ALA A O 1
ATOM 5464 N N . GLU A 1 696 ? -7.376 -30.980 29.669 1.00 96.44 696 GLU A N 1
ATOM 5465 C CA . GLU A 1 696 ? -6.927 -32.006 28.733 1.00 96.44 696 GLU A CA 1
ATOM 5466 C C . GLU A 1 696 ? -8.059 -32.986 28.406 1.00 96.44 696 GLU A C 1
ATOM 5468 O O . GLU A 1 696 ? -8.874 -33.334 29.265 1.00 96.44 696 GLU A O 1
ATOM 5473 N N . MET A 1 697 ? -8.106 -33.439 27.155 1.00 96.94 697 MET A N 1
ATOM 5474 C CA . MET A 1 697 ? -9.042 -34.444 26.660 1.00 96.94 697 MET A CA 1
ATOM 5475 C C . MET A 1 697 ? -8.331 -35.409 25.709 1.00 96.94 697 MET A C 1
ATOM 5477 O O . MET A 1 697 ? -7.340 -35.062 25.073 1.00 96.94 697 MET A O 1
ATOM 5481 N N . THR A 1 698 ? -8.841 -36.634 25.592 1.00 97.19 698 THR A N 1
ATOM 5482 C CA . THR A 1 698 ? -8.375 -37.611 24.596 1.00 97.19 698 THR A CA 1
ATOM 5483 C C . THR A 1 698 ? -9.556 -38.084 23.763 1.00 97.19 698 THR A C 1
ATOM 5485 O O . THR A 1 698 ? -10.576 -38.498 24.315 1.00 97.19 698 THR A O 1
ATOM 5488 N N . VAL A 1 699 ? -9.415 -38.020 22.442 1.00 96.81 699 VAL A N 1
ATOM 5489 C CA . VAL A 1 699 ? -10.445 -38.387 21.461 1.00 96.81 699 VAL A CA 1
ATOM 5490 C C . VAL A 1 699 ? -9.824 -39.233 20.355 1.00 96.81 699 VAL A C 1
ATOM 5492 O O . VAL A 1 699 ? -8.613 -39.210 20.148 1.00 96.81 699 VAL A O 1
ATOM 5495 N N . ARG A 1 700 ? -10.640 -40.008 19.647 1.00 96.94 700 ARG A N 1
ATOM 5496 C CA . ARG A 1 700 ? -10.182 -40.800 18.500 1.00 96.94 700 ARG A CA 1
ATOM 5497 C C . ARG A 1 700 ? -10.181 -39.965 17.226 1.00 96.94 700 ARG A C 1
ATOM 5499 O O . ARG A 1 700 ? -10.989 -39.047 17.093 1.00 96.94 700 ARG A O 1
ATOM 5506 N N . CYS A 1 701 ? -9.343 -40.336 16.265 1.00 96.31 701 CYS A N 1
ATOM 5507 C CA . CYS A 1 701 ? -9.386 -39.769 14.916 1.00 96.31 701 CYS A CA 1
ATOM 5508 C C . CYS A 1 701 ? -10.824 -39.774 14.352 1.00 96.31 701 CYS A C 1
ATOM 5510 O O . CYS A 1 701 ? -11.516 -40.796 14.405 1.00 96.31 701 CYS A O 1
ATOM 5512 N N . GLY A 1 702 ? -11.286 -38.626 13.849 1.00 94.00 702 GLY A N 1
ATOM 5513 C CA . GLY A 1 702 ? -12.625 -38.454 13.271 1.00 94.00 702 GLY A CA 1
ATOM 5514 C C . GLY A 1 702 ? -13.799 -38.441 14.266 1.00 94.00 702 GLY A C 1
ATOM 5515 O O . GLY A 1 702 ? -14.949 -38.326 13.832 1.00 94.00 702 GLY A O 1
ATOM 5516 N N . GLN A 1 703 ? -13.555 -38.570 15.576 1.00 96.56 703 GLN A N 1
ATOM 5517 C CA . GLN A 1 703 ? -14.597 -38.595 16.609 1.00 96.56 703 GLN A CA 1
ATOM 5518 C C . GLN A 1 703 ? -15.274 -37.224 16.772 1.00 96.56 703 GLN A C 1
ATOM 5520 O O . GLN A 1 703 ? -14.595 -36.206 16.881 1.00 96.56 703 GLN A O 1
ATOM 5525 N N . GLU A 1 704 ? -16.605 -37.208 16.882 1.00 95.25 704 GLU A N 1
ATOM 5526 C CA . GLU A 1 704 ? -17.345 -36.051 17.402 1.00 95.25 704 GLU A CA 1
ATOM 5527 C C . GLU A 1 704 ? -17.241 -35.993 18.932 1.00 95.25 704 GLU A C 1
ATOM 5529 O O . GLU A 1 704 ? -17.400 -37.007 19.622 1.00 95.25 704 GLU A O 1
ATOM 5534 N N . PHE A 1 705 ? -16.948 -34.814 19.472 1.00 94.25 705 PHE A N 1
ATOM 5535 C CA . PHE A 1 705 ? -16.759 -34.597 20.902 1.00 94.25 705 PHE A CA 1
ATOM 5536 C C . PHE A 1 705 ? -17.262 -33.220 21.335 1.00 94.25 705 PHE A C 1
ATOM 5538 O O . PHE A 1 705 ? -17.487 -32.332 20.511 1.00 94.25 705 PHE A O 1
ATOM 5545 N N . GLU A 1 706 ? -17.438 -33.056 22.645 1.00 94.31 706 GLU A N 1
ATOM 5546 C CA . GLU A 1 706 ? -17.882 -31.801 23.245 1.00 94.31 706 GLU A CA 1
ATOM 5547 C C . GLU A 1 706 ? -16.870 -31.299 24.278 1.00 94.31 706 GLU A C 1
ATOM 5549 O O . GLU A 1 706 ? -16.387 -32.086 25.093 1.00 94.31 706 GLU A O 1
ATOM 5554 N N . ILE A 1 707 ? -16.579 -29.998 24.276 1.00 93.44 707 ILE A N 1
ATOM 5555 C CA . ILE A 1 707 ? -15.854 -29.327 25.361 1.00 93.44 707 ILE A CA 1
ATOM 5556 C C . ILE A 1 707 ? -16.877 -28.529 26.172 1.00 93.44 707 ILE A C 1
ATOM 5558 O O . ILE A 1 707 ? -17.502 -27.608 25.649 1.00 93.44 707 ILE A O 1
ATOM 5562 N N . ASP A 1 708 ? -17.061 -28.894 27.442 1.00 94.19 708 ASP A N 1
ATOM 5563 C CA . ASP A 1 708 ? -18.051 -28.278 28.332 1.00 94.19 708 ASP A CA 1
ATOM 5564 C C . ASP A 1 708 ? -17.420 -27.197 29.225 1.00 94.19 708 ASP A C 1
ATOM 5566 O O . ASP A 1 708 ? -16.672 -27.486 30.161 1.00 94.19 708 ASP A O 1
ATOM 5570 N N . GLY A 1 709 ? -17.746 -25.945 28.916 1.00 94.56 709 GLY A N 1
ATOM 5571 C CA . GLY A 1 709 ? -17.394 -24.728 29.639 1.00 94.56 709 GLY A CA 1
ATOM 5572 C C . GLY A 1 709 ? -18.470 -24.226 30.618 1.00 94.56 709 GLY A C 1
ATOM 5573 O O . GLY A 1 709 ? -18.350 -23.117 31.145 1.00 94.56 709 GLY A O 1
ATOM 5574 N N . SER A 1 710 ? -19.543 -24.988 30.870 1.00 95.38 710 SER A N 1
ATOM 5575 C CA . SER A 1 710 ? -20.728 -24.544 31.638 1.00 95.38 710 SER A CA 1
ATOM 5576 C C . SER A 1 710 ? -20.480 -24.232 33.110 1.00 95.38 710 SER A C 1
ATOM 5578 O O . SER A 1 710 ? -21.298 -23.571 33.742 1.00 95.38 710 SER A O 1
ATOM 5580 N N . LYS A 1 711 ? -19.343 -24.670 33.658 1.00 96.81 711 LYS A N 1
ATOM 5581 C CA . LYS A 1 711 ? -18.914 -24.348 35.028 1.00 96.81 711 LYS A CA 1
ATOM 5582 C C . LYS A 1 711 ? -18.292 -22.958 35.164 1.00 96.81 711 LYS A C 1
ATOM 5584 O O . LYS A 1 711 ? -17.894 -22.591 36.267 1.00 96.81 711 LYS A O 1
ATOM 5589 N N . SER A 1 712 ? -18.164 -22.225 34.061 1.00 97.19 712 SER A N 1
ATOM 5590 C CA . SER A 1 712 ? -17.679 -20.846 34.077 1.00 97.19 712 SER A CA 1
ATOM 5591 C C . SER A 1 712 ? -18.666 -19.945 34.802 1.00 97.19 712 SER A C 1
ATOM 5593 O O . SER A 1 712 ? -19.876 -20.167 34.734 1.00 97.19 712 SER A O 1
ATOM 5595 N N . TYR A 1 713 ? -18.154 -18.932 35.488 1.00 97.31 713 TYR A N 1
ATOM 5596 C CA . TYR A 1 713 ? -18.976 -18.053 36.308 1.00 97.31 713 TYR A CA 1
ATOM 5597 C C . TYR A 1 713 ? -18.402 -16.643 36.366 1.00 97.31 713 TYR A C 1
ATOM 5599 O O . TYR A 1 713 ? -17.195 -16.439 36.243 1.00 97.31 713 TYR A O 1
ATOM 5607 N N . ASP A 1 714 ? -19.290 -15.688 36.587 1.00 96.38 714 ASP A N 1
ATOM 5608 C CA . ASP A 1 714 ? -18.947 -14.327 36.962 1.00 96.38 714 ASP A CA 1
ATOM 5609 C C . ASP A 1 714 ? -18.982 -14.199 38.500 1.00 96.38 714 ASP A C 1
ATOM 5611 O O . ASP A 1 714 ? -19.938 -14.700 39.108 1.00 96.38 714 ASP A O 1
ATOM 5615 N N . PRO A 1 715 ? -17.971 -13.609 39.167 1.00 95.88 715 PRO A N 1
ATOM 5616 C CA . PRO A 1 715 ? -17.952 -13.490 40.628 1.00 95.88 715 PRO A CA 1
ATOM 5617 C C . PRO A 1 715 ? -19.133 -12.692 41.198 1.00 95.88 715 PRO A C 1
ATOM 5619 O O . PRO A 1 715 ? -19.584 -12.984 42.309 1.00 95.88 715 PRO A O 1
ATOM 5622 N N . GLU A 1 716 ? -19.651 -11.733 40.435 1.00 95.12 716 GLU A N 1
ATOM 5623 C CA . GLU A 1 716 ? -20.792 -10.882 40.766 1.00 95.12 716 GLU A CA 1
ATOM 5624 C C . GLU A 1 716 ? -22.122 -11.423 40.200 1.00 95.12 716 GLU A C 1
ATOM 5626 O O . GLU A 1 716 ? -23.192 -10.858 40.441 1.00 95.12 716 GLU A O 1
ATOM 5631 N N . GLY A 1 717 ? -22.083 -12.561 39.499 1.00 93.44 717 GLY A N 1
ATOM 5632 C CA . GLY A 1 717 ? -23.253 -13.253 38.962 1.00 93.44 717 GLY A CA 1
ATOM 5633 C C . GLY A 1 717 ? -23.823 -12.637 37.683 1.00 93.44 717 GLY A C 1
ATOM 5634 O O . GLY A 1 717 ? -24.994 -12.878 37.374 1.00 93.44 717 GLY A O 1
ATOM 5635 N N . GLN A 1 718 ? -23.037 -11.850 36.945 1.00 92.00 718 GLN A N 1
ATOM 5636 C CA . GLN A 1 718 ? -23.446 -11.331 35.645 1.00 92.00 718 GLN A CA 1
ATOM 5637 C C . GLN A 1 718 ? -23.640 -12.454 34.602 1.00 92.00 718 GLN A C 1
ATOM 5639 O O . GLN A 1 718 ? -22.976 -13.497 34.655 1.00 92.00 718 GLN A O 1
ATOM 5644 N N . PRO A 1 719 ? -24.560 -12.275 33.634 1.00 90.88 719 PRO A N 1
ATOM 5645 C CA . PRO A 1 719 ? -24.717 -13.197 32.514 1.00 90.88 719 PRO A CA 1
ATOM 5646 C C . PRO A 1 719 ? -23.445 -13.305 31.669 1.00 90.88 719 PRO A C 1
ATOM 5648 O O . PRO A 1 719 ? -22.804 -12.299 31.384 1.00 90.88 719 PRO A O 1
ATOM 5651 N N . LEU A 1 720 ? -23.131 -14.518 31.204 1.00 90.94 720 LEU A N 1
ATOM 5652 C CA . LEU A 1 720 ? -21.919 -14.780 30.432 1.00 90.94 720 LEU A CA 1
ATOM 5653 C C . LEU A 1 720 ? -22.176 -14.951 28.931 1.00 90.94 720 LEU A C 1
ATOM 5655 O O . LEU A 1 720 ? -23.064 -15.692 28.502 1.00 90.94 720 LEU A O 1
ATOM 5659 N N . TYR A 1 721 ? -21.304 -14.341 28.136 1.00 87.44 721 TYR A N 1
ATOM 5660 C CA . TYR A 1 721 ? -21.082 -14.632 26.728 1.00 87.44 721 TYR A CA 1
ATOM 5661 C C . TYR A 1 721 ? -19.891 -15.578 26.593 1.00 87.44 721 TYR A C 1
ATOM 5663 O O . TYR A 1 721 ? -18.880 -15.416 27.268 1.00 87.44 721 TYR A O 1
ATOM 5671 N N . TYR A 1 722 ? -20.001 -16.556 25.699 1.00 86.69 722 TYR A N 1
ATOM 5672 C CA . TYR A 1 722 ? -19.010 -17.617 25.523 1.00 86.69 722 TYR A CA 1
ATOM 5673 C C . TYR A 1 722 ? -18.245 -17.434 24.212 1.00 86.69 722 TYR A C 1
ATOM 5675 O O . TYR A 1 722 ? -18.840 -17.046 23.197 1.00 86.69 722 TYR A O 1
ATOM 5683 N N . ARG A 1 723 ? -16.937 -17.713 24.229 1.00 82.94 723 ARG A N 1
ATOM 5684 C CA . ARG A 1 723 ? -16.033 -17.546 23.084 1.00 82.94 723 ARG A CA 1
ATOM 5685 C C . ARG A 1 723 ? -15.029 -18.687 22.991 1.00 82.94 723 ARG A C 1
ATOM 5687 O O . ARG A 1 723 ? -14.375 -19.008 23.978 1.00 82.94 723 ARG A O 1
ATOM 5694 N N . TRP A 1 724 ? -14.880 -19.255 21.797 1.00 83.50 724 TRP A N 1
ATOM 5695 C CA . TRP A 1 724 ? -14.045 -20.430 21.547 1.00 83.50 724 TRP A CA 1
ATOM 5696 C C . TRP A 1 724 ? -13.087 -20.199 20.376 1.00 83.50 724 TRP A C 1
ATOM 5698 O O . TRP A 1 724 ? -13.499 -19.735 19.312 1.00 83.50 724 TRP A O 1
ATOM 5708 N N . GLY A 1 725 ? -11.825 -20.577 20.562 1.00 80.38 725 GLY A N 1
ATOM 5709 C CA . GLY A 1 725 ? -10.792 -20.569 19.531 1.00 80.38 725 GLY A CA 1
ATOM 5710 C C . GLY A 1 725 ? -10.089 -21.920 19.404 1.00 80.38 725 GLY A C 1
ATOM 5711 O O . GLY A 1 725 ? -10.007 -22.686 20.362 1.00 80.38 725 GLY A O 1
ATOM 5712 N N . GLU A 1 726 ? -9.563 -22.196 18.219 1.00 80.31 726 GLU A N 1
ATOM 5713 C CA . GLU A 1 726 ? -8.802 -23.383 17.836 1.00 80.31 726 GLU A CA 1
ATOM 5714 C C . GLU A 1 726 ? -7.479 -22.940 17.207 1.00 80.31 726 GLU A C 1
ATOM 5716 O O . GLU A 1 726 ? -7.477 -22.176 16.248 1.00 80.31 726 GLU A O 1
ATOM 5721 N N . GLN A 1 727 ? -6.346 -23.397 17.748 1.00 69.62 727 GLN A N 1
ATOM 5722 C CA . GLN A 1 727 ? -5.005 -23.149 17.188 1.00 69.62 727 GLN A CA 1
ATOM 5723 C C . GLN A 1 727 ? -4.703 -21.670 16.867 1.00 69.62 727 GLN A C 1
ATOM 5725 O O . GLN A 1 727 ? -3.996 -21.357 15.914 1.00 69.62 727 GLN A O 1
ATOM 5730 N N . GLY A 1 728 ? -5.234 -20.747 17.675 1.00 62.62 728 GLY A N 1
ATOM 5731 C CA . GLY A 1 728 ? -5.048 -19.305 17.475 1.00 62.62 728 GLY A CA 1
ATOM 5732 C C . GLY A 1 728 ? -6.017 -18.654 16.481 1.00 62.62 728 GLY A C 1
ATOM 5733 O O . GLY A 1 728 ? -5.851 -17.478 16.193 1.00 62.62 728 GLY A O 1
ATOM 5734 N N . GLN A 1 729 ? -7.025 -19.378 15.994 1.00 63.91 729 GLN A N 1
ATOM 5735 C CA . GLN A 1 729 ? -8.114 -18.876 15.150 1.00 63.91 729 GLN A CA 1
ATOM 5736 C C . GLN A 1 729 ? -9.461 -19.010 15.875 1.00 63.91 729 GLN A C 1
ATOM 5738 O O . GLN A 1 729 ? -9.637 -19.899 16.707 1.00 63.91 729 GLN A O 1
ATOM 5743 N N . TRP A 1 730 ? -10.443 -18.161 15.568 1.00 67.56 730 TRP A N 1
ATOM 5744 C CA . TRP A 1 730 ? -11.803 -18.311 16.107 1.00 67.56 730 TRP A CA 1
ATOM 5745 C C . TRP A 1 730 ? -12.539 -19.485 15.460 1.00 67.56 730 TRP A C 1
ATOM 5747 O O . TRP A 1 730 ? -12.420 -19.718 14.254 1.00 67.56 730 TRP A O 1
ATOM 5757 N N . LEU A 1 731 ? -13.367 -20.194 16.234 1.00 68.19 731 LEU A N 1
ATOM 5758 C CA . LEU A 1 731 ? -14.294 -21.168 15.658 1.00 68.19 731 LEU A CA 1
ATOM 5759 C C . LEU A 1 731 ? -15.357 -20.426 14.831 1.00 68.19 731 LEU A C 1
ATOM 5761 O O . LEU A 1 731 ? -16.311 -19.884 15.374 1.00 68.19 731 LEU A O 1
ATOM 5765 N N . GLN A 1 732 ? -15.205 -20.426 13.504 1.00 55.22 732 GLN A N 1
ATOM 5766 C CA . GLN A 1 732 ? -15.971 -19.594 12.558 1.00 55.22 732 GLN A CA 1
ATOM 5767 C C . GLN A 1 732 ? -17.506 -19.756 12.578 1.00 55.22 732 GLN A C 1
ATOM 5769 O O . GLN A 1 732 ? -18.215 -18.923 12.025 1.00 55.22 732 GLN A O 1
ATOM 5774 N N . ARG A 1 733 ? -18.056 -20.793 13.220 1.00 54.16 733 ARG A N 1
ATOM 5775 C CA . ARG A 1 733 ? -19.513 -20.957 13.387 1.00 54.16 733 ARG A CA 1
ATOM 5776 C C . ARG A 1 733 ? -19.985 -20.156 14.604 1.00 54.16 733 ARG A C 1
ATOM 5778 O O . ARG A 1 733 ? -20.231 -20.723 15.668 1.00 54.16 733 ARG A O 1
ATOM 5785 N N . ASP A 1 734 ? -20.065 -18.842 14.424 1.00 51.84 734 ASP A N 1
ATOM 5786 C CA . ASP A 1 734 ? -20.046 -17.833 15.492 1.00 51.84 734 ASP A CA 1
ATOM 5787 C C . ASP A 1 734 ? -21.419 -17.392 16.037 1.00 51.84 734 ASP A C 1
ATOM 5789 O O . ASP A 1 734 ? -21.537 -16.352 16.684 1.00 51.84 734 ASP A O 1
ATOM 5793 N N . ARG A 1 735 ? -22.449 -18.238 15.914 1.00 49.28 735 ARG A N 1
ATOM 5794 C CA . ARG A 1 735 ? -23.669 -18.104 16.723 1.00 49.28 735 ARG A CA 1
ATOM 5795 C C . ARG A 1 735 ? -23.812 -19.236 17.724 1.00 49.28 735 ARG A C 1
ATOM 5797 O O . ARG A 1 735 ? -24.240 -20.343 17.410 1.00 49.28 735 ARG A O 1
ATOM 5804 N N . HIS A 1 736 ? -23.527 -18.879 18.975 1.00 54.28 736 HIS A N 1
ATOM 5805 C CA . HIS A 1 736 ? -24.053 -19.520 20.178 1.00 54.28 736 HIS A CA 1
ATOM 5806 C C . HIS A 1 736 ? -23.702 -21.004 20.360 1.00 54.28 736 HIS A C 1
ATOM 5808 O O . HIS A 1 736 ? -24.584 -21.819 20.630 1.00 54.28 736 HIS A O 1
ATOM 5814 N N . GLN A 1 737 ? -22.412 -21.360 20.377 1.00 58.34 737 GLN A N 1
ATOM 5815 C CA . GLN A 1 737 ? -22.029 -22.630 21.026 1.00 58.34 737 GLN A CA 1
ATOM 5816 C C . GLN A 1 737 ? -22.448 -22.640 22.511 1.00 58.34 737 GLN A C 1
ATOM 5818 O O . GLN A 1 737 ? -22.604 -23.694 23.128 1.00 58.34 737 GLN A O 1
ATOM 5823 N N . GLY A 1 738 ? -22.719 -21.453 23.072 1.00 77.31 738 GLY A N 1
ATOM 5824 C CA . GLY A 1 738 ? -23.046 -21.312 24.475 1.00 77.31 738 GLY A CA 1
ATOM 5825 C C . GLY A 1 738 ? -21.898 -21.903 25.293 1.00 77.31 738 GLY A C 1
ATOM 5826 O O . GLY A 1 738 ? -20.743 -21.853 24.857 1.00 77.31 738 GLY A O 1
ATOM 5827 N N . PRO A 1 739 ? -22.190 -22.506 26.444 1.00 91.25 739 PRO A N 1
ATOM 5828 C CA . PRO A 1 739 ? -21.148 -23.096 27.258 1.00 91.25 739 PRO A CA 1
ATOM 5829 C C . PRO A 1 739 ? -20.526 -24.367 26.664 1.00 91.25 739 PRO A C 1
ATOM 5831 O O . PRO A 1 739 ? -19.557 -24.835 27.241 1.00 91.25 739 PRO A O 1
ATOM 5834 N N . VAL A 1 740 ? -21.038 -24.958 25.573 1.00 91.31 740 VAL A N 1
ATOM 5835 C CA . VAL A 1 740 ? -20.576 -26.274 25.089 1.00 91.31 740 VAL A CA 1
ATOM 5836 C C . VAL A 1 740 ? -20.163 -26.222 23.621 1.00 91.31 740 VAL A C 1
ATOM 5838 O O . VAL A 1 740 ? -21.008 -26.110 22.730 1.00 91.31 740 VAL A O 1
ATOM 5841 N N . ALA A 1 741 ? -18.867 -26.385 23.361 1.00 88.94 741 ALA A N 1
ATOM 5842 C CA . ALA A 1 741 ? -18.346 -26.494 22.005 1.00 88.94 741 ALA A CA 1
ATOM 5843 C C . ALA A 1 741 ? -18.518 -27.906 21.453 1.00 88.94 741 ALA A C 1
ATOM 5845 O O . ALA A 1 741 ? -18.097 -28.864 22.094 1.00 88.94 741 ALA A O 1
ATOM 5846 N N . ARG A 1 742 ? -19.102 -28.040 20.256 1.00 89.88 742 ARG A N 1
ATOM 5847 C CA . ARG A 1 742 ? -19.292 -29.327 19.561 1.00 89.88 742 ARG A CA 1
ATOM 5848 C C . ARG A 1 742 ? -18.365 -29.408 18.361 1.00 89.88 742 ARG A C 1
ATOM 5850 O O . ARG A 1 742 ? -18.476 -28.596 17.444 1.00 89.88 742 ARG A O 1
ATOM 5857 N N . LEU A 1 743 ? -17.461 -30.378 18.378 1.00 90.06 743 LEU A N 1
ATOM 5858 C CA . LEU A 1 743 ? -16.304 -30.439 17.491 1.00 90.06 743 LEU A CA 1
ATOM 5859 C C . LEU A 1 743 ? -16.135 -31.836 16.899 1.00 90.06 743 LEU A C 1
ATOM 5861 O O . LEU A 1 743 ? -16.672 -32.818 17.412 1.00 90.06 743 LEU A O 1
ATOM 5865 N N . LYS A 1 744 ? -15.348 -31.924 15.825 1.00 91.50 744 LYS A N 1
ATOM 5866 C CA . LYS A 1 744 ? -14.928 -33.190 15.227 1.00 91.50 744 LYS A CA 1
ATOM 5867 C C . LYS A 1 744 ? -13.409 -33.238 15.160 1.00 91.50 744 LYS A C 1
ATOM 5869 O O . LYS A 1 744 ? -12.789 -32.337 14.607 1.00 91.50 744 LYS A O 1
ATOM 5874 N N . ALA A 1 745 ? -12.825 -34.290 15.722 1.00 92.12 745 ALA A N 1
ATOM 5875 C CA . ALA A 1 745 ? -11.387 -34.496 15.700 1.00 92.12 745 ALA A CA 1
ATOM 5876 C C . ALA A 1 745 ? -10.893 -34.746 14.261 1.00 92.12 745 ALA A C 1
ATOM 5878 O O . ALA A 1 745 ? -11.613 -35.374 13.477 1.00 92.12 745 ALA A O 1
ATOM 5879 N N . PRO A 1 746 ? -9.673 -34.310 13.902 1.00 91.50 746 PRO A N 1
ATOM 5880 C CA . PRO A 1 746 ? -9.067 -34.626 12.615 1.00 91.50 746 PRO A CA 1
ATOM 5881 C C . PRO A 1 746 ? -8.880 -36.135 12.445 1.00 91.50 746 PRO A C 1
ATOM 5883 O O . PRO A 1 746 ? -8.836 -36.901 13.407 1.00 91.50 746 PRO A O 1
ATOM 5886 N N . ASP A 1 747 ? -8.698 -36.566 11.200 1.00 94.75 747 ASP A N 1
ATOM 5887 C CA . ASP A 1 747 ? -8.500 -37.981 10.864 1.00 94.75 747 ASP A CA 1
ATOM 5888 C C . ASP A 1 747 ? -7.059 -38.475 11.113 1.00 94.75 747 ASP A C 1
ATOM 5890 O O . ASP A 1 747 ? -6.711 -39.598 10.747 1.00 94.75 747 ASP A O 1
ATOM 5894 N N . LYS A 1 748 ? -6.198 -37.636 11.703 1.00 94.25 748 LYS A N 1
ATOM 5895 C CA . LYS A 1 748 ? -4.800 -37.958 12.011 1.00 94.25 748 LYS A CA 1
ATOM 5896 C C . LYS A 1 748 ? -4.498 -37.708 13.489 1.00 94.25 748 LYS A C 1
ATOM 5898 O O . LYS A 1 748 ? -4.980 -36.709 14.027 1.00 94.25 748 LYS A O 1
ATOM 5903 N N . PRO A 1 749 ? -3.648 -38.543 14.114 1.00 95.38 749 PRO A N 1
ATOM 5904 C CA . PRO A 1 749 ? -3.191 -38.307 15.473 1.00 95.38 749 PRO A CA 1
ATOM 5905 C C . PRO A 1 749 ? -2.414 -36.998 15.603 1.00 95.38 749 PRO A C 1
ATOM 5907 O O . PRO A 1 749 ? -1.685 -36.595 14.693 1.00 95.38 749 PRO A O 1
ATOM 5910 N N . GLY A 1 750 ? -2.537 -36.363 16.761 1.00 95.00 750 GLY A N 1
ATOM 5911 C CA . GLY A 1 750 ? -1.889 -35.092 17.068 1.00 95.00 750 GLY A CA 1
ATOM 5912 C C . GLY A 1 750 ? -2.527 -34.414 18.274 1.00 95.00 750 GLY A C 1
ATOM 5913 O O . GLY A 1 750 ? -3.540 -34.877 18.791 1.00 95.00 750 GLY A O 1
ATOM 5914 N N . THR A 1 751 ? -1.941 -33.310 18.722 1.00 94.62 751 THR A N 1
ATOM 5915 C CA . THR A 1 751 ? -2.517 -32.486 19.791 1.00 94.62 751 THR A CA 1
ATOM 5916 C C . THR A 1 751 ? -3.059 -31.200 19.188 1.00 94.62 751 THR A C 1
ATOM 5918 O O . THR A 1 751 ? -2.347 -30.506 18.463 1.00 94.62 751 THR A O 1
ATOM 5921 N N . ILE A 1 752 ? -4.310 -30.877 19.504 1.00 92.31 752 ILE A N 1
ATOM 5922 C CA . ILE A 1 752 ? -4.941 -29.603 19.158 1.00 92.31 752 ILE A CA 1
ATOM 5923 C C . ILE A 1 752 ? -5.098 -28.785 20.433 1.00 92.31 752 ILE A C 1
ATOM 5925 O O . ILE A 1 752 ? -5.550 -29.301 21.455 1.00 92.31 752 ILE A O 1
ATOM 5929 N N . GLU A 1 753 ? -4.724 -27.511 20.373 1.00 91.44 753 GLU A N 1
ATOM 5930 C CA . GLU A 1 753 ? -5.002 -26.552 21.435 1.00 91.44 753 GLU A CA 1
ATOM 5931 C C . GLU A 1 753 ? -6.271 -25.765 21.100 1.00 91.44 753 GLU A C 1
ATOM 5933 O O . GLU A 1 753 ? -6.352 -25.123 20.050 1.00 91.44 753 GLU A O 1
ATOM 5938 N N . TYR A 1 754 ? -7.236 -25.793 22.014 1.00 89.12 754 TYR A N 1
ATOM 5939 C CA . TYR A 1 754 ? -8.380 -24.893 22.018 1.00 89.12 754 TYR A CA 1
ATOM 5940 C C . TYR A 1 754 ? -8.219 -23.873 23.140 1.00 89.12 754 TYR A C 1
ATOM 5942 O O . TYR A 1 754 ? -7.636 -24.160 24.189 1.00 89.12 754 TYR A O 1
ATOM 5950 N N . LYS A 1 755 ? -8.763 -22.681 22.929 1.00 87.44 755 LYS A N 1
ATOM 5951 C CA . LYS A 1 755 ? -8.835 -21.627 23.937 1.00 87.44 755 LYS A CA 1
ATOM 5952 C C . LYS A 1 755 ? -10.280 -21.214 24.146 1.00 87.44 755 LYS A C 1
ATOM 5954 O O . LYS A 1 755 ? -11.068 -21.186 23.203 1.00 87.44 755 LYS A O 1
ATOM 5959 N N . PHE A 1 756 ? -10.617 -20.910 25.387 1.00 88.69 756 PHE A N 1
ATOM 5960 C CA . PHE A 1 756 ? -11.973 -20.588 25.791 1.00 88.69 756 PHE A CA 1
ATOM 5961 C C . PHE A 1 756 ? -11.988 -19.386 26.726 1.00 88.69 756 PHE A C 1
ATOM 5963 O O . PHE A 1 756 ? -11.210 -19.321 27.679 1.00 88.69 756 PHE A O 1
ATOM 5970 N N . TRP A 1 757 ? -12.899 -18.459 26.453 1.00 88.44 757 TRP A N 1
ATOM 5971 C CA . TRP A 1 757 ? -13.114 -17.255 27.240 1.00 88.44 757 TRP A CA 1
ATOM 5972 C C . TRP A 1 757 ? -14.592 -17.082 27.553 1.00 88.44 757 TRP A C 1
ATOM 5974 O O . TRP A 1 757 ? -15.469 -17.498 26.784 1.00 88.44 757 TRP A O 1
ATOM 5984 N N . VAL A 1 758 ? -14.853 -16.397 28.660 1.00 89.56 758 VAL A N 1
ATOM 5985 C CA . VAL A 1 758 ? -16.177 -15.881 28.990 1.00 89.56 758 VAL A CA 1
ATOM 5986 C C . VAL A 1 758 ? -16.117 -14.380 29.238 1.00 89.56 758 VAL A C 1
ATOM 5988 O O . VAL A 1 758 ? -15.110 -13.863 29.722 1.00 89.56 758 VAL A O 1
ATOM 5991 N N . LEU A 1 759 ? -17.192 -13.687 28.877 1.00 89.62 759 LEU A N 1
ATOM 5992 C CA . LEU A 1 759 ? -17.349 -12.246 29.050 1.00 89.62 759 LEU A CA 1
ATOM 5993 C C . LEU A 1 759 ? -18.648 -11.965 29.796 1.00 89.62 759 LEU A C 1
ATOM 5995 O O . LEU A 1 759 ? -19.649 -12.609 29.508 1.00 89.62 759 LEU A O 1
ATOM 5999 N N . ASP A 1 760 ? -18.660 -10.986 30.686 1.00 90.31 760 ASP A N 1
ATOM 6000 C CA . ASP A 1 760 ? -19.846 -10.539 31.442 1.00 90.31 760 ASP A CA 1
ATOM 6001 C C . ASP A 1 760 ? -20.627 -9.405 30.728 1.00 90.31 760 ASP A C 1
ATOM 6003 O O . ASP A 1 760 ? -21.645 -8.913 31.215 1.00 90.31 760 ASP A O 1
ATOM 6007 N N . GLY A 1 761 ? -20.142 -8.973 29.556 1.00 87.19 761 GLY A N 1
ATOM 6008 C CA . GLY A 1 761 ? -20.650 -7.825 28.796 1.00 87.19 761 GLY A CA 1
ATOM 6009 C C . GLY A 1 761 ? -19.808 -6.548 28.926 1.00 87.19 761 GLY A C 1
ATOM 6010 O O . GLY A 1 761 ? -20.040 -5.607 28.162 1.00 87.19 761 GLY A O 1
ATOM 6011 N N . VAL A 1 762 ? -18.823 -6.523 29.833 1.00 88.94 762 VAL A N 1
ATOM 6012 C CA . VAL A 1 762 ? -17.848 -5.433 30.011 1.00 88.94 762 VAL A CA 1
ATOM 6013 C C . VAL A 1 762 ? -16.407 -5.943 30.073 1.00 88.94 762 VAL A C 1
ATOM 6015 O O . VAL A 1 762 ? -15.562 -5.402 29.376 1.00 88.94 762 VAL A O 1
ATOM 6018 N N . ARG A 1 763 ? -16.123 -6.973 30.869 1.00 88.00 763 ARG A N 1
ATOM 6019 C CA . ARG A 1 763 ? -14.825 -7.614 31.097 1.00 88.00 763 ARG A CA 1
ATOM 6020 C C . ARG A 1 763 ? -14.765 -9.001 30.468 1.00 88.00 763 ARG A C 1
ATOM 6022 O O . ARG A 1 763 ? -15.768 -9.663 30.204 1.00 88.00 763 ARG A O 1
ATOM 6029 N N . CYS A 1 764 ? -13.538 -9.473 30.275 1.00 86.88 764 CYS A N 1
ATOM 6030 C CA . CYS A 1 764 ? -13.254 -10.818 29.791 1.00 86.88 764 CYS A CA 1
ATOM 6031 C C . CYS A 1 764 ? -12.350 -11.577 30.760 1.00 86.88 764 CYS A C 1
ATOM 6033 O O . CYS A 1 764 ? -11.433 -10.998 31.356 1.00 86.88 764 CYS A O 1
ATOM 6035 N N . SER A 1 765 ? -12.601 -12.882 30.869 1.00 89.06 765 SER A N 1
ATOM 6036 C CA . SER A 1 765 ? -11.773 -13.823 31.612 1.00 89.06 765 SER A CA 1
ATOM 6037 C C . SER A 1 765 ? -10.375 -13.966 31.012 1.00 89.06 765 SER A C 1
ATOM 6039 O O . SER A 1 765 ? -10.155 -13.703 29.828 1.00 89.06 765 SER A O 1
ATOM 6041 N N . GLU A 1 766 ? -9.454 -14.509 31.805 1.00 87.44 766 GLU A N 1
ATOM 6042 C CA . GLU A 1 766 ? -8.279 -15.192 31.259 1.00 87.44 766 GLU A CA 1
ATOM 6043 C C . GLU A 1 766 ? -8.698 -16.395 30.397 1.00 87.44 766 GLU A C 1
ATOM 6045 O O . GLU A 1 766 ? -9.793 -16.950 30.563 1.00 87.44 766 GLU A O 1
ATOM 6050 N N . ALA A 1 767 ? -7.827 -16.804 29.471 1.00 86.25 767 ALA A N 1
ATOM 6051 C CA . ALA A 1 767 ? -8.090 -17.948 28.602 1.00 86.25 767 ALA A CA 1
ATOM 6052 C C . ALA A 1 767 ? -7.984 -19.269 29.380 1.00 86.25 767 ALA A C 1
ATOM 6054 O O . ALA A 1 767 ? -6.935 -19.576 29.951 1.00 86.25 767 ALA A O 1
ATOM 6055 N N . ALA A 1 768 ? -9.011 -20.115 29.312 1.00 90.62 768 ALA A N 1
ATOM 6056 C CA . ALA A 1 768 ? -8.850 -21.535 29.600 1.00 90.62 768 ALA A CA 1
ATOM 6057 C C . ALA A 1 768 ? -8.210 -22.215 28.378 1.00 90.62 768 ALA A C 1
ATOM 6059 O O . ALA A 1 768 ? -8.742 -22.128 27.272 1.00 90.62 768 ALA A O 1
ATOM 6060 N N . ILE A 1 769 ? -7.065 -22.875 28.573 1.00 91.88 769 ILE A N 1
ATOM 6061 C CA . ILE A 1 769 ? -6.353 -23.618 27.522 1.00 91.88 769 ILE A CA 1
ATOM 6062 C C . ILE A 1 769 ? -6.718 -25.100 27.636 1.00 91.88 769 ILE A C 1
ATOM 6064 O O . ILE A 1 769 ? -6.518 -25.709 28.688 1.00 91.88 769 ILE A O 1
ATOM 6068 N N . ILE A 1 770 ? -7.223 -25.678 26.547 1.00 94.25 770 ILE A N 1
ATOM 6069 C CA . ILE A 1 770 ? -7.663 -27.072 26.460 1.00 94.25 770 ILE A CA 1
ATOM 6070 C C . ILE A 1 770 ? -6.786 -27.810 25.453 1.00 94.25 770 ILE A C 1
ATOM 6072 O O . ILE A 1 770 ? -6.765 -27.468 24.271 1.00 94.25 770 ILE A O 1
ATOM 6076 N N . LYS A 1 771 ? -6.091 -28.861 25.895 1.00 96.12 771 LYS A N 1
ATOM 6077 C CA . LYS A 1 771 ? -5.317 -29.741 25.007 1.00 96.12 771 LYS A CA 1
ATOM 6078 C C . LYS A 1 771 ? -6.122 -30.984 24.654 1.00 96.12 771 LYS A C 1
ATOM 6080 O O . LYS A 1 771 ? -6.448 -31.787 25.523 1.00 96.12 771 LYS A O 1
ATOM 6085 N N . VAL A 1 772 ? -6.427 -31.166 23.376 1.00 96.06 772 VAL A N 1
ATOM 6086 C CA . VAL A 1 772 ? -7.133 -32.343 22.866 1.00 96.06 772 VAL 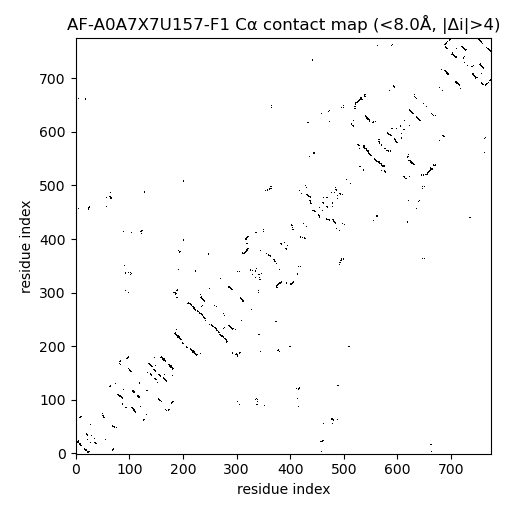A CA 1
ATOM 6087 C C . VAL A 1 772 ? -6.133 -33.243 22.153 1.00 96.06 772 VAL A C 1
ATOM 6089 O O . VAL A 1 772 ? -5.628 -32.902 21.086 1.00 96.06 772 VAL A O 1
ATOM 6092 N N . ASN A 1 773 ? -5.843 -34.399 22.745 1.00 97.12 773 ASN A N 1
ATOM 6093 C CA . ASN A 1 773 ? -4.992 -35.421 22.147 1.00 97.12 773 ASN A CA 1
ATOM 6094 C C . ASN A 1 773 ? -5.838 -36.356 21.278 1.00 97.12 773 ASN A C 1
ATOM 6096 O O . ASN A 1 773 ? -6.710 -37.071 21.776 1.00 97.12 773 ASN A O 1
ATOM 6100 N N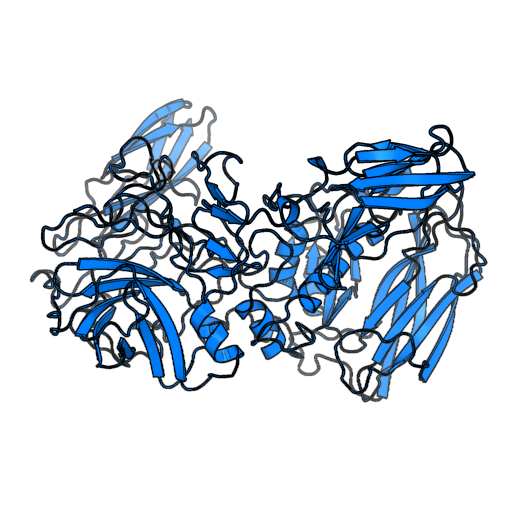 . VAL A 1 774 ? -5.566 -36.353 19.981 1.00 96.00 774 VAL A N 1
ATOM 6101 C CA . VAL A 1 774 ? -6.214 -37.196 18.979 1.00 96.00 774 VAL A CA 1
ATOM 6102 C C . VAL A 1 774 ? -5.371 -38.455 18.790 1.00 96.00 774 VAL A C 1
ATOM 6104 O O . VAL A 1 774 ? -4.171 -38.354 18.519 1.00 96.00 774 VAL A O 1
ATOM 6107 N N . GLN A 1 775 ? -5.990 -39.625 18.958 1.00 94.19 775 GLN A N 1
ATOM 6108 C CA . GLN A 1 775 ? -5.347 -40.944 18.870 1.00 94.19 775 GLN A CA 1
ATOM 6109 C C . GLN A 1 775 ? -5.928 -41.827 17.770 1.00 94.19 775 GLN A C 1
ATOM 6111 O O . GLN A 1 775 ? -7.147 -41.724 17.478 1.00 94.19 775 GLN A O 1
#

Sequence (775 aa):
GDHPVGLPLWIDHVAVDGPIAGGCRFLDPQTMADKRLWIGDASSQADLDELICRDRLDAEGGWGLVATVYRDFFRTAPYDAIRIDPAPQRIPSDSRVVAGFEKQFGVQARREGRWEPITDFAVRYGQWGYFDAKPFIAWSSSDASIATVDENGRVKGVKPGKCEVLARFRGHEATYSLEVVSADKPDFDLICVELHPRYRNDAVKDRPAAGESMTVRVRVGNFGPASLPAGGEVRLDLVPVAETDSYRFDSTLSPQKTCTATVDRDLACGEETTVEFKFAYPAKPQWMRVRLDPGERIDEFCEANNESIERTDARPVQLAYRPAVLKSCCAEKKINHIGSLSYYDWLRAQKLRMDVMLRDAVWPTTGPHGVEEAYRVDAITALEDCGWDDQPYNHNAVYYDGGFPVDEPVDLMAVDAAIIHEFGHTILSQPDLYGYGVKACNIFLSDQQGKPYAGSPLLPVIEGDELMPFSPGVNIPCGGAYPSLMDSCQLWLHSSQAGHIKHYKGYRQDRFWGTQGRLIPTRANWLLIYDRDDQPLKGAAVYVYHVAQVPVQDSGAKYFTDRPKFVGQTDAEGRFVFPSETDGEWDDPETDEVDGSIPVWNPFGGAKTDTAFTPNVWTVEGLLLLRIVAGQNEEIQFMDLMAFNDAFLSGNQVLGKYPIRTNLPPWSEPTPVVRKPIPDAIREINKRPVAVAPAEMTVRCGQEFEIDGSKSYDPEGQPLYYRWGEQGQWLQRDRHQGPVARLKAPDKPGTIEYKFWVLDGVRCSEAAIIKVNVQ

Mean predicted aligned error: 9.49 Å

Radius of gyration: 29.43 Å; Cα contacts (8 Å, |Δi|>4): 1928; chains: 1; bounding box: 79×66×82 Å

pLDDT: mean 82.61, std 18.15, range [27.81, 98.69]

Solvent-accessible surface area (backbone atoms only — not comparable to full-atom values): 41560 Å² total; per-residue (Å²): 130,74,64,41,53,54,41,53,36,44,53,98,93,38,73,39,84,58,46,34,50,36,39,54,47,82,76,48,71,86,80,38,92,70,78,70,79,56,72,81,61,95,84,66,79,70,88,82,84,54,79,52,74,65,91,64,86,62,87,61,55,102,71,35,65,34,66,55,36,43,58,56,56,90,81,60,58,78,62,79,44,48,40,64,27,50,36,47,76,74,40,74,28,25,82,57,38,38,29,77,37,62,38,55,34,28,39,28,36,25,43,98,89,42,78,42,77,43,33,72,60,66,41,61,79,56,38,50,84,78,76,46,44,40,92,62,36,50,55,42,45,79,35,64,76,35,28,42,48,41,65,72,35,42,34,34,16,58,30,64,46,75,40,42,40,36,43,31,46,94,94,33,66,25,74,38,88,38,42,23,37,68,52,84,14,20,16,67,35,59,60,40,57,22,65,34,82,74,32,36,73,88,42,95,67,51,67,89,51,63,64,38,78,31,35,43,39,37,35,32,34,14,38,16,81,28,64,34,64,50,59,50,36,40,34,44,28,39,21,68,58,57,95,80,58,57,75,62,89,62,89,87,59,69,59,81,43,78,49,77,51,53,43,89,51,68,28,48,59,75,34,73,52,76,49,78,46,80,44,59,35,62,86,59,67,30,32,42,37,38,32,41,42,86,78,69,80,70,74,53,48,37,70,44,45,26,61,48,79,36,53,72,77,28,44,38,22,33,39,29,36,48,60,68,56,46,52,44,21,51,76,70,63,42,58,19,49,43,46,34,34,41,54,50,56,54,54,49,47,43,54,46,39,49,53,46,25,37,45,64,28,57,32,81,28,40,35,98,47,7,30,60,70,56,73,29,55,43,41,78,37,68,58,67,104,62,59,73,83,72,27,66,63,57,72,48,44,53,50,34,43,32,43,54,71,56,82,70,94,78,62,54,67,38,46,50,48,57,63,46,44,49,37,28,40,39,43,60,37,40,66,49,46,68,4,58,48,49,42,37,84,31,41,60,36,52,48,98,87,67,48,58,39,49,66,28,48,68,36,49,49,46,89,92,73,41,30,32,44,64,36,49,64,17,80,43,49,32,46,64,35,39,45,54,47,22,36,81,40,39,80,31,42,32,53,37,48,29,11,49,47,40,73,48,53,94,57,63,42,94,78,54,55,50,46,67,44,67,42,45,31,64,75,37,41,30,42,35,32,22,16,60,83,74,42,54,31,25,21,23,18,40,35,34,26,55,48,42,74,42,103,52,93,42,58,91,42,35,31,34,40,67,45,44,36,36,70,50,52,20,39,86,71,4,37,33,68,64,69,58,43,36,26,71,80,13,63,46,54,88,53,48,53,51,60,21,60,41,79,32,76,44,95,52,24,54,94,90,38,67,50,17,49,69,78,57,58,49,66,70,42,40,33,35,40,37,40,41,32,46,78,91,44,71,50,60,48,50,46,44,44,54,65,37,23,34,35,21,48,48,66,30,46,49,55,28,77,43,82,41,81,39,83,45,70,85,48,89,60,73,25,81,81,80,80,81,80,72,57,81,67,47,57,66,46,43,67,58,21,46,39,38,54,64,57,65,48,79,47,44,45,56,36,75,47,72,50,60,32,69,78,36,49,36,87,68,65,51,65,73,47,62,48,56,30,44,79,92,38,70,54,82,77,69,75,76,54,54,46,43,44,78,48,66,42,54,82,55,68,48,76,46,50,35,37,32,35,27,25,52,62,63,32,50,23,64,73,30,62,26,41,37,38,29,80

Secondary structure (DSSP, 8-state):
--PPPEEEEEETTEEEEEEEE--SSSS-TTT-S--------TTS------EEE-S-S-TTGGG----SEEE-HHHHS---EEEEES-TTSS---SSEEBT-EEE-EEEEEETTEEEE----EESTT--TTS--GGGPEEEES-TTTEEE-TT-EEEE-SSEEEEEEEEETTEEEEEEEEEE-S-S--EEEEEEEEES---TTSS--SPPTT-EEEEEEEEEE-SSSPBPTT-EEEEEEEEPPTT--SS--TTSPPSEEEEEE--S-B-TTEEEEEEEEEEPPSS-EEEEEEESTT--S--S-STTSEEEEETTSEEEEEEE-HHHHHHHHHHT---TTS-S-HHHHHHHHHHHHHHHHHH---TTT-TTS----EEEEEEEEP-SS-GGG-HHHHHGGGSS-EEEE-S---TTSEEHHHHHHHHHHTT------B-PPBGGGB--B-TTS-BSTTBTTB---TTT-B-TT-TTSSSSSS-BBTTTBGGGSS---HHHHHHHHHTTTS-GGGTTT-GGG-S-SSEEEEEEE-TTSSB-TT-EEEEEEPEE-SSSSGGGEEB-SS-SEEEE--TTSEEEPPSB--TT---TT-SB---S-B-SSTT--SS-SSS--SSTT-GGGEEEEEEEETTEEEEEEEEHHHHHHHHHTT-SSEEEEEEE--PPP--SPPPP-PPPPPGGGSSB-PPPB----SEEEE-TT-EEEEE-TT-B-TT----EEEEEETTEE-S--S--TTEEEEE--SS-EEEEEEEEEE-SS-BPPPEEEEEEE-

Foldseek 3Di:
DFWFQAAFEDDPLATDPGFWGDGLADDDCVPGPDNDTGGDDPVPPDPADDKDADPAPCPPHPQAFDFRIYGLCQVDAPFPAKEKAQCLLPAAAFQAAEAQDKAAIFMWTDHPNDTDTQAAFADDRNQDVVSHCLQQKDKAKPDVCQWGADSRRIIHGNDFDWTWIWIDHPNHIYIDTYGYHYQQFKAWFFLFWAKPDFAFLPDPCHADDFQDKIKTKTKIATQGQYKDAWFWKKKKFWFAQDPVLLLDDDPVTHGPDMDMDIHGGIGHRPDMDIDMDIDGQHPHKTKTKMFINPVCPGDHQARRRRIDIFISLAFEEEEEEEPVVQVCLSVVVPAANSRTSGPSVLVVSLVVSLVVQQQPQDDLLPHDRGQSHHYGHNYYYYFDPDDPCPTPNNVCCRRGLFYYYPDDDDDRHHRYLVRQLRCCCGRLLWFQLFLAFDALLQECAADPVNHRPQCTSQFRARPPQRGTQFFVSQSRRDDTDRQCQQSSPDRHHDNLSSSQSNVCHSRRSVPCQFCLQVLFAFAKEKEQEAEPVRAQQFQKKKFKWFKAADPALAPNRIHTFNFGQDIDTAHPRNIDIGDQWGAQQCAAQVDQWRPGTDGARDPLADPVGNGQTDSHRHDQSQKMWMWIGAAPDIHIHMDGSSLRSSCSSSPVNNYHYHYDYDNHHHHDDNDDDDGDDDPPLPRTGFDAWAFDWAQEEEDEAFDKDKIARPPTAGPSGADKDKFKDKPSHGPSVPPDPDRMDIDTHHNDWDKIWMWMWIDSSRYIHDIRIYIYTYD